Protein 4IL3 (pdb70)

CATH classification: 3.30.2010.10

Radius of gyration: 34.05 Å; Cα contacts (8 Å, |Δi|>4): 864; chains: 2; bounding box: 86×84×80 Å

InterPro domains:
  IPR001915 Peptidase M48 [PF01435] (226-446)
  IPR027057 CAAX prenyl protease 1 [cd07343] (17-446)
  IPR032456 CAAX prenyl protease 1, N-terminal [PF16491] (37-223)

Solvent-accessible surface area: 46376 Å² total; per-residue (Å²): 179,185,70,127,72,82,33,120,112,49,4,9,48,62,14,79,50,41,39,57,61,51,27,104,0,4,120,83,10,82,75,47,3,46,100,38,135,108,10,110,60,1,113,120,71,10,86,115,92,16,6,88,106,1,40,75,11,7,58,20,87,9,145,34,35,58,112,26,38,87,59,85,26,50,56,70,43,73,40,14,107,144,72,68,38,14,108,0,21,58,97,1,50,94,126,36,130,106,189,117,60,94,111,24,64,11,57,43,2,40,20,56,24,36,33,85,60,21,120,48,64,54,77,13,24,98,98,23,60,36,54,14,30,97,164,38,49,12,10,126,23,94,83,166,38,21,69,55,31,40,104,77,53,41,83,37,51,98,59,86,22,19,68,70,66,86,88,23,20,99,34,7,86,133,31,77,127,65,1,19,139,24,0,22,54,29,53,92,74,37,94,34,95,38,55,42,64,75,18,89,132,23,61,61,92,55,21,153,69,64,78,20,153,109,31,130,26,56,147,33,4,62,67,4,4,103,147,35,16,198,26,42,67,115,7,30,25,6,29,4,45,64,51,17,20,55,16,87,12,63,41,35,23,25,34,106,24,21,10,108,8,5,0,44,35,9,5,51,77,110,52,1,96,46,34,0,3,0,20,4,0,11,38,16,0,26,55,82,98,68,8,55,57,60,60,54,94,69,42,52,109,41,21,86,63,25,10,33,79,1,56,63,50,31,138,65,33,76,24,12,66,6,220,130,48,188,114,98,108,38,12,94,130,110,91,23,32,8,10,17,70,46,21,5,73,38,30,13,33,55,51,65,20,50,29,66,84,89,56,6,93,19,23,38,60,20,10,94,85,0,1,55,20,0,89,164,26,59,46,60,121,68,0,15,97,0,13,3,35,46,13,54,46,26,10,40,14,9,26,15,6,98,55,34,11,40,12,72,58,47,87,7,10,11,22,76,28,5,100,46,8,120,149,134,63,79,27,86,111,50,4,18,46,64,17,88,51,37,45,64,66,48,30,97,0,8,123,97,7,79,84,54,6,30,133,46,172,126,15,83,129,9,98,130,86,10,90,104,103,20,9,88,99,1,45,45,6,3,93,8,90,10,110,34,41,72,100,26,38,96,62,73,26,51,66,82,50,75,34,16,152,134,51,73,24,6,97,7,30,48,123,9,31,98,89,125,95,207,192,148,70,46,85,91,25,43,24,5,58,38,0,38,23,70,27,33,47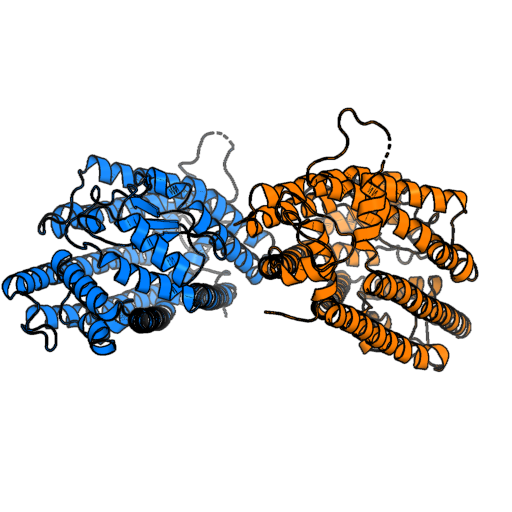,89,58,21,120,39,59,63,74,14,19,98,87,22,59,30,60,11,27,92,147,55,50,20,11,108,26,90,78,164,46,26,85,53,29,42,105,90,57,51,83,53,48,103,60,88,27,22,66,61,56,110,79,22,25,94,31,5,60,141,46,47,93,38,3,11,40,102,0,20,92,32,45,96,79,40,38,71,80,33,89,30,64,69,46,26,126,23,80,45,124,47,18,147,49,55,73,19,154,109,27,125,33,43,145,45,5,67,77,12,4,125,163,38,49,10,58,49,96,65,1,36,22,15,32,2,43,67,53,24,18,67,8,63,4,111,43,23,20,80,67,187,71,52,16,66,8,18,3,36,23,15,2,41,108,61,28,55,30,100,46,7,4,3,20,10,0,15,28,12,0,32,68,78,93,38,9,90,62,56,62,20,48,38,29,37,114,26,24,84,52,24,10,37,81,0,69,80,25,16,135,52,55,49,0,0,36,63,5,14,3,20,26,154,159,52,92,116,45,170,92,27,4,55,19,113,102,76,20,8,18,8,1,0,66,40,5,12,69,48,29,11,31,57,38,59,19,50,32,72,76,71,59,5,89,41,24,21,50,24,13,54,81,0,0,59,16,0,78,165,32,44,50,80,88,39,2,5,161,7,18,21,45,40,16,53,85,24,30,41,21,8,25,22,4,105,68,43,13,41,16,75,70,47,91,7,28,16,23,83,28,23,107,49,2,98,170

Sequence (853 aa):
DRPTIPWKLIISAFSIAQFSFESYLTYRQYQKLSETKLPPVLEDEIDDETFHKSRNYSRAKAKFSIFSDIYNLAQKLVFIKYDFFPKIWHMAVTLSNAMVSTVAQSLCFLGLLSSMSTLVDLPLSYYSHFVLEEKFGFNKLTVKLWITDMIKSLTLAYAIGGPILYLFLKIFDKFPTDFLWYIMVFLFVVQILAMTIIPVFIMPLFNKFTPLEDGELKKSIESLADRVGFPLDKIFVIDGSKRSSHSNAYFTGLPFTSKRIVLFDTLVNSNSTDEITAVLAHEIGHWQKNHIVNMVIFSQLHTFLIFSLFTSIYRNSSFYNTFSGFVDPVITKEFPIIIGFMLFNDLLTPLECAMQFIMSLISRTHEYQADAYAKKLGYKQNLCRALIDLQIKNLSTMNVDPLYSSYHYSHPTLAERLTALDPTIPWKLIISAFSIAQFSFESYLTYRQYQKLSETKLPPVLEDEIDDETFHKSRNYSRAKAKFSIFSDIYNLAQKLVFIKYDFFPKIWHMAVTLPVRFHMVSTVAQSLCFLGLLSSMSTLVDLPLSYYSHFVLEEKFGFNKLTVKLWITDMIKSLTLAYAIGGPILYLFLKIFDKFPTDFLWYIMVFLFVVQILAMTIIPVFIMPLFNKFTPLEDGELKKSIESLADRVGFPLDKIFVIDGSKRSSHSNAYFTGLPFTSKRIVLFDTLVNSNSTDEITAVLAHEIGHWQKNHIVNMVIFSQLHTFLIFSLFTSIYRNSSFYNTFGFFVEKSSSGFVDPVITKEFPIIIGFMLFNDLLTPLECAMQFIMSLISRTHEYQADAYAKKLGYKQNLCRALIDLQIKNLSTMNVDPLYSSYHYSHPTLAERLTALDY

B-factor: mean 93.35, std 29.54, range [46.53, 242.38]

Organism: Saccharomyces mikatae (NCBI:txid114525)

Foldseek 3Di:
DDFDDPLLVLLLCLLVVVLVVLLVLLVVFLVCLVPDQADDVCRPVADSVLSVVLSVLSNLVSVLVNVVSCLVSVVVNVCRVVVVQLVLLVVQQVPCPPVPRDPPSVLSSVLVVVVVVLVSCVVSVCCVAVPSVVVVQWFQEDPVLVVVVSVLVSVVCCVPVVVLVVVLQVLCVVCVPDSQVVSLVSVVVVVLVVLVCCVPPVVCVNWPKDFPDDDDLQVVLVVVDVVVHVQADGETETEPVNGTLAFDWAWRDRPPDHIYTYGYPNQCPPLAPNLVNLVVLLRVLCVVVVVVVVVVVVVSVVSSVLVVCLSVQQPYDPAAGAPVPDDDSGDHHDRGRVVSSVSSVSSCSVVVQVVLLVQLVSLAVSSLRSLVSSVVVVSNVSPLSNLSSNCSVVSHNQDGDPVSCSRPPSYDHSVVSNVSRD/DFDDLLCQLLVLLVVVLVVLLVQLVVFLVCLQPPQDFDPCPPLADSVLLNVLSVLVNLVSVLVNVVSCLVSVCVNCCRVVLVQQVLLVVQQVDPDDPCRDDALLSVLSSVVVVVVVVLVSCVVSVCCVAVPSQVVVVWHQEDPVLVVVVSCLVVVVCCVPVVVLVVVLQVLCVVCVPDSLVVSLVSVLVVVVCCLQPCVPPVCCVVWPWDFDPPDDVQVVLVVVCVVVPHAAPGETEIACVNGTLAWAKAWRPNPPDHIYIYGYPSQQVPLADVHCSLVVLLRVLLVVVVVVVVVVVVVSVVSSVLVVVLSVQQQPASNCPSSAWEEPDDDPDPDGDYHHPRTNSVVSSVSSVSVCVVVVQVVLLVNLVSLAVSSLSSLVSSVVVPCLVVNLSSLSVSCSVVSHRRDGDPVSCSRPPSYDHSVVSNVSSPD

Nearest PDB structures (foldseek):
  4il3-assembly1_A  TM=1.002E+00  e=2.169E-66  Saccharomyces mikatae
  4aw6-assembly1_A  TM=9.308E-01  e=8.329E-30  Homo sapiens
  2ypt-assembly4_E  TM=9.320E-01  e=2.114E-29  Homo sapiens
  2ypt-assembly2_A  TM=9.306E-01  e=2.702E-29  Homo sapiens
  6bh8-assembly2_B  TM=9.198E-01  e=7.204E-29  Homo sapiens

Secondary structure (DSSP, 8-state):
--S-S-HHHHHHHHHHHHHHHHHHHHHHHHHHHHH----STTSSSS-HHHHHHHHHHHHHHHHHHHHHHHHHHHHHHHHHHTT-HHHHHHHHHHT-------S-THHHHHHHHHHHHHHHHHHHHHHIIIIITTTTT-B---HHHHHHHHHHHHHHHHHHHHHHHHHHHHHHHH-SSS-HHHHHHHHHHHHHHHHHHIIIIIHHHHS-EEE--SSHHHHHHHHHHHHH-S--SEEEEE-TTTTBS---EEEE--SSS--EEEEEHHHHTTT-SSTHHHHHHHHHHHHHTTHHHHHHHHHHHHHHHHHHHHTTSSS--SS------SSSS---SS--HHHHHHHHHHH-HHHHHHHHHHHHHHHHHHHHHHHHHHHHTT-HHHHHHHHHHHHHHHT--SS--HHHHHHS-SS--HHHHHHTT-/----HHHHHHHHHHHHHHHHHHHHHHHHHHHHH----SS-SSS--HHHHHHHHHHHHHHHHHHHHHHHHHHHHHHHHHHTTHHHHHHHHHHT---STT---STTHHHHHHHHHHHHHHHHHHHHHHHIIIIITTTTT-B---HHHHHHHHHHHHHHHHHHHHHHHHHHHHHHHH-SSS-HHHHHHHHHHHHHHHHHHIIIIIGGGTS-EEE--SSHHHHHHHHHHHHHT---S-EEEE-TTTTBS---EEEE--SSS--EEEEEHHHHHS--STTTHHHHHHHHHHHHTTHHHHHHHHHHHHHHHHHHHHTTSSS-HHHHHHTS-EESS--SSSS--EESSS--HHHHHHHHHHHSHHHHHHHHHHHHHHHHHHHHHHHHHHHHTT-HHHHHHHHHHHHHHHT--SS--HHHHHHT-SS--HHHHHHTTT-

Structure (mmCIF, N/CA/C/O backbone):
data_4IL3
#
_entry.id   4IL3
#
_cell.length_a   143.530
_cell.length_b   143.530
_cell.length_c   197.024
_cell.angle_alpha   90.000
_cell.angle_beta   90.000
_cell.angle_gamma   120.000
#
_symmetry.space_group_name_H-M   'P 65'
#
loop_
_entity.id
_entity.type
_entity.pdbx_description
1 polymer Ste24p
2 non-polymer 'ZINC ION'
#
loop_
_atom_site.group_PDB
_atom_site.id
_atom_site.type_symbol
_atom_site.label_atom_id
_atom_site.label_alt_id
_atom_site.label_comp_id
_atom_site.label_asym_id
_atom_site.label_entity_id
_atom_site.label_seq_id
_atom_site.pdbx_PDB_ins_code
_atom_site.Cartn_x
_atom_site.Cartn_y
_atom_site.Cartn_z
_atom_site.occupancy
_atom_site.B_iso_or_equiv
_atom_site.auth_seq_id
_atom_site.auth_comp_id
_atom_site.auth_asym_id
_atom_site.auth_atom_id
_atom_site.pdbx_PDB_model_num
ATOM 1 N N . ASP A 1 9 ? 82.798 -22.509 54.880 1.00 77.32 9 ASP A N 1
ATOM 2 C CA . ASP A 1 9 ? 82.171 -23.798 54.606 1.00 77.32 9 ASP A CA 1
ATOM 3 C C . ASP A 1 9 ? 81.591 -24.403 55.880 1.00 77.32 9 ASP A C 1
ATOM 4 O O . ASP A 1 9 ? 82.269 -25.155 56.582 1.00 77.32 9 ASP A O 1
ATOM 9 N N . ARG A 1 10 ? 80.336 -24.077 56.177 1.00 160.81 10 ARG A N 1
ATOM 10 C CA . ARG A 1 10 ? 79.685 -24.603 57.371 1.00 161.51 10 ARG A CA 1
ATOM 11 C C . ARG A 1 10 ? 78.160 -24.500 57.288 1.00 159.98 10 ARG A C 1
ATOM 12 O O . ARG A 1 10 ? 77.627 -23.754 56.466 1.00 158.86 10 ARG A O 1
ATOM 20 N N . PRO A 1 11 ? 77.458 -25.263 58.143 1.00 239.82 11 PRO A N 1
ATOM 21 C CA . PRO A 1 11 ? 75.994 -25.405 58.149 1.00 238.57 11 PRO A CA 1
ATOM 22 C C . PRO A 1 11 ? 75.161 -24.147 58.431 1.00 239.33 11 PRO A C 1
ATOM 23 O O . PRO A 1 11 ? 74.335 -23.798 57.588 1.00 237.74 11 PRO A O 1
ATOM 27 N N . THR A 1 12 ? 75.356 -23.483 59.570 1.00 119.07 12 THR A N 1
ATOM 28 C CA . THR A 1 12 ? 74.416 -22.434 59.976 1.00 120.00 12 THR A CA 1
ATOM 29 C C . THR A 1 12 ? 74.602 -21.092 59.273 1.00 120.20 12 THR A C 1
ATOM 30 O O . THR A 1 12 ? 75.461 -20.288 59.639 1.00 122.18 12 THR A O 1
ATOM 34 N N . ILE A 1 13 ? 73.765 -20.872 58.262 1.00 148.70 13 ILE A N 1
ATOM 35 C CA . ILE A 1 13 ? 73.651 -19.595 57.566 1.00 148.87 13 ILE A CA 1
ATOM 36 C C . ILE A 1 13 ? 72.169 -19.402 57.228 1.00 147.80 13 ILE A C 1
ATOM 37 O O . ILE A 1 13 ? 71.466 -20.380 56.979 1.00 146.09 13 ILE A O 1
ATOM 42 N N . PRO A 1 14 ? 71.680 -18.151 57.221 1.00 113.01 14 PRO A N 1
ATOM 43 C CA . PRO A 1 14 ? 70.252 -17.958 56.931 1.00 112.28 14 PRO A CA 1
ATOM 44 C C . PRO A 1 14 ? 69.901 -18.258 55.477 1.00 109.74 14 PRO A C 1
ATOM 45 O O . PRO A 1 14 ? 70.034 -17.388 54.617 1.00 109.64 14 PRO A O 1
ATOM 49 N N . TRP A 1 15 ? 69.450 -19.482 55.213 1.00 92.91 15 TRP A N 1
ATOM 50 C CA . TRP A 1 15 ? 69.178 -19.919 53.847 1.00 90.52 15 TRP A CA 1
ATOM 51 C C . TRP A 1 15 ? 67.851 -19.375 53.330 1.00 90.18 15 TRP A C 1
ATOM 52 O O . TRP A 1 15 ? 67.770 -18.918 52.197 1.00 89.24 15 TRP A O 1
ATOM 63 N N . LYS A 1 16 ? 66.813 -19.438 54.158 1.00 96.60 16 LYS A N 1
ATOM 64 C CA . LYS A 1 16 ? 65.492 -18.943 53.776 1.00 96.64 16 LYS A CA 1
ATOM 65 C C . LYS A 1 16 ? 65.561 -17.536 53.177 1.00 97.50 16 LYS A C 1
ATOM 66 O O . LYS A 1 16 ? 65.077 -17.295 52.066 1.00 96.44 16 LYS A O 1
ATOM 72 N N . LEU A 1 17 ? 66.178 -16.614 53.909 1.00 84.85 17 LEU A N 1
ATOM 73 C CA . LEU A 1 17 ? 66.254 -15.221 53.484 1.00 86.14 17 LEU A CA 1
ATOM 74 C C . LEU A 1 17 ? 66.987 -15.074 52.154 1.00 84.72 17 LEU A C 1
ATOM 75 O O . LEU A 1 17 ? 66.525 -14.371 51.257 1.00 84.62 17 LEU A O 1
ATOM 80 N N . ILE A 1 18 ? 68.132 -15.736 52.039 1.00 83.81 18 ILE A N 1
ATOM 81 C CA . ILE A 1 18 ? 68.982 -15.621 50.856 1.00 82.73 18 ILE A CA 1
ATOM 82 C C . ILE A 1 18 ? 68.283 -16.110 49.588 1.00 80.50 18 ILE A C 1
ATOM 83 O O . ILE A 1 18 ? 68.364 -15.471 48.542 1.00 80.28 18 ILE A O 1
ATOM 88 N N . ILE A 1 19 ? 67.625 -17.259 49.682 1.00 90.08 19 ILE A N 1
ATOM 89 C CA . ILE A 1 19 ? 66.939 -17.853 48.544 1.00 88.08 19 ILE A CA 1
ATOM 90 C C . ILE A 1 19 ? 65.764 -16.990 48.107 1.00 88.69 19 ILE A C 1
ATOM 91 O O . ILE A 1 19 ? 65.543 -16.797 46.911 1.00 87.96 19 ILE A O 1
ATOM 96 N N . SER A 1 20 ? 65.006 -16.477 49.072 1.00 95.31 20 SER A N 1
ATOM 97 C CA . SER A 1 20 ? 63.903 -15.575 48.758 1.00 96.33 20 SER A CA 1
ATOM 98 C C . SER A 1 20 ? 64.416 -14.291 48.109 1.00 97.40 20 SER A C 1
ATOM 99 O O . SER A 1 20 ? 63.792 -13.749 47.195 1.00 97.45 20 SER A O 1
ATOM 102 N N . ALA A 1 21 ? 65.571 -13.827 48.573 1.00 82.48 21 ALA A N 1
ATOM 103 C CA . ALA A 1 21 ? 66.154 -12.586 48.084 1.00 83.89 21 ALA A CA 1
ATOM 104 C C . ALA A 1 21 ? 66.671 -12.764 46.661 1.00 82.27 21 ALA A C 1
ATOM 105 O O . ALA A 1 21 ? 66.583 -11.854 45.838 1.00 82.99 21 ALA A O 1
ATOM 107 N N . PHE A 1 22 ? 67.212 -13.944 46.378 1.00 81.56 22 PHE A N 1
ATOM 108 C CA . PHE A 1 22 ? 67.744 -14.239 45.057 1.00 80.02 22 PHE A CA 1
ATOM 109 C C . PHE A 1 22 ? 66.624 -14.345 44.033 1.00 78.91 22 PHE A C 1
ATOM 110 O O . PHE A 1 22 ? 66.681 -13.717 42.980 1.00 79.06 22 PHE A O 1
ATOM 118 N N . SER A 1 23 ? 65.610 -15.147 44.340 1.00 77.29 23 SER A N 1
ATOM 119 C CA . SER A 1 23 ? 64.478 -15.310 43.438 1.00 76.44 23 SER A CA 1
ATOM 120 C C . SER A 1 23 ? 63.815 -13.968 43.132 1.00 78.26 23 SER A C 1
ATOM 121 O O . SER A 1 23 ? 63.522 -13.666 41.973 1.00 78.00 23 SER A O 1
ATOM 124 N N . ILE A 1 24 ? 63.589 -13.158 44.162 1.00 79.69 24 ILE A N 1
ATOM 125 C CA . ILE A 1 24 ? 63.000 -11.838 43.964 1.00 81.77 24 ILE A CA 1
ATOM 126 C C . ILE A 1 24 ? 63.907 -10.950 43.115 1.00 82.46 24 ILE A C 1
ATOM 127 O O . ILE A 1 24 ? 63.438 -10.220 42.242 1.00 83.19 24 ILE A O 1
ATOM 132 N N . ALA A 1 25 ? 65.208 -11.021 43.379 1.00 82.40 25 ALA A N 1
ATOM 133 C CA . ALA A 1 25 ? 66.181 -10.168 42.707 1.00 83.40 25 ALA A CA 1
ATOM 134 C C . ALA A 1 25 ? 66.234 -10.421 41.202 1.00 81.94 25 ALA A C 1
ATOM 135 O O . ALA A 1 25 ? 66.218 -9.482 40.406 1.00 83.15 25 ALA A O 1
ATOM 137 N N . GLN A 1 26 ? 66.295 -11.691 40.817 1.00 101.10 26 GLN A N 1
ATOM 138 C CA . GLN A 1 26 ? 66.463 -12.056 39.417 1.00 100.11 26 GLN A CA 1
ATOM 139 C C . GLN A 1 26 ? 65.123 -12.024 38.690 1.00 100.52 26 GLN A C 1
ATOM 140 O O . GLN A 1 26 ? 65.077 -11.912 37.466 1.00 100.86 26 GLN A O 1
ATOM 146 N N . PHE A 1 27 ? 64.034 -12.137 39.442 1.00 100.28 27 PHE A N 1
ATOM 147 C CA . PHE A 1 27 ? 62.716 -11.886 38.879 1.00 101.50 27 PHE A CA 1
ATOM 148 C C . PHE A 1 27 ? 62.603 -10.410 38.524 1.00 104.69 27 PHE A C 1
ATOM 149 O O . PHE A 1 27 ? 62.037 -10.052 37.496 1.00 106.00 27 PHE A O 1
ATOM 157 N N . SER A 1 28 ? 63.129 -9.559 39.400 1.00 88.76 28 SER A N 1
ATOM 158 C CA . SER A 1 28 ? 63.068 -8.117 39.203 1.00 92.14 28 SER A CA 1
ATOM 159 C C . SER A 1 28 ? 63.928 -7.708 38.017 1.00 93.12 28 SER A C 1
ATOM 160 O O . SER A 1 28 ? 63.538 -6.852 37.224 1.00 95.79 28 SER A O 1
ATOM 163 N N . PHE A 1 29 ? 65.099 -8.324 37.899 1.00 90.78 29 PHE A N 1
ATOM 164 C CA . PHE A 1 29 ? 65.984 -8.063 36.771 1.00 91.58 29 PHE A CA 1
ATOM 165 C C . PHE A 1 29 ? 65.307 -8.477 35.471 1.00 90.95 29 PHE A C 1
ATOM 166 O O . PHE A 1 29 ? 65.308 -7.728 34.495 1.00 93.12 29 PHE A O 1
ATOM 174 N N . GLU A 1 30 ? 64.719 -9.668 35.472 1.00 100.93 30 GLU A N 1
ATOM 175 C CA . GLU A 1 30 ? 64.012 -10.178 34.305 1.00 99.94 30 GLU A CA 1
ATOM 176 C C . GLU A 1 30 ? 62.789 -9.321 34.000 1.00 102.56 30 GLU A C 1
ATOM 177 O O . GLU A 1 30 ? 62.369 -9.211 32.848 1.00 102.95 30 GLU A O 1
ATOM 183 N N . SER A 1 31 ? 62.218 -8.723 35.040 1.00 82.69 31 SER A N 1
ATOM 184 C CA . SER A 1 31 ? 61.075 -7.836 34.881 1.00 84.72 31 SER A CA 1
ATOM 185 C C . SER A 1 31 ? 61.514 -6.528 34.234 1.00 87.03 31 SER A C 1
ATOM 186 O O . SER A 1 31 ? 60.771 -5.926 33.459 1.00 88.37 31 SER A O 1
ATOM 189 N N . TYR A 1 32 ? 62.727 -6.091 34.559 1.00 97.58 32 TYR A N 1
ATOM 190 C CA . TYR A 1 32 ? 63.288 -4.889 33.956 1.00 101.14 32 TYR A CA 1
ATOM 191 C C . TYR A 1 32 ? 63.506 -5.100 32.467 1.00 100.51 32 TYR A C 1
ATOM 192 O O . TYR A 1 32 ? 63.112 -4.271 31.652 1.00 103.19 32 TYR A O 1
ATOM 201 N N . LEU A 1 33 ? 64.146 -6.212 32.120 1.00 101.75 33 LEU A N 1
ATOM 202 C CA . LEU A 1 33 ? 64.347 -6.571 30.725 1.00 100.31 33 LEU A CA 1
ATOM 203 C C . LEU A 1 33 ? 63.016 -6.522 29.983 1.00 100.33 33 LEU A C 1
ATOM 204 O O . LEU A 1 33 ? 62.845 -5.754 29.033 1.00 102.08 33 LEU A O 1
ATOM 209 N N . THR A 1 34 ? 62.077 -7.348 30.430 1.00 84.60 34 THR A N 1
ATOM 210 C CA . THR A 1 34 ? 60.773 -7.458 29.788 1.00 84.79 34 THR A CA 1
ATOM 211 C C . THR A 1 34 ? 60.103 -6.093 29.695 1.00 87.88 34 THR A C 1
ATOM 212 O O . THR A 1 34 ? 59.360 -5.818 28.752 1.00 88.81 34 THR A O 1
ATOM 216 N N . TYR A 1 35 ? 60.371 -5.242 30.679 1.00 89.62 35 TYR A N 1
ATOM 217 C CA . TYR A 1 35 ? 59.819 -3.894 30.698 1.00 92.84 35 TYR A CA 1
ATOM 218 C C . TYR A 1 35 ? 60.360 -3.061 29.536 1.00 94.49 35 TYR A C 1
ATOM 219 O O . TYR A 1 35 ? 59.598 -2.391 28.841 1.00 96.41 35 TYR A O 1
ATOM 228 N N . ARG A 1 36 ? 61.673 -3.101 29.332 1.00 93.93 36 ARG A N 1
ATOM 229 C CA . ARG A 1 36 ? 62.301 -2.354 28.248 1.00 95.57 36 ARG A CA 1
ATOM 230 C C . ARG A 1 36 ? 61.754 -2.815 26.907 1.00 94.78 36 ARG A C 1
ATOM 231 O O . ARG A 1 36 ? 61.437 -2.003 26.035 1.00 96.96 36 ARG A O 1
ATOM 239 N N . GLN A 1 37 ? 61.656 -4.129 26.745 1.00 113.15 37 GLN A N 1
ATOM 240 C CA . GLN A 1 37 ? 61.184 -4.700 25.495 1.00 110.39 37 GLN A CA 1
ATOM 241 C C . GLN A 1 37 ? 59.765 -4.232 25.200 1.00 111.79 37 GLN A C 1
ATOM 242 O O . GLN A 1 37 ? 59.445 -3.887 24.065 1.00 111.41 37 GLN A O 1
ATOM 248 N N . TYR A 1 38 ? 58.915 -4.226 26.223 1.00 92.79 38 TYR A N 1
ATOM 249 C CA . TYR A 1 38 ? 57.538 -3.771 26.066 1.00 94.64 38 TYR A CA 1
ATOM 250 C C . TYR A 1 38 ? 57.535 -2.321 25.586 1.00 98.12 38 TYR A C 1
ATOM 251 O O . TYR A 1 38 ? 56.798 -1.951 24.668 1.00 99.71 38 TYR A O 1
ATOM 260 N N . GLN A 1 39 ? 58.365 -1.503 26.223 1.00 99.48 39 GLN A N 1
ATOM 261 C CA . GLN A 1 39 ? 58.504 -0.102 25.850 1.00 102.97 39 GLN A CA 1
ATOM 262 C C . GLN A 1 39 ? 58.736 0.028 24.353 1.00 103.56 39 GLN A C 1
ATOM 263 O O . GLN A 1 39 ? 57.942 0.652 23.650 1.00 105.82 39 GLN A O 1
ATOM 269 N N . LYS A 1 40 ? 59.826 -0.562 23.871 1.00 130.89 40 LYS A N 1
ATOM 270 C CA . LYS A 1 40 ? 60.201 -0.429 22.466 1.00 130.24 40 LYS A CA 1
ATOM 271 C C . LYS A 1 40 ? 59.114 -0.919 21.513 1.00 129.63 40 LYS A C 1
ATOM 272 O O . LYS A 1 40 ? 58.800 -0.248 20.533 1.00 131.79 40 LYS A O 1
ATOM 278 N N . LEU A 1 41 ? 58.537 -2.081 21.799 1.00 103.54 41 LEU A N 1
ATOM 279 C CA . LEU A 1 41 ? 57.564 -2.675 20.887 1.00 103.07 41 LEU A CA 1
ATOM 280 C C . LEU A 1 41 ? 56.365 -1.747 20.726 1.00 106.19 41 LEU A C 1
ATOM 281 O O . LEU A 1 41 ? 55.855 -1.565 19.619 1.00 107.56 41 LEU A O 1
ATOM 286 N N . SER A 1 42 ? 55.918 -1.154 21.828 1.00 113.26 42 SER A N 1
ATOM 287 C CA . SER A 1 42 ? 54.744 -0.290 21.787 1.00 116.17 42 SER A CA 1
ATOM 288 C C . SER A 1 42 ? 55.032 1.083 21.176 1.00 119.63 42 SER A C 1
ATOM 289 O O . SER A 1 42 ? 54.185 1.637 20.477 1.00 122.07 42 SER A O 1
ATOM 292 N N . GLU A 1 43 ? 56.217 1.630 21.431 1.00 128.16 43 GLU A N 1
ATOM 293 C CA . GLU A 1 43 ? 56.516 2.998 21.008 1.00 131.80 43 GLU A CA 1
ATOM 294 C C . GLU A 1 43 ? 57.019 3.107 19.562 1.00 132.46 43 GLU A C 1
ATOM 295 O O . GLU A 1 43 ? 56.440 3.838 18.759 1.00 135.34 43 GLU A O 1
ATOM 301 N N . THR A 1 44 ? 58.090 2.389 19.233 1.00 112.37 44 THR A N 1
ATOM 302 C CA . THR A 1 44 ? 58.701 2.496 17.907 1.00 113.13 44 THR A CA 1
ATOM 303 C C . THR A 1 44 ? 57.772 1.989 16.808 1.00 112.98 44 THR A C 1
ATOM 304 O O . THR A 1 44 ? 56.964 1.088 17.033 1.00 110.90 44 THR A O 1
ATOM 308 N N . LYS A 1 45 ? 57.893 2.574 15.619 1.00 130.50 45 LYS A N 1
ATOM 309 C CA . LYS A 1 45 ? 57.056 2.190 14.487 1.00 130.83 45 LYS A CA 1
ATOM 310 C C . LYS A 1 45 ? 57.863 1.825 13.244 1.00 130.37 45 LYS A C 1
ATOM 311 O O . LYS A 1 45 ? 57.284 1.486 12.214 1.00 130.73 45 LYS A O 1
ATOM 317 N N . LEU A 1 46 ? 59.189 1.885 13.331 1.00 157.36 46 LEU A N 1
ATOM 318 C CA . LEU A 1 46 ? 60.016 1.683 12.144 1.00 157.50 46 LEU A CA 1
ATOM 319 C C . LEU A 1 46 ? 61.264 0.835 12.377 1.00 154.52 46 LEU A C 1
ATOM 320 O O . LEU A 1 46 ? 61.978 1.031 13.360 1.00 153.97 46 LEU A O 1
ATOM 325 N N . PRO A 1 47 ? 61.507 -0.143 11.489 1.00 138.44 47 PRO A N 1
ATOM 326 C CA . PRO A 1 47 ? 62.829 -0.771 11.419 1.00 136.52 47 PRO A CA 1
ATOM 327 C C . PRO A 1 47 ? 63.707 -0.022 10.416 1.00 139.29 47 PRO A C 1
ATOM 328 O O . PRO A 1 47 ? 63.191 0.419 9.389 1.00 141.60 47 PRO A O 1
ATOM 332 N N . PRO A 1 48 ? 65.009 0.127 10.701 1.00 110.79 48 PRO A N 1
ATOM 333 C CA . PRO A 1 48 ? 65.907 0.804 9.756 1.00 113.56 48 PRO A CA 1
ATOM 334 C C . PRO A 1 48 ? 66.101 0.027 8.457 1.00 112.87 48 PRO A C 1
ATOM 335 O O . PRO A 1 48 ? 65.813 0.541 7.376 1.00 115.46 48 PRO A O 1
ATOM 339 N N . VAL A 1 49 ? 66.585 -1.207 8.574 1.00 119.79 49 VAL A N 1
ATOM 340 C CA . VAL A 1 49 ? 66.951 -2.001 7.406 1.00 119.09 49 VAL A CA 1
ATOM 341 C C . VAL A 1 49 ? 65.792 -2.864 6.909 1.00 117.45 49 VAL A C 1
ATOM 342 O O . VAL A 1 49 ? 65.908 -3.540 5.888 1.00 117.01 49 VAL A O 1
ATOM 346 N N . LEU A 1 50 ? 64.666 -2.818 7.613 1.00 112.19 50 LEU A N 1
ATOM 347 C CA . LEU A 1 50 ? 63.489 -3.578 7.206 1.00 110.95 50 LEU A CA 1
ATOM 348 C C . LEU A 1 50 ? 62.282 -2.667 7.013 1.00 113.66 50 LEU A C 1
ATOM 349 O O . LEU A 1 50 ? 61.155 -3.049 7.326 1.00 112.71 50 LEU A O 1
ATOM 354 N N . GLU A 1 51 ? 62.514 -1.466 6.496 1.00 111.59 51 GLU A N 1
ATOM 355 C CA . GLU A 1 51 ? 61.433 -0.504 6.330 1.00 114.59 51 GLU A CA 1
ATOM 356 C C . GLU A 1 51 ? 60.695 -0.747 5.018 1.00 115.85 51 GLU A C 1
ATOM 357 O O . GLU A 1 51 ? 59.540 -0.354 4.861 1.00 117.58 51 GLU A O 1
ATOM 363 N N . ASP A 1 52 ? 61.374 -1.401 4.082 1.00 141.18 52 ASP A N 1
ATOM 364 C CA . ASP A 1 52 ? 60.798 -1.708 2.777 1.00 142.37 52 ASP A CA 1
ATOM 365 C C . ASP A 1 52 ? 60.193 -3.111 2.738 1.00 139.16 52 ASP A C 1
ATOM 366 O O . ASP A 1 52 ? 59.212 -3.350 2.033 1.00 140.02 52 ASP A O 1
ATOM 371 N N . GLU A 1 53 ? 60.785 -4.033 3.492 1.00 109.60 53 GLU A N 1
ATOM 372 C CA . GLU A 1 53 ? 60.424 -5.447 3.406 1.00 106.56 53 GLU A CA 1
ATOM 373 C C . GLU A 1 53 ? 59.492 -5.931 4.517 1.00 104.44 53 GLU A C 1
ATOM 374 O O . GLU A 1 53 ? 59.389 -7.132 4.762 1.00 101.54 53 GLU A O 1
ATOM 380 N N . ILE A 1 54 ? 58.811 -5.001 5.179 1.00 106.07 54 ILE A N 1
ATOM 381 C CA . ILE A 1 54 ? 57.841 -5.354 6.211 1.00 104.57 54 ILE A CA 1
ATOM 382 C C . ILE A 1 54 ? 56.569 -4.535 6.022 1.00 107.53 54 ILE A C 1
ATOM 383 O O . ILE A 1 54 ? 56.575 -3.316 6.186 1.00 110.21 54 ILE A O 1
ATOM 388 N N . ASP A 1 55 ? 55.480 -5.212 5.674 1.00 120.89 55 ASP A N 1
ATOM 389 C CA . ASP A 1 55 ? 54.194 -4.553 5.492 1.00 123.72 55 ASP A CA 1
ATOM 390 C C . ASP A 1 55 ? 53.791 -3.803 6.760 1.00 124.31 55 ASP A C 1
ATOM 391 O O . ASP A 1 55 ? 53.903 -4.333 7.865 1.00 121.71 55 ASP A O 1
ATOM 396 N N . ASP A 1 56 ? 53.320 -2.569 6.595 1.00 114.25 56 ASP A N 1
ATOM 397 C CA . ASP A 1 56 ? 52.895 -1.751 7.730 1.00 115.36 56 ASP A CA 1
ATOM 398 C C . ASP A 1 56 ? 51.800 -2.425 8.548 1.00 113.92 56 ASP A C 1
ATOM 399 O O . ASP A 1 56 ? 51.658 -2.160 9.740 1.00 113.45 56 ASP A O 1
ATOM 404 N N . GLU A 1 57 ? 51.018 -3.283 7.904 1.00 113.43 57 GLU A N 1
ATOM 405 C CA . GLU A 1 57 ? 49.945 -3.998 8.584 1.00 112.27 57 GLU A CA 1
ATOM 406 C C . GLU A 1 57 ? 50.479 -5.214 9.346 1.00 108.04 57 GLU A C 1
ATOM 407 O O . GLU A 1 57 ? 50.124 -5.437 10.509 1.00 106.79 57 GLU A O 1
ATOM 413 N N . THR A 1 58 ? 51.342 -5.991 8.697 1.00 120.55 58 THR A N 1
ATOM 414 C CA . THR A 1 58 ? 51.928 -7.167 9.334 1.00 116.72 58 THR A CA 1
ATOM 415 C C . THR A 1 58 ? 53.011 -6.766 10.327 1.00 115.45 58 THR A C 1
ATOM 416 O O . THR A 1 58 ? 53.568 -7.614 11.023 1.00 112.48 58 THR A O 1
ATOM 420 N N . PHE A 1 59 ? 53.305 -5.472 10.395 1.00 103.35 59 PHE A N 1
ATOM 421 C CA . PHE A 1 59 ? 54.240 -4.960 11.385 1.00 102.68 59 PHE A CA 1
ATOM 422 C C . PHE A 1 59 ? 53.482 -4.728 12.685 1.00 102.73 59 PHE A C 1
ATOM 423 O O . PHE A 1 59 ? 53.923 -5.143 13.757 1.00 100.48 59 PHE A O 1
ATOM 431 N N . HIS A 1 60 ? 52.336 -4.064 12.581 1.00 105.48 60 HIS A N 1
ATOM 432 C CA . HIS A 1 60 ? 51.469 -3.843 13.731 1.00 105.94 60 HIS A CA 1
ATOM 433 C C . HIS A 1 60 ? 51.021 -5.168 14.338 1.00 102.95 60 HIS A C 1
ATOM 434 O O . HIS A 1 60 ? 51.079 -5.342 15.553 1.00 101.59 60 HIS A O 1
ATOM 441 N N . LYS A 1 61 ? 50.572 -6.102 13.503 1.00 107.27 61 LYS A N 1
ATOM 442 C CA . LYS A 1 61 ? 50.143 -7.400 14.020 1.00 104.63 61 LYS A CA 1
ATOM 443 C C . LYS A 1 61 ? 51.266 -8.081 14.800 1.00 101.33 61 LYS A C 1
ATOM 444 O O . LYS A 1 61 ? 51.011 -8.806 15.762 1.00 99.49 61 LYS A O 1
ATOM 450 N N . SER A 1 62 ? 52.507 -7.840 14.390 1.00 95.61 62 SER A N 1
ATOM 451 C CA . SER A 1 62 ? 53.656 -8.428 15.071 1.00 92.78 62 SER A CA 1
ATOM 452 C C . SER A 1 62 ? 53.934 -7.691 16.377 1.00 93.09 62 SER A C 1
ATOM 453 O O . SER A 1 62 ? 54.397 -8.288 17.352 1.00 90.84 62 SER A O 1
ATOM 456 N N . ARG A 1 63 ? 53.638 -6.395 16.395 1.00 96.06 63 ARG A N 1
ATOM 457 C CA . ARG A 1 63 ? 53.738 -5.610 17.617 1.00 96.87 63 ARG A CA 1
ATOM 458 C C . ARG A 1 63 ? 52.770 -6.146 18.664 1.00 96.05 63 ARG A C 1
ATOM 459 O O . ARG A 1 63 ? 53.097 -6.217 19.846 1.00 94.95 63 ARG A O 1
ATOM 467 N N . ASN A 1 64 ? 51.576 -6.526 18.221 1.00 96.75 64 ASN A N 1
ATOM 468 C CA . ASN A 1 64 ? 50.564 -7.073 19.116 1.00 96.27 64 ASN A CA 1
ATOM 469 C C . ASN A 1 64 ? 50.926 -8.462 19.620 1.00 92.80 64 ASN A C 1
ATOM 470 O O . ASN A 1 64 ? 50.732 -8.764 20.794 1.00 91.89 64 ASN A O 1
ATOM 475 N N . TYR A 1 65 ? 51.433 -9.313 18.735 1.00 93.11 65 TYR A N 1
ATOM 476 C CA . TYR A 1 65 ? 51.861 -10.645 19.151 1.00 89.94 65 TYR A CA 1
ATOM 477 C C . TYR A 1 65 ? 52.907 -10.543 20.256 1.00 88.49 65 TYR A C 1
ATOM 478 O O . TYR A 1 65 ? 52.812 -11.222 21.279 1.00 86.94 65 TYR A O 1
ATOM 487 N N . SER A 1 66 ? 53.905 -9.690 20.045 1.00 88.87 66 SER A N 1
ATOM 488 C CA . SER A 1 66 ? 54.981 -9.523 21.015 1.00 87.94 66 SER A CA 1
ATOM 489 C C . SER A 1 66 ? 54.472 -8.888 22.307 1.00 89.78 66 SER A C 1
ATOM 490 O O . SER A 1 66 ? 54.942 -9.219 23.395 1.00 88.86 66 SER A O 1
ATOM 493 N N . ARG A 1 67 ? 53.512 -7.977 22.182 1.00 89.92 67 ARG A N 1
ATOM 494 C CA . ARG A 1 67 ? 52.900 -7.347 23.347 1.00 91.39 67 ARG A CA 1
ATOM 495 C C . ARG A 1 67 ? 52.280 -8.394 24.267 1.00 89.69 67 ARG A C 1
ATOM 496 O O . ARG A 1 67 ? 52.547 -8.414 25.463 1.00 89.10 67 ARG A O 1
ATOM 504 N N . ALA A 1 68 ? 51.445 -9.256 23.698 1.00 89.09 68 ALA A N 1
ATOM 505 C CA . ALA A 1 68 ? 50.770 -10.300 24.458 1.00 87.74 68 ALA A CA 1
ATOM 506 C C . ALA A 1 68 ? 51.760 -11.321 25.009 1.00 84.69 68 ALA A C 1
ATOM 507 O O . ALA A 1 68 ? 51.539 -11.885 26.075 1.00 83.78 68 ALA A O 1
ATOM 509 N N . LYS A 1 69 ? 52.832 -11.582 24.267 1.00 83.26 69 LYS A N 1
ATOM 510 C CA . LYS A 1 69 ? 53.892 -12.465 24.749 1.00 80.61 69 LYS A CA 1
ATOM 511 C C . LYS A 1 69 ? 54.549 -11.918 26.018 1.00 80.70 69 LYS A C 1
ATOM 512 O O . LYS A 1 69 ? 54.814 -12.665 26.963 1.00 79.11 69 LYS A O 1
ATOM 518 N N . ALA A 1 70 ? 54.810 -10.615 26.031 1.00 93.13 70 ALA A N 1
ATOM 519 C CA . ALA A 1 70 ? 55.447 -9.965 27.173 1.00 94.00 70 ALA A CA 1
ATOM 520 C C . ALA A 1 70 ? 54.522 -9.952 28.385 1.00 96.21 70 ALA A C 1
ATOM 521 O O . ALA A 1 70 ? 54.941 -10.252 29.499 1.00 95.52 70 ALA A O 1
ATOM 523 N N . LYS A 1 71 ? 53.265 -9.586 28.159 1.00 85.82 71 LYS A N 1
ATOM 524 C CA . LYS A 1 71 ? 52.262 -9.554 29.214 1.00 86.87 71 LYS A CA 1
ATOM 525 C C . LYS A 1 71 ? 52.181 -10.915 29.898 1.00 84.54 71 LYS A C 1
ATOM 526 O O . LYS A 1 71 ? 52.297 -11.023 31.121 1.00 84.32 71 LYS A O 1
ATOM 532 N N . PHE A 1 72 ? 51.991 -11.954 29.093 1.00 87.86 72 PHE A N 1
ATOM 533 C CA . PHE A 1 72 ? 51.902 -13.315 29.600 1.00 86.17 72 PHE A CA 1
ATOM 534 C C . PHE A 1 72 ? 53.198 -13.733 30.283 1.00 82.97 72 PHE A C 1
ATOM 535 O O . PHE A 1 72 ? 53.177 -14.502 31.241 1.00 82.14 72 PHE A O 1
ATOM 543 N N . SER A 1 73 ? 54.324 -13.243 29.776 1.00 83.25 73 SER A N 1
ATOM 544 C CA . SER A 1 73 ? 55.623 -13.549 30.368 1.00 80.65 73 SER A CA 1
ATOM 545 C C . SER A 1 73 ? 55.705 -13.035 31.802 1.00 81.75 73 SER A C 1
ATOM 546 O O . SER A 1 73 ? 56.143 -13.750 32.701 1.00 80.01 73 SER A O 1
ATOM 549 N N . ILE A 1 74 ? 55.286 -11.790 32.007 1.00 109.26 74 ILE A N 1
ATOM 550 C CA . ILE A 1 74 ? 55.356 -11.159 33.319 1.00 110.71 74 ILE A CA 1
ATOM 551 C C . ILE A 1 74 ? 54.394 -11.810 34.304 1.00 111.25 74 ILE A C 1
ATOM 552 O O . ILE A 1 74 ? 54.728 -12.003 35.473 1.00 110.38 74 ILE A O 1
ATOM 557 N N . PHE A 1 75 ? 53.197 -12.146 33.833 1.00 82.00 75 PHE A N 1
ATOM 558 C CA . PHE A 1 75 ? 52.224 -12.821 34.681 1.00 82.15 75 PHE A CA 1
ATOM 559 C C . PHE A 1 75 ? 52.710 -14.223 35.040 1.00 79.59 75 PHE A C 1
ATOM 560 O O . PHE A 1 75 ? 52.471 -14.711 36.144 1.00 79.52 75 PHE A O 1
ATOM 568 N N . SER A 1 76 ? 53.403 -14.859 34.101 1.00 77.68 76 SER A N 1
ATOM 569 C CA . SER A 1 76 ? 53.918 -16.208 34.301 1.00 75.34 76 SER A CA 1
ATOM 570 C C . SER A 1 76 ? 55.065 -16.199 35.307 1.00 74.64 76 SER A C 1
ATOM 571 O O . SER A 1 76 ? 55.223 -17.132 36.095 1.00 73.57 76 SER A O 1
ATOM 574 N N . ASP A 1 77 ? 55.866 -15.139 35.267 1.00 77.29 77 ASP A N 1
ATOM 575 C CA . ASP A 1 77 ? 56.973 -14.976 36.201 1.00 75.95 77 ASP A CA 1
ATOM 576 C C . ASP A 1 77 ? 56.457 -14.741 37.617 1.00 77.18 77 ASP A C 1
ATOM 577 O O . ASP A 1 77 ? 56.952 -15.337 38.572 1.00 75.77 77 ASP A O 1
ATOM 582 N N . ILE A 1 78 ? 55.462 -13.867 37.743 1.00 82.65 78 ILE A N 1
ATOM 583 C CA . ILE A 1 78 ? 54.886 -13.536 39.042 1.00 84.10 78 ILE A CA 1
ATOM 584 C C . ILE A 1 78 ? 54.276 -14.782 39.667 1.00 83.18 78 ILE A C 1
ATOM 585 O O . ILE A 1 78 ? 54.411 -15.024 40.864 1.00 82.45 78 ILE A O 1
ATOM 590 N N . TYR A 1 79 ? 53.591 -15.558 38.835 1.00 78.42 79 TYR A N 1
ATOM 591 C CA . TYR A 1 79 ? 52.978 -16.814 39.245 1.00 77.57 79 TYR A CA 1
ATOM 592 C C . TYR A 1 79 ? 54.033 -17.793 39.766 1.00 75.61 79 TYR A C 1
ATOM 593 O O . TYR A 1 79 ? 53.878 -18.373 40.844 1.00 75.73 79 TYR A O 1
ATOM 602 N N . ASN A 1 80 ? 55.109 -17.969 39.002 1.00 81.17 80 ASN A N 1
ATOM 603 C CA . ASN A 1 80 ? 56.168 -18.908 39.372 1.00 78.39 80 ASN A CA 1
ATOM 604 C C . ASN A 1 80 ? 57.088 -18.407 40.482 1.00 77.42 80 ASN A C 1
ATOM 605 O O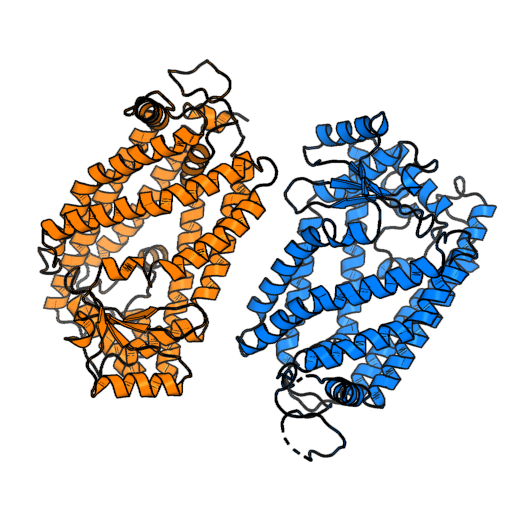 . ASN A 1 80 ? 57.815 -19.194 41.089 1.00 75.62 80 ASN A O 1
ATOM 610 N N . LEU A 1 81 ? 57.060 -17.106 40.750 1.00 94.86 81 LEU A N 1
ATOM 611 C CA . LEU A 1 81 ? 57.816 -16.553 41.867 1.00 94.45 81 LEU A CA 1
ATOM 612 C C . LEU A 1 81 ? 56.957 -16.590 43.118 1.00 95.53 81 LEU A C 1
ATOM 613 O O . LEU A 1 81 ? 57.464 -16.698 44.233 1.00 95.16 81 LEU A O 1
ATOM 618 N N . ALA A 1 82 ? 55.647 -16.507 42.919 1.00 77.91 82 ALA A N 1
ATOM 619 C CA . ALA A 1 82 ? 54.710 -16.466 44.027 1.00 79.61 82 ALA A CA 1
ATOM 620 C C . ALA A 1 82 ? 54.633 -17.839 44.669 1.00 78.49 82 ALA A C 1
ATOM 621 O O . ALA A 1 82 ? 54.747 -17.971 45.889 1.00 79.30 82 ALA A O 1
ATOM 623 N N . GLN A 1 83 ? 54.450 -18.869 43.849 1.00 98.48 83 GLN A N 1
ATOM 624 C CA . GLN A 1 83 ? 54.352 -20.217 44.390 1.00 97.52 83 GLN A CA 1
ATOM 625 C C . GLN A 1 83 ? 55.680 -20.674 44.989 1.00 94.92 83 GLN A C 1
ATOM 626 O O . GLN A 1 83 ? 55.693 -21.518 45.880 1.00 94.37 83 GLN A O 1
ATOM 632 N N . LYS A 1 84 ? 56.795 -20.123 44.514 1.00 74.05 84 LYS A N 1
ATOM 633 C CA . LYS A 1 84 ? 58.092 -20.486 45.082 1.00 73.27 84 LYS A CA 1
ATOM 634 C C . LYS A 1 84 ? 58.262 -19.894 46.476 1.00 75.05 84 LYS A C 1
ATOM 635 O O . LYS A 1 84 ? 58.524 -20.618 47.435 1.00 75.08 84 LYS A O 1
ATOM 641 N N . LEU A 1 85 ? 58.119 -18.577 46.585 1.00 115.89 85 LEU A N 1
ATOM 642 C CA . LEU A 1 85 ? 58.284 -17.903 47.867 1.00 117.43 85 LEU A CA 1
ATOM 643 C C . LEU A 1 85 ? 57.327 -18.469 48.912 1.00 118.38 85 LEU A C 1
ATOM 644 O O . LEU A 1 85 ? 57.678 -18.574 50.088 1.00 118.97 85 LEU A O 1
ATOM 649 N N . VAL A 1 86 ? 56.123 -18.837 48.487 1.00 79.69 86 VAL A N 1
ATOM 650 C CA . VAL A 1 86 ? 55.179 -19.487 49.390 1.00 80.71 86 VAL A CA 1
ATOM 651 C C . VAL A 1 86 ? 55.661 -20.890 49.748 1.00 79.29 86 VAL A C 1
ATOM 652 O O . VAL A 1 86 ? 55.524 -21.329 50.887 1.00 80.30 86 VAL A O 1
ATOM 656 N N . PHE A 1 87 ? 56.224 -21.589 48.768 1.00 85.66 87 PHE A N 1
ATOM 657 C CA . PHE A 1 87 ? 56.790 -22.914 48.997 1.00 84.32 87 PHE A CA 1
ATOM 658 C C . PHE A 1 87 ? 57.940 -22.858 49.996 1.00 84.27 87 PHE A C 1
ATOM 659 O O . PHE A 1 87 ? 58.156 -23.797 50.761 1.00 84.15 87 PHE A O 1
ATOM 667 N N . ILE A 1 88 ? 58.673 -21.750 49.986 1.00 100.98 88 ILE A N 1
ATOM 668 C CA . ILE A 1 88 ? 59.864 -21.604 50.816 1.00 101.10 88 ILE A CA 1
ATOM 669 C C . ILE A 1 88 ? 59.526 -21.243 52.256 1.00 103.24 88 ILE A C 1
ATOM 670 O O . ILE A 1 88 ? 59.796 -22.012 53.178 1.00 103.53 88 ILE A O 1
ATOM 675 N N . LYS A 1 89 ? 58.931 -20.070 52.440 1.00 85.11 89 LYS A N 1
ATOM 676 C CA . LYS A 1 89 ? 58.683 -19.535 53.774 1.00 87.46 89 LYS A CA 1
ATOM 677 C C . LYS A 1 89 ? 57.720 -20.400 54.585 1.00 88.27 89 LYS A C 1
ATOM 678 O O . LYS A 1 89 ? 57.654 -20.280 55.807 1.00 90.14 89 LYS A O 1
ATOM 684 N N . TYR A 1 90 ? 56.975 -21.266 53.905 1.00 90.88 90 TYR A N 1
ATOM 685 C CA . TYR A 1 90 ? 56.026 -22.145 54.579 1.00 91.75 90 TYR A CA 1
ATOM 686 C C . TYR A 1 90 ? 56.502 -23.597 54.595 1.00 90.28 90 TYR A C 1
ATOM 687 O O . TYR A 1 90 ? 55.739 -24.498 54.943 1.00 90.75 90 TYR A O 1
ATOM 696 N N . ASP A 1 91 ? 57.759 -23.820 54.219 1.00 134.70 91 ASP A N 1
ATOM 697 C CA . ASP A 1 91 ? 58.337 -25.161 54.221 1.00 133.44 91 ASP A CA 1
ATOM 698 C C . ASP A 1 91 ? 57.329 -26.161 53.669 1.00 132.91 91 ASP A C 1
ATOM 699 O O . ASP A 1 91 ? 56.805 -26.997 54.405 1.00 133.83 91 ASP A O 1
ATOM 704 N N . PHE A 1 92 ? 57.060 -26.073 52.372 1.00 108.93 92 PHE A N 1
ATOM 705 C CA . PHE A 1 92 ? 56.052 -26.918 51.743 1.00 108.84 92 PHE A CA 1
ATOM 706 C C . PHE A 1 92 ? 56.604 -28.252 51.241 1.00 107.39 92 PHE A C 1
ATOM 707 O O . PHE A 1 92 ? 55.840 -29.132 50.859 1.00 107.53 92 PHE A O 1
ATOM 715 N N . PHE A 1 93 ? 57.924 -28.405 51.247 1.00 96.89 93 PHE A N 1
ATOM 716 C CA . PHE A 1 93 ? 58.555 -29.613 50.714 1.00 95.62 93 PHE A CA 1
ATOM 717 C C . PHE A 1 93 ? 58.394 -30.837 51.628 1.00 96.41 93 PHE A C 1
ATOM 718 O O . PHE A 1 93 ? 58.022 -31.920 51.166 1.00 96.19 93 PHE A O 1
ATOM 726 N N . PRO A 1 94 ? 58.669 -30.669 52.930 1.00 100.29 94 PRO A N 1
ATOM 727 C CA . PRO A 1 94 ? 58.548 -31.762 53.901 1.00 101.31 94 PRO A CA 1
ATOM 728 C C . PRO A 1 94 ? 57.164 -32.404 53.856 1.00 102.33 94 PRO A C 1
ATOM 729 O O . PRO A 1 94 ? 57.019 -33.630 53.920 1.00 102.57 94 PRO A O 1
ATOM 733 N N . LYS A 1 95 ? 56.151 -31.557 53.729 1.00 77.69 95 LYS A N 1
ATOM 734 C CA . LYS A 1 95 ? 54.766 -32.000 53.735 1.00 78.84 95 LYS A CA 1
ATOM 735 C C . LYS A 1 95 ? 54.501 -32.920 52.548 1.00 77.37 95 LYS A C 1
ATOM 736 O O . LYS A 1 95 ? 53.821 -33.935 52.684 1.00 78.16 95 LYS A O 1
ATOM 742 N N . ILE A 1 96 ? 55.048 -32.562 51.389 1.00 90.51 96 ILE A N 1
ATOM 743 C CA . ILE A 1 96 ? 54.853 -33.350 50.177 1.00 91.37 96 ILE A CA 1
ATOM 744 C C . ILE A 1 96 ? 55.584 -34.680 50.294 1.00 91.15 96 ILE A C 1
ATOM 745 O O . ILE A 1 96 ? 55.118 -35.698 49.785 1.00 92.83 96 ILE A O 1
ATOM 750 N N . TRP A 1 97 ? 56.740 -34.665 50.952 1.00 81.99 97 TRP A N 1
ATOM 751 C CA . TRP A 1 97 ? 57.477 -35.897 51.213 1.00 81.96 97 TRP A CA 1
ATOM 752 C C . TRP A 1 97 ? 56.612 -36.887 51.989 1.00 83.75 97 TRP A C 1
ATOM 753 O O . TRP A 1 97 ? 56.493 -38.057 51.610 1.00 85.05 97 TRP A O 1
ATOM 764 N N . HIS A 1 98 ? 56.002 -36.415 53.073 1.00 108.50 98 HIS A N 1
ATOM 765 C CA . HIS A 1 98 ? 55.136 -37.268 53.884 1.00 110.46 98 HIS A CA 1
ATOM 766 C C . HIS A 1 98 ? 53.928 -37.796 53.110 1.00 112.12 98 HIS A C 1
ATOM 767 O O . HIS A 1 98 ? 53.627 -38.990 53.157 1.00 113.69 98 HIS A O 1
ATOM 774 N N . MET A 1 99 ? 53.245 -36.911 52.392 1.00 164.62 99 MET A N 1
ATOM 775 C CA . MET A 1 99 ? 52.068 -37.301 51.624 1.00 167.31 99 MET A CA 1
ATOM 776 C C . MET A 1 99 ? 52.437 -38.275 50.509 1.00 168.11 99 MET A C 1
ATOM 777 O O . MET A 1 99 ? 51.627 -39.114 50.116 1.00 170.68 99 MET A O 1
ATOM 782 N N . ALA A 1 100 ? 53.660 -38.162 50.003 1.00 150.86 100 ALA A N 1
ATOM 783 C CA . ALA A 1 100 ? 54.115 -39.030 48.925 1.00 151.56 100 ALA A CA 1
ATOM 784 C C . ALA A 1 100 ? 54.307 -40.448 49.442 1.00 152.64 100 ALA A C 1
ATOM 785 O O . ALA A 1 100 ? 53.750 -41.399 48.893 1.00 155.06 100 ALA A O 1
ATOM 787 N N . VAL A 1 101 ? 55.099 -40.590 50.501 1.00 185.64 101 VAL A N 1
ATOM 788 C CA . VAL A 1 101 ? 55.365 -41.908 51.068 1.00 186.57 101 VAL A CA 1
ATOM 789 C C . VAL A 1 101 ? 54.082 -42.561 51.579 1.00 188.98 101 VAL A C 1
ATOM 790 O O . VAL A 1 101 ? 53.944 -43.784 51.541 1.00 190.73 101 VAL A O 1
ATOM 794 N N . THR A 1 102 ? 53.148 -41.744 52.058 1.00 175.95 102 THR A N 1
ATOM 795 C CA . THR A 1 102 ? 51.874 -42.254 52.558 1.00 178.35 102 THR A CA 1
ATOM 796 C C . THR A 1 102 ? 51.088 -42.953 51.450 1.00 181.25 102 THR A C 1
ATOM 797 O O . THR A 1 102 ? 50.310 -43.870 51.714 1.00 183.54 102 THR A O 1
ATOM 801 N N . LEU A 1 103 ? 51.301 -42.522 50.210 1.00 127.12 103 LEU A N 1
ATOM 802 C CA . LEU A 1 103 ? 50.620 -43.113 49.063 1.00 129.99 103 LEU A CA 1
ATOM 803 C C . LEU A 1 103 ? 51.514 -44.146 48.383 1.00 130.19 103 LEU A C 1
ATOM 804 O O . LEU A 1 103 ? 51.747 -44.086 47.177 1.00 130.70 103 LEU A O 1
ATOM 809 N N . SER A 1 104 ? 52.014 -45.092 49.171 1.00 152.51 104 SER A N 1
ATOM 810 C CA . SER A 1 104 ? 52.855 -46.163 48.653 1.00 152.86 104 SER A CA 1
ATOM 811 C C . SER A 1 104 ? 52.446 -47.480 49.298 1.00 154.73 104 SER A C 1
ATOM 812 O O . SER A 1 104 ? 52.791 -47.751 50.449 1.00 153.61 104 SER A O 1
ATOM 815 N N . ASN A 1 105 ? 51.710 -48.297 48.551 1.00 180.22 105 ASN A N 1
ATOM 816 C CA . ASN A 1 105 ? 51.140 -49.522 49.096 1.00 182.17 105 ASN A CA 1
ATOM 817 C C . ASN A 1 105 ? 51.173 -50.678 48.102 1.00 184.29 105 ASN A C 1
ATOM 818 O O . ASN A 1 105 ? 51.188 -50.469 46.889 1.00 185.08 105 ASN A O 1
ATOM 823 N N . ALA A 1 106 ? 51.182 -51.897 48.632 1.00 131.70 106 ALA A N 1
ATOM 824 C CA . ALA A 1 106 ? 51.170 -53.102 47.809 1.00 133.74 106 ALA A CA 1
ATOM 825 C C . ALA A 1 106 ? 51.074 -54.340 48.693 1.00 134.47 106 ALA A C 1
ATOM 826 O O . ALA A 1 106 ? 52.063 -54.763 49.289 1.00 133.21 106 ALA A O 1
ATOM 828 N N . MET A 1 114 ? 56.786 -56.045 51.736 1.00 156.41 114 MET A N 1
ATOM 829 C CA . MET A 1 114 ? 56.370 -54.730 51.265 1.00 155.33 114 MET A CA 1
ATOM 830 C C . MET A 1 114 ? 57.358 -54.182 50.241 1.00 154.60 114 MET A C 1
ATOM 831 O O . MET A 1 114 ? 58.556 -54.455 50.314 1.00 154.11 114 MET A O 1
ATOM 836 N N . VAL A 1 115 ? 56.848 -53.410 49.288 1.00 157.25 115 VAL A N 1
ATOM 837 C CA . VAL A 1 115 ? 57.689 -52.824 48.248 1.00 156.56 115 VAL A CA 1
ATOM 838 C C . VAL A 1 115 ? 57.992 -51.355 48.547 1.00 153.81 115 VAL A C 1
ATOM 839 O O . VAL A 1 115 ? 57.881 -50.495 47.672 1.00 153.25 115 VAL A O 1
ATOM 843 N N . SER A 1 116 ? 58.380 -51.080 49.788 1.00 184.30 116 SER A N 1
ATOM 844 C CA . SER A 1 116 ? 58.754 -49.733 50.204 1.00 181.61 116 SER A CA 1
ATOM 845 C C . SER A 1 116 ? 60.259 -49.733 50.437 1.00 180.37 116 SER A C 1
ATOM 846 O O . SER A 1 116 ? 60.805 -50.699 50.972 1.00 181.31 116 SER A O 1
ATOM 849 N N . THR A 1 117 ? 60.935 -48.660 50.036 1.00 181.61 117 THR A N 1
ATOM 850 C CA . THR A 1 117 ? 62.394 -48.682 49.990 1.00 181.02 117 THR A CA 1
ATOM 851 C C . THR A 1 117 ? 63.094 -47.441 50.537 1.00 178.41 117 THR A C 1
ATOM 852 O O . THR A 1 117 ? 62.460 -46.475 50.964 1.00 176.76 117 THR A O 1
ATOM 856 N N . VAL A 1 118 ? 64.422 -47.507 50.522 1.00 149.50 118 VAL A N 1
ATOM 857 C CA . VAL A 1 118 ? 65.283 -46.459 51.055 1.00 147.46 118 VAL A CA 1
ATOM 858 C C . VAL A 1 118 ? 65.260 -45.180 50.223 1.00 145.77 118 VAL A C 1
ATOM 859 O O . VAL A 1 118 ? 65.515 -44.092 50.740 1.00 143.86 118 VAL A O 1
ATOM 863 N N . ALA A 1 119 ? 64.951 -45.314 48.936 1.00 98.71 119 ALA A N 1
ATOM 864 C CA . ALA A 1 119 ? 64.887 -44.162 48.038 1.00 97.17 119 ALA A CA 1
ATOM 865 C C . ALA A 1 119 ? 63.477 -43.592 47.893 1.00 96.72 119 ALA A C 1
ATOM 866 O O . ALA A 1 119 ? 62.900 -43.624 46.807 1.00 97.51 119 ALA A O 1
ATOM 868 N N . GLN A 1 120 ? 62.923 -43.078 48.986 1.00 69.75 120 GLN A N 1
ATOM 869 C CA . GLN A 1 120 ? 61.619 -42.428 48.941 1.00 69.86 120 GLN A CA 1
ATOM 870 C C . GLN A 1 120 ? 61.707 -41.161 48.096 1.00 68.24 120 GLN A C 1
ATOM 871 O O . GLN A 1 120 ? 60.689 -40.611 47.677 1.00 68.03 120 GLN A O 1
ATOM 877 N N . SER A 1 121 ? 62.932 -40.698 47.863 1.00 81.47 121 SER A N 1
ATOM 878 C CA . SER A 1 121 ? 63.182 -39.521 47.038 1.00 79.91 121 SER A CA 1
ATOM 879 C C . SER A 1 121 ? 62.391 -39.546 45.733 1.00 80.69 121 SER A C 1
ATOM 880 O O . SER A 1 121 ? 61.868 -38.519 45.299 1.00 79.76 121 SER A O 1
ATOM 883 N N . LEU A 1 122 ? 62.308 -40.717 45.110 1.00 74.36 122 LEU A N 1
ATOM 884 C CA . LEU A 1 122 ? 61.587 -40.859 43.849 1.00 75.53 122 LEU A CA 1
ATOM 885 C C . LEU A 1 122 ? 60.101 -40.590 44.049 1.00 76.46 122 LEU A C 1
ATOM 886 O O . LEU A 1 122 ? 59.442 -40.030 43.172 1.00 76.70 122 LEU A O 1
ATOM 891 N N . CYS A 1 123 ? 59.577 -40.987 45.205 1.00 71.93 123 CYS A N 1
ATOM 892 C CA . CYS A 1 123 ? 58.177 -40.741 45.524 1.00 73.12 123 CYS A CA 1
ATOM 893 C C . CYS A 1 123 ? 57.941 -39.240 45.637 1.00 71.33 123 CYS A C 1
ATOM 894 O O . CYS A 1 123 ? 57.070 -38.682 44.969 1.00 72.15 123 CYS A O 1
ATOM 897 N N . PHE A 1 124 ? 58.741 -38.592 46.479 1.00 75.07 124 PHE A N 1
ATOM 898 C CA . PHE A 1 124 ? 58.656 -37.151 46.676 1.00 73.41 124 PHE A CA 1
ATOM 899 C C . PHE A 1 124 ? 58.640 -36.417 45.338 1.00 72.98 124 PHE A C 1
ATOM 900 O O . PHE A 1 124 ? 57.833 -35.511 45.132 1.00 73.18 124 PHE A O 1
ATOM 908 N N . LEU A 1 125 ? 59.539 -36.804 44.435 1.00 64.41 125 LEU A N 1
ATOM 909 C CA . LEU A 1 125 ? 59.619 -36.175 43.117 1.00 63.13 125 LEU A CA 1
ATOM 910 C C . LEU A 1 125 ? 58.438 -36.572 42.241 1.00 63.17 125 LEU A C 1
ATOM 911 O O . LEU A 1 125 ? 58.042 -35.826 41.345 1.00 62.70 125 LEU A O 1
ATOM 916 N N . GLY A 1 126 ? 57.877 -37.747 42.504 1.00 74.41 126 GLY A N 1
ATOM 917 C CA . GLY A 1 126 ? 56.756 -38.234 41.726 1.00 77.32 126 GLY A CA 1
ATOM 918 C C . GLY A 1 126 ? 55.569 -37.309 41.895 1.00 78.15 126 GLY A C 1
ATOM 919 O O . GLY A 1 126 ? 55.001 -36.822 40.915 1.00 79.15 126 GLY A O 1
ATOM 920 N N . LEU A 1 127 ? 55.202 -37.059 43.148 1.00 69.00 127 LEU A N 1
ATOM 921 C CA . LEU A 1 127 ? 54.078 -36.185 43.456 1.00 69.97 127 LEU A CA 1
ATOM 922 C C . LEU A 1 127 ? 54.420 -34.719 43.227 1.00 67.90 127 LEU A C 1
ATOM 923 O O . LEU A 1 127 ? 53.553 -33.927 42.865 1.00 69.00 127 LEU A O 1
ATOM 928 N N . LEU A 1 128 ? 55.679 -34.353 43.435 1.00 85.96 128 LEU A N 1
ATOM 929 C CA . LEU A 1 128 ? 56.088 -32.968 43.253 1.00 84.03 128 LEU A CA 1
ATOM 930 C C . LEU A 1 128 ? 55.926 -32.553 41.793 1.00 84.42 128 LEU A C 1
ATOM 931 O O . LEU A 1 128 ? 55.203 -31.604 41.490 1.00 85.12 128 LEU A O 1
ATOM 936 N N . SER A 1 129 ? 56.585 -33.274 40.891 1.00 76.82 129 SER A N 1
ATOM 937 C CA . SER A 1 129 ? 56.523 -32.948 39.470 1.00 77.06 129 SER A CA 1
ATOM 938 C C . SER A 1 129 ? 55.092 -32.973 38.940 1.00 80.15 129 SER A C 1
ATOM 939 O O . SER A 1 129 ? 54.743 -32.191 38.056 1.00 80.43 129 SER A O 1
ATOM 942 N N . SER A 1 130 ? 54.266 -33.866 39.477 1.00 65.14 130 SER A N 1
ATOM 943 C CA . SER A 1 130 ? 52.873 -33.950 39.054 1.00 68.43 130 SER A CA 1
ATOM 944 C C . SER A 1 130 ? 52.103 -32.719 39.520 1.00 68.73 130 SER A C 1
ATOM 945 O O . SER A 1 130 ? 51.129 -32.310 38.889 1.00 70.92 130 SER A O 1
ATOM 948 N N . MET A 1 131 ? 52.551 -32.123 40.621 1.00 87.86 131 MET A N 1
ATOM 949 C CA . MET A 1 131 ? 51.918 -30.916 41.137 1.00 88.14 131 MET A CA 1
ATOM 950 C C . MET A 1 131 ? 52.363 -29.717 40.311 1.00 86.68 131 MET A C 1
ATOM 951 O O . MET A 1 131 ? 51.572 -28.819 40.023 1.00 88.19 131 MET A O 1
ATOM 956 N N . SER A 1 132 ? 53.637 -29.710 39.933 1.00 84.47 132 SER A N 1
ATOM 957 C CA . SER A 1 132 ? 54.178 -28.640 39.110 1.00 82.95 132 SER A CA 1
ATOM 958 C C . SER A 1 132 ? 53.462 -28.635 37.764 1.00 84.92 132 SER A C 1
ATOM 959 O O . SER A 1 132 ? 53.318 -27.589 37.132 1.00 84.96 132 SER A O 1
ATOM 962 N N . THR A 1 133 ? 53.015 -29.811 37.332 1.00 81.76 133 THR A N 1
ATOM 963 C CA . THR A 1 133 ? 52.256 -29.930 36.094 1.00 84.18 133 THR A CA 1
ATOM 964 C C . THR A 1 133 ? 50.889 -29.274 36.248 1.00 87.20 133 THR A C 1
ATOM 965 O O . THR A 1 133 ? 50.575 -28.302 35.562 1.00 87.70 133 THR A O 1
ATOM 969 N N . LEU A 1 134 ? 50.087 -29.800 37.168 1.00 83.41 134 LEU A N 1
ATOM 970 C CA . LEU A 1 134 ? 48.728 -29.309 37.368 1.00 86.79 134 LEU A CA 1
ATOM 971 C C . LEU A 1 134 ? 48.681 -27.812 37.662 1.00 85.98 134 LEU A C 1
ATOM 972 O O . LEU A 1 134 ? 47.742 -27.128 37.259 1.00 88.66 134 LEU A O 1
ATOM 977 N N . VAL A 1 135 ? 49.688 -27.303 38.363 1.00 83.33 135 VAL A N 1
ATOM 978 C CA . VAL A 1 135 ? 49.742 -25.879 38.684 1.00 82.69 135 VAL A CA 1
ATOM 979 C C . VAL A 1 135 ? 50.135 -25.069 37.448 1.00 81.94 135 VAL A C 1
ATOM 980 O O . VAL A 1 135 ? 49.782 -23.895 37.322 1.00 82.94 135 VAL A O 1
ATOM 984 N N . ASP A 1 136 ? 50.868 -25.707 36.541 1.00 78.58 136 ASP A N 1
ATOM 985 C CA . ASP A 1 136 ? 51.274 -25.077 35.290 1.00 77.72 136 ASP A CA 1
ATOM 986 C C . ASP A 1 136 ? 50.146 -25.129 34.263 1.00 81.05 136 ASP A C 1
ATOM 987 O O . ASP A 1 136 ? 50.041 -24.266 33.392 1.00 81.40 136 ASP A O 1
ATOM 992 N N . LEU A 1 137 ? 49.311 -26.158 34.378 1.00 74.78 137 LEU A N 1
ATOM 993 C CA . LEU A 1 137 ? 48.262 -26.443 33.403 1.00 78.38 137 LEU A CA 1
ATOM 994 C C . LEU A 1 137 ? 47.512 -25.196 32.924 1.00 80.46 137 LEU A C 1
ATOM 995 O O . LEU A 1 137 ? 47.359 -24.994 31.719 1.00 81.19 137 LEU A O 1
ATOM 1000 N N . PRO A 1 138 ? 47.037 -24.359 33.860 1.00 75.05 138 PRO A N 1
ATOM 1001 C CA . PRO A 1 138 ? 46.275 -23.167 33.465 1.00 77.06 138 PRO A CA 1
ATOM 1002 C C . PRO A 1 138 ? 47.057 -22.253 32.523 1.00 76.42 138 PRO A C 1
ATOM 1003 O O . PRO A 1 138 ? 46.489 -21.747 31.556 1.00 77.56 138 PRO A O 1
ATOM 1007 N N . LEU A 1 139 ? 48.340 -22.048 32.807 1.00 87.98 139 LEU A N 1
ATOM 1008 C CA . LEU A 1 139 ? 49.185 -21.203 31.969 1.00 85.69 139 LEU A CA 1
ATOM 1009 C C . LEU A 1 139 ? 49.379 -21.829 30.592 1.00 85.02 139 LEU A C 1
ATOM 1010 O O . LEU A 1 139 ? 49.220 -21.165 29.567 1.00 85.58 139 LEU A O 1
ATOM 1015 N N . SER A 1 140 ? 49.724 -23.111 30.577 1.00 71.55 140 SER A N 1
ATOM 1016 C CA . SER A 1 140 ? 49.948 -23.829 29.332 1.00 70.51 140 SER A CA 1
ATOM 1017 C C . SER A 1 140 ? 48.698 -23.801 28.460 1.00 72.16 140 SER A C 1
ATOM 1018 O O . SER A 1 140 ? 48.792 -23.757 27.233 1.00 72.06 140 SER A O 1
ATOM 1021 N N . TYR A 1 141 ? 47.528 -23.829 29.092 1.00 75.05 141 TYR A N 1
ATOM 1022 C CA . TYR A 1 141 ? 46.269 -23.766 28.358 1.00 79.09 141 TYR A CA 1
ATOM 1023 C C . TYR A 1 141 ? 46.062 -22.380 27.764 1.00 79.46 141 TYR A C 1
ATOM 1024 O O . TYR A 1 141 ? 45.654 -22.245 26.610 1.00 80.61 141 TYR A O 1
ATOM 1033 N N . TYR A 1 142 ? 46.339 -21.352 28.557 1.00 77.87 142 TYR A N 1
ATOM 1034 C CA . TYR A 1 142 ? 46.165 -19.979 28.104 1.00 79.58 142 TYR A CA 1
ATOM 1035 C C . TYR A 1 142 ? 47.047 -19.699 26.892 1.00 78.58 142 TYR A C 1
ATOM 1036 O O . TYR A 1 142 ? 46.587 -19.162 25.885 1.00 79.99 142 TYR A O 1
ATOM 1045 N N . SER A 1 143 ? 48.317 -20.077 26.990 1.00 82.44 143 SER A N 1
ATOM 1046 C CA . SER A 1 143 ? 49.280 -19.814 25.929 1.00 79.49 143 SER A CA 1
ATOM 1047 C C . SER A 1 143 ? 48.840 -20.435 24.604 1.00 80.30 143 SER A C 1
ATOM 1048 O O . SER A 1 143 ? 48.977 -19.820 23.548 1.00 79.73 143 SER A O 1
ATOM 1051 N N . HIS A 1 144 ? 48.313 -21.654 24.661 1.00 74.93 144 HIS A N 1
ATOM 1052 C CA . HIS A 1 144 ? 47.954 -22.385 23.449 1.00 74.97 144 HIS A CA 1
ATOM 1053 C C . HIS A 1 144 ? 46.589 -21.982 22.899 1.00 77.54 144 HIS A C 1
ATOM 1054 O O . HIS A 1 144 ? 46.458 -21.656 21.718 1.00 78.41 144 HIS A O 1
ATOM 1061 N N . PHE A 1 145 ? 45.577 -22.002 23.761 1.00 78.92 145 PHE A N 1
ATOM 1062 C CA . PHE A 1 145 ? 44.194 -21.844 23.322 1.00 81.49 145 PHE A CA 1
ATOM 1063 C C . PHE A 1 145 ? 43.678 -20.417 23.485 1.00 83.82 145 PHE A C 1
ATOM 1064 O O . PHE A 1 145 ? 42.471 -20.179 23.433 1.00 86.27 145 PHE A O 1
ATOM 1072 N N . VAL A 1 146 ? 44.589 -19.470 23.686 1.00 83.25 146 VAL A N 1
ATOM 1073 C CA . VAL A 1 146 ? 44.211 -18.064 23.786 1.00 85.55 146 VAL A CA 1
ATOM 1074 C C . VAL A 1 146 ? 45.247 -17.174 23.106 1.00 85.13 146 VAL A C 1
ATOM 1075 O O . VAL A 1 146 ? 44.943 -16.485 22.132 1.00 86.84 146 VAL A O 1
ATOM 1079 N N . LEU A 1 147 ? 46.473 -17.200 23.618 1.00 83.02 147 LEU A N 1
ATOM 1080 C CA . LEU A 1 147 ? 47.536 -16.341 23.107 1.00 82.72 147 LEU A CA 1
ATOM 1081 C C . LEU A 1 147 ? 47.840 -16.614 21.635 1.00 82.38 147 LEU A C 1
ATOM 1082 O O . LEU A 1 147 ? 48.158 -15.692 20.887 1.00 83.50 147 LEU A O 1
ATOM 1087 N N . GLU A 1 148 ? 47.752 -17.875 21.220 1.00 112.75 148 GLU A N 1
ATOM 1088 C CA . GLU A 1 148 ? 48.110 -18.245 19.854 1.00 111.09 148 GLU A CA 1
ATOM 1089 C C . GLU A 1 148 ? 46.920 -18.725 19.030 1.00 113.81 148 GLU A C 1
ATOM 1090 O O . GLU A 1 148 ? 47.071 -19.075 17.860 1.00 112.84 148 GLU A O 1
ATOM 1096 N N . GLU A 1 149 ? 45.739 -18.737 19.634 1.00 90.88 149 GLU A N 1
ATOM 1097 C CA . GLU A 1 149 ? 44.518 -18.979 18.882 1.00 93.91 149 GLU A CA 1
ATOM 1098 C C . GLU A 1 149 ? 44.006 -17.620 18.427 1.00 95.00 149 GLU A C 1
ATOM 1099 O O . GLU A 1 149 ? 43.322 -17.502 17.411 1.00 96.15 149 GLU A O 1
ATOM 1105 N N . LYS A 1 150 ? 44.360 -16.596 19.196 1.00 90.23 150 LYS A N 1
ATOM 1106 C CA . LYS A 1 150 ? 44.024 -15.215 18.878 1.00 91.55 150 LYS A CA 1
ATOM 1107 C C . LYS A 1 150 ? 44.791 -14.762 17.640 1.00 91.59 150 LYS A C 1
ATOM 1108 O O . LYS A 1 150 ? 44.364 -13.851 16.930 1.00 94.13 150 LYS A O 1
ATOM 1114 N N . PHE A 1 151 ? 45.930 -15.404 17.390 1.00 96.69 151 PHE A N 1
ATOM 1115 C CA . PHE A 1 151 ? 46.758 -15.088 16.232 1.00 94.04 151 PHE A CA 1
ATOM 1116 C C . PHE A 1 151 ? 46.798 -16.260 15.256 1.00 93.12 151 PHE A C 1
ATOM 1117 O O . PHE A 1 151 ? 47.763 -16.428 14.512 1.00 90.47 151 PHE A O 1
ATOM 1125 N N . GLY A 1 152 ? 45.746 -17.072 15.275 1.00 94.78 152 GLY A N 1
ATOM 1126 C CA . GLY A 1 152 ? 45.595 -18.179 14.346 1.00 94.63 152 GLY A CA 1
ATOM 1127 C C . GLY A 1 152 ? 46.811 -19.073 14.181 1.00 91.64 152 GLY A C 1
ATOM 1128 O O . GLY A 1 152 ? 47.020 -19.642 13.109 1.00 90.73 152 GLY A O 1
ATOM 1129 N N . PHE A 1 153 ? 47.611 -19.209 15.233 1.00 100.39 153 PHE A N 1
ATOM 1130 C CA . PHE A 1 153 ? 48.815 -20.030 15.168 1.00 97.56 153 PHE A CA 1
ATOM 1131 C C . PHE A 1 153 ? 48.534 -21.458 15.627 1.00 98.63 153 PHE A C 1
ATOM 1132 O O . PHE A 1 153 ? 49.117 -22.406 15.109 1.00 97.32 153 PHE A O 1
ATOM 1140 N N . ASN A 1 154 ? 47.629 -21.609 16.587 1.00 104.20 154 ASN A N 1
ATOM 1141 C CA . ASN A 1 154 ? 47.371 -22.910 17.195 1.00 105.56 154 ASN A CA 1
ATOM 1142 C C . ASN A 1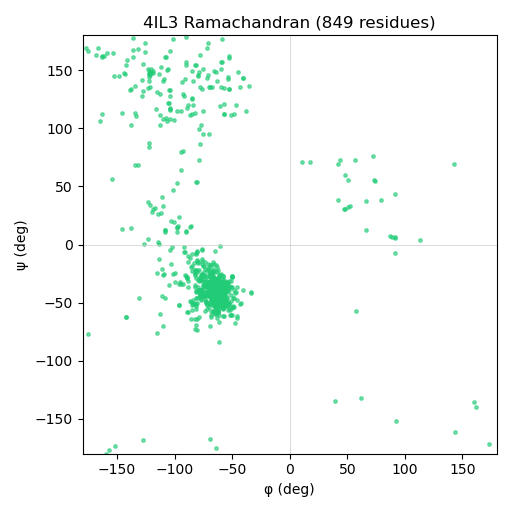 154 ? 46.366 -23.754 16.413 1.00 108.31 154 ASN A C 1
ATOM 1143 O O . ASN A 1 154 ? 45.250 -23.310 16.137 1.00 111.03 154 ASN A O 1
ATOM 1148 N N . LYS A 1 155 ? 46.771 -24.972 16.057 1.00 97.02 155 LYS A N 1
ATOM 1149 C CA . LYS A 1 155 ? 45.924 -25.871 15.278 1.00 99.48 155 LYS A CA 1
ATOM 1150 C C . LYS A 1 155 ? 45.623 -27.179 16.019 1.00 101.69 155 LYS A C 1
ATOM 1151 O O . LYS A 1 155 ? 45.387 -28.208 15.386 1.00 102.79 155 LYS A O 1
ATOM 1157 N N . LEU A 1 156 ? 45.628 -27.143 17.350 1.00 77.06 156 LEU A N 1
ATOM 1158 C CA . LEU A 1 156 ? 45.396 -28.351 18.148 1.00 76.31 156 LEU A CA 1
ATOM 1159 C C . LEU A 1 156 ? 44.086 -28.299 18.935 1.00 79.49 156 LEU A C 1
ATOM 1160 O O . LEU A 1 156 ? 43.637 -27.231 19.348 1.00 80.26 156 LEU A O 1
ATOM 1165 N N . THR A 1 157 ? 43.462 -29.463 19.104 1.00 87.80 157 THR A N 1
ATOM 1166 C CA . THR A 1 157 ? 42.306 -29.609 19.984 1.00 92.64 157 THR A CA 1
ATOM 1167 C C . THR A 1 157 ? 42.741 -29.984 21.398 1.00 92.72 157 THR A C 1
ATOM 1168 O O . THR A 1 157 ? 43.827 -30.527 21.600 1.00 89.62 157 THR A O 1
ATOM 1172 N N . VAL A 1 158 ? 41.884 -29.689 22.372 1.00 80.44 158 VAL A N 1
ATOM 1173 C CA . VAL A 1 158 ? 42.163 -30.006 23.771 1.00 79.47 158 VAL A CA 1
ATOM 1174 C C . VAL A 1 158 ? 42.486 -31.484 23.957 1.00 79.04 158 VAL A C 1
ATOM 1175 O O . VAL A 1 158 ? 43.283 -31.846 24.817 1.00 76.98 158 VAL A O 1
ATOM 1179 N N . LYS A 1 159 ? 41.857 -32.334 23.154 1.00 84.90 159 LYS A N 1
ATOM 1180 C CA . LYS A 1 159 ? 42.074 -33.775 23.230 1.00 86.43 159 LYS A CA 1
ATOM 1181 C C . LYS A 1 159 ? 43.564 -34.089 23.102 1.00 81.03 159 LYS A C 1
ATOM 1182 O O . LYS A 1 159 ? 44.142 -34.806 23.926 1.00 80.41 159 LYS A O 1
ATOM 1188 N N . LEU A 1 160 ? 44.185 -33.518 22.077 1.00 104.51 160 LEU A N 1
ATOM 1189 C CA . LEU A 1 160 ? 45.586 -33.777 21.775 1.00 99.67 160 LEU A CA 1
ATOM 1190 C C . LEU A 1 160 ? 46.533 -33.131 22.778 1.00 95.88 160 LEU A C 1
ATOM 1191 O O . LEU A 1 160 ? 47.588 -33.683 23.091 1.00 93.23 160 LEU A O 1
ATOM 1196 N N . TRP A 1 161 ? 46.156 -31.959 23.277 1.00 82.31 161 TRP A N 1
ATOM 1197 C CA . TRP A 1 161 ? 46.971 -31.250 24.253 1.00 78.82 161 TRP A CA 1
ATOM 1198 C C . TRP A 1 161 ? 47.112 -32.068 25.534 1.00 79.55 161 TRP A C 1
ATOM 1199 O O . TRP A 1 161 ? 48.221 -32.311 26.014 1.00 76.19 161 TRP A O 1
ATOM 1210 N N . ILE A 1 162 ? 45.977 -32.491 26.080 1.00 71.66 162 ILE A N 1
ATOM 1211 C CA . ILE A 1 162 ? 45.956 -33.298 27.293 1.00 71.51 162 ILE A CA 1
ATOM 1212 C C . ILE A 1 162 ? 46.694 -34.613 27.073 1.00 70.16 162 ILE A C 1
ATOM 1213 O O . ILE A 1 162 ? 47.477 -35.034 27.922 1.00 68.95 162 ILE A O 1
ATOM 1218 N N . THR A 1 163 ? 46.444 -35.262 25.939 1.00 70.54 163 THR A N 1
ATOM 1219 C CA . THR A 1 163 ? 47.120 -36.519 25.633 1.00 69.48 163 THR A CA 1
ATOM 1220 C C . THR A 1 163 ? 48.636 -36.324 25.620 1.00 67.21 163 THR A C 1
ATOM 1221 O O . THR A 1 163 ? 49.387 -37.197 26.056 1.00 66.18 163 THR A O 1
ATOM 1225 N N . ASP A 1 164 ? 49.078 -35.172 25.125 1.00 74.96 164 ASP A N 1
ATOM 1226 C CA . ASP A 1 164 ? 50.502 -34.869 25.058 1.00 70.14 164 ASP A CA 1
ATOM 1227 C C . ASP A 1 164 ? 51.070 -34.710 26.461 1.00 68.36 164 ASP A C 1
ATOM 1228 O O . ASP A 1 164 ? 52.167 -35.187 26.754 1.00 66.01 164 ASP A O 1
ATOM 1233 N N . MET A 1 165 ? 50.316 -34.036 27.323 1.00 65.00 165 MET A N 1
ATOM 1234 C CA . MET A 1 165 ? 50.726 -33.832 28.707 1.00 64.59 165 MET A CA 1
ATOM 1235 C C . MET A 1 165 ? 50.924 -35.171 29.419 1.00 64.30 165 MET A C 1
ATOM 1236 O O . MET A 1 165 ? 51.927 -35.385 30.103 1.00 63.18 165 MET A O 1
ATOM 1241 N N . ILE A 1 166 ? 49.965 -36.074 29.235 1.00 81.57 166 ILE A N 1
ATOM 1242 C CA . ILE A 1 166 ? 49.990 -37.381 29.882 1.00 83.29 166 ILE A CA 1
ATOM 1243 C C . ILE A 1 166 ? 51.129 -38.234 29.343 1.00 81.54 166 ILE A C 1
ATOM 1244 O O . ILE A 1 166 ? 51.724 -39.017 30.078 1.00 80.87 166 ILE A O 1
ATOM 1249 N N . LYS A 1 167 ? 51.415 -38.091 28.052 1.00 73.16 167 LYS A N 1
ATOM 1250 C CA . LYS A 1 167 ? 52.517 -38.817 27.430 1.00 71.37 167 LYS A CA 1
ATOM 1251 C C . LYS A 1 167 ? 53.854 -38.299 27.944 1.00 66.59 167 LYS A C 1
ATOM 1252 O O . LYS A 1 167 ? 54.811 -39.059 28.090 1.00 65.37 167 LYS A O 1
ATOM 1258 N N . SER A 1 168 ? 53.912 -37.001 28.221 1.00 99.16 168 SER A N 1
ATOM 1259 C CA . SER A 1 168 ? 55.138 -36.376 28.697 1.00 94.95 168 SER A CA 1
ATOM 1260 C C . SER A 1 168 ? 55.455 -36.813 30.125 1.00 94.56 168 SER A C 1
ATOM 1261 O O . SER A 1 168 ? 56.606 -37.110 30.445 1.00 92.08 168 SER A O 1
ATOM 1264 N N . LEU A 1 169 ? 54.437 -36.855 30.980 1.00 73.12 169 LEU A N 1
ATOM 1265 C CA . LEU A 1 169 ? 54.625 -37.297 32.361 1.00 72.90 169 LEU A CA 1
ATOM 1266 C C . LEU A 1 169 ? 54.932 -38.790 32.440 1.00 74.31 169 LEU A C 1
ATOM 1267 O O . LEU A 1 169 ? 55.806 -39.213 33.194 1.00 72.63 169 LEU A O 1
ATOM 1272 N N . THR A 1 170 ? 54.205 -39.580 31.657 1.00 61.98 170 THR A N 1
ATOM 1273 C CA . THR A 1 170 ? 54.369 -41.029 31.652 1.00 63.82 170 THR A CA 1
ATOM 1274 C C . THR A 1 170 ? 55.772 -41.405 31.193 1.00 61.54 170 THR A C 1
ATOM 1275 O O . THR A 1 170 ? 56.389 -42.318 31.740 1.00 61.86 170 THR A O 1
ATOM 1279 N N . LEU A 1 171 ? 56.265 -40.707 30.175 1.00 79.14 171 LEU A N 1
ATOM 1280 C CA . LEU A 1 171 ? 57.633 -40.901 29.712 1.00 76.61 171 LEU A CA 1
ATOM 1281 C C . LEU A 1 171 ? 58.620 -40.425 30.769 1.00 73.34 171 LEU A C 1
ATOM 1282 O O . LEU A 1 171 ? 59.645 -41.060 31.003 1.00 72.76 171 LEU A O 1
ATOM 1287 N N . ALA A 1 172 ? 58.304 -39.303 31.407 1.00 62.13 172 ALA A N 1
ATOM 1288 C CA . ALA A 1 172 ? 59.186 -38.719 32.410 1.00 59.34 172 ALA A CA 1
ATOM 1289 C C . ALA A 1 172 ? 59.459 -39.705 33.547 1.00 60.39 172 ALA A C 1
ATOM 1290 O O . ALA A 1 172 ? 60.589 -39.827 34.015 1.00 58.80 172 ALA A O 1
ATOM 1292 N N . TYR A 1 173 ? 58.420 -40.408 33.988 1.00 73.31 173 TYR A N 1
ATOM 1293 C CA . TYR A 1 173 ? 58.569 -41.409 35.036 1.00 74.57 173 TYR A CA 1
ATOM 1294 C C . TYR A 1 173 ? 59.249 -42.658 34.488 1.00 76.29 173 TYR A C 1
ATOM 1295 O O . TYR A 1 173 ? 60.141 -43.223 35.121 1.00 75.94 173 TYR A O 1
ATOM 1304 N N . ALA A 1 174 ? 58.817 -43.079 33.302 1.00 61.74 174 ALA A N 1
ATOM 1305 C CA . ALA A 1 174 ? 59.272 -44.329 32.702 1.00 64.16 174 ALA A CA 1
ATOM 1306 C C . ALA A 1 174 ? 60.790 -44.390 32.579 1.00 62.27 174 ALA A C 1
ATOM 1307 O O . ALA A 1 174 ? 61.407 -45.387 32.950 1.00 63.94 174 ALA A O 1
ATOM 1309 N N . ILE A 1 175 ? 61.389 -43.321 32.065 1.00 83.43 175 ILE A N 1
ATOM 1310 C CA . ILE A 1 175 ? 62.832 -43.286 31.854 1.00 81.63 175 ILE A CA 1
ATOM 1311 C C . ILE A 1 175 ? 63.523 -42.335 32.828 1.00 78.37 175 ILE A C 1
ATOM 1312 O O . ILE A 1 175 ? 64.701 -42.506 33.139 1.00 77.73 175 ILE A O 1
ATOM 1317 N N . GLY A 1 176 ? 62.792 -41.341 33.322 1.00 80.40 176 GLY A N 1
ATOM 1318 C CA . GLY A 1 176 ? 63.359 -40.397 34.266 1.00 77.65 176 GLY A CA 1
ATOM 1319 C C . GLY A 1 176 ? 63.607 -41.055 35.607 1.00 78.58 176 GLY A C 1
ATOM 1320 O O . GLY A 1 176 ? 64.629 -40.810 36.247 1.00 77.23 176 GLY A O 1
ATOM 1321 N N . GLY A 1 177 ? 62.668 -41.893 36.034 1.00 61.25 177 GLY A N 1
ATOM 1322 C CA . GLY A 1 177 ? 62.796 -42.599 37.295 1.00 62.27 177 GLY A CA 1
ATOM 1323 C C . GLY A 1 177 ? 64.069 -43.423 37.345 1.00 63.13 177 GLY A C 1
ATOM 1324 O O . GLY A 1 177 ? 64.927 -43.188 38.193 1.00 61.99 177 GLY A O 1
ATOM 1325 N N . PRO A 1 178 ? 64.195 -44.403 36.436 1.00 72.27 178 PRO A N 1
ATOM 1326 C CA . PRO A 1 178 ? 65.378 -45.268 36.360 1.00 73.93 178 PRO A CA 1
ATOM 1327 C C . PRO A 1 178 ? 66.697 -44.495 36.326 1.00 71.55 178 PRO A C 1
ATOM 1328 O O . PRO A 1 178 ? 67.607 -44.815 37.088 1.00 72.04 178 PRO A O 1
ATOM 1332 N N . ILE A 1 179 ? 66.792 -43.489 35.461 1.00 74.31 179 ILE A N 1
ATOM 1333 C CA . ILE A 1 179 ? 68.025 -42.718 35.323 1.00 72.22 179 ILE A CA 1
ATOM 1334 C C . ILE A 1 179 ? 68.361 -41.959 36.603 1.00 70.38 179 ILE A C 1
ATOM 1335 O O . ILE A 1 179 ? 69.509 -41.952 37.046 1.00 70.48 179 ILE A O 1
ATOM 1340 N N . LEU A 1 180 ? 67.358 -41.322 37.195 1.00 82.71 180 LEU A N 1
ATOM 1341 C CA . LEU A 1 180 ? 67.557 -40.601 38.445 1.00 81.13 180 LEU A CA 1
ATOM 1342 C C . LEU A 1 180 ? 68.003 -41.556 39.544 1.00 82.91 180 LEU A C 1
ATOM 1343 O O . LEU A 1 180 ? 68.937 -41.266 40.286 1.00 82.38 180 LEU A O 1
ATOM 1348 N N . TYR A 1 181 ? 67.337 -42.703 39.631 1.00 84.87 181 TYR A N 1
ATOM 1349 C CA . TYR A 1 181 ? 67.664 -43.707 40.636 1.00 86.76 181 TYR A CA 1
ATOM 1350 C C . TYR A 1 181 ? 69.146 -44.065 40.584 1.00 87.84 181 TYR A C 1
ATOM 1351 O O . TYR A 1 181 ? 69.825 -44.056 41.611 1.00 87.73 181 TYR A O 1
ATOM 1360 N N . LEU A 1 182 ? 69.644 -44.384 39.393 1.00 68.24 182 LEU A N 1
ATOM 1361 C CA . LEU A 1 182 ? 71.063 -44.683 39.228 1.00 69.55 182 LEU A CA 1
ATOM 1362 C C . LEU A 1 182 ? 71.900 -43.458 39.575 1.00 67.09 182 LEU A C 1
ATOM 1363 O O . LEU A 1 182 ? 72.942 -43.572 40.218 1.00 67.93 182 LEU A O 1
ATOM 1368 N N . PHE A 1 183 ? 71.430 -42.285 39.165 1.00 74.47 183 PHE A N 1
ATOM 1369 C CA . PHE A 1 183 ? 72.147 -41.048 39.438 1.00 72.37 183 PHE A CA 1
ATOM 1370 C C . PHE A 1 183 ? 72.312 -40.857 40.937 1.00 72.11 183 PHE A C 1
ATOM 1371 O O . PHE A 1 183 ? 73.374 -40.448 41.409 1.00 72.19 183 PHE A O 1
ATOM 1379 N N . LEU A 1 184 ? 71.251 -41.154 41.679 1.00 96.18 184 LEU A N 1
ATOM 1380 C CA . LEU A 1 184 ? 71.249 -40.971 43.123 1.00 95.69 184 LEU A CA 1
ATOM 1381 C C . LEU A 1 184 ? 72.085 -42.025 43.842 1.00 98.00 184 LEU A C 1
ATOM 1382 O O . LEU A 1 184 ? 72.812 -41.709 44.782 1.00 97.82 184 LEU A O 1
ATOM 1387 N N . LYS A 1 185 ? 71.991 -43.276 43.399 1.00 63.99 185 LYS A N 1
ATOM 1388 C CA . LYS A 1 185 ? 72.730 -44.356 44.046 1.00 65.46 185 LYS A CA 1
ATOM 1389 C C . LYS A 1 185 ? 74.230 -44.258 43.761 1.00 65.83 185 LYS A C 1
ATOM 1390 O O . LYS A 1 185 ? 75.037 -44.879 44.451 1.00 67.30 185 LYS A O 1
ATOM 1396 N N . ILE A 1 186 ? 74.600 -43.480 42.747 1.00 77.11 186 ILE A N 1
ATOM 1397 C CA . ILE A 1 186 ? 76.009 -43.237 42.451 1.00 78.04 186 ILE A CA 1
ATOM 1398 C C . ILE A 1 186 ? 76.634 -42.410 43.571 1.00 76.96 186 ILE A C 1
ATOM 1399 O O . ILE A 1 186 ? 77.835 -42.497 43.821 1.00 78.39 186 ILE A O 1
ATOM 1404 N N . PHE A 1 187 ? 75.814 -41.606 44.242 1.00 75.81 187 PHE A N 1
ATOM 1405 C CA . PHE A 1 187 ? 76.279 -40.808 45.373 1.00 74.89 187 PHE A CA 1
ATOM 1406 C C . PHE A 1 187 ? 76.587 -41.699 46.575 1.00 76.39 187 PHE A C 1
ATOM 1407 O O . PHE A 1 187 ? 77.476 -41.397 47.373 1.00 76.79 187 PHE A O 1
ATOM 1415 N N . ASP A 1 188 ? 75.843 -42.793 46.701 1.00 82.24 188 ASP A N 1
ATOM 1416 C CA . ASP A 1 188 ? 76.012 -43.719 47.816 1.00 83.62 188 ASP A CA 1
ATOM 1417 C C . ASP A 1 188 ? 77.291 -44.546 47.702 1.00 86.38 188 ASP A C 1
ATOM 1418 O O . ASP A 1 188 ? 77.939 -44.838 48.706 1.00 87.20 188 ASP A O 1
ATOM 1423 N N . LYS A 1 189 ? 77.652 -44.921 46.482 1.00 71.20 189 LYS A N 1
ATOM 1424 C CA . LYS A 1 189 ? 78.855 -45.713 46.255 1.00 72.46 189 LYS A CA 1
ATOM 1425 C C . LYS A 1 189 ? 80.112 -44.852 46.363 1.00 73.19 189 LYS A C 1
ATOM 1426 O O . LYS A 1 189 ? 81.192 -45.356 46.672 1.00 74.93 189 LYS A O 1
ATOM 1432 N N . PHE A 1 190 ? 79.965 -43.553 46.114 1.00 90.81 190 PHE A N 1
ATOM 1433 C CA . PHE A 1 190 ? 81.093 -42.627 46.161 1.00 90.67 190 PHE A CA 1
ATOM 1434 C C . PHE A 1 190 ? 80.764 -41.383 46.981 1.00 88.27 190 PHE A C 1
ATOM 1435 O O . PHE A 1 190 ? 80.657 -40.290 46.428 1.00 86.80 190 PHE A O 1
ATOM 1443 N N . PRO A 1 191 ? 80.612 -41.540 48.307 1.00 74.23 191 PRO A N 1
ATOM 1444 C CA . PRO A 1 191 ? 80.260 -40.402 49.167 1.00 74.49 191 PRO A CA 1
ATOM 1445 C C . PRO A 1 191 ? 81.382 -39.376 49.328 1.00 75.59 191 PRO A C 1
ATOM 1446 O O . PRO A 1 191 ? 81.108 -38.232 49.690 1.00 75.51 191 PRO A O 1
ATOM 1450 N N . THR A 1 192 ? 82.621 -39.774 49.051 1.00 88.05 192 THR A N 1
ATOM 1451 C CA . THR A 1 192 ? 83.761 -38.876 49.210 1.00 88.59 192 THR A CA 1
ATOM 1452 C C . THR A 1 192 ? 84.136 -38.216 47.888 1.00 88.60 192 THR A C 1
ATOM 1453 O O . THR A 1 192 ? 84.256 -36.993 47.809 1.00 87.73 192 THR A O 1
ATOM 1457 N N . ASP A 1 193 ? 84.323 -39.033 46.856 1.00 91.40 193 ASP A N 1
ATOM 1458 C CA . ASP A 1 193 ? 84.647 -38.535 45.524 1.00 91.37 193 ASP A CA 1
ATOM 1459 C C . ASP A 1 193 ? 83.604 -39.012 44.523 1.00 90.62 193 ASP A C 1
ATOM 1460 O O . ASP A 1 193 ? 83.767 -40.055 43.893 1.00 92.10 193 ASP A O 1
ATOM 1465 N N . PHE A 1 194 ? 82.533 -38.239 44.391 1.00 79.66 194 PHE A N 1
ATOM 1466 C CA . PHE A 1 194 ? 81.435 -38.565 43.486 1.00 78.64 194 PHE A CA 1
ATOM 1467 C C . PHE A 1 194 ? 81.544 -37.779 42.185 1.00 77.94 194 PHE A C 1
ATOM 1468 O O . PHE A 1 194 ? 81.030 -38.200 41.150 1.00 77.69 194 PHE A O 1
ATOM 1476 N N . LEU A 1 195 ? 82.214 -36.633 42.253 1.00 83.30 195 LEU A N 1
ATOM 1477 C CA . LEU A 1 195 ? 82.240 -35.672 41.155 1.00 81.64 195 LEU A CA 1
ATOM 1478 C C . LEU A 1 195 ? 82.501 -36.306 39.790 1.00 82.10 195 LEU A C 1
ATOM 1479 O O . LEU A 1 195 ? 81.664 -36.223 38.892 1.00 80.52 195 LEU A O 1
ATOM 1484 N N . TRP A 1 196 ? 83.656 -36.944 39.634 1.00 78.38 196 TRP A N 1
ATOM 1485 C CA . TRP A 1 196 ? 84.052 -37.466 38.331 1.00 78.99 196 TRP A CA 1
ATOM 1486 C C . TRP A 1 196 ? 83.137 -38.600 37.879 1.00 79.35 196 TRP A C 1
ATOM 1487 O O . TRP A 1 196 ? 82.946 -38.811 36.683 1.00 78.90 196 TRP A O 1
ATOM 1498 N N . TYR A 1 197 ? 82.557 -39.313 38.837 1.00 67.12 197 TYR A N 1
ATOM 1499 C CA . TYR A 1 197 ? 81.674 -40.430 38.524 1.00 66.14 197 TYR A CA 1
ATOM 1500 C C . TYR A 1 197 ? 80.333 -39.957 37.979 1.00 64.27 197 TYR A C 1
ATOM 1501 O O . TYR A 1 197 ? 79.872 -40.443 36.950 1.00 63.32 197 TYR A O 1
ATOM 1510 N N . ILE A 1 198 ? 79.699 -39.020 38.677 1.00 74.53 198 ILE A N 1
ATOM 1511 C CA . ILE A 1 198 ? 78.425 -38.473 38.221 1.00 71.72 198 ILE A CA 1
ATOM 1512 C C . ILE A 1 198 ? 78.642 -37.601 36.989 1.00 69.96 198 ILE A C 1
ATOM 1513 O O . ILE A 1 198 ? 77.713 -37.359 36.217 1.00 68.06 198 ILE A O 1
ATOM 1518 N N . MET A 1 199 ? 79.874 -37.131 36.811 1.00 68.60 199 MET A N 1
ATOM 1519 C CA . MET A 1 199 ? 80.224 -36.345 35.636 1.00 67.18 199 MET A CA 1
ATOM 1520 C C . MET A 1 199 ? 80.124 -37.251 34.412 1.00 67.78 199 MET A C 1
ATOM 1521 O O . MET A 1 199 ? 79.389 -36.968 33.461 1.00 65.90 199 MET A O 1
ATOM 1526 N N . VAL A 1 200 ? 80.875 -38.347 34.455 1.00 62.72 200 VAL A N 1
ATOM 1527 C CA . VAL A 1 200 ? 80.857 -39.348 33.397 1.00 62.39 200 VAL A CA 1
ATOM 1528 C C . VAL A 1 200 ? 79.451 -39.894 33.183 1.00 61.01 200 VAL A C 1
ATOM 1529 O O . VAL A 1 200 ? 79.054 -40.179 32.056 1.00 60.31 200 VAL A O 1
ATOM 1533 N N . PHE A 1 201 ? 78.704 -40.045 34.272 1.00 60.80 201 PHE A N 1
ATOM 1534 C CA . PHE A 1 201 ? 77.339 -40.548 34.194 1.00 59.77 201 PHE A CA 1
ATOM 1535 C C . PHE A 1 201 ? 76.478 -39.632 33.333 1.00 58.58 201 PHE A C 1
ATOM 1536 O O . PHE A 1 201 ? 75.776 -40.094 32.436 1.00 57.88 201 PHE A O 1
ATOM 1544 N N . LEU A 1 202 ? 76.537 -38.331 33.600 1.00 85.68 202 LEU A N 1
ATOM 1545 C CA . LEU A 1 202 ? 75.724 -37.375 32.857 1.00 82.90 202 LEU A CA 1
ATOM 1546 C C . LEU A 1 202 ? 76.161 -37.299 31.396 1.00 82.47 202 LEU A C 1
ATOM 1547 O O . LEU A 1 202 ? 75.332 -37.127 30.501 1.00 81.07 202 LEU A O 1
ATOM 1552 N N . PHE A 1 203 ? 77.461 -37.439 31.156 1.00 68.04 203 PHE A N 1
ATOM 1553 C CA . PHE A 1 203 ? 77.981 -37.447 29.793 1.00 67.85 203 PHE A CA 1
ATOM 1554 C C . PHE A 1 203 ? 77.375 -38.579 28.966 1.00 68.65 203 PHE A C 1
ATOM 1555 O O . PHE A 1 203 ? 76.836 -38.348 27.882 1.00 67.16 203 PHE A O 1
ATOM 1563 N N . VAL A 1 204 ? 77.465 -39.800 29.483 1.00 58.26 204 VAL A N 1
ATOM 1564 C CA . VAL A 1 204 ? 76.954 -40.973 28.782 1.00 58.01 204 VAL A CA 1
ATOM 1565 C C . VAL A 1 204 ? 75.439 -40.908 28.616 1.00 56.95 204 VAL A C 1
ATOM 1566 O O . VAL A 1 204 ? 74.902 -41.379 27.614 1.00 56.64 204 VAL A O 1
ATOM 1570 N N . VAL A 1 205 ? 74.747 -40.351 29.605 1.00 56.57 205 VAL A N 1
ATOM 1571 C CA . VAL A 1 205 ? 73.301 -40.184 29.503 1.00 55.78 205 VAL A CA 1
ATOM 1572 C C . VAL A 1 205 ? 72.977 -39.146 28.433 1.00 55.28 205 VAL A C 1
ATOM 1573 O O . VAL A 1 205 ? 71.928 -39.211 27.795 1.00 54.81 205 VAL A O 1
ATOM 1577 N N . GLN A 1 206 ? 73.879 -38.187 28.244 1.00 55.58 206 GLN A N 1
ATOM 1578 C CA . GLN A 1 206 ? 73.705 -37.170 27.212 1.00 55.37 206 GLN A CA 1
ATOM 1579 C C . GLN A 1 206 ? 73.784 -37.814 25.826 1.00 55.40 206 GLN A C 1
ATOM 1580 O O . GLN A 1 206 ? 72.908 -37.610 24.978 1.00 55.02 206 GLN A O 1
ATOM 1586 N N . ILE A 1 207 ? 74.839 -38.592 25.603 1.00 67.39 207 ILE A N 1
ATOM 1587 C CA . ILE A 1 207 ? 75.015 -39.307 24.342 1.00 68.03 207 ILE A CA 1
ATOM 1588 C C . ILE A 1 207 ? 73.802 -40.177 24.021 1.00 68.82 207 ILE A C 1
ATOM 1589 O O . ILE A 1 207 ? 73.254 -40.105 22.921 1.00 67.92 207 ILE A O 1
ATOM 1594 N N . LEU A 1 208 ? 73.390 -41.007 24.973 1.00 63.99 208 LEU A N 1
ATOM 1595 C CA . LEU A 1 208 ? 72.206 -41.840 24.787 1.00 65.32 208 LEU A CA 1
ATOM 1596 C C . LEU A 1 208 ? 70.974 -40.976 24.548 1.00 63.33 208 LEU A C 1
ATOM 1597 O O . LEU A 1 208 ? 70.087 -41.343 23.779 1.00 63.78 208 LEU A O 1
ATOM 1602 N N . ALA A 1 209 ? 70.931 -39.820 25.204 1.00 61.42 209 ALA A N 1
ATOM 1603 C CA . ALA A 1 209 ? 69.776 -38.932 25.119 1.00 59.89 209 ALA A CA 1
ATOM 1604 C C . ALA A 1 209 ? 69.531 -38.456 23.692 1.00 58.60 209 ALA A C 1
ATOM 1605 O O . ALA A 1 209 ? 68.425 -38.586 23.175 1.00 59.03 209 ALA A O 1
ATOM 1607 N N . MET A 1 210 ? 70.557 -37.897 23.060 1.00 71.77 210 MET A N 1
ATOM 1608 C CA . MET A 1 210 ? 70.406 -37.373 21.704 1.00 70.56 210 MET A CA 1
ATOM 1609 C C . MET A 1 210 ? 70.137 -38.491 20.694 1.00 71.84 210 MET A C 1
ATOM 1610 O O . MET A 1 210 ? 69.635 -38.233 19.602 1.00 71.21 210 MET A O 1
ATOM 1615 N N . THR A 1 211 ? 70.491 -39.723 21.050 1.00 67.43 211 THR A N 1
ATOM 1616 C CA . THR A 1 211 ? 70.262 -40.874 20.176 1.00 69.04 211 THR A CA 1
ATOM 1617 C C . THR A 1 211 ? 68.898 -41.522 20.400 1.00 70.80 211 THR A C 1
ATOM 1618 O O . THR A 1 211 ? 68.329 -42.110 19.482 1.00 71.71 211 THR A O 1
ATOM 1622 N N . ILE A 1 212 ? 68.373 -41.415 21.616 1.00 74.92 212 ILE A N 1
ATOM 1623 C CA . ILE A 1 212 ? 67.171 -42.158 21.983 1.00 77.38 212 ILE A CA 1
ATOM 1624 C C . ILE A 1 212 ? 65.899 -41.329 21.830 1.00 76.69 212 ILE A C 1
ATOM 1625 O O . ILE A 1 212 ? 64.847 -41.862 21.478 1.00 78.67 212 ILE A O 1
ATOM 1630 N N . ILE A 1 213 ? 65.990 -40.028 22.088 1.00 66.53 213 ILE A N 1
ATOM 1631 C CA . ILE A 1 213 ? 64.808 -39.174 22.025 1.00 66.18 213 ILE A CA 1
ATOM 1632 C C . ILE A 1 213 ? 64.273 -39.063 20.590 1.00 66.13 213 ILE A C 1
ATOM 1633 O O . ILE A 1 213 ? 63.063 -39.155 20.384 1.00 67.81 213 ILE A O 1
ATOM 1638 N N . PRO A 1 214 ? 65.162 -38.882 19.591 1.00 55.19 214 PRO A N 1
ATOM 1639 C CA . PRO A 1 214 ? 64.657 -38.725 18.222 1.00 55.78 214 PRO A CA 1
ATOM 1640 C C . PRO A 1 214 ? 64.167 -40.045 17.633 1.00 56.33 214 PRO A C 1
ATOM 1641 O O . PRO A 1 214 ? 63.201 -40.065 16.872 1.00 56.97 214 PRO A O 1
ATOM 1645 N N . VAL A 1 215 ? 64.842 -41.134 17.989 1.00 56.27 215 VAL A N 1
ATOM 1646 C CA . VAL A 1 215 ? 64.559 -42.449 17.424 1.00 56.97 215 VAL A CA 1
ATOM 1647 C C . VAL A 1 215 ? 63.329 -43.107 18.054 1.00 57.57 215 VAL A C 1
ATOM 1648 O O . VAL A 1 215 ? 62.514 -43.703 17.349 1.00 58.85 215 VAL A O 1
ATOM 1652 N N . PHE A 1 216 ? 63.199 -43.001 19.376 1.00 57.72 216 PHE A N 1
ATOM 1653 C CA . PHE A 1 216 ? 62.138 -43.703 20.102 1.00 61.03 216 PHE A CA 1
ATOM 1654 C C . PHE A 1 216 ? 61.034 -42.785 20.623 1.00 61.32 216 PHE A C 1
ATOM 1655 O O . PHE A 1 216 ? 59.850 -43.088 20.474 1.00 63.90 216 PHE A O 1
ATOM 1663 N N . ILE A 1 217 ? 61.416 -41.671 21.237 1.00 83.82 217 ILE A N 1
ATOM 1664 C CA . ILE A 1 217 ? 60.447 -40.796 21.893 1.00 84.14 217 ILE A CA 1
ATOM 1665 C C . ILE A 1 217 ? 59.634 -39.942 20.917 1.00 83.68 217 ILE A C 1
ATOM 1666 O O . ILE A 1 217 ? 58.421 -39.801 21.074 1.00 86.02 217 ILE A O 1
ATOM 1671 N N . MET A 1 218 ? 60.296 -39.379 19.911 1.00 69.53 218 MET A N 1
ATOM 1672 C CA . MET A 1 218 ? 59.639 -38.444 18.999 1.00 68.98 218 MET A CA 1
ATOM 1673 C C . MET A 1 218 ? 58.532 -39.093 18.166 1.00 71.85 218 MET A C 1
ATOM 1674 O O . MET A 1 218 ? 57.475 -38.492 17.971 1.00 73.19 218 MET A O 1
ATOM 1679 N N . PRO A 1 219 ? 58.769 -40.316 17.666 1.00 77.74 219 PRO A N 1
ATOM 1680 C CA . PRO A 1 219 ? 57.742 -41.011 16.880 1.00 80.50 219 PRO A CA 1
ATOM 1681 C C . PRO A 1 219 ? 56.374 -41.049 17.561 1.00 84.09 219 PRO A C 1
ATOM 1682 O O . PRO A 1 219 ? 55.353 -41.114 16.875 1.00 86.09 219 PRO A O 1
ATOM 1686 N N . LEU A 1 220 ? 56.354 -41.009 18.889 1.00 64.56 220 LEU A N 1
ATOM 1687 C CA . LEU A 1 220 ? 55.098 -41.035 19.631 1.00 68.25 220 LEU A CA 1
ATOM 1688 C C . LEU A 1 220 ? 54.389 -39.687 19.574 1.00 67.72 220 LEU A C 1
ATOM 1689 O O . LEU A 1 220 ? 53.169 -39.611 19.719 1.00 70.99 220 LEU A O 1
ATOM 1694 N N . PHE A 1 221 ? 55.160 -38.624 19.375 1.00 89.13 221 PHE A N 1
ATOM 1695 C CA . PHE A 1 221 ? 54.604 -37.279 19.319 1.00 88.60 221 PHE A CA 1
ATOM 1696 C C . PHE A 1 221 ? 54.095 -36.934 17.919 1.00 88.84 221 PHE A C 1
ATOM 1697 O O . PHE A 1 221 ? 52.955 -36.500 17.751 1.00 91.21 221 PHE A O 1
ATOM 1705 N N . ASN A 1 222 ? 54.954 -37.127 16.922 1.00 62.27 222 ASN A N 1
ATOM 1706 C CA . ASN A 1 222 ? 54.633 -36.782 15.539 1.00 63.53 222 ASN A CA 1
ATOM 1707 C C . ASN A 1 222 ? 54.856 -37.942 14.568 1.00 66.53 222 ASN A C 1
ATOM 1708 O O . ASN A 1 222 ? 55.652 -38.843 14.833 1.00 67.09 222 ASN A O 1
ATOM 1713 N N . LYS A 1 223 ? 54.148 -37.905 13.442 1.00 76.02 223 LYS A N 1
ATOM 1714 C CA . LYS A 1 223 ? 54.253 -38.942 12.419 1.00 77.70 223 LYS A CA 1
ATOM 1715 C C . LYS A 1 223 ? 55.417 -38.658 11.468 1.00 76.50 223 LYS A C 1
ATOM 1716 O O . LYS A 1 223 ? 55.378 -37.692 10.706 1.00 75.14 223 LYS A O 1
ATOM 1722 N N . PHE A 1 224 ? 56.449 -39.497 11.511 1.00 77.12 224 PHE A N 1
ATOM 1723 C CA . PHE A 1 224 ? 57.604 -39.328 10.631 1.00 76.14 224 PHE A CA 1
ATOM 1724 C C . PHE A 1 224 ? 57.426 -40.055 9.305 1.00 77.99 224 PHE A C 1
ATOM 1725 O O . PHE A 1 224 ? 57.312 -41.280 9.265 1.00 80.99 224 PHE A O 1
ATOM 1733 N N . THR A 1 225 ? 57.413 -39.286 8.221 1.00 115.48 225 THR A N 1
ATOM 1734 C CA . THR A 1 225 ? 57.334 -39.840 6.876 1.00 117.39 225 THR A CA 1
ATOM 1735 C C . THR A 1 225 ? 58.548 -39.366 6.083 1.00 115.66 225 THR A C 1
ATOM 1736 O O . THR A 1 225 ? 59.061 -38.279 6.336 1.00 112.44 225 THR A O 1
ATOM 1740 N N . PRO A 1 226 ? 59.025 -40.182 5.131 1.00 85.41 226 PRO A N 1
ATOM 1741 C CA . PRO A 1 226 ? 60.221 -39.787 4.380 1.00 84.06 226 PRO A CA 1
ATOM 1742 C C . PRO A 1 226 ? 59.881 -38.775 3.290 1.00 83.67 226 PRO A C 1
ATOM 1743 O O . PRO A 1 226 ? 58.779 -38.820 2.747 1.00 86.46 226 PRO A O 1
ATOM 1747 N N . LEU A 1 227 ? 60.812 -37.877 2.981 1.00 96.52 227 LEU A N 1
ATOM 1748 C CA . LEU A 1 227 ? 60.556 -36.809 2.017 1.00 97.10 227 LEU A CA 1
ATOM 1749 C C . LEU A 1 227 ? 60.134 -37.335 0.646 1.00 101.70 227 LEU A C 1
ATOM 1750 O O . LEU A 1 227 ? 60.863 -38.090 0.000 1.00 103.52 227 LEU A O 1
ATOM 1755 N N . GLU A 1 228 ? 58.948 -36.920 0.213 1.00 97.77 228 GLU A N 1
ATOM 1756 C CA . GLU A 1 228 ? 58.414 -37.310 -1.085 1.00 102.77 228 GLU A CA 1
ATOM 1757 C C . GLU A 1 228 ? 59.469 -37.101 -2.160 1.00 103.46 228 GLU A C 1
ATOM 1758 O O . GLU A 1 228 ? 59.847 -35.970 -2.462 1.00 102.01 228 GLU A O 1
ATOM 1764 N N . ASP A 1 229 ? 59.943 -38.202 -2.731 1.00 95.33 229 ASP A N 1
ATOM 1765 C CA . ASP A 1 229 ? 60.985 -38.155 -3.748 1.00 96.34 229 ASP A CA 1
ATOM 1766 C C . ASP A 1 229 ? 60.614 -37.203 -4.881 1.00 98.73 229 ASP A C 1
ATOM 1767 O O . ASP A 1 229 ? 59.492 -37.228 -5.386 1.00 102.47 229 ASP A O 1
ATOM 1772 N N . GLY A 1 230 ? 61.569 -36.368 -5.280 1.00 95.92 230 GLY A N 1
ATOM 1773 C CA . GLY A 1 230 ? 61.346 -35.403 -6.340 1.00 98.33 230 GLY A CA 1
ATOM 1774 C C . GLY A 1 230 ? 62.371 -34.285 -6.347 1.00 95.36 230 GLY A C 1
ATOM 1775 O O . GLY A 1 230 ? 63.557 -34.520 -6.119 1.00 93.06 230 GLY A O 1
ATOM 1776 N N . GLU A 1 231 ? 61.913 -33.063 -6.601 1.00 95.89 231 GLU A N 1
ATOM 1777 C CA . GLU A 1 231 ? 62.814 -31.926 -6.757 1.00 94.11 231 GLU A CA 1
ATOM 1778 C C . GLU A 1 231 ? 63.591 -31.632 -5.482 1.00 88.87 231 GLU A C 1
ATOM 1779 O O . GLU A 1 231 ? 64.818 -31.725 -5.459 1.00 87.22 231 GLU A O 1
ATOM 1785 N N . LEU A 1 232 ? 62.870 -31.268 -4.427 1.00 86.67 232 LEU A N 1
ATOM 1786 C CA . LEU A 1 232 ? 63.496 -30.802 -3.196 1.00 82.16 232 LEU A CA 1
ATOM 1787 C C . LEU A 1 232 ? 64.434 -31.856 -2.622 1.00 80.08 232 LEU A C 1
ATOM 1788 O O . LEU A 1 232 ? 65.501 -31.530 -2.107 1.00 77.56 232 LEU A O 1
ATOM 1793 N N . LYS A 1 233 ? 64.031 -33.119 -2.700 1.00 81.65 233 LYS A N 1
ATOM 1794 C CA . LYS A 1 233 ? 64.881 -34.211 -2.246 1.00 80.68 233 LYS A CA 1
ATOM 1795 C C . LYS A 1 233 ? 66.226 -34.185 -2.970 1.00 81.26 233 LYS A C 1
ATOM 1796 O O . LYS A 1 233 ? 67.276 -34.376 -2.359 1.00 79.35 233 LYS A O 1
ATOM 1802 N N . LYS A 1 234 ? 66.185 -33.937 -4.277 1.00 84.30 234 LYS A N 1
ATOM 1803 C CA . LYS A 1 234 ? 67.399 -33.890 -5.088 1.00 85.35 234 LYS A CA 1
ATOM 1804 C C . LYS A 1 234 ? 68.265 -32.683 -4.745 1.00 82.83 234 LYS A C 1
ATOM 1805 O O . LYS A 1 234 ? 69.490 -32.785 -4.702 1.00 82.21 234 LYS A O 1
ATOM 1811 N N . SER A 1 235 ? 67.624 -31.545 -4.497 1.00 87.05 235 SER A N 1
ATOM 1812 C CA . SER A 1 235 ? 68.337 -30.314 -4.175 1.00 85.21 235 SER A CA 1
ATOM 1813 C C . SER A 1 235 ? 69.151 -30.493 -2.901 1.00 81.92 235 SER A C 1
ATOM 1814 O O . SER A 1 235 ? 70.361 -30.262 -2.880 1.00 81.49 235 SER A O 1
ATOM 1817 N N . ILE A 1 236 ? 68.471 -30.903 -1.836 1.00 87.03 236 ILE A N 1
ATOM 1818 C CA . ILE A 1 236 ? 69.106 -31.131 -0.545 1.00 84.32 236 ILE A CA 1
ATOM 1819 C C . ILE A 1 236 ? 70.196 -32.189 -0.656 1.00 85.20 236 ILE A C 1
ATOM 1820 O O . ILE A 1 236 ? 71.271 -32.051 -0.069 1.00 84.18 236 ILE A O 1
ATOM 1825 N N . GLU A 1 237 ? 69.920 -33.240 -1.421 1.00 75.36 237 GLU A N 1
ATOM 1826 C CA . GLU A 1 237 ? 70.896 -34.298 -1.636 1.00 76.96 237 GLU A CA 1
ATOM 1827 C C . GLU A 1 237 ? 72.140 -33.749 -2.322 1.00 77.87 237 GLU A C 1
ATOM 1828 O O . GLU A 1 237 ? 73.251 -34.179 -2.032 1.00 78.23 237 GLU A O 1
ATOM 1834 N N . SER A 1 238 ? 71.946 -32.795 -3.229 1.00 84.94 238 SER A N 1
ATOM 1835 C CA . SER A 1 238 ? 73.057 -32.213 -3.975 1.00 86.20 238 SER A CA 1
ATOM 1836 C C . SER A 1 238 ? 73.910 -31.323 -3.076 1.00 84.09 238 SER A C 1
ATOM 1837 O O . SER A 1 238 ? 75.135 -31.323 -3.182 1.00 84.97 238 SER A O 1
ATOM 1840 N N . LEU A 1 239 ? 73.266 -30.562 -2.197 1.00 103.49 239 LEU A N 1
ATOM 1841 C CA . LEU A 1 239 ? 73.997 -29.696 -1.280 1.00 101.83 239 LEU A CA 1
ATOM 1842 C C . LEU A 1 239 ? 74.820 -30.538 -0.311 1.00 101.27 239 LEU A C 1
ATOM 1843 O O . LEU A 1 239 ? 75.946 -30.178 0.050 1.00 101.62 239 LEU A O 1
ATOM 1848 N N . ALA A 1 240 ? 74.257 -31.670 0.096 1.00 84.36 240 ALA A N 1
ATOM 1849 C CA . ALA A 1 240 ? 74.944 -32.576 1.001 1.00 84.53 240 ALA A CA 1
ATOM 1850 C C . ALA A 1 240 ? 76.199 -33.114 0.326 1.00 87.28 240 ALA A C 1
ATOM 1851 O O . ALA A 1 240 ? 77.305 -32.914 0.820 1.00 88.43 240 ALA A O 1
ATOM 1853 N N . ASP A 1 241 ? 76.020 -33.772 -0.816 1.00 77.84 241 ASP A N 1
ATOM 1854 C CA . ASP A 1 241 ? 77.129 -34.365 -1.559 1.00 80.84 241 ASP A CA 1
ATOM 1855 C C . ASP A 1 241 ? 78.214 -33.339 -1.870 1.00 81.38 241 ASP A C 1
ATOM 1856 O O . ASP A 1 241 ? 79.402 -33.660 -1.864 1.00 83.40 241 ASP A O 1
ATOM 1861 N N . ARG A 1 242 ? 77.804 -32.108 -2.155 1.00 80.07 242 ARG A N 1
ATOM 1862 C CA . ARG A 1 242 ? 78.753 -31.040 -2.440 1.00 80.85 242 ARG A CA 1
ATOM 1863 C C . ARG A 1 242 ? 79.651 -30.767 -1.241 1.00 80.31 242 ARG A C 1
ATOM 1864 O O . ARG A 1 242 ? 80.877 -30.830 -1.344 1.00 82.49 242 ARG A O 1
ATOM 1872 N N . VAL A 1 243 ? 79.031 -30.456 -0.106 1.00 77.76 243 VAL A N 1
ATOM 1873 C CA . VAL A 1 243 ? 79.769 -30.006 1.072 1.00 77.40 243 VAL A CA 1
ATOM 1874 C C . VAL A 1 243 ? 80.248 -31.133 1.995 1.00 78.17 243 VAL A C 1
ATOM 1875 O O . VAL A 1 243 ? 81.119 -30.918 2.836 1.00 79.09 243 VAL A O 1
ATOM 1879 N N . GLY A 1 244 ? 79.712 -32.337 1.828 1.00 138.31 244 GLY A N 1
ATOM 1880 C CA . GLY A 1 244 ? 80.128 -33.453 2.659 1.00 141.19 244 GLY A CA 1
ATOM 1881 C C . GLY A 1 244 ? 79.309 -34.710 2.449 1.00 142.43 244 GLY A C 1
ATOM 1882 O O . GLY A 1 244 ? 78.505 -34.796 1.524 1.00 140.66 244 GLY A O 1
ATOM 1883 N N . PHE A 1 245 ? 79.529 -35.701 3.307 1.00 134.01 245 PHE A N 1
ATOM 1884 C CA . PHE A 1 245 ? 78.788 -36.955 3.234 1.00 136.21 245 PHE A CA 1
ATOM 1885 C C . PHE A 1 245 ? 77.769 -37.143 4.370 1.00 134.81 245 PHE A C 1
ATOM 1886 O O . PHE A 1 245 ? 77.258 -38.246 4.563 1.00 137.71 245 PHE A O 1
ATOM 1894 N N . PRO A 1 246 ? 77.475 -36.076 5.134 1.00 106.84 246 PRO A N 1
ATOM 1895 C CA . PRO A 1 246 ? 76.541 -36.257 6.251 1.00 105.43 246 PRO A CA 1
ATOM 1896 C C . PRO A 1 246 ? 75.070 -36.307 5.840 1.00 102.25 246 PRO A C 1
ATOM 1897 O O . PRO A 1 246 ? 74.422 -35.261 5.853 1.00 97.76 246 PRO A O 1
ATOM 1901 N N . LEU A 1 247 ? 74.549 -37.473 5.469 1.00 74.97 247 LEU A N 1
ATOM 1902 C CA . LEU A 1 247 ? 73.135 -37.564 5.111 1.00 73.80 247 LEU A CA 1
ATOM 1903 C C . LEU A 1 247 ? 72.637 -39.004 5.064 1.00 76.34 247 LEU A C 1
ATOM 1904 O O . LEU A 1 247 ? 72.955 -39.753 4.142 1.00 79.26 247 LEU A O 1
ATOM 1909 N N . ASP A 1 248 ? 71.852 -39.382 6.068 1.00 87.02 248 ASP A N 1
ATOM 1910 C CA . ASP A 1 248 ? 71.239 -40.703 6.115 1.00 91.50 248 ASP A CA 1
ATOM 1911 C C . ASP A 1 248 ? 69.925 -40.722 5.338 1.00 89.24 248 ASP A C 1
ATOM 1912 O O . ASP A 1 248 ? 69.697 -41.600 4.505 1.00 92.04 248 ASP A O 1
ATOM 1917 N N . LYS A 1 249 ? 69.071 -39.740 5.614 1.00 74.93 249 LYS A N 1
ATOM 1918 C CA . LYS A 1 249 ? 67.791 -39.608 4.923 1.00 75.10 249 LYS A CA 1
ATOM 1919 C C . LYS A 1 249 ? 67.073 -38.334 5.366 1.00 71.71 249 LYS A C 1
ATOM 1920 O O . LYS A 1 249 ? 67.451 -37.712 6.359 1.00 69.26 249 LYS A O 1
ATOM 1926 N N . ILE A 1 250 ? 66.036 -37.951 4.625 1.00 77.14 250 ILE A N 1
ATOM 1927 C CA . ILE A 1 250 ? 65.247 -36.765 4.952 1.00 73.52 250 ILE A CA 1
ATOM 1928 C C . ILE A 1 250 ? 63.807 -37.132 5.306 1.00 74.48 250 ILE A C 1
ATOM 1929 O O . ILE A 1 250 ? 63.155 -37.889 4.585 1.00 76.97 250 ILE A O 1
ATOM 1934 N N . PHE A 1 251 ? 63.317 -36.590 6.418 1.00 69.09 251 PHE A N 1
ATOM 1935 C CA . PHE A 1 251 ? 61.943 -36.825 6.851 1.00 69.97 251 PHE A CA 1
ATOM 1936 C C . PHE A 1 251 ? 61.191 -35.506 6.986 1.00 67.81 251 PHE A C 1
ATOM 1937 O O . PHE A 1 251 ? 61.763 -34.497 7.392 1.00 65.40 251 PHE A O 1
ATOM 1945 N N . VAL A 1 252 ? 59.908 -35.517 6.640 1.00 68.54 252 VAL A N 1
ATOM 1946 C CA . VAL A 1 252 ? 59.047 -34.360 6.859 1.00 67.63 252 VAL A CA 1
ATOM 1947 C C . VAL A 1 252 ? 58.028 -34.664 7.960 1.00 67.27 252 VAL A C 1
ATOM 1948 O O . VAL A 1 252 ? 57.102 -35.453 7.770 1.00 69.93 252 VAL A O 1
ATOM 1952 N N . ILE A 1 253 ? 58.225 -34.051 9.123 1.00 81.62 253 ILE A N 1
ATOM 1953 C CA . ILE A 1 253 ? 57.349 -34.268 10.273 1.00 82.91 253 ILE A CA 1
ATOM 1954 C C . ILE A 1 253 ? 56.088 -33.419 10.165 1.00 84.83 253 ILE A C 1
ATOM 1955 O O . ILE A 1 253 ? 56.091 -32.374 9.515 1.00 84.88 253 ILE A O 1
ATOM 1960 N N . ASP A 1 254 ? 55.013 -33.872 10.803 1.00 76.85 254 ASP A N 1
ATOM 1961 C CA . ASP A 1 254 ? 53.754 -33.135 10.798 1.00 79.76 254 ASP A CA 1
ATOM 1962 C C . ASP A 1 254 ? 53.644 -32.214 12.013 1.00 79.86 254 ASP A C 1
ATOM 1963 O O . ASP A 1 254 ? 52.990 -32.544 13.002 1.00 81.06 254 ASP A O 1
ATOM 1968 N N . GLY A 1 255 ? 54.291 -31.055 11.927 1.00 64.37 255 GLY A N 1
ATOM 1969 C CA . GLY A 1 255 ? 54.236 -30.065 12.988 1.00 65.06 255 GLY A CA 1
ATOM 1970 C C . GLY A 1 255 ? 53.085 -29.094 12.801 1.00 70.39 255 GLY A C 1
ATOM 1971 O O . GLY A 1 255 ? 52.999 -28.077 13.490 1.00 72.84 255 GLY A O 1
ATOM 1972 N N . SER A 1 256 ? 52.198 -29.410 11.863 1.00 68.48 256 SER A N 1
ATOM 1973 C CA . SER A 1 256 ? 51.014 -28.601 11.605 1.00 74.21 256 SER A CA 1
ATOM 1974 C C . SER A 1 256 ? 49.961 -28.891 12.665 1.00 77.34 256 SER A C 1
ATOM 1975 O O . SER A 1 256 ? 49.124 -28.044 12.978 1.00 82.67 256 SER A O 1
ATOM 1978 N N . LYS A 1 257 ? 50.015 -30.103 13.208 1.00 74.24 257 LYS A N 1
ATOM 1979 C CA . LYS A 1 257 ? 49.043 -30.568 14.188 1.00 76.10 257 LYS A CA 1
ATOM 1980 C C . LYS A 1 257 ? 49.099 -29.739 15.465 1.00 77.54 257 LYS A C 1
ATOM 1981 O O . LYS A 1 257 ? 48.100 -29.599 16.171 1.00 80.84 257 LYS A O 1
ATOM 1987 N N . ARG A 1 258 ? 50.275 -29.195 15.758 1.00 98.87 258 ARG A N 1
ATOM 1988 C CA . ARG A 1 258 ? 50.458 -28.358 16.934 1.00 100.51 258 ARG A CA 1
ATOM 1989 C C . ARG A 1 258 ? 50.074 -26.916 16.622 1.00 107.55 258 ARG A C 1
ATOM 1990 O O . ARG A 1 258 ? 49.120 -26.376 17.182 1.00 113.77 258 ARG A O 1
ATOM 1998 N N . SER A 1 259 ? 50.828 -26.302 15.715 1.00 92.84 259 SER A N 1
ATOM 1999 C CA . SER A 1 259 ? 50.615 -24.912 15.340 1.00 98.20 259 SER A CA 1
ATOM 2000 C C . SER A 1 259 ? 51.320 -24.617 14.023 1.00 95.13 259 SER A C 1
ATOM 2001 O O . SER A 1 259 ? 52.205 -25.362 13.605 1.00 89.10 259 SER A O 1
ATOM 2004 N N . SER A 1 260 ? 50.927 -23.528 13.371 1.00 97.49 260 SER A N 1
ATOM 2005 C CA . SER A 1 260 ? 51.533 -23.146 12.104 1.00 95.19 260 SER A CA 1
ATOM 2006 C C . SER A 1 260 ? 52.863 -22.434 12.333 1.00 92.41 260 SER A C 1
ATOM 2007 O O . SER A 1 260 ? 53.079 -21.328 11.839 1.00 94.21 260 SER A O 1
ATOM 2010 N N . HIS A 1 261 ? 53.751 -23.077 13.087 1.00 78.61 261 HIS A N 1
ATOM 2011 C CA . HIS A 1 261 ? 55.108 -22.582 13.278 1.00 75.12 261 HIS A CA 1
ATOM 2012 C C . HIS A 1 261 ? 56.060 -23.458 12.476 1.00 69.49 261 HIS A C 1
ATOM 2013 O O . HIS A 1 261 ? 55.796 -24.644 12.275 1.00 66.96 261 HIS A O 1
ATOM 2020 N N . SER A 1 262 ? 57.163 -22.882 12.011 1.00 76.89 262 SER A N 1
ATOM 2021 C CA . SER A 1 262 ? 58.103 -23.625 11.178 1.00 72.23 262 SER A CA 1
ATOM 2022 C C . SER A 1 262 ? 59.501 -23.699 11.784 1.00 68.53 262 SER A C 1
ATOM 2023 O O . SER A 1 262 ? 59.933 -22.797 12.504 1.00 69.90 262 SER A O 1
ATOM 2026 N N . ASN A 1 263 ? 60.190 -24.800 11.498 1.00 77.37 263 ASN A N 1
ATOM 2027 C CA . ASN A 1 263 ? 61.573 -24.992 11.916 1.00 74.18 263 ASN A CA 1
ATOM 2028 C C . ASN A 1 263 ? 62.170 -26.206 11.207 1.00 70.56 263 ASN A C 1
ATOM 2029 O O . ASN A 1 263 ? 61.442 -27.029 10.661 1.00 70.16 263 ASN A O 1
ATOM 2034 N N . ALA A 1 264 ? 63.495 -26.315 11.207 1.00 82.11 264 ALA A N 1
ATOM 2035 C CA . ALA A 1 264 ? 64.156 -27.477 10.623 1.00 79.65 264 ALA A CA 1
ATOM 2036 C C . ALA A 1 264 ? 65.444 -27.794 11.367 1.00 78.30 264 ALA A C 1
ATOM 2037 O O . ALA A 1 264 ? 66.143 -26.891 11.828 1.00 79.15 264 ALA A O 1
ATOM 2039 N N . TYR A 1 265 ? 65.759 -29.080 11.473 1.00 68.13 265 TYR A N 1
ATOM 2040 C CA . TYR A 1 265 ? 66.930 -29.517 12.227 1.00 67.93 265 TYR A CA 1
ATOM 2041 C C . TYR A 1 265 ? 67.343 -30.903 11.767 1.00 68.23 265 TYR A C 1
ATOM 2042 O O . TYR A 1 265 ? 66.569 -31.584 11.100 1.00 68.42 265 TYR A O 1
ATOM 2051 N N . PHE A 1 266 ? 68.555 -31.325 12.116 1.00 69.75 266 PHE A N 1
ATOM 2052 C CA . PHE A 1 266 ? 68.959 -32.700 11.843 1.00 71.52 266 PHE A CA 1
ATOM 2053 C C . PHE A 1 266 ? 69.366 -33.440 13.120 1.00 73.04 266 PHE A C 1
ATOM 2054 O O . PHE A 1 266 ? 69.993 -32.880 14.021 1.00 72.85 266 PHE A O 1
ATOM 2062 N N . THR A 1 267 ? 68.966 -34.707 13.179 1.00 84.68 267 THR A N 1
ATOM 2063 C CA . THR A 1 267 ? 69.235 -35.579 14.313 1.00 87.09 267 THR A CA 1
ATOM 2064 C C . THR A 1 267 ? 70.200 -36.696 13.941 1.00 91.63 267 THR A C 1
ATOM 2065 O O . THR A 1 267 ? 69.868 -37.576 13.143 1.00 94.52 267 THR A O 1
ATOM 2069 N N . GLY A 1 268 ? 71.403 -36.643 14.495 1.00 65.43 268 GLY A N 1
ATOM 2070 C CA . GLY A 1 268 ? 72.371 -37.699 14.280 1.00 69.04 268 GLY A CA 1
ATOM 2071 C C . GLY A 1 268 ? 73.333 -37.794 15.441 1.00 71.09 268 GLY A C 1
ATOM 2072 O O . GLY A 1 268 ? 73.687 -36.783 16.043 1.00 69.82 268 GLY A O 1
ATOM 2073 N N . LEU A 1 269 ? 73.754 -39.012 15.759 1.00 111.44 269 LEU A N 1
ATOM 2074 C CA . LEU A 1 269 ? 74.692 -39.230 16.850 1.00 113.32 269 LEU A CA 1
ATOM 2075 C C . LEU A 1 269 ? 76.086 -38.851 16.386 1.00 115.34 269 LEU A C 1
ATOM 2076 O O . LEU A 1 269 ? 76.727 -39.615 15.666 1.00 120.92 269 LEU A O 1
ATOM 2081 N N . PRO A 1 270 ? 76.576 -37.674 16.795 1.00 120.79 270 PRO A N 1
ATOM 2082 C CA . PRO A 1 270 ? 77.828 -37.309 16.135 1.00 123.25 270 PRO A CA 1
ATOM 2083 C C . PRO A 1 270 ? 79.023 -38.029 16.746 1.00 129.01 270 PRO A C 1
ATOM 2084 O O . PRO A 1 270 ? 79.037 -38.237 17.956 1.00 128.60 270 PRO A O 1
ATOM 2088 N N . PHE A 1 271 ? 80.014 -38.388 15.932 1.00 91.91 271 PHE A N 1
ATOM 2089 C CA . PHE A 1 271 ? 79.926 -38.249 14.482 1.00 92.08 271 PHE A CA 1
ATOM 2090 C C . PHE A 1 271 ? 79.519 -39.557 13.795 1.00 97.21 271 PHE A C 1
ATOM 2091 O O . PHE A 1 271 ? 80.247 -40.549 13.833 1.00 104.68 271 PHE A O 1
ATOM 2099 N N . THR A 1 272 ? 78.337 -39.534 13.182 1.00 90.40 272 THR A N 1
ATOM 2100 C CA . THR A 1 272 ? 77.821 -40.641 12.380 1.00 94.68 272 THR A CA 1
ATOM 2101 C C . THR A 1 272 ? 76.785 -40.081 11.410 1.00 89.10 272 THR A C 1
ATOM 2102 O O . THR A 1 272 ? 76.576 -38.871 11.353 1.00 82.81 272 THR A O 1
ATOM 2106 N N . SER A 1 273 ? 76.151 -40.961 10.642 1.00 95.11 273 SER A N 1
ATOM 2107 C CA . SER A 1 273 ? 75.057 -40.572 9.753 1.00 90.28 273 SER A CA 1
ATOM 2108 C C . SER A 1 273 ? 74.126 -39.559 10.420 1.00 83.33 273 SER A C 1
ATOM 2109 O O . SER A 1 273 ? 73.878 -39.638 11.624 1.00 82.98 273 SER A O 1
ATOM 2112 N N . LYS A 1 274 ? 73.611 -38.609 9.640 1.00 85.02 274 LYS A N 1
ATOM 2113 C CA . LYS A 1 274 ? 72.727 -37.579 10.182 1.00 79.07 274 LYS A CA 1
ATOM 2114 C C . LYS A 1 274 ? 71.429 -37.483 9.385 1.00 76.51 274 LYS A C 1
ATOM 2115 O O . LYS A 1 274 ? 71.457 -37.359 8.161 1.00 76.14 274 LYS A O 1
ATOM 2121 N N . ARG A 1 275 ? 70.296 -37.541 10.079 1.00 67.19 275 ARG A N 1
ATOM 2122 C CA . ARG A 1 275 ? 68.997 -37.408 9.424 1.00 66.32 275 ARG A CA 1
ATOM 2123 C C . ARG A 1 275 ? 68.508 -35.959 9.440 1.00 63.39 275 ARG A C 1
ATOM 2124 O O . ARG A 1 275 ? 68.670 -35.260 10.435 1.00 61.61 275 ARG A O 1
ATOM 2132 N N . ILE A 1 276 ? 67.913 -35.513 8.337 1.00 72.16 276 ILE A N 1
ATOM 2133 C CA . ILE A 1 276 ? 67.399 -34.146 8.241 1.00 68.69 276 ILE A CA 1
ATOM 2134 C C . ILE A 1 276 ? 65.879 -34.090 8.364 1.00 68.09 276 ILE A C 1
ATOM 2135 O O . ILE A 1 276 ? 65.159 -34.507 7.459 1.00 69.24 276 ILE A O 1
ATOM 2140 N N . VAL A 1 277 ? 65.400 -33.583 9.493 1.00 61.69 277 VAL A N 1
ATOM 2141 C CA . VAL A 1 277 ? 63.969 -33.396 9.717 1.00 61.63 277 VAL A CA 1
ATOM 2142 C C . VAL A 1 277 ? 63.496 -31.998 9.310 1.00 60.51 277 VAL A C 1
ATOM 2143 O O . VAL A 1 277 ? 64.080 -30.989 9.719 1.00 59.44 277 VAL A O 1
ATOM 2147 N N . LEU A 1 278 ? 62.430 -31.954 8.513 1.00 73.70 278 LEU A N 1
ATOM 2148 C CA . LEU A 1 278 ? 61.851 -30.700 8.036 1.00 74.22 278 LEU A CA 1
ATOM 2149 C C . LEU A 1 278 ? 60.393 -30.598 8.477 1.00 76.13 278 LEU A C 1
ATOM 2150 O O . LEU A 1 278 ? 59.637 -31.565 8.385 1.00 77.44 278 LEU A O 1
ATOM 2155 N N . PHE A 1 279 ? 60.006 -29.422 8.961 1.00 59.24 279 PHE A N 1
ATOM 2156 C CA . PHE A 1 279 ? 58.648 -29.193 9.453 1.00 59.81 279 PHE A CA 1
ATOM 2157 C C . PHE A 1 279 ? 57.607 -29.127 8.335 1.00 63.14 279 PHE A C 1
ATOM 2158 O O . PHE A 1 279 ? 57.866 -28.603 7.252 1.00 64.79 279 PHE A O 1
ATOM 2166 N N . ASP A 1 280 ? 56.428 -29.668 8.621 1.00 65.90 280 ASP A N 1
ATOM 2167 C CA . ASP A 1 280 ? 55.326 -29.706 7.669 1.00 69.41 280 ASP A CA 1
ATOM 2168 C C . ASP A 1 280 ? 54.984 -28.315 7.147 1.00 72.32 280 ASP A C 1
ATOM 2169 O O . ASP A 1 280 ? 54.707 -28.136 5.961 1.00 74.13 280 ASP A O 1
ATOM 2174 N N . THR A 1 281 ? 55.021 -27.326 8.032 1.00 111.33 281 THR A N 1
ATOM 2175 C CA . THR A 1 281 ? 54.662 -25.962 7.661 1.00 115.39 281 THR A CA 1
ATOM 2176 C C . THR A 1 281 ? 55.772 -25.294 6.856 1.00 113.88 281 THR A C 1
ATOM 2177 O O . THR A 1 281 ? 55.566 -24.239 6.257 1.00 117.07 281 THR A O 1
ATOM 2181 N N . LEU A 1 282 ? 56.947 -25.915 6.846 1.00 67.55 282 LEU A N 1
ATOM 2182 C CA . LEU A 1 282 ? 58.092 -25.376 6.126 1.00 67.50 282 LEU A CA 1
ATOM 2183 C C . LEU A 1 282 ? 58.009 -25.708 4.639 1.00 70.81 282 LEU A C 1
ATOM 2184 O O . LEU A 1 282 ? 58.144 -24.825 3.791 1.00 73.12 282 LEU A O 1
ATOM 2189 N N . VAL A 1 283 ? 57.782 -26.981 4.328 1.00 92.99 283 VAL A N 1
ATOM 2190 C CA . VAL A 1 283 ? 57.736 -27.429 2.940 1.00 93.49 283 VAL A CA 1
ATOM 2191 C C . VAL A 1 283 ? 56.531 -26.820 2.237 1.00 98.01 283 VAL A C 1
ATOM 2192 O O . VAL A 1 283 ? 56.556 -26.603 1.028 1.00 99.63 283 VAL A O 1
ATOM 2196 N N . ASN A 1 284 ? 55.474 -26.553 2.998 1.00 81.69 284 ASN A N 1
ATOM 2197 C CA . ASN A 1 284 ? 54.299 -25.881 2.458 1.00 85.45 284 ASN A CA 1
ATOM 2198 C C . ASN A 1 284 ? 54.708 -24.522 1.898 1.00 86.57 284 ASN A C 1
ATOM 2199 O O . ASN A 1 284 ? 55.866 -24.121 2.028 1.00 84.56 284 ASN A O 1
ATOM 2204 N N . SER A 1 285 ? 53.761 -23.797 1.310 1.00 178.33 285 SER A N 1
ATOM 2205 C CA . SER A 1 285 ? 54.100 -22.592 0.556 1.00 180.48 285 SER A CA 1
ATOM 2206 C C . SER A 1 285 ? 54.374 -21.387 1.445 1.00 180.13 285 SER A C 1
ATOM 2207 O O . SER A 1 285 ? 53.572 -20.459 1.541 1.00 183.22 285 SER A O 1
ATOM 2210 N N . ASN A 1 286 ? 55.528 -21.437 2.100 1.00 205.94 286 ASN A N 1
ATOM 2211 C CA . ASN A 1 286 ? 56.137 -20.276 2.735 1.00 206.57 286 ASN A CA 1
ATOM 2212 C C . ASN A 1 286 ? 57.591 -20.234 2.289 1.00 203.79 286 ASN A C 1
ATOM 2213 O O . ASN A 1 286 ? 58.117 -19.186 1.918 1.00 204.59 286 ASN A O 1
ATOM 2218 N N . SER A 1 287 ? 58.231 -21.397 2.341 1.00 96.16 287 SER A N 1
ATOM 2219 C CA . SER A 1 287 ? 59.581 -21.586 1.830 1.00 93.36 287 SER A CA 1
ATOM 2220 C C . SER A 1 287 ? 59.533 -22.575 0.669 1.00 92.36 287 SER A C 1
ATOM 2221 O O . SER A 1 287 ? 59.168 -23.735 0.856 1.00 91.15 287 SER A O 1
ATOM 2224 N N . THR A 1 288 ? 59.893 -22.125 -0.529 1.00 118.74 288 THR A N 1
ATOM 2225 C CA . THR A 1 288 ? 59.838 -22.995 -1.701 1.00 121.09 288 THR A CA 1
ATOM 2226 C C . THR A 1 288 ? 61.075 -23.885 -1.770 1.00 118.19 288 THR A C 1
ATOM 2227 O O . THR A 1 288 ? 60.988 -25.098 -1.600 1.00 116.91 288 THR A O 1
ATOM 2231 N N . ASP A 1 289 ? 62.216 -23.277 -2.049 1.00 83.09 289 ASP A N 1
ATOM 2232 C CA . ASP A 1 289 ? 63.496 -23.990 -2.077 1.00 80.69 289 ASP A CA 1
ATOM 2233 C C . ASP A 1 289 ? 64.577 -23.046 -1.569 1.00 78.93 289 ASP A C 1
ATOM 2234 O O . ASP A 1 289 ? 65.774 -23.305 -1.705 1.00 77.82 289 ASP A O 1
ATOM 2239 N N . GLU A 1 290 ? 64.124 -21.948 -0.973 1.00 85.41 290 GLU A N 1
ATOM 2240 C CA . GLU A 1 290 ? 64.916 -21.146 -0.068 1.00 84.02 290 GLU A CA 1
ATOM 2241 C C . GLU A 1 290 ? 65.166 -21.994 1.171 1.00 80.44 290 GLU A C 1
ATOM 2242 O O . GLU A 1 290 ? 66.019 -21.687 2.005 1.00 79.89 290 GLU A O 1
ATOM 2248 N N . ILE A 1 291 ? 64.390 -23.069 1.271 1.00 75.43 291 ILE A N 1
ATOM 2249 C CA . ILE A 1 291 ? 64.597 -24.102 2.272 1.00 72.66 291 ILE A CA 1
ATOM 2250 C C . ILE A 1 291 ? 66.043 -24.572 2.281 1.00 70.81 291 ILE A C 1
ATOM 2251 O O . ILE A 1 291 ? 66.604 -24.865 3.333 1.00 69.07 291 ILE A O 1
ATOM 2256 N N . THR A 1 292 ? 66.648 -24.639 1.100 1.00 73.76 292 THR A N 1
ATOM 2257 C CA . THR A 1 292 ? 68.010 -25.136 0.975 1.00 73.06 292 THR A CA 1
ATOM 2258 C C . THR A 1 292 ? 69.026 -24.145 1.531 1.00 72.70 292 THR A C 1
ATOM 2259 O O . THR A 1 292 ? 70.024 -24.543 2.130 1.00 71.39 292 THR A O 1
ATOM 2263 N N . ALA A 1 293 ? 68.773 -22.855 1.336 1.00 105.79 293 ALA A N 1
ATOM 2264 C CA . ALA A 1 293 ? 69.627 -21.826 1.912 1.00 106.24 293 ALA A CA 1
ATOM 2265 C C . ALA A 1 293 ? 69.636 -21.990 3.426 1.00 105.20 293 ALA A C 1
ATOM 2266 O O . ALA A 1 293 ? 70.684 -21.913 4.073 1.00 104.51 293 ALA A O 1
ATOM 2268 N N . VAL A 1 294 ? 68.454 -22.227 3.983 1.00 73.14 294 VAL A N 1
ATOM 2269 C CA . VAL A 1 294 ? 68.318 -22.484 5.409 1.00 72.27 294 VAL A CA 1
ATOM 2270 C C . VAL A 1 294 ? 69.187 -23.676 5.788 1.00 69.64 294 VAL A C 1
ATOM 2271 O O . VAL A 1 294 ? 69.955 -23.615 6.743 1.00 69.21 294 VAL A O 1
ATOM 2275 N N . LEU A 1 295 ? 69.051 -24.765 5.041 1.00 76.01 295 LEU A N 1
ATOM 2276 C CA . LEU A 1 295 ? 69.798 -25.983 5.328 1.00 74.30 295 LEU A CA 1
ATOM 2277 C C . LEU A 1 295 ? 71.303 -25.771 5.180 1.00 75.02 295 LEU A C 1
ATOM 2278 O O . LEU A 1 295 ? 72.096 -26.498 5.775 1.00 74.80 295 LEU A O 1
ATOM 2283 N N . ALA A 1 296 ? 71.698 -24.777 4.391 1.00 86.99 296 ALA A N 1
ATOM 2284 C CA . ALA A 1 296 ? 73.102 -24.397 4.309 1.00 87.96 296 ALA A CA 1
ATOM 2285 C C . ALA A 1 296 ? 73.497 -23.780 5.642 1.00 87.88 296 ALA A C 1
ATOM 2286 O O . ALA A 1 296 ? 74.565 -24.073 6.186 1.00 88.05 296 ALA A O 1
ATOM 2288 N N . HIS A 1 297 ? 72.620 -22.932 6.171 1.00 103.52 297 HIS A N 1
ATOM 2289 C CA . HIS A 1 297 ? 72.826 -22.351 7.493 1.00 103.28 297 HIS A CA 1
ATOM 2290 C C . HIS A 1 297 ? 72.942 -23.432 8.558 1.00 102.12 297 HIS A C 1
ATOM 2291 O O . HIS A 1 297 ? 73.787 -23.348 9.446 1.00 101.50 297 HIS A O 1
ATOM 2298 N N . GLU A 1 298 ? 72.088 -24.446 8.468 1.00 70.58 298 GLU A N 1
ATOM 2299 C CA . GLU A 1 298 ? 72.010 -25.468 9.502 1.00 69.70 298 GLU A CA 1
ATOM 2300 C C . GLU A 1 298 ? 73.155 -26.468 9.341 1.00 70.27 298 GLU A C 1
ATOM 2301 O O . GLU A 1 298 ? 73.541 -27.141 10.295 1.00 70.15 298 GLU A O 1
ATOM 2307 N N . ILE A 1 299 ? 73.710 -26.541 8.135 1.00 61.46 299 ILE A N 1
ATOM 2308 C CA . ILE A 1 299 ? 74.905 -27.342 7.892 1.00 63.20 299 ILE A CA 1
ATOM 2309 C C . ILE A 1 299 ? 76.136 -26.562 8.343 1.00 64.76 299 ILE A C 1
ATOM 2310 O O . ILE A 1 299 ? 77.175 -27.145 8.656 1.00 66.44 299 ILE A O 1
ATOM 2315 N N . GLY A 1 300 ? 76.007 -25.239 8.385 1.00 95.41 300 GLY A N 1
ATOM 2316 C CA . GLY A 1 300 ? 77.044 -24.384 8.932 1.00 96.14 300 GLY A CA 1
ATOM 2317 C C . GLY A 1 300 ? 77.412 -24.750 10.358 1.00 95.94 300 GLY A C 1
ATOM 2318 O O . GLY A 1 300 ? 78.588 -24.746 10.722 1.00 97.88 300 GLY A O 1
ATOM 2319 N N . HIS A 1 301 ? 76.406 -25.064 11.170 1.00 115.18 301 HIS A N 1
ATOM 2320 C CA . HIS A 1 301 ? 76.639 -25.436 12.561 1.00 115.10 301 HIS A CA 1
ATOM 2321 C C . HIS A 1 301 ? 77.534 -26.673 12.638 1.00 116.88 301 HIS A C 1
ATOM 2322 O O . HIS A 1 301 ? 78.406 -26.768 13.503 1.00 118.72 301 HIS A O 1
ATOM 2329 N N . TRP A 1 302 ? 77.312 -27.617 11.730 1.00 68.90 302 TRP A N 1
ATOM 2330 C CA . TRP A 1 302 ? 78.069 -28.866 11.704 1.00 71.35 302 TRP A CA 1
ATOM 2331 C C . TRP A 1 302 ? 79.502 -28.658 11.218 1.00 73.86 302 TRP A C 1
ATOM 2332 O O . TRP A 1 302 ? 80.446 -29.200 11.794 1.00 76.52 302 TRP A O 1
ATOM 2343 N N . GLN A 1 303 ? 79.656 -27.862 10.164 1.00 74.01 303 GLN A N 1
ATOM 2344 C CA . GLN A 1 303 ? 80.946 -27.683 9.504 1.00 76.99 303 GLN A CA 1
ATOM 2345 C C . GLN A 1 303 ? 82.012 -27.100 10.426 1.00 79.62 303 GLN A C 1
ATOM 2346 O O . GLN A 1 303 ? 83.181 -27.479 10.352 1.00 83.05 303 GLN A O 1
ATOM 2352 N N . LYS A 1 304 ? 81.603 -26.188 11.299 1.00 76.25 304 LYS A N 1
ATOM 2353 C CA . LYS A 1 304 ? 82.547 -25.476 12.152 1.00 79.20 304 LYS A CA 1
ATOM 2354 C C . LYS A 1 304 ? 82.646 -26.107 13.540 1.00 80.14 304 LYS A C 1
ATOM 2355 O O . LYS A 1 304 ? 83.166 -25.496 14.474 1.00 82.32 304 LYS A O 1
ATOM 2361 N N . ASN A 1 305 ? 82.148 -27.334 13.662 1.00 80.53 305 ASN A N 1
ATOM 2362 C CA . ASN A 1 305 ? 82.175 -28.062 14.925 1.00 97.37 305 ASN A CA 1
ATOM 2363 C C . ASN A 1 305 ? 81.626 -27.240 16.082 1.00 83.30 305 ASN A C 1
ATOM 2364 O O . ASN A 1 305 ? 82.302 -27.045 17.091 1.00 85.92 305 ASN A O 1
ATOM 2369 N N . HIS A 1 306 ? 80.399 -26.758 15.930 1.00 82.90 306 HIS A N 1
ATOM 2370 C CA . HIS A 1 306 ? 79.754 -25.991 16.986 1.00 83.14 306 HIS A CA 1
ATOM 2371 C C . HIS A 1 306 ? 79.249 -26.923 18.078 1.00 82.91 306 HIS A C 1
ATOM 2372 O O . HIS A 1 306 ? 79.351 -26.618 19.266 1.00 83.14 306 HIS A O 1
ATOM 2379 N N . ILE A 1 307 ? 78.694 -28.058 17.663 1.00 70.18 307 ILE A N 1
ATOM 2380 C CA . ILE A 1 307 ? 78.179 -29.048 18.600 1.00 69.99 307 ILE A CA 1
ATOM 2381 C C . ILE A 1 307 ? 79.297 -29.511 19.528 1.00 70.07 307 ILE A C 1
ATOM 2382 O O . ILE A 1 307 ? 79.066 -29.783 20.705 1.00 70.13 307 ILE A O 1
ATOM 2387 N N . VAL A 1 308 ? 80.509 -29.601 18.989 1.00 92.50 308 VAL A N 1
ATOM 2388 C CA . VAL A 1 308 ? 81.677 -29.951 19.788 1.00 92.73 308 VAL A CA 1
ATOM 2389 C C . VAL A 1 308 ? 81.929 -28.861 20.825 1.00 93.10 308 VAL A C 1
ATOM 2390 O O . VAL A 1 308 ? 82.076 -29.139 22.018 1.00 93.25 308 VAL A O 1
ATOM 2394 N N . ASN A 1 309 ? 81.975 -27.617 20.359 1.00 67.87 309 ASN A N 1
ATOM 2395 C CA . ASN A 1 309 ? 82.141 -26.469 21.241 1.00 68.37 309 ASN A CA 1
ATOM 2396 C C . ASN A 1 309 ? 81.060 -26.399 22.313 1.00 68.40 309 ASN A C 1
ATOM 2397 O O . ASN A 1 309 ? 81.304 -25.903 23.410 1.00 68.84 309 ASN A O 1
ATOM 2402 N N . MET A 1 310 ? 79.865 -26.888 21.997 1.00 57.29 310 MET A N 1
ATOM 2403 C CA . MET A 1 310 ? 78.745 -26.788 22.927 1.00 57.46 310 MET A CA 1
ATOM 2404 C C . MET A 1 310 ? 78.787 -27.854 24.014 1.00 57.38 310 MET A C 1
ATOM 2405 O O . MET A 1 310 ? 78.487 -27.569 25.172 1.00 57.74 310 MET A O 1
ATOM 2410 N N . VAL A 1 311 ? 79.154 -29.078 23.653 1.00 60.27 311 VAL A N 1
ATOM 2411 C CA . VAL A 1 311 ? 79.276 -30.129 24.654 1.00 60.30 311 VAL A CA 1
ATOM 2412 C C . VAL A 1 311 ? 80.428 -29.804 25.600 1.00 60.70 311 VAL A C 1
ATOM 2413 O O . VAL A 1 311 ? 80.321 -30.017 26.804 1.00 60.97 311 VAL A O 1
ATOM 2417 N N . ILE A 1 312 ? 81.521 -29.277 25.055 1.00 73.92 312 ILE A N 1
ATOM 2418 C CA . ILE A 1 312 ? 82.662 -28.872 25.875 1.00 74.42 312 ILE A CA 1
ATOM 2419 C C . ILE A 1 312 ? 82.288 -27.736 26.834 1.00 74.91 312 ILE A C 1
ATOM 2420 O O . ILE A 1 312 ? 82.548 -27.810 28.044 1.00 75.30 312 ILE A O 1
ATOM 2425 N N . PHE A 1 313 ? 81.638 -26.708 26.298 1.00 67.49 313 PHE A N 1
ATOM 2426 C CA . PHE A 1 313 ? 81.201 -25.572 27.102 1.00 68.09 313 PHE A CA 1
ATOM 2427 C C . PHE A 1 313 ? 80.126 -26.011 28.089 1.00 68.13 313 PHE A C 1
ATOM 2428 O O . PHE A 1 313 ? 79.904 -25.363 29.111 1.00 68.71 313 PHE A O 1
ATOM 2436 N N . SER A 1 314 ? 79.452 -27.112 27.774 1.00 66.17 314 SER A N 1
ATOM 2437 C CA . SER A 1 314 ? 78.468 -27.694 28.679 1.00 66.23 314 SER A CA 1
ATOM 2438 C C . SER A 1 314 ? 79.125 -28.449 29.835 1.00 66.43 314 SER A C 1
ATOM 2439 O O . SER A 1 314 ? 78.642 -28.406 30.966 1.00 66.84 314 SER A O 1
ATOM 2442 N N . GLN A 1 315 ? 80.215 -29.155 29.547 1.00 61.91 315 GLN A N 1
ATOM 2443 C CA . GLN A 1 315 ? 80.908 -29.924 30.574 1.00 62.18 315 GLN A CA 1
ATOM 2444 C C . GLN A 1 315 ? 81.590 -29.014 31.580 1.00 62.86 315 GLN A C 1
ATOM 2445 O O . GLN A 1 315 ? 81.645 -29.333 32.766 1.00 63.28 315 GLN A O 1
ATOM 2451 N N . LEU A 1 316 ? 82.110 -27.883 31.118 1.00 66.00 316 LEU A N 1
ATOM 2452 C CA . LEU A 1 316 ? 82.660 -26.909 32.053 1.00 66.78 316 LEU A CA 1
ATOM 2453 C C . LEU A 1 316 ? 81.582 -26.465 33.040 1.00 67.17 316 LEU A C 1
ATOM 2454 O O . LEU A 1 316 ? 81.811 -26.438 34.249 1.00 67.75 316 LEU A O 1
ATOM 2459 N N . HIS A 1 317 ? 80.404 -26.135 32.521 1.00 87.61 317 HIS A N 1
ATOM 2460 C CA . HIS A 1 317 ? 79.276 -25.746 33.362 1.00 88.04 317 HIS A CA 1
ATOM 2461 C C . HIS A 1 317 ? 78.984 -26.796 34.428 1.00 88.07 317 HIS A C 1
ATOM 2462 O O . HIS A 1 317 ? 78.963 -26.494 35.620 1.00 88.74 317 HIS A O 1
ATOM 2469 N N . THR A 1 318 ? 78.751 -28.027 33.987 1.00 60.11 318 THR A N 1
ATOM 2470 C CA . THR A 1 318 ? 78.411 -29.123 34.889 1.00 60.18 318 THR A CA 1
ATOM 2471 C C . THR A 1 318 ? 79.468 -29.301 35.973 1.00 60.69 318 THR A C 1
ATOM 2472 O O . THR A 1 318 ? 79.144 -29.575 37.128 1.00 61.23 318 THR A O 1
ATOM 2476 N N . PHE A 1 319 ? 80.733 -29.141 35.597 1.00 62.38 319 PHE A N 1
ATOM 2477 C CA . PHE A 1 319 ? 81.835 -29.308 36.537 1.00 62.99 319 PHE A CA 1
ATOM 2478 C C . PHE A 1 319 ? 81.802 -28.239 37.623 1.00 63.87 319 PHE A C 1
ATOM 2479 O O . PHE A 1 319 ? 81.993 -28.534 38.801 1.00 64.52 319 PHE A O 1
ATOM 2487 N N . LEU A 1 320 ? 81.546 -27.000 37.220 1.00 63.84 320 LEU A N 1
ATOM 2488 C CA . LEU A 1 320 ? 81.442 -25.891 38.156 1.00 64.75 320 LEU A CA 1
ATOM 2489 C C . LEU A 1 320 ? 80.327 -26.173 39.160 1.00 65.09 320 LEU A C 1
ATOM 2490 O O . LEU A 1 320 ? 80.514 -26.048 40.372 1.00 65.91 320 LEU A O 1
ATOM 2495 N N . ILE A 1 321 ? 79.174 -26.578 38.641 1.00 77.60 321 ILE A N 1
ATOM 2496 C CA . ILE A 1 321 ? 77.999 -26.837 39.463 1.00 77.95 321 ILE A CA 1
ATOM 2497 C C . ILE A 1 321 ? 78.280 -27.892 40.529 1.00 78.30 321 ILE A C 1
ATOM 2498 O O . ILE A 1 321 ? 78.068 -27.655 41.717 1.00 79.14 321 ILE A O 1
ATOM 2503 N N . PHE A 1 322 ? 78.766 -29.054 40.104 1.00 63.01 322 PHE A N 1
ATOM 2504 C CA . PHE A 1 322 ? 78.976 -30.165 41.027 1.00 63.37 322 PHE A CA 1
ATOM 2505 C C . PHE A 1 322 ? 80.288 -30.038 41.798 1.00 64.03 322 PHE A C 1
ATOM 2506 O O . PHE A 1 322 ? 80.546 -30.809 42.721 1.00 64.55 322 PHE A O 1
ATOM 2514 N N . SER A 1 323 ? 81.113 -29.068 41.420 1.00 90.04 323 SER A N 1
ATOM 2515 C CA . SER A 1 323 ? 82.286 -28.728 42.213 1.00 90.86 323 SER A CA 1
ATOM 2516 C C . SER A 1 323 ? 81.805 -27.978 43.440 1.00 91.80 323 SER A C 1
ATOM 2517 O O . SER A 1 323 ? 82.258 -28.226 44.556 1.00 92.62 323 SER A O 1
ATOM 2520 N N . LEU A 1 324 ? 80.878 -27.054 43.218 1.00 65.84 324 LEU A N 1
ATOM 2521 C CA . LEU A 1 324 ? 80.287 -26.286 44.302 1.00 66.78 324 LEU A CA 1
ATOM 2522 C C . LEU A 1 324 ? 79.364 -27.149 45.160 1.00 67.02 324 LEU A C 1
ATOM 2523 O O . LEU A 1 324 ? 79.244 -26.927 46.363 1.00 67.98 324 LEU A O 1
ATOM 2528 N N . PHE A 1 325 ? 78.705 -28.124 44.541 1.00 66.24 325 PHE A N 1
ATOM 2529 C CA . PHE A 1 325 ? 77.803 -29.017 45.270 1.00 66.50 325 PHE A CA 1
ATOM 2530 C C . PHE A 1 325 ? 78.470 -29.694 46.465 1.00 67.28 325 PHE A C 1
ATOM 2531 O O . PHE A 1 325 ? 77.848 -29.856 47.514 1.00 68.03 325 PHE A O 1
ATOM 2539 N N . THR A 1 326 ? 79.727 -30.097 46.302 1.00 150.75 326 THR A N 1
ATOM 2540 C CA . THR A 1 326 ? 80.465 -30.750 47.383 1.00 151.57 326 THR A CA 1
ATOM 2541 C C . THR A 1 326 ? 80.376 -29.947 48.679 1.00 152.74 326 THR A C 1
ATOM 2542 O O . THR A 1 326 ? 80.472 -30.503 49.773 1.00 153.57 326 THR A O 1
ATOM 2546 N N . SER A 1 327 ? 80.195 -28.637 48.546 1.00 78.10 327 SER A N 1
ATOM 2547 C CA . SER A 1 327 ? 80.174 -27.741 49.695 1.00 79.27 327 SER A CA 1
ATOM 2548 C C . SER A 1 327 ? 78.835 -27.745 50.432 1.00 79.75 327 SER A C 1
ATOM 2549 O O . SER A 1 327 ? 78.803 -27.652 51.659 1.00 80.83 327 SER A O 1
ATOM 2552 N N . ILE A 1 328 ? 77.736 -27.855 49.692 1.00 70.26 328 ILE A N 1
ATOM 2553 C CA . ILE A 1 328 ? 76.411 -27.669 50.281 1.00 70.79 328 ILE A CA 1
ATOM 2554 C C . ILE A 1 328 ? 75.525 -28.911 50.192 1.00 70.42 328 ILE A C 1
ATOM 2555 O O . ILE A 1 328 ? 74.305 -28.801 50.086 1.00 70.44 328 ILE A O 1
ATOM 2560 N N . TYR A 1 329 ? 76.135 -30.091 50.217 1.00 75.80 329 TYR A N 1
ATOM 2561 C CA . TYR A 1 329 ? 75.369 -31.332 50.288 1.00 75.68 329 TYR A CA 1
ATOM 2562 C C . TYR A 1 329 ? 75.555 -31.979 51.663 1.00 76.78 329 TYR A C 1
ATOM 2563 O O . TYR A 1 329 ? 75.532 -33.204 51.792 1.00 76.79 329 TYR A O 1
ATOM 2572 N N . ARG A 1 330 ? 75.720 -31.145 52.690 1.00 128.65 330 ARG A N 1
ATOM 2573 C CA . ARG A 1 330 ? 75.921 -31.644 54.050 1.00 129.81 330 ARG A CA 1
ATOM 2574 C C . ARG A 1 330 ? 74.785 -31.349 55.029 1.00 130.82 330 ARG A C 1
ATOM 2575 O O . ARG A 1 330 ? 74.182 -32.278 55.562 1.00 131.27 330 ARG A O 1
ATOM 2583 N N . ASN A 1 331 ? 74.469 -30.077 55.261 1.00 92.36 331 ASN A N 1
ATOM 2584 C CA . ASN A 1 331 ? 73.366 -29.752 56.165 1.00 93.40 331 ASN A CA 1
ATOM 2585 C C . ASN A 1 331 ? 72.450 -28.622 55.710 1.00 93.33 331 ASN A C 1
ATOM 2586 O O . ASN A 1 331 ? 72.901 -27.558 55.281 1.00 93.14 331 ASN A O 1
ATOM 2591 N N . SER A 1 332 ? 71.150 -28.879 55.824 1.00 151.58 332 SER A N 1
ATOM 2592 C CA . SER A 1 332 ? 70.116 -27.952 55.386 1.00 151.62 332 SER A CA 1
ATOM 2593 C C . SER A 1 332 ? 69.349 -27.372 56.567 1.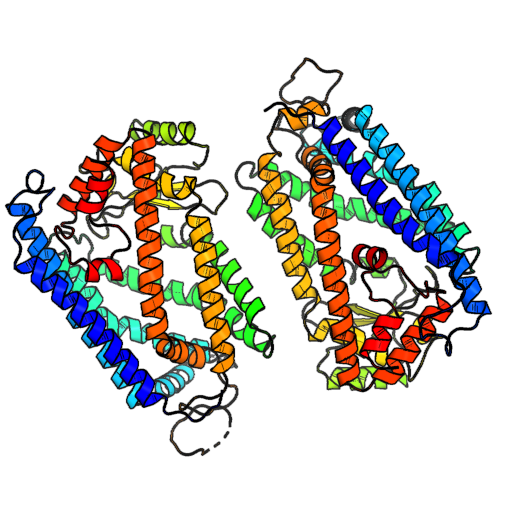00 153.10 332 SER A C 1
ATOM 2594 O O . SER A 1 332 ? 69.247 -28.005 57.619 1.00 153.98 332 SER A O 1
ATOM 2597 N N . SER A 1 333 ? 68.808 -26.171 56.391 1.00 121.04 333 SER A N 1
ATOM 2598 C CA . SER A 1 333 ? 67.912 -25.588 57.384 1.00 122.47 333 SER A CA 1
ATOM 2599 C C . SER A 1 333 ? 66.659 -26.444 57.500 1.00 122.72 333 SER A C 1
ATOM 2600 O O . SER A 1 333 ? 66.052 -26.541 58.565 1.00 123.94 333 SER A O 1
ATOM 2603 N N . PHE A 1 334 ? 66.279 -27.063 56.389 1.00 119.29 334 PHE A N 1
ATOM 2604 C CA . PHE A 1 334 ? 65.056 -27.846 56.328 1.00 119.50 334 PHE A CA 1
ATOM 2605 C C . PHE A 1 334 ? 65.212 -29.107 57.168 1.00 119.93 334 PHE A C 1
ATOM 2606 O O . PHE A 1 334 ? 66.164 -29.222 57.943 1.00 120.29 334 PHE A O 1
ATOM 2614 N N . TYR A 1 335 ? 64.285 -30.048 57.018 1.00 84.26 335 TYR A N 1
ATOM 2615 C CA . TYR A 1 335 ? 64.274 -31.238 57.868 1.00 84.89 335 TYR A CA 1
ATOM 2616 C C . TYR A 1 335 ? 65.655 -31.865 58.059 1.00 84.43 335 TYR A C 1
ATOM 2617 O O . TYR A 1 335 ? 66.519 -31.822 57.180 1.00 83.23 335 TYR A O 1
ATOM 2626 N N . ASN A 1 336 ? 65.815 -32.459 59.238 1.00 191.51 336 ASN A N 1
ATOM 2627 C CA . ASN A 1 336 ? 67.109 -32.837 59.797 1.00 191.59 336 ASN A CA 1
ATOM 2628 C C . ASN A 1 336 ? 67.753 -34.139 59.326 1.00 190.83 336 ASN A C 1
ATOM 2629 O O . ASN A 1 336 ? 68.970 -34.194 59.158 1.00 190.30 336 ASN A O 1
ATOM 2634 N N . THR A 1 337 ? 66.963 -35.193 59.151 1.00 144.94 337 THR A N 1
ATOM 2635 C CA . THR A 1 337 ? 67.509 -36.466 58.695 1.00 144.35 337 THR A CA 1
ATOM 2636 C C . THR A 1 337 ? 68.615 -36.945 59.639 1.00 145.04 337 THR A C 1
ATOM 2637 O O . THR A 1 337 ? 69.795 -36.894 59.294 1.00 144.37 337 THR A O 1
ATOM 2641 N N . PHE A 1 338 ? 68.228 -37.398 60.828 1.00 151.34 338 PHE A N 1
ATOM 2642 C CA . PHE A 1 338 ? 69.180 -37.825 61.856 1.00 152.25 338 PHE A CA 1
ATOM 2643 C C . PHE A 1 338 ? 69.896 -36.622 62.456 1.00 152.60 338 PHE A C 1
ATOM 2644 O O . PHE A 1 338 ? 69.925 -36.451 63.676 1.00 153.95 338 PHE A O 1
ATOM 2652 N N . SER A 1 347 ? 62.170 -32.478 68.935 1.00 129.29 347 SER A N 1
ATOM 2653 C CA . SER A 1 347 ? 63.154 -33.330 68.275 1.00 127.95 347 SER A CA 1
ATOM 2654 C C . SER A 1 347 ? 64.024 -32.537 67.303 1.00 126.43 347 SER A C 1
ATOM 2655 O O . SER A 1 347 ? 63.898 -32.685 66.087 1.00 125.03 347 SER A O 1
ATOM 2658 N N . GLY A 1 348 ? 64.909 -31.700 67.838 1.00 126.19 348 GLY A N 1
ATOM 2659 C CA . GLY A 1 348 ? 65.751 -30.858 67.008 1.00 124.96 348 GLY A CA 1
ATOM 2660 C C . GLY A 1 348 ? 65.080 -29.526 66.768 1.00 125.16 348 GLY A C 1
ATOM 2661 O O . GLY A 1 348 ? 65.670 -28.640 66.156 1.00 124.39 348 GLY A O 1
ATOM 2662 N N . PHE A 1 349 ? 63.826 -29.416 67.208 1.00 138.47 349 PHE A N 1
ATOM 2663 C CA . PHE A 1 349 ? 63.161 -28.116 67.394 1.00 139.30 349 PHE A CA 1
ATOM 2664 C C . PHE A 1 349 ? 61.952 -27.716 66.500 1.00 138.95 349 PHE A C 1
ATOM 2665 O O . PHE A 1 349 ? 61.447 -26.597 66.630 1.00 139.70 349 PHE A O 1
ATOM 2673 N N . VAL A 1 350 ? 61.463 -28.592 65.619 1.00 151.62 350 VAL A N 1
ATOM 2674 C CA . VAL A 1 350 ? 60.229 -28.273 64.869 1.00 151.53 350 VAL A CA 1
ATOM 2675 C C . VAL A 1 350 ? 59.418 -29.531 64.456 1.00 151.28 350 VAL A C 1
ATOM 2676 O O . VAL A 1 350 ? 59.771 -30.637 64.844 1.00 151.31 350 VAL A O 1
ATOM 2680 N N . ASP A 1 351 ? 58.358 -29.379 63.657 1.00 89.44 351 ASP A N 1
ATOM 2681 C CA . ASP A 1 351 ? 57.330 -30.432 63.539 1.00 89.80 351 ASP A CA 1
ATOM 2682 C C . ASP A 1 351 ? 57.331 -31.300 62.277 1.00 88.29 351 ASP A C 1
ATOM 2683 O O . ASP A 1 351 ? 57.978 -30.949 61.289 1.00 86.85 351 ASP A O 1
ATOM 2688 N N . PRO A 1 352 ? 56.578 -32.431 62.308 1.00 144.02 352 PRO A N 1
ATOM 2689 C CA . PRO A 1 352 ? 56.563 -33.303 61.146 1.00 142.73 352 PRO A CA 1
ATOM 2690 C C . PRO A 1 352 ? 57.700 -33.071 60.188 1.00 140.94 352 PRO A C 1
ATOM 2691 O O . PRO A 1 352 ? 57.548 -32.576 59.072 1.00 139.94 352 PRO A O 1
ATOM 2695 N N . VAL A 1 353 ? 58.864 -33.471 60.679 1.00 133.00 353 VAL A N 1
ATOM 2696 C CA . VAL A 1 353 ? 60.104 -33.404 59.938 1.00 131.47 353 VAL A CA 1
ATOM 2697 C C . VAL A 1 353 ? 60.397 -34.811 59.424 1.00 130.72 353 VAL A C 1
ATOM 2698 O O . VAL A 1 353 ? 59.664 -35.755 59.716 1.00 131.48 353 VAL A O 1
ATOM 2702 N N . ILE A 1 354 ? 61.468 -34.945 58.655 1.00 96.23 354 ILE A N 1
ATOM 2703 C CA . ILE A 1 354 ? 61.787 -36.190 57.969 1.00 95.40 354 ILE A CA 1
ATOM 2704 C C . ILE A 1 354 ? 63.177 -36.621 58.423 1.00 95.18 354 ILE A C 1
ATOM 2705 O O . ILE A 1 354 ? 64.035 -35.775 58.678 1.00 95.00 354 ILE A O 1
ATOM 2710 N N . THR A 1 355 ? 63.411 -37.927 58.519 1.00 83.27 355 THR A N 1
ATOM 2711 C CA . THR A 1 355 ? 64.597 -38.412 59.220 1.00 83.53 355 THR A CA 1
ATOM 2712 C C . THR A 1 355 ? 65.424 -39.466 58.482 1.00 82.62 355 THR A C 1
ATOM 2713 O O . THR A 1 355 ? 64.997 -40.016 57.467 1.00 81.88 355 THR A O 1
ATOM 2717 N N . LYS A 1 356 ? 66.621 -39.715 59.015 1.00 177.10 356 LYS A N 1
ATOM 2718 C CA . LYS A 1 356 ? 67.567 -40.706 58.493 1.00 176.53 356 LYS A CA 1
ATOM 2719 C C . LYS A 1 356 ? 68.572 -40.145 57.484 1.00 175.14 356 LYS A C 1
ATOM 2720 O O . LYS A 1 356 ? 68.946 -38.976 57.554 1.00 174.88 356 LYS A O 1
ATOM 2726 N N . GLU A 1 357 ? 69.037 -40.994 56.573 1.00 99.81 357 GLU A N 1
ATOM 2727 C CA . GLU A 1 357 ? 69.978 -40.583 55.536 1.00 98.46 357 GLU A CA 1
ATOM 2728 C C . GLU A 1 357 ? 69.601 -39.232 54.922 1.00 97.69 357 GLU A C 1
ATOM 2729 O O . GLU A 1 357 ? 68.432 -38.992 54.647 1.00 97.70 357 GLU A O 1
ATOM 2735 N N . PHE A 1 358 ? 70.590 -38.355 54.736 1.00 93.42 358 PHE A N 1
ATOM 2736 C CA . PHE A 1 358 ? 70.374 -37.103 54.022 1.00 92.66 358 PHE A CA 1
ATOM 2737 C C . PHE A 1 358 ? 69.982 -37.510 52.606 1.00 91.49 358 PHE A C 1
ATOM 2738 O O . PHE A 1 358 ? 70.552 -38.458 52.064 1.00 90.99 358 PHE A O 1
ATOM 2746 N N . PRO A 1 359 ? 69.011 -36.800 51.995 1.00 120.22 359 PRO A N 1
ATOM 2747 C CA . PRO A 1 359 ? 68.617 -37.189 50.639 1.00 119.19 359 PRO A CA 1
ATOM 2748 C C . PRO A 1 359 ? 69.164 -36.210 49.601 1.00 118.14 359 PRO A C 1
ATOM 2749 O O . PRO A 1 359 ? 68.912 -35.004 49.670 1.00 118.22 359 PRO A O 1
ATOM 2753 N N . ILE A 1 360 ? 69.941 -36.747 48.667 1.00 74.69 360 ILE A N 1
ATOM 2754 C CA . ILE A 1 360 ? 70.732 -35.950 47.734 1.00 73.77 360 ILE A CA 1
ATOM 2755 C C . ILE A 1 360 ? 69.894 -35.046 46.843 1.00 73.24 360 ILE A C 1
ATOM 2756 O O . ILE A 1 360 ? 70.303 -33.930 46.511 1.00 72.92 360 ILE A O 1
ATOM 2761 N N . ILE A 1 361 ? 68.724 -35.534 46.452 1.00 72.90 361 ILE A N 1
ATOM 2762 C CA . ILE A 1 361 ? 67.848 -34.790 45.558 1.00 72.50 361 ILE A CA 1
ATOM 2763 C C . ILE A 1 361 ? 67.495 -33.401 46.097 1.00 73.08 361 ILE A C 1
ATOM 2764 O O . ILE A 1 361 ? 67.532 -32.408 45.364 1.00 72.62 361 ILE A O 1
ATOM 2769 N N . ILE A 1 362 ? 67.175 -33.337 47.383 1.00 69.12 362 ILE A N 1
ATOM 2770 C CA . ILE A 1 362 ? 66.723 -32.109 48.023 1.00 69.90 362 ILE A CA 1
ATOM 2771 C C . ILE A 1 362 ? 67.830 -31.066 48.095 1.00 69.72 362 ILE A C 1
ATOM 2772 O O . ILE A 1 362 ? 67.621 -29.895 47.765 1.00 69.75 362 ILE A O 1
ATOM 2777 N N . GLY A 1 363 ? 69.001 -31.492 48.554 1.00 86.44 363 GLY A N 1
ATOM 2778 C CA . GLY A 1 363 ? 70.152 -30.615 48.609 1.00 86.33 363 GLY A CA 1
ATOM 2779 C C . GLY A 1 363 ? 70.470 -30.068 47.233 1.00 85.31 363 GLY A C 1
ATOM 2780 O O . GLY A 1 363 ? 70.868 -28.910 47.095 1.00 85.36 363 GLY A O 1
ATOM 2781 N N . PHE A 1 364 ? 70.285 -30.898 46.208 1.00 101.17 364 PHE A N 1
ATOM 2782 C CA . PHE A 1 364 ? 70.502 -30.455 44.835 1.00 100.21 364 PHE A CA 1
ATOM 2783 C C . PHE A 1 364 ? 69.539 -29.349 44.411 1.00 100.36 364 PHE A C 1
ATOM 2784 O O . PHE A 1 364 ? 69.964 -28.350 43.834 1.00 100.09 364 PHE A O 1
ATOM 2792 N N . MET A 1 365 ? 68.248 -29.531 44.678 1.00 67.32 365 MET A N 1
ATOM 2793 C CA . MET A 1 365 ? 67.251 -28.526 44.302 1.00 67.64 365 MET A CA 1
ATOM 2794 C C . MET A 1 365 ? 67.512 -27.176 44.960 1.00 68.41 365 MET A C 1
ATOM 2795 O O . MET A 1 365 ? 67.580 -26.140 44.291 1.00 68.27 365 MET A O 1
ATOM 2800 N N . LEU A 1 366 ? 67.660 -27.187 46.277 1.00 74.25 366 LEU A N 1
ATOM 2801 C CA . LEU A 1 366 ? 67.854 -25.948 47.010 1.00 75.13 366 LEU A CA 1
ATOM 2802 C C . LEU A 1 366 ? 69.132 -25.296 46.508 1.00 74.63 366 LEU A C 1
ATOM 2803 O O . LEU A 1 366 ? 69.211 -24.072 46.361 1.00 74.99 366 LEU A O 1
ATOM 2808 N N . PHE A 1 367 ? 70.128 -26.127 46.220 1.00 68.90 367 PHE A N 1
ATOM 2809 C CA . PHE A 1 367 ? 71.368 -25.644 45.641 1.00 68.37 367 PHE A CA 1
ATOM 2810 C C . PHE A 1 367 ? 71.090 -25.010 44.284 1.00 67.70 367 PHE A C 1
ATOM 2811 O O . PHE A 1 367 ? 71.721 -24.026 43.909 1.00 67.72 367 PHE A O 1
ATOM 2819 N N . ASN A 1 368 ? 70.139 -25.580 43.551 1.00 95.90 368 ASN A N 1
ATOM 2820 C CA . ASN A 1 368 ? 69.787 -25.076 42.231 1.00 95.27 368 ASN A CA 1
ATOM 2821 C C . ASN A 1 368 ? 69.295 -23.643 42.354 1.00 96.06 368 ASN A C 1
ATOM 2822 O O . ASN A 1 368 ? 69.665 -22.773 41.562 1.00 95.86 368 ASN A O 1
ATOM 2827 N N . ASP A 1 369 ? 68.464 -23.402 43.364 1.00 89.39 369 ASP A N 1
ATOM 2828 C CA . ASP A 1 369 ? 67.940 -22.061 43.619 1.00 90.36 369 ASP A CA 1
ATOM 2829 C C . ASP A 1 369 ? 68.924 -21.156 44.367 1.00 91.06 369 ASP A C 1
ATOM 2830 O O . ASP A 1 369 ? 68.714 -19.947 44.451 1.00 91.89 369 ASP A O 1
ATOM 2835 N N . LEU A 1 370 ? 69.983 -21.739 44.922 1.00 76.16 370 LEU A N 1
ATOM 2836 C CA . LEU A 1 370 ? 71.107 -20.956 45.442 1.00 76.68 370 LEU A CA 1
ATOM 2837 C C . LEU A 1 370 ? 71.931 -20.296 44.330 1.00 76.10 370 LEU A C 1
ATOM 2838 O O . LEU A 1 370 ? 72.434 -19.185 44.501 1.00 76.81 370 LEU A O 1
ATOM 2843 N N . LEU A 1 371 ? 72.070 -20.989 43.202 1.00 97.40 371 LEU A N 1
ATOM 2844 C CA . LEU A 1 371 ? 72.961 -20.560 42.120 1.00 96.82 371 LEU A CA 1
ATOM 2845 C C . LEU A 1 371 ? 72.401 -19.465 41.214 1.00 97.00 371 LEU A C 1
ATOM 2846 O O . LEU A 1 371 ? 73.149 -18.858 40.450 1.00 96.84 371 LEU A O 1
ATOM 2851 N N . THR A 1 372 ? 71.096 -19.225 41.282 1.00 114.63 372 THR A N 1
ATOM 2852 C CA . THR A 1 372 ? 70.413 -18.389 40.291 1.00 114.73 372 THR A CA 1
ATOM 2853 C C . THR A 1 372 ? 71.252 -17.223 39.729 1.00 115.01 372 THR A C 1
ATOM 2854 O O . THR A 1 372 ? 71.212 -16.968 38.523 1.00 114.54 372 THR A O 1
ATOM 2858 N N . PRO A 1 373 ? 72.018 -16.515 40.581 1.00 82.71 373 PRO A N 1
ATOM 2859 C CA . PRO A 1 373 ? 72.856 -15.469 39.982 1.00 83.02 373 PRO A CA 1
ATOM 2860 C C . PRO A 1 373 ? 73.901 -16.026 39.017 1.00 82.12 373 PRO A C 1
ATOM 2861 O O . PRO A 1 373 ? 74.115 -15.466 37.936 1.00 82.12 373 PRO A O 1
ATOM 2865 N N . LEU A 1 374 ? 74.539 -17.126 39.401 1.00 90.19 374 LEU A N 1
ATOM 2866 C CA . LEU A 1 374 ? 75.512 -17.773 38.532 1.00 89.28 374 LEU A CA 1
ATOM 2867 C C . LEU A 1 374 ? 74.862 -18.122 37.201 1.00 88.42 374 LEU A C 1
ATOM 2868 O O . LEU A 1 374 ? 75.485 -18.009 36.147 1.00 88.02 374 LEU A O 1
ATOM 2873 N N . GLU A 1 375 ? 73.605 -18.550 37.257 1.00 74.83 375 GLU A N 1
ATOM 2874 C CA . GLU A 1 375 ? 72.871 -18.922 36.056 1.00 74.11 375 GLU A CA 1
ATOM 2875 C C . GLU A 1 375 ? 72.647 -17.710 35.156 1.00 74.66 375 GLU A C 1
ATOM 2876 O O . GLU A 1 375 ? 72.750 -17.813 33.934 1.00 74.17 375 GLU A O 1
ATOM 2882 N N . CYS A 1 376 ? 72.337 -16.565 35.757 1.00 67.17 376 CYS A N 1
ATOM 2883 C CA . CYS A 1 376 ? 72.208 -15.326 34.995 1.00 67.78 376 CYS A CA 1
ATOM 2884 C C . CYS A 1 376 ? 73.496 -15.033 34.235 1.00 67.42 376 CYS A C 1
ATOM 2885 O O . CYS A 1 376 ? 73.467 -14.703 33.045 1.00 67.15 376 CYS A O 1
ATOM 2888 N N . ALA A 1 377 ? 74.627 -15.157 34.921 1.00 78.38 377 ALA A N 1
ATOM 2889 C CA . ALA A 1 377 ? 75.919 -14.957 34.271 1.00 78.34 377 ALA A CA 1
ATOM 2890 C C . ALA A 1 377 ? 76.093 -15.900 33.078 1.00 77.04 377 ALA A C 1
ATOM 2891 O O . ALA A 1 377 ? 76.485 -15.477 31.986 1.00 77.07 377 ALA A O 1
ATOM 2893 N N . MET A 1 378 ? 75.791 -17.178 33.285 1.00 65.07 378 MET A N 1
ATOM 2894 C CA . MET A 1 378 ? 75.952 -18.172 32.231 1.00 63.88 378 MET A CA 1
ATOM 2895 C C . MET A 1 378 ? 74.785 -18.148 31.248 1.00 63.58 378 MET A C 1
ATOM 2896 O O . MET A 1 378 ? 74.803 -18.847 30.236 1.00 62.69 378 MET A O 1
ATOM 2901 N N . GLN A 1 379 ? 73.772 -17.343 31.543 1.00 64.40 379 GLN A N 1
ATOM 2902 C CA . GLN A 1 379 ? 72.705 -17.107 30.584 1.00 64.36 379 GLN A CA 1
ATOM 2903 C C . GLN A 1 379 ? 73.214 -16.091 29.571 1.00 64.65 379 GLN A C 1
ATOM 2904 O O . GLN A 1 379 ? 72.973 -16.225 28.372 1.00 64.15 379 GLN A O 1
ATOM 2910 N N . PHE A 1 380 ? 73.929 -15.081 30.060 1.00 77.61 380 PHE A N 1
ATOM 2911 C CA . PHE A 1 380 ? 74.627 -14.143 29.185 1.00 78.21 380 PHE A CA 1
ATOM 2912 C C . PHE A 1 380 ? 75.617 -14.894 28.302 1.00 77.00 380 PHE A C 1
ATOM 2913 O O . PHE A 1 380 ? 75.618 -14.733 27.078 1.00 76.76 380 PHE A O 1
ATOM 2921 N N . ILE A 1 381 ? 76.454 -15.720 28.923 1.00 67.30 381 ILE A N 1
ATOM 2922 C CA . ILE A 1 381 ? 77.493 -16.438 28.186 1.00 66.26 381 ILE A CA 1
ATOM 2923 C C . ILE A 1 381 ? 76.948 -17.386 27.117 1.00 65.12 381 ILE A C 1
ATOM 2924 O O . ILE A 1 381 ? 77.394 -17.351 25.971 1.00 64.71 381 ILE A O 1
ATOM 2929 N N . MET A 1 382 ? 75.988 -18.228 27.482 1.00 100.00 382 MET A N 1
ATOM 2930 C CA . MET A 1 382 ? 75.433 -19.186 26.532 1.00 99.02 382 MET A CA 1
ATOM 2931 C C . MET A 1 382 ? 74.685 -18.482 25.403 1.00 99.40 382 MET A C 1
ATOM 2932 O O . MET A 1 382 ? 74.806 -18.867 24.241 1.00 98.75 382 MET A O 1
ATOM 2937 N N . SER A 1 383 ? 73.907 -17.459 25.740 1.00 81.11 383 SER A N 1
ATOM 2938 C CA . SER A 1 383 ? 73.161 -16.724 24.726 1.00 81.67 383 SER A CA 1
ATOM 2939 C C . SER A 1 383 ? 74.114 -16.092 23.718 1.00 81.72 383 SER A C 1
ATOM 2940 O O . SER A 1 383 ? 73.848 -16.090 22.514 1.00 81.46 383 SER A O 1
ATOM 2943 N N . LEU A 1 384 ? 75.236 -15.575 24.207 1.00 75.05 384 LEU A N 1
ATOM 2944 C CA . LEU A 1 384 ? 76.205 -14.924 23.333 1.00 75.15 384 LEU A CA 1
ATOM 2945 C C . LEU A 1 384 ? 76.891 -15.915 22.399 1.00 73.84 384 LEU A C 1
ATOM 2946 O O . LEU A 1 384 ? 77.045 -15.647 21.206 1.00 73.71 384 LEU A O 1
ATOM 2951 N N . ILE A 1 385 ? 77.297 -17.061 22.935 1.00 72.06 385 ILE A N 1
ATOM 2952 C CA . ILE A 1 385 ? 77.948 -18.081 22.121 1.00 70.95 385 ILE A CA 1
ATOM 2953 C C . ILE A 1 385 ? 77.033 -18.549 20.992 1.00 70.43 385 ILE A C 1
ATOM 2954 O O . ILE A 1 385 ? 77.450 -18.630 19.835 1.00 70.05 385 ILE A O 1
ATOM 2959 N N . SER A 1 386 ? 75.785 -18.855 21.332 1.00 59.91 386 SER A N 1
ATOM 2960 C CA . SER A 1 386 ? 74.804 -19.261 20.333 1.00 59.53 386 SER A CA 1
ATOM 2961 C C . SER A 1 386 ? 74.655 -18.182 19.262 1.00 60.11 386 SER A C 1
ATOM 2962 O O . SER A 1 386 ? 74.602 -18.482 18.066 1.00 59.73 386 SER A O 1
ATOM 2965 N N . ARG A 1 387 ? 74.598 -16.924 19.690 1.00 61.12 387 ARG A N 1
ATOM 2966 C CA . ARG A 1 387 ? 74.461 -15.818 18.749 1.00 61.86 387 ARG A CA 1
ATOM 2967 C C . ARG A 1 387 ? 75.588 -15.808 17.717 1.00 61.60 387 ARG A C 1
ATOM 2968 O O . ARG A 1 387 ? 75.333 -15.719 16.515 1.00 61.56 387 ARG A O 1
ATOM 2976 N N . THR A 1 388 ? 76.831 -15.905 18.181 1.00 87.12 388 THR A N 1
ATOM 2977 C CA . THR A 1 388 ? 77.971 -15.852 17.270 1.00 86.79 388 THR A CA 1
ATOM 2978 C C . THR A 1 388 ? 78.077 -17.121 16.430 1.00 85.69 388 THR A C 1
ATOM 2979 O O . THR A 1 388 ? 78.687 -17.108 15.360 1.00 85.49 388 THR A O 1
ATOM 2983 N N . HIS A 1 389 ? 77.490 -18.216 16.906 1.00 63.18 389 HIS A N 1
ATOM 2984 C CA . HIS A 1 389 ? 77.425 -19.430 16.098 1.00 62.28 389 HIS A CA 1
ATOM 2985 C C . HIS A 1 389 ? 76.503 -19.213 14.899 1.00 62.40 389 HIS A C 1
ATOM 2986 O O . HIS A 1 389 ? 76.801 -19.647 13.785 1.00 61.99 389 HIS A O 1
ATOM 2993 N N . GLU A 1 390 ? 75.378 -18.544 15.136 1.00 59.28 390 GLU A N 1
ATOM 2994 C CA . GLU A 1 390 ? 74.459 -18.197 14.058 1.00 59.57 390 GLU A CA 1
ATOM 2995 C C . GLU A 1 390 ? 75.121 -17.230 13.071 1.00 60.17 390 GLU A C 1
ATOM 2996 O O . GLU A 1 390 ? 74.938 -17.350 11.861 1.00 60.08 390 GLU A O 1
ATOM 3002 N N . TYR A 1 391 ? 75.876 -16.268 13.594 1.00 60.86 391 TYR A N 1
ATOM 3003 C CA . TYR A 1 391 ? 76.659 -15.360 12.757 1.00 61.52 391 TYR A CA 1
ATOM 3004 C C . TYR A 1 391 ? 77.553 -16.134 11.796 1.00 60.83 391 TYR A C 1
ATOM 3005 O O . TYR A 1 391 ? 77.549 -15.885 10.589 1.00 61.04 391 TYR A O 1
ATOM 3014 N N . GLN A 1 392 ? 78.326 -17.066 12.341 1.00 87.20 392 GLN A N 1
ATOM 3015 C CA . GLN A 1 392 ? 79.275 -17.838 11.545 1.00 86.61 392 GLN A CA 1
ATOM 3016 C C . GLN A 1 392 ? 78.587 -18.721 10.509 1.00 86.08 392 GLN A C 1
ATOM 3017 O O . GLN A 1 392 ? 79.082 -18.874 9.393 1.00 86.01 392 GLN A O 1
ATOM 3023 N N . ALA A 1 393 ? 77.451 -19.303 10.878 1.00 58.47 393 ALA A N 1
ATOM 3024 C CA . ALA A 1 393 ? 76.707 -20.167 9.966 1.00 57.95 393 ALA A CA 1
ATOM 3025 C C . ALA A 1 393 ? 76.124 -19.381 8.793 1.00 58.56 393 ALA A C 1
ATOM 3026 O O . ALA A 1 393 ? 76.083 -19.874 7.667 1.00 58.31 393 ALA A O 1
ATOM 3028 N N . ASP A 1 394 ? 75.666 -18.162 9.060 1.00 63.10 394 ASP A N 1
ATOM 3029 C CA . ASP A 1 394 ? 75.132 -17.304 8.010 1.00 63.80 394 ASP A CA 1
ATOM 3030 C C . ASP A 1 394 ? 76.233 -16.910 7.033 1.00 63.94 394 ASP A C 1
ATOM 3031 O O . ASP A 1 394 ? 76.068 -17.023 5.817 1.00 64.00 394 ASP A O 1
ATOM 3036 N N . ALA A 1 395 ? 77.356 -16.443 7.569 1.00 84.44 395 ALA A N 1
ATOM 3037 C CA . ALA A 1 395 ? 78.504 -16.097 6.742 1.00 84.62 395 ALA A CA 1
ATOM 3038 C C . ALA A 1 395 ? 78.907 -17.305 5.909 1.00 83.91 395 ALA A C 1
ATOM 3039 O O . ALA A 1 395 ? 79.314 -17.175 4.754 1.00 84.14 395 ALA A O 1
ATOM 3041 N N . TYR A 1 396 ? 78.785 -18.485 6.509 1.00 59.28 396 TYR A N 1
ATOM 3042 C CA . TYR A 1 396 ? 79.112 -19.732 5.832 1.00 58.49 396 TYR A CA 1
ATOM 3043 C C . TYR A 1 396 ? 78.126 -20.046 4.708 1.00 58.42 396 TYR A C 1
ATOM 3044 O O . TYR A 1 396 ? 78.503 -20.620 3.687 1.00 58.19 396 TYR A O 1
ATOM 3053 N N . ALA A 1 397 ? 76.861 -19.686 4.901 1.00 58.68 397 ALA A N 1
ATOM 3054 C CA . ALA A 1 397 ? 75.862 -19.852 3.852 1.00 58.80 397 ALA A CA 1
ATOM 3055 C C . ALA A 1 397 ? 76.164 -18.905 2.696 1.00 59.63 397 ALA A C 1
ATOM 3056 O O . ALA A 1 397 ? 75.890 -19.220 1.537 1.00 59.66 397 ALA A O 1
ATOM 3058 N N . LYS A 1 398 ? 76.727 -17.743 3.015 1.00 76.86 398 LYS A N 1
ATOM 3059 C CA . LYS A 1 398 ? 77.160 -16.805 1.985 1.00 77.59 398 LYS A CA 1
ATOM 3060 C C . LYS A 1 398 ? 78.298 -17.424 1.186 1.00 77.30 398 LYS A C 1
ATOM 3061 O O . LYS A 1 398 ? 78.332 -17.328 -0.041 1.00 77.63 398 LYS A O 1
ATOM 3067 N N . LYS A 1 399 ? 79.232 -18.055 1.893 1.00 83.10 399 LYS A N 1
ATOM 3068 C CA . LYS A 1 399 ? 80.345 -18.747 1.252 1.00 82.88 399 LYS A CA 1
ATOM 3069 C C . LYS A 1 399 ? 79.852 -19.734 0.197 1.00 82.59 399 LYS A C 1
ATOM 3070 O O . LYS A 1 399 ? 80.535 -19.976 -0.797 1.00 82.78 399 LYS A O 1
ATOM 3076 N N . LEU A 1 400 ? 78.670 -20.302 0.416 1.00 59.03 400 LEU A N 1
ATOM 3077 C CA . LEU A 1 400 ? 78.108 -21.277 -0.517 1.00 58.63 400 LEU A CA 1
ATOM 3078 C C . LEU A 1 400 ? 77.220 -20.630 -1.581 1.00 59.35 400 LEU A C 1
ATOM 3079 O O . LEU A 1 400 ? 76.766 -21.302 -2.506 1.00 59.21 400 LEU A O 1
ATOM 3084 N N . GLY A 1 401 ? 76.975 -19.329 -1.446 1.00 60.22 401 GLY A N 1
ATOM 3085 C CA . GLY A 1 401 ? 76.239 -18.582 -2.450 1.00 61.10 401 GLY A CA 1
ATOM 3086 C C . GLY A 1 401 ? 74.744 -18.541 -2.194 1.00 61.24 401 GLY A C 1
ATOM 3087 O O . GLY A 1 401 ? 73.982 -18.020 -3.011 1.00 62.00 401 GLY A O 1
ATOM 3088 N N . TYR A 1 402 ? 74.324 -19.075 -1.052 1.00 60.59 402 TYR A N 1
ATOM 3089 C CA . TYR A 1 402 ? 72.909 -19.115 -0.699 1.00 60.73 402 TYR A CA 1
ATOM 3090 C C . TYR A 1 402 ? 72.475 -17.819 -0.019 1.00 61.62 402 TYR A C 1
ATOM 3091 O O . TYR A 1 402 ? 71.414 -17.754 0.601 1.00 61.78 402 TYR A O 1
ATOM 3100 N N . LYS A 1 403 ? 73.304 -16.790 -0.149 1.00 62.29 403 LYS A N 1
ATOM 3101 C CA . LYS A 1 403 ? 73.067 -15.508 0.498 1.00 63.24 403 LYS A CA 1
ATOM 3102 C C . LYS A 1 403 ? 71.685 -14.931 0.208 1.00 64.14 403 LYS A C 1
ATOM 3103 O O . LYS A 1 403 ? 70.930 -14.616 1.127 1.00 64.41 403 LYS A O 1
ATOM 3109 N N . GLN A 1 404 ? 71.350 -14.801 -1.069 1.00 64.69 404 GLN A N 1
ATOM 3110 C CA . GLN A 1 404 ? 70.134 -14.098 -1.452 1.00 65.79 404 GLN A CA 1
ATOM 3111 C C . GLN A 1 404 ? 68.875 -14.877 -1.081 1.00 65.41 404 GLN A C 1
ATOM 3112 O O . GLN A 1 404 ? 67.847 -14.287 -0.748 1.00 66.25 404 GLN A O 1
ATOM 3118 N N . ASN A 1 405 ? 68.960 -16.202 -1.119 1.00 64.50 405 ASN A N 1
ATOM 3119 C CA . ASN A 1 405 ? 67.822 -17.034 -0.757 1.00 64.36 405 ASN A CA 1
ATOM 3120 C C . ASN A 1 405 ? 67.662 -17.094 0.755 1.00 64.06 405 ASN A C 1
ATOM 3121 O O . ASN A 1 405 ? 66.545 -17.077 1.271 1.00 64.53 405 ASN A O 1
ATOM 3126 N N . LEU A 1 406 ? 68.785 -17.166 1.463 1.00 70.88 406 LEU A N 1
ATOM 3127 C CA . LEU A 1 406 ? 68.768 -17.199 2.921 1.00 70.65 406 LEU A CA 1
ATOM 3128 C C . LEU A 1 406 ? 68.127 -15.936 3.495 1.00 71.78 406 LEU A C 1
ATOM 3129 O O . LEU A 1 406 ? 67.346 -16.010 4.440 1.00 72.10 406 LEU A O 1
ATOM 3134 N N . CYS A 1 407 ? 68.463 -14.781 2.926 1.00 69.30 407 CYS A N 1
ATOM 3135 C CA . CYS A 1 407 ? 67.854 -13.519 3.343 1.00 70.57 407 CYS A CA 1
ATOM 3136 C C . CYS A 1 407 ? 66.335 -13.580 3.242 1.00 71.49 407 CYS A C 1
ATOM 3137 O O . CYS A 1 407 ? 65.626 -13.277 4.201 1.00 72.17 407 CYS A O 1
ATOM 3140 N N . ARG A 1 408 ? 65.841 -13.981 2.076 1.00 71.46 408 ARG A N 1
ATOM 3141 C CA . ARG A 1 408 ? 64.405 -14.051 1.841 1.00 72.44 408 ARG A CA 1
ATOM 3142 C C . ARG A 1 408 ? 63.743 -15.106 2.721 1.00 72.03 408 ARG A C 1
ATOM 3143 O O . ARG A 1 408 ? 62.572 -14.979 3.083 1.00 73.00 408 ARG A O 1
ATOM 3151 N N . ALA A 1 409 ? 64.500 -16.136 3.081 1.00 65.87 409 ALA A N 1
ATOM 3152 C CA . ALA A 1 409 ? 63.989 -17.183 3.955 1.00 65.27 409 ALA A CA 1
ATOM 3153 C C . ALA A 1 409 ? 63.688 -16.606 5.331 1.00 65.77 409 ALA A C 1
ATOM 3154 O O . ALA A 1 409 ? 62.561 -16.686 5.814 1.00 66.53 409 ALA A O 1
ATOM 3156 N N . LEU A 1 410 ? 64.705 -16.011 5.947 1.00 77.30 410 LEU A N 1
ATOM 3157 C CA . LEU A 1 410 ? 64.580 -15.435 7.281 1.00 77.89 410 LEU A CA 1
ATOM 3158 C C . LEU A 1 410 ? 63.486 -14.376 7.318 1.00 79.73 410 LEU A C 1
ATOM 3159 O O . LEU A 1 410 ? 62.731 -14.290 8.284 1.00 80.55 410 LEU A O 1
ATOM 3164 N N . ILE A 1 411 ? 63.405 -13.567 6.267 1.00 67.61 411 ILE A N 1
ATOM 3165 C CA . ILE A 1 411 ? 62.397 -12.515 6.203 1.00 69.20 411 ILE A CA 1
ATOM 3166 C C . ILE A 1 411 ? 60.992 -13.114 6.190 1.00 69.50 411 ILE A C 1
ATOM 3167 O O . ILE A 1 411 ? 60.096 -12.627 6.878 1.00 70.47 411 ILE A O 1
ATOM 3172 N N . ASP A 1 412 ? 60.804 -14.173 5.410 1.00 77.16 412 ASP A N 1
ATOM 3173 C CA . ASP A 1 412 ? 59.506 -14.837 5.334 1.00 77.72 412 ASP A CA 1
ATOM 3174 C C . ASP A 1 412 ? 59.136 -15.528 6.649 1.00 77.37 412 ASP A C 1
ATOM 3175 O O . ASP A 1 412 ? 57.962 -15.585 7.018 1.00 78.39 412 ASP A O 1
ATOM 3180 N N . LEU A 1 413 ? 60.137 -16.039 7.359 1.00 87.41 413 LEU A N 1
ATOM 3181 C CA . LEU A 1 413 ? 59.897 -16.682 8.645 1.00 86.91 413 LEU A CA 1
ATOM 3182 C C . LEU A 1 413 ? 59.391 -15.646 9.634 1.00 88.47 413 LEU A C 1
ATOM 3183 O O . LEU A 1 413 ? 58.434 -15.886 10.367 1.00 88.95 413 LEU A O 1
ATOM 3188 N N . GLN A 1 414 ? 60.046 -14.491 9.653 1.00 80.11 414 GLN A N 1
ATOM 3189 C CA . GLN A 1 414 ? 59.664 -13.411 10.548 1.00 81.82 414 GLN A CA 1
ATOM 3190 C C . GLN A 1 414 ? 58.276 -12.882 10.193 1.00 83.79 414 GLN A C 1
ATOM 3191 O O . GLN A 1 414 ? 57.518 -12.472 11.071 1.00 85.07 414 GLN A O 1
ATOM 3197 N N . ILE A 1 415 ? 57.945 -12.892 8.905 1.00 93.23 415 ILE A N 1
ATOM 3198 C CA . ILE A 1 415 ? 56.625 -12.455 8.458 1.00 95.08 415 ILE A CA 1
ATOM 3199 C C . ILE A 1 415 ? 55.506 -13.389 8.920 1.00 95.04 415 ILE A C 1
ATOM 3200 O O . ILE A 1 415 ? 54.465 -12.930 9.391 1.00 96.54 415 ILE A O 1
ATOM 3205 N N . LYS A 1 416 ? 55.721 -14.695 8.793 1.00 106.30 416 LYS A N 1
ATOM 3206 C CA . LYS A 1 416 ? 54.674 -15.667 9.103 1.00 105.83 416 LYS A CA 1
ATOM 3207 C C . LYS A 1 416 ? 54.626 -16.043 10.581 1.00 105.08 416 LYS A C 1
ATOM 3208 O O . LYS A 1 416 ? 53.613 -16.548 11.063 1.00 105.11 416 LYS A O 1
ATOM 3214 N N . ASN A 1 417 ? 55.714 -15.784 11.298 1.00 70.55 417 ASN A N 1
ATOM 3215 C CA . ASN A 1 417 ? 55.782 -16.088 12.723 1.00 70.22 417 ASN A CA 1
ATOM 3216 C C . ASN A 1 417 ? 55.585 -14.824 13.546 1.00 71.47 417 ASN A C 1
ATOM 3217 O O . ASN A 1 417 ? 55.553 -14.871 14.776 1.00 71.48 417 ASN A O 1
ATOM 3222 N N . LEU A 1 418 ? 55.444 -13.697 12.856 1.00 74.32 418 LEU A N 1
ATOM 3223 C CA . LEU A 1 418 ? 55.242 -12.412 13.513 1.00 76.13 418 LEU A CA 1
ATOM 3224 C C . LEU A 1 418 ? 56.317 -12.150 14.562 1.00 75.49 418 LEU A C 1
ATOM 3225 O O . LEU A 1 418 ? 56.054 -11.521 15.585 1.00 76.27 418 LEU A O 1
ATOM 3230 N N . SER A 1 419 ? 57.527 -12.636 14.301 1.00 99.88 419 SER A N 1
ATOM 3231 C CA . SER A 1 419 ? 58.643 -12.423 15.212 1.00 99.27 419 SER A CA 1
ATOM 3232 C C . SER A 1 419 ? 58.785 -10.935 15.502 1.00 101.31 419 SER A C 1
ATOM 3233 O O . SER A 1 419 ? 58.288 -10.100 14.747 1.00 102.99 419 SER A O 1
ATOM 3236 N N . THR A 1 420 ? 59.467 -10.603 16.593 1.00 88.94 420 THR A N 1
ATOM 3237 C CA . THR A 1 420 ? 59.652 -9.208 16.973 1.00 90.85 420 THR A CA 1
ATOM 3238 C C . THR A 1 420 ? 60.574 -8.501 15.987 1.00 91.23 420 THR A C 1
ATOM 3239 O O . THR A 1 420 ? 61.619 -9.033 15.612 1.00 89.62 420 THR A O 1
ATOM 3243 N N . MET A 1 421 ? 60.188 -7.295 15.581 1.00 93.80 421 MET A N 1
ATOM 3244 C CA . MET A 1 421 ? 60.922 -6.560 14.556 1.00 93.52 421 MET A CA 1
ATOM 3245 C C . MET A 1 421 ? 62.143 -5.858 15.139 1.00 93.13 421 MET A C 1
ATOM 3246 O O . MET A 1 421 ? 63.276 -6.285 14.916 1.00 91.53 421 MET A O 1
ATOM 3251 N N . ASN A 1 422 ? 61.915 -4.782 15.884 1.00 77.73 422 ASN A N 1
ATOM 3252 C CA . ASN A 1 422 ? 63.004 -4.085 16.560 1.00 78.01 422 ASN A CA 1
ATOM 3253 C C . ASN A 1 422 ? 63.000 -4.412 18.050 1.00 77.71 422 ASN A C 1
ATOM 3254 O O . ASN A 1 422 ? 62.045 -4.102 18.763 1.00 78.74 422 ASN A O 1
ATOM 3259 N N . VAL A 1 423 ? 64.073 -5.045 18.512 1.00 80.51 423 VAL A N 1
ATOM 3260 C CA . VAL A 1 423 ? 64.142 -5.537 19.882 1.00 80.75 423 VAL A CA 1
ATOM 3261 C C . VAL A 1 423 ? 65.082 -4.689 20.725 1.00 81.05 423 VAL A C 1
ATOM 3262 O O . VAL A 1 423 ? 65.926 -3.968 20.195 1.00 80.64 423 VAL A O 1
ATOM 3266 N N . ASP A 1 424 ? 64.935 -4.786 22.042 1.00 108.33 424 ASP A N 1
ATOM 3267 C CA . ASP A 1 424 ? 65.823 -4.085 22.955 1.00 108.32 424 ASP A CA 1
ATOM 3268 C C . ASP A 1 424 ? 67.153 -4.826 22.998 1.00 107.33 424 ASP A C 1
ATOM 3269 O O . ASP A 1 424 ? 67.177 -6.052 23.103 1.00 106.24 424 ASP A O 1
ATOM 3274 N N . PRO A 1 425 ? 68.268 -4.085 22.910 1.00 76.37 425 PRO A N 1
ATOM 3275 C CA . PRO A 1 425 ? 69.592 -4.718 22.903 1.00 75.11 425 PRO A CA 1
ATOM 3276 C C . PRO A 1 425 ? 69.834 -5.602 24.125 1.00 74.22 425 PRO A C 1
ATOM 3277 O O . PRO A 1 425 ? 70.300 -6.731 23.980 1.00 72.71 425 PRO A O 1
ATOM 3281 N N . LEU A 1 426 ? 69.524 -5.091 25.312 1.00 85.39 426 LEU A N 1
ATOM 3282 C CA . LEU A 1 426 ? 69.753 -5.836 26.544 1.00 84.08 426 LEU A CA 1
ATOM 3283 C C . LEU A 1 426 ? 68.862 -7.076 26.615 1.00 82.46 426 LEU A C 1
ATOM 3284 O O . LEU A 1 426 ? 69.348 -8.190 26.827 1.00 80.94 426 LEU A O 1
ATOM 3289 N N . TYR A 1 427 ? 67.558 -6.878 26.438 1.00 81.39 427 TYR A N 1
ATOM 3290 C CA . TYR A 1 427 ? 66.608 -7.985 26.446 1.00 80.13 427 TYR A CA 1
ATOM 3291 C C . TYR A 1 427 ? 67.056 -9.100 25.504 1.00 78.79 427 TYR A C 1
ATOM 3292 O O . TYR A 1 427 ? 66.984 -10.281 25.850 1.00 77.27 427 TYR A O 1
ATOM 3301 N N . SER A 1 428 ? 67.519 -8.721 24.317 1.00 106.75 428 SER A N 1
ATOM 3302 C CA . SER A 1 428 ? 67.971 -9.693 23.326 1.00 105.32 428 SER A CA 1
ATOM 3303 C C . SER A 1 428 ? 69.294 -10.321 23.757 1.00 103.92 428 SER A C 1
ATOM 3304 O O . SER A 1 428 ? 69.565 -11.483 23.461 1.00 102.13 428 SER A O 1
ATOM 3307 N N . SER A 1 429 ? 70.114 -9.543 24.455 1.00 73.23 429 SER A N 1
ATOM 3308 C CA . SER A 1 429 ? 71.409 -10.019 24.925 1.00 72.14 429 SER A CA 1
ATOM 3309 C C . SER A 1 429 ? 71.216 -11.137 25.948 1.00 70.83 429 SER A C 1
ATOM 3310 O O . SER A 1 429 ? 72.008 -12.079 26.013 1.00 69.46 429 SER A O 1
ATOM 3313 N N . TYR A 1 430 ? 70.156 -11.022 26.744 1.00 68.88 430 TYR A N 1
ATOM 3314 C CA . TYR A 1 430 ? 69.840 -12.021 27.762 1.00 68.32 430 TYR A CA 1
ATOM 3315 C C . TYR A 1 430 ? 69.108 -13.230 27.177 1.00 67.25 430 TYR A C 1
ATOM 3316 O O . TYR A 1 430 ? 69.516 -14.373 27.389 1.00 66.18 430 TYR A O 1
ATOM 3325 N N . HIS A 1 431 ? 68.016 -12.973 26.460 1.00 87.19 431 HIS A N 1
ATOM 3326 C CA . HIS A 1 431 ? 67.154 -14.043 25.957 1.00 86.19 431 HIS A CA 1
ATOM 3327 C C . HIS A 1 431 ? 67.553 -14.571 24.576 1.00 85.37 431 HIS A C 1
ATOM 3328 O O . HIS A 1 431 ? 67.814 -15.764 24.415 1.00 84.01 431 HIS A O 1
ATOM 3335 N N . TYR A 1 432 ? 67.597 -13.686 23.584 1.00 83.47 432 TYR A N 1
ATOM 3336 C CA . TYR A 1 432 ? 67.790 -14.102 22.194 1.00 82.79 432 TYR A CA 1
ATOM 3337 C C . TYR A 1 432 ? 69.070 -14.904 21.979 1.00 81.34 432 TYR A C 1
ATOM 3338 O O . TYR A 1 432 ? 70.177 -14.378 22.095 1.00 81.47 432 TYR A O 1
ATOM 3347 N N . SER A 1 433 ? 68.904 -16.182 21.658 1.00 67.28 433 SER A N 1
ATOM 3348 C CA . SER A 1 433 ? 70.022 -17.037 21.284 1.00 65.97 433 SER A CA 1
ATOM 3349 C C . SER A 1 433 ? 70.364 -16.831 19.808 1.00 65.73 433 SER A C 1
ATOM 3350 O O . SER A 1 433 ? 71.496 -17.065 19.381 1.00 65.00 433 SER A O 1
ATOM 3353 N N . HIS A 1 434 ? 69.371 -16.401 19.033 1.00 77.14 434 HIS A N 1
ATOM 3354 C CA . HIS A 1 434 ? 69.568 -16.059 17.629 1.00 77.12 434 HIS A CA 1
ATOM 3355 C C . HIS A 1 434 ? 69.564 -14.542 17.465 1.00 78.62 434 HIS A C 1
ATOM 3356 O O . HIS A 1 434 ? 68.691 -13.865 18.007 1.00 79.97 434 HIS A O 1
ATOM 3363 N N . PRO A 1 435 ? 70.539 -13.999 16.717 1.00 63.99 435 PRO A N 1
ATOM 3364 C CA . PRO A 1 435 ? 70.611 -12.544 16.528 1.00 65.29 435 PRO A CA 1
ATOM 3365 C C . PRO A 1 435 ? 69.360 -11.970 15.867 1.00 66.17 435 PRO A C 1
ATOM 3366 O O . PRO A 1 435 ? 68.643 -12.689 15.171 1.00 65.68 435 PRO A O 1
ATOM 3370 N N . THR A 1 436 ? 69.116 -10.681 16.081 1.00 94.49 436 THR A N 1
ATOM 3371 C CA . THR A 1 436 ? 67.986 -10.000 15.465 1.00 95.84 436 THR A CA 1
ATOM 3372 C C . THR A 1 436 ? 68.020 -10.213 13.959 1.00 95.08 436 THR A C 1
ATOM 3373 O O . THR A 1 436 ? 69.095 -10.262 13.363 1.00 94.07 436 THR A O 1
ATOM 3377 N N . LEU A 1 437 ? 66.850 -10.351 13.344 1.00 98.58 437 LEU A N 1
ATOM 3378 C CA . LEU A 1 437 ? 66.780 -10.503 11.896 1.00 98.06 437 LEU A CA 1
ATOM 3379 C C . LEU A 1 437 ? 67.626 -9.427 11.226 1.00 98.26 437 LEU A C 1
ATOM 3380 O O . LEU A 1 437 ? 68.486 -9.728 10.401 1.00 97.12 437 LEU A O 1
ATOM 3385 N N . ALA A 1 438 ? 67.377 -8.172 11.589 1.00 77.31 438 ALA A N 1
ATOM 3386 C CA . ALA A 1 438 ? 68.153 -7.050 11.074 1.00 77.64 438 ALA A CA 1
ATOM 3387 C C . ALA A 1 438 ? 69.650 -7.292 11.249 1.00 76.41 438 ALA A C 1
ATOM 3388 O O . ALA A 1 438 ? 70.454 -6.916 10.397 1.00 76.40 438 ALA A O 1
ATOM 3390 N N . GLU A 1 439 ? 70.017 -7.916 12.363 1.00 70.79 439 GLU A N 1
ATOM 3391 C CA . GLU A 1 439 ? 71.417 -8.187 12.671 1.00 69.91 439 GLU A CA 1
ATOM 3392 C C . GLU A 1 439 ? 71.970 -9.371 11.879 1.00 68.44 439 GLU A C 1
ATOM 3393 O O . GLU A 1 439 ? 73.177 -9.456 11.650 1.00 67.98 439 GLU A O 1
ATOM 3399 N N . ARG A 1 440 ? 71.095 -10.288 11.477 1.00 84.45 440 ARG A N 1
ATOM 3400 C CA . ARG A 1 440 ? 71.505 -11.412 10.640 1.00 83.09 440 ARG A CA 1
ATOM 3401 C C . ARG A 1 440 ? 71.683 -10.961 9.194 1.00 83.23 440 ARG A C 1
ATOM 3402 O O . ARG A 1 440 ? 72.507 -11.507 8.462 1.00 82.38 440 ARG A O 1
ATOM 3410 N N . LEU A 1 441 ? 70.904 -9.962 8.790 1.00 78.87 441 LEU A N 1
ATOM 3411 C CA . LEU A 1 441 ? 70.970 -9.434 7.434 1.00 79.41 441 LEU A CA 1
ATOM 3412 C C . LEU A 1 441 ? 72.182 -8.532 7.233 1.00 80.02 441 LEU A C 1
ATOM 3413 O O . LEU A 1 441 ? 72.909 -8.667 6.248 1.00 79.82 441 LEU A O 1
ATOM 3418 N N . THR A 1 442 ? 72.401 -7.618 8.173 1.00 86.87 442 THR A N 1
ATOM 3419 C CA . THR A 1 442 ? 73.493 -6.658 8.056 1.00 87.75 442 THR A CA 1
ATOM 3420 C C . THR A 1 442 ? 74.832 -7.384 7.988 1.00 86.68 442 THR A C 1
ATOM 3421 O O . THR A 1 442 ? 75.798 -6.869 7.424 1.00 87.22 442 THR A O 1
ATOM 3425 N N . ALA A 1 443 ? 74.881 -8.586 8.555 1.00 68.43 443 ALA A N 1
ATOM 3426 C CA . ALA A 1 443 ? 76.089 -9.401 8.518 1.00 67.40 443 ALA A CA 1
ATOM 3427 C C . ALA A 1 443 ? 76.285 -10.013 7.132 1.00 66.86 443 ALA A C 1
ATOM 3428 O O . ALA A 1 443 ? 77.381 -10.458 6.791 1.00 66.35 443 ALA A O 1
ATOM 3430 N N . LEU A 1 444 ? 75.215 -10.049 6.344 1.00 111.05 444 LEU A N 1
ATOM 3431 C CA . LEU A 1 444 ? 75.285 -10.568 4.984 1.00 110.69 444 LEU A CA 1
ATOM 3432 C C . LEU A 1 444 ? 74.994 -9.463 3.970 1.00 112.08 444 LEU A C 1
ATOM 3433 O O . LEU A 1 444 ? 75.905 -8.948 3.320 1.00 112.65 444 LEU A O 1
ATOM 3438 N N . ASP A 1 445 ? 73.719 -9.107 3.843 1.00 68.67 445 ASP A N 1
ATOM 3439 C CA . ASP A 1 445 ? 73.301 -7.984 3.014 1.00 70.18 445 ASP A CA 1
ATOM 3440 C C . ASP A 1 445 ? 74.044 -6.712 3.409 1.00 71.45 445 ASP A C 1
ATOM 3441 O O . ASP A 1 445 ? 75.093 -6.395 2.849 1.00 71.78 445 ASP A O 1
ATOM 3446 N N . PRO B 1 11 ? 94.810 -38.068 -0.246 1.00 163.57 11 PRO B N 1
ATOM 3447 C CA . PRO B 1 11 ? 96.012 -37.835 -1.055 1.00 163.57 11 PRO B CA 1
ATOM 3448 C C . PRO B 1 11 ? 97.024 -38.974 -0.965 1.00 163.57 11 PRO B C 1
ATOM 3449 O O . PRO B 1 11 ? 96.865 -39.885 -0.154 1.00 163.57 11 PRO B O 1
ATOM 3453 N N . THR B 1 12 ? 98.044 -38.919 -1.815 1.00 169.23 12 THR B N 1
ATOM 3454 C CA . THR B 1 12 ? 99.046 -39.978 -1.907 1.00 169.88 12 THR B CA 1
ATOM 3455 C C . THR B 1 12 ? 100.108 -39.823 -0.816 1.00 170.81 12 THR B C 1
ATOM 3456 O O . THR B 1 12 ? 100.877 -38.863 -0.819 1.00 164.37 12 THR B O 1
ATOM 3460 N N . ILE B 1 13 ? 100.138 -40.768 0.119 1.00 112.12 13 ILE B N 1
ATOM 3461 C CA . ILE B 1 13 ? 101.135 -40.758 1.186 1.00 111.64 13 ILE B CA 1
ATOM 3462 C C . ILE B 1 13 ? 101.837 -42.107 1.279 1.00 109.01 13 ILE B C 1
ATOM 3463 O O . ILE B 1 13 ? 101.207 -43.149 1.105 1.00 107.20 13 ILE B O 1
ATOM 3468 N N . PRO B 1 14 ? 103.154 -42.092 1.547 1.00 111.88 14 PRO B N 1
ATOM 3469 C CA . PRO B 1 14 ? 103.910 -43.343 1.661 1.00 109.57 14 PRO B CA 1
ATOM 3470 C C . PRO B 1 14 ? 103.623 -44.042 2.982 1.00 108.07 14 PRO B C 1
ATOM 3471 O O . PRO B 1 14 ? 104.264 -43.740 3.986 1.00 108.55 14 PRO B O 1
ATOM 3475 N N . TRP B 1 15 ? 102.680 -44.977 2.973 1.00 107.54 15 TRP B N 1
ATOM 3476 C CA . TRP B 1 15 ? 102.248 -45.636 4.198 1.00 106.06 15 TRP B CA 1
ATOM 3477 C C . TRP B 1 15 ? 103.274 -46.664 4.661 1.00 104.06 15 TRP B C 1
ATOM 3478 O O . TRP B 1 15 ? 103.594 -46.736 5.844 1.00 103.65 15 TRP B O 1
ATOM 3489 N N . LYS B 1 16 ? 103.781 -47.460 3.726 1.00 86.69 16 LYS B N 1
ATOM 3490 C CA . LYS B 1 16 ? 104.808 -48.449 4.036 1.00 86.37 16 LYS B CA 1
ATOM 3491 C C . LYS B 1 16 ? 105.946 -47.801 4.825 1.00 86.76 16 LYS B C 1
ATOM 3492 O O . LYS B 1 16 ? 106.305 -48.249 5.919 1.00 85.56 16 LYS B O 1
ATOM 3498 N N . LEU B 1 17 ? 106.494 -46.729 4.261 1.00 101.59 17 LEU B N 1
ATOM 3499 C CA . LEU B 1 17 ? 107.621 -46.022 4.856 1.00 103.13 17 LEU B CA 1
ATOM 3500 C C . LEU B 1 17 ? 107.284 -45.464 6.236 1.00 103.85 17 LEU B C 1
ATOM 3501 O O . LEU B 1 17 ? 108.071 -45.595 7.172 1.00 104.09 17 LEU B O 1
ATOM 3506 N N . ILE B 1 18 ? 106.122 -44.829 6.355 1.00 99.98 18 ILE B N 1
ATOM 3507 C CA . ILE B 1 18 ? 105.734 -44.172 7.600 1.00 100.95 18 ILE B CA 1
ATOM 3508 C C . ILE B 1 18 ? 105.598 -45.141 8.775 1.00 98.81 18 ILE B C 1
ATOM 3509 O O . ILE B 1 18 ? 106.166 -44.911 9.844 1.00 99.48 18 ILE B O 1
ATOM 3514 N N . ILE B 1 19 ? 104.854 -46.226 8.582 1.00 75.50 19 ILE B N 1
ATOM 3515 C CA . ILE B 1 19 ? 104.635 -47.181 9.663 1.00 73.33 19 ILE B CA 1
ATOM 3516 C C . ILE B 1 19 ? 105.934 -47.900 10.008 1.00 72.66 19 ILE B C 1
ATOM 3517 O O . ILE B 1 19 ? 106.219 -48.129 11.180 1.00 72.25 19 ILE B O 1
ATOM 3522 N N . SER B 1 20 ? 106.720 -48.257 8.996 1.00 91.31 20 SER B N 1
ATOM 3523 C CA . SER B 1 20 ? 108.018 -48.872 9.253 1.00 91.26 20 SER B CA 1
ATOM 3524 C C . SER B 1 20 ? 108.907 -47.897 10.027 1.00 93.82 20 SER B C 1
ATOM 3525 O O . SER B 1 20 ? 109.701 -48.302 10.878 1.00 93.99 20 SER B O 1
ATOM 3528 N N . ALA B 1 21 ? 108.750 -46.608 9.744 1.00 108.86 21 ALA B N 1
ATOM 3529 C CA . ALA B 1 21 ? 109.560 -45.578 10.383 1.00 111.78 21 ALA B CA 1
ATOM 3530 C C . ALA B 1 21 ? 109.167 -45.466 11.849 1.00 111.74 21 ALA B C 1
ATOM 3531 O O . ALA B 1 21 ? 110.014 -45.243 12.716 1.00 113.40 21 ALA B O 1
ATOM 3533 N N . PHE B 1 22 ? 107.877 -45.635 12.121 1.00 89.57 22 PHE B N 1
ATOM 3534 C CA . PHE B 1 22 ? 107.377 -45.593 13.489 1.00 89.16 22 PHE B CA 1
ATOM 3535 C C . PHE B 1 22 ? 107.937 -46.764 14.288 1.00 87.40 22 PHE B C 1
ATOM 3536 O O . PHE B 1 22 ? 108.433 -46.585 15.396 1.00 88.54 22 PHE B O 1
ATOM 3544 N N . SER B 1 23 ? 107.850 -47.962 13.722 1.00 67.40 23 SER B N 1
ATOM 3545 C CA . SER B 1 23 ? 108.366 -49.158 14.375 1.00 66.97 23 SER B CA 1
ATOM 3546 C C . SER B 1 23 ? 109.833 -48.971 14.744 1.00 68.55 23 SER B C 1
ATOM 3547 O O . SER B 1 23 ? 110.250 -49.298 15.855 1.00 68.12 23 SER B O 1
ATOM 3550 N N . ILE B 1 24 ? 110.615 -48.441 13.809 1.00 70.70 24 ILE B N 1
ATOM 3551 C CA . ILE B 1 24 ? 112.021 -48.161 14.071 1.00 73.54 24 ILE B CA 1
ATOM 3552 C C . ILE B 1 24 ? 112.152 -47.156 15.214 1.00 76.14 24 ILE B C 1
ATOM 3553 O O . ILE B 1 24 ? 113.024 -47.290 16.074 1.00 77.88 24 ILE B O 1
ATOM 3558 N N . ALA B 1 25 ? 111.277 -46.155 15.217 1.00 71.52 25 ALA B N 1
ATOM 3559 C CA . ALA B 1 25 ? 111.328 -45.089 16.213 1.00 71.55 25 ALA B CA 1
ATOM 3560 C C . ALA B 1 25 ? 111.117 -45.601 17.638 1.00 70.06 25 ALA B C 1
ATOM 3561 O O . ALA B 1 25 ? 111.869 -45.248 18.546 1.00 70.88 25 ALA B O 1
ATOM 3563 N N . GLN B 1 26 ? 110.098 -46.432 17.836 1.00 75.14 26 GLN B N 1
ATOM 3564 C CA . GLN B 1 26 ? 109.750 -46.891 19.175 1.00 74.01 26 GLN B CA 1
ATOM 3565 C C . GLN B 1 26 ? 110.608 -48.060 19.631 1.00 73.31 26 GLN B C 1
ATOM 3566 O O . GLN B 1 26 ? 110.765 -48.290 20.829 1.00 73.69 26 GLN B O 1
ATOM 3572 N N . PHE B 1 27 ? 111.167 -48.797 18.682 1.00 67.90 27 PHE B N 1
ATOM 3573 C CA . PHE B 1 27 ? 112.151 -49.813 19.019 1.00 68.65 27 PHE B CA 1
ATOM 3574 C C . PHE B 1 27 ? 113.420 -49.156 19.548 1.00 70.49 27 PHE B C 1
ATOM 3575 O O . PHE B 1 27 ? 113.986 -49.588 20.551 1.00 70.77 27 PHE B O 1
ATOM 3583 N N . SER B 1 28 ? 113.854 -48.098 18.869 1.00 78.71 28 SER B N 1
ATOM 3584 C CA . SER B 1 28 ? 115.070 -47.389 19.245 1.00 83.23 28 SER B CA 1
ATOM 3585 C C . SER B 1 28 ? 114.878 -46.673 20.577 1.00 85.56 28 SER B C 1
ATOM 3586 O O . SER B 1 28 ? 115.782 -46.634 21.411 1.00 88.76 28 SER B O 1
ATOM 3589 N N . PHE B 1 29 ? 113.693 -46.104 20.763 1.00 72.15 29 PHE B N 1
ATOM 3590 C CA . PHE B 1 29 ? 113.344 -45.416 21.999 1.00 71.81 29 PHE B CA 1
ATOM 3591 C C . PHE B 1 29 ? 113.361 -46.376 23.194 1.00 71.08 29 PHE B C 1
ATOM 3592 O O . PHE B 1 29 ? 113.932 -46.076 24.250 1.00 72.09 29 PHE B O 1
ATOM 3600 N N . GLU B 1 30 ? 112.736 -47.536 23.021 1.00 79.90 30 GLU B N 1
ATOM 3601 C CA . GLU B 1 30 ? 112.704 -48.543 24.074 1.00 78.19 30 GLU B CA 1
ATOM 3602 C C . GLU B 1 30 ? 114.096 -49.101 24.345 1.00 81.20 30 GLU B C 1
ATOM 3603 O O . GLU B 1 30 ? 114.412 -49.477 25.472 1.00 82.28 30 GLU B O 1
ATOM 3609 N N . SER B 1 31 ? 114.927 -49.150 23.310 1.00 71.87 31 SER B N 1
ATOM 3610 C CA . SER B 1 31 ? 116.304 -49.597 23.472 1.00 73.74 31 SER B CA 1
ATOM 3611 C C . SER B 1 31 ? 117.079 -48.554 24.265 1.00 75.49 31 SER B C 1
ATOM 3612 O O . SER B 1 31 ? 117.992 -48.887 25.020 1.00 76.83 31 SER B O 1
ATOM 3615 N N . TYR B 1 32 ? 116.711 -47.288 24.090 1.00 88.15 32 TYR B N 1
ATOM 3616 C CA . TYR B 1 32 ? 117.318 -46.210 24.858 1.00 93.29 32 TYR B CA 1
ATOM 3617 C C . TYR B 1 32 ? 117.015 -46.401 26.338 1.00 94.47 32 TYR B C 1
ATOM 3618 O O . TYR B 1 32 ? 117.918 -46.341 27.174 1.00 98.80 32 TYR B O 1
ATOM 3627 N N . LEU B 1 33 ? 115.745 -46.631 26.661 1.00 101.00 33 LEU B N 1
ATOM 3628 C CA . LEU B 1 33 ? 115.368 -46.922 28.042 1.00 100.28 33 LEU B CA 1
ATOM 3629 C C . LEU B 1 33 ? 116.228 -48.043 28.613 1.00 100.89 33 LEU B C 1
ATOM 3630 O O . LEU B 1 33 ? 116.946 -47.849 29.592 1.00 105.00 33 LEU B O 1
ATOM 3635 N N . THR B 1 34 ? 116.149 -49.214 27.988 1.00 74.38 34 THR B N 1
ATOM 3636 C CA . THR B 1 34 ? 116.856 -50.400 28.464 1.00 75.10 34 THR B CA 1
ATOM 3637 C C . THR B 1 34 ? 118.350 -50.133 28.622 1.00 77.66 34 THR B C 1
ATOM 3638 O O . THR B 1 34 ? 119.003 -50.710 29.489 1.00 78.85 34 THR B O 1
ATOM 3642 N N . TYR B 1 35 ? 118.886 -49.263 27.775 1.00 82.08 35 TYR B N 1
ATOM 3643 C CA . TYR B 1 35 ? 120.294 -48.887 27.843 1.00 87.81 35 TYR B CA 1
ATOM 3644 C C . TYR B 1 35 ? 120.607 -48.122 29.134 1.00 92.67 35 TYR B C 1
ATOM 3645 O O . TYR B 1 35 ? 121.553 -48.458 29.858 1.00 95.99 35 TYR B O 1
ATOM 3654 N N . ARG B 1 36 ? 119.794 -47.112 29.433 1.00 114.55 36 ARG B N 1
ATOM 3655 C CA . ARG B 1 36 ? 119.986 -46.312 30.638 1.00 117.40 36 ARG B CA 1
ATOM 3656 C C . ARG B 1 36 ? 119.904 -47.190 31.877 1.00 114.56 36 ARG B C 1
ATOM 3657 O O . ARG B 1 36 ? 120.727 -47.080 32.786 1.00 115.20 36 ARG B O 1
ATOM 3665 N N . GLN B 1 37 ? 118.901 -48.059 31.905 1.00 86.48 37 GLN B N 1
ATOM 3666 C CA . GLN B 1 37 ? 118.699 -48.957 33.031 1.00 82.34 37 GLN B CA 1
ATOM 3667 C C . GLN B 1 37 ? 119.900 -49.874 33.214 1.00 84.86 37 GLN B C 1
ATOM 3668 O O . GLN B 1 37 ? 120.370 -50.081 34.331 1.00 84.77 37 GLN B O 1
ATOM 3674 N N . TYR B 1 38 ? 120.401 -50.412 32.109 1.00 82.89 38 TYR B N 1
ATOM 3675 C CA . TYR B 1 38 ? 121.536 -51.322 32.158 1.00 84.47 38 TYR B CA 1
ATOM 3676 C C . TYR B 1 38 ? 122.762 -50.665 32.771 1.00 87.43 38 TYR B C 1
ATOM 3677 O O . TYR B 1 38 ? 123.433 -51.269 33.601 1.00 89.02 38 TYR B O 1
ATOM 3686 N N . GLN B 1 39 ? 123.064 -49.437 32.362 1.00 140.77 39 GLN B N 1
ATOM 3687 C CA . GLN B 1 39 ? 124.245 -48.755 32.887 1.00 142.19 39 GLN B CA 1
ATOM 3688 C C . GLN B 1 39 ? 124.332 -48.843 34.412 1.00 140.33 39 GLN B C 1
ATOM 3689 O O . GLN B 1 39 ? 125.208 -49.525 34.954 1.00 140.64 39 GLN B O 1
ATOM 3695 N N . LYS B 1 40 ? 123.405 -48.185 35.100 1.00 121.71 40 LYS B N 1
ATOM 3696 C CA . LYS B 1 40 ? 123.415 -48.162 36.559 1.00 119.35 40 LYS B CA 1
ATOM 3697 C C . LYS B 1 40 ? 123.279 -49.570 37.120 1.00 116.87 40 LYS B C 1
ATOM 3698 O O . LYS B 1 40 ? 123.932 -49.931 38.098 1.00 116.54 40 LYS B O 1
ATOM 3704 N N . LEU B 1 41 ? 122.427 -50.363 36.481 1.00 114.68 41 LEU B N 1
ATOM 3705 C CA . LEU B 1 41 ? 122.053 -51.675 36.989 1.00 111.29 41 LEU B CA 1
ATOM 3706 C C . LEU B 1 41 ? 123.245 -52.608 37.192 1.00 113.49 41 LEU B C 1
ATOM 3707 O O . LEU B 1 41 ? 123.401 -53.197 38.258 1.00 111.74 41 LEU B O 1
ATOM 3712 N N . SER B 1 42 ? 124.087 -52.738 36.175 1.00 103.32 42 SER B N 1
ATOM 3713 C CA . SER B 1 42 ? 125.255 -53.607 36.262 1.00 105.39 42 SER B CA 1
ATOM 3714 C C . SER B 1 42 ? 126.417 -52.920 36.968 1.00 107.30 42 SER B C 1
ATOM 3715 O O . SER B 1 42 ? 127.174 -53.562 37.699 1.00 107.42 42 SER B O 1
ATOM 3718 N N . GLU B 1 43 ? 126.554 -51.614 36.762 1.00 97.86 43 GLU B N 1
ATOM 3719 C CA . GLU B 1 43 ? 127.729 -50.900 37.253 1.00 101.16 43 GLU B CA 1
ATOM 3720 C C . GLU B 1 43 ? 127.667 -50.515 38.733 1.00 103.03 43 GLU B C 1
ATOM 3721 O O . GLU B 1 43 ? 128.602 -50.795 39.480 1.00 105.77 43 GLU B O 1
ATOM 3727 N N . THR B 1 44 ? 126.579 -49.880 39.156 1.00 154.97 44 THR B N 1
ATOM 3728 C CA . THR B 1 44 ? 126.495 -49.359 40.521 1.00 153.26 44 THR B CA 1
ATOM 3729 C C . THR B 1 44 ? 126.637 -50.471 41.559 1.00 151.41 44 THR B C 1
ATOM 3730 O O . THR B 1 44 ? 126.275 -51.621 41.311 1.00 150.20 44 THR B O 1
ATOM 3734 N N . LYS B 1 45 ? 127.167 -50.108 42.724 1.00 108.01 45 LYS B N 1
ATOM 3735 C CA . LYS B 1 45 ? 127.462 -51.068 43.782 1.00 109.81 45 LYS B CA 1
ATOM 3736 C C . LYS B 1 45 ? 126.758 -50.713 45.094 1.00 110.91 45 LYS B C 1
ATOM 3737 O O . LYS B 1 45 ? 126.962 -51.375 46.111 1.00 112.85 45 LYS B O 1
ATOM 3743 N N . LEU B 1 46 ? 125.920 -49.682 45.069 1.00 125.62 46 LEU B N 1
ATOM 3744 C CA . LEU B 1 46 ? 125.291 -49.191 46.291 1.00 124.23 46 LEU B CA 1
ATOM 3745 C C . LEU B 1 46 ? 123.794 -48.946 46.098 1.00 121.21 46 LEU B C 1
ATOM 3746 O O . LEU B 1 46 ? 123.377 -48.409 45.072 1.00 120.95 46 LEU B O 1
ATOM 3751 N N . PRO B 1 47 ? 122.979 -49.370 47.081 1.00 108.29 47 PRO B N 1
ATOM 3752 C CA . PRO B 1 47 ? 121.557 -49.019 47.145 1.00 106.08 47 PRO B CA 1
ATOM 3753 C C . PRO B 1 47 ? 121.358 -47.668 47.820 1.00 107.97 47 PRO B C 1
ATOM 3754 O O . PRO B 1 47 ? 122.156 -47.302 48.684 1.00 111.47 47 PRO B O 1
ATOM 3758 N N . PRO B 1 48 ? 120.311 -46.927 47.428 1.00 126.77 48 PRO B N 1
ATOM 3759 C CA . PRO B 1 48 ? 120.069 -45.595 47.995 1.00 128.11 48 PRO B CA 1
ATOM 3760 C C . PRO B 1 48 ? 119.815 -45.616 49.502 1.00 129.99 48 PRO B C 1
ATOM 3761 O O . PRO B 1 48 ? 120.573 -45.006 50.255 1.00 133.31 48 PRO B O 1
ATOM 3765 N N . VAL B 1 49 ? 118.763 -46.306 49.929 1.00 126.20 49 VAL B N 1
ATOM 3766 C CA . VAL B 1 49 ? 118.362 -46.312 51.335 1.00 128.71 49 VAL B CA 1
ATOM 3767 C C . VAL B 1 49 ? 117.964 -47.718 51.795 1.00 128.20 49 VAL B C 1
ATOM 3768 O O . VAL B 1 49 ? 117.358 -47.887 52.851 1.00 129.71 49 VAL B O 1
ATOM 3772 N N . LEU B 1 50 ? 118.304 -48.723 50.994 1.00 111.54 50 LEU B N 1
ATOM 3773 C CA . LEU B 1 50 ? 117.923 -50.104 51.275 1.00 110.87 50 LEU B CA 1
ATOM 3774 C C . LEU B 1 50 ? 119.141 -50.940 51.650 1.00 113.32 50 LEU B C 1
ATOM 3775 O O . LEU B 1 50 ? 119.270 -52.091 51.233 1.00 112.04 50 LEU B O 1
ATOM 3780 N N . GLU B 1 51 ? 120.034 -50.352 52.439 1.00 114.65 51 GLU B N 1
ATOM 3781 C CA . GLU B 1 51 ? 121.277 -51.013 52.819 1.00 117.37 51 GLU B CA 1
ATOM 3782 C C . GLU B 1 51 ? 121.112 -51.959 54.008 1.00 119.71 51 GLU B C 1
ATOM 3783 O O . GLU B 1 51 ? 121.981 -52.793 54.260 1.00 121.51 51 GLU B O 1
ATOM 3789 N N . ASP B 1 52 ? 120.007 -51.839 54.739 1.00 119.86 52 ASP B N 1
ATOM 3790 C CA . ASP B 1 52 ? 119.803 -52.672 55.922 1.00 122.44 52 ASP B CA 1
ATOM 3791 C C . ASP B 1 52 ? 119.127 -54.001 55.594 1.00 120.04 52 ASP B C 1
ATOM 3792 O O . ASP B 1 52 ? 119.455 -55.027 56.189 1.00 121.95 52 ASP B O 1
ATOM 3797 N N . GLU B 1 53 ? 118.194 -53.989 54.648 1.00 116.04 53 GLU B N 1
ATOM 3798 C CA . GLU B 1 53 ? 117.417 -55.187 54.345 1.00 113.81 53 GLU B CA 1
ATOM 3799 C C . GLU B 1 53 ? 117.871 -55.883 53.064 1.00 111.04 53 GLU B C 1
ATOM 3800 O O . GLU B 1 53 ? 117.119 -56.666 52.486 1.00 108.40 53 GLU B O 1
ATOM 3806 N N . ILE B 1 54 ? 119.095 -55.606 52.621 1.00 111.82 54 ILE B N 1
ATOM 3807 C CA . ILE B 1 54 ? 119.618 -56.242 51.414 1.00 109.57 54 ILE B CA 1
ATOM 3808 C C . ILE B 1 54 ? 121.041 -56.766 51.586 1.00 112.17 54 ILE B C 1
ATOM 3809 O O . ILE B 1 54 ? 121.992 -55.991 51.694 1.00 114.13 54 ILE B O 1
ATOM 3814 N N . ASP B 1 55 ? 121.177 -58.089 51.601 1.00 112.29 55 ASP B N 1
ATOM 3815 C CA . ASP B 1 55 ? 122.484 -58.730 51.654 1.00 114.52 55 ASP B CA 1
ATOM 3816 C C . ASP B 1 55 ? 123.300 -58.314 50.440 1.00 113.07 55 ASP B C 1
ATOM 3817 O O . ASP B 1 55 ? 122.782 -58.290 49.325 1.00 109.69 55 ASP B O 1
ATOM 3822 N N . ASP B 1 56 ? 124.570 -57.984 50.646 1.00 115.79 56 ASP B N 1
ATOM 3823 C CA . ASP B 1 56 ? 125.438 -57.631 49.529 1.00 114.87 56 ASP B CA 1
ATOM 3824 C C . ASP B 1 56 ? 125.500 -58.783 48.528 1.00 112.68 56 ASP B C 1
ATOM 3825 O O . ASP B 1 56 ? 125.712 -58.572 47.332 1.00 110.61 56 ASP B O 1
ATOM 3830 N N . GLU B 1 57 ? 125.290 -60.002 49.020 1.00 113.30 57 GLU B N 1
ATOM 3831 C CA . GLU B 1 57 ? 125.309 -61.185 48.168 1.00 111.55 57 GLU B CA 1
ATOM 3832 C C . GLU B 1 57 ? 123.999 -61.328 47.398 1.00 107.71 57 GLU B C 1
ATOM 3833 O O . GLU B 1 57 ? 124.004 -61.606 46.199 1.00 105.38 57 GLU B O 1
ATOM 3839 N N . THR B 1 58 ? 122.879 -61.144 48.090 1.00 107.23 58 THR B N 1
ATOM 3840 C CA . THR B 1 58 ? 121.568 -61.205 47.451 1.00 103.80 58 THR B CA 1
ATOM 3841 C C . THR B 1 58 ? 121.319 -59.918 46.665 1.00 101.73 58 THR B C 1
ATOM 3842 O O . THR B 1 58 ? 120.312 -59.781 45.974 1.00 98.79 58 THR B O 1
ATOM 3846 N N . PHE B 1 59 ? 122.248 -58.974 46.785 1.00 103.46 59 PHE B N 1
ATOM 3847 C CA . PHE B 1 59 ? 122.228 -57.754 45.986 1.00 101.95 59 PHE B CA 1
ATOM 3848 C C . PHE B 1 59 ? 122.937 -57.984 44.656 1.00 100.67 59 PHE B C 1
ATOM 3849 O O . PHE B 1 59 ? 122.416 -57.642 43.591 1.00 97.96 59 PHE B O 1
ATOM 3857 N N . HIS B 1 60 ? 124.129 -58.567 44.722 1.00 102.99 60 HIS B N 1
ATOM 3858 C CA . HIS B 1 60 ? 124.877 -58.912 43.520 1.00 104.43 60 HIS B CA 1
ATOM 3859 C C . HIS B 1 60 ? 124.066 -59.860 42.640 1.00 103.11 60 HIS B C 1
ATOM 3860 O O . HIS B 1 60 ? 123.935 -59.645 41.436 1.00 103.98 60 HIS B O 1
ATOM 3867 N N . LYS B 1 61 ? 123.520 -60.904 43.253 1.00 99.22 61 LYS B N 1
ATOM 3868 C CA . LYS B 1 61 ? 122.722 -61.895 42.539 1.00 96.82 61 LYS B CA 1
ATOM 3869 C C . LYS B 1 61 ? 121.517 -61.272 41.838 1.00 93.68 61 LYS B C 1
ATOM 3870 O O . LYS B 1 61 ? 121.103 -61.736 40.775 1.00 91.50 61 LYS B O 1
ATOM 3876 N N . SER B 1 62 ? 120.953 -60.224 42.431 1.00 93.61 62 SER B N 1
ATOM 3877 C CA . SER B 1 62 ? 119.808 -59.546 41.832 1.00 90.84 62 SER B CA 1
ATOM 3878 C C . SER B 1 62 ? 120.260 -58.638 40.695 1.00 89.83 62 SER B C 1
ATOM 3879 O O . SER B 1 62 ? 119.522 -58.424 39.733 1.00 87.33 62 SER B O 1
ATOM 3882 N N . ARG B 1 63 ? 121.471 -58.101 40.809 1.00 91.96 63 ARG B N 1
ATOM 3883 C CA . ARG B 1 63 ? 122.063 -57.333 39.721 1.00 91.48 63 ARG B CA 1
ATOM 3884 C C . ARG B 1 63 ? 122.294 -58.215 38.497 1.00 90.20 63 ARG B C 1
ATOM 3885 O O . ARG B 1 63 ? 122.077 -57.786 37.365 1.00 88.50 63 ARG B O 1
ATOM 3893 N N . ASN B 1 64 ? 122.733 -59.448 38.730 1.00 91.19 64 ASN B N 1
ATOM 3894 C CA . ASN B 1 64 ? 122.979 -60.391 37.643 1.00 90.31 64 ASN B CA 1
ATOM 3895 C C . ASN B 1 64 ? 121.680 -60.854 36.989 1.00 87.45 64 ASN B C 1
ATOM 3896 O O . ASN B 1 64 ? 121.588 -60.941 35.764 1.00 86.00 64 ASN B O 1
ATOM 3901 N N . TYR B 1 65 ? 120.680 -61.155 37.810 1.00 86.83 65 TYR B N 1
ATOM 3902 C CA . TYR B 1 65 ? 119.365 -61.538 37.307 1.00 84.28 65 TYR B CA 1
ATOM 3903 C C . TYR B 1 65 ? 118.793 -60.457 36.399 1.00 82.26 65 TYR B C 1
ATOM 3904 O O . TYR B 1 65 ? 118.321 -60.739 35.297 1.00 80.47 65 TYR B O 1
ATOM 3913 N N . SER B 1 66 ? 118.847 -59.216 36.864 1.00 82.75 66 SER B N 1
ATOM 3914 C CA . SER B 1 66 ? 118.302 -58.098 36.108 1.00 81.09 66 SER B CA 1
ATOM 3915 C C . SER B 1 66 ? 119.114 -57.855 34.837 1.00 81.07 66 SER B C 1
ATOM 3916 O O . SER B 1 66 ? 118.570 -57.456 33.806 1.00 79.33 66 SER B O 1
ATOM 3919 N N . ARG B 1 67 ? 120.420 -58.091 34.918 1.00 83.20 67 ARG B N 1
ATOM 3920 C CA . ARG B 1 67 ? 121.287 -57.990 33.751 1.00 83.58 67 ARG B CA 1
ATOM 3921 C C . ARG B 1 67 ? 120.781 -58.918 32.653 1.00 81.86 67 ARG B C 1
ATOM 3922 O O . ARG B 1 67 ? 120.604 -58.507 31.505 1.00 80.78 67 ARG B O 1
ATOM 3930 N N . ALA B 1 68 ? 120.548 -60.175 33.016 1.00 81.81 68 ALA B N 1
ATOM 3931 C CA . ALA B 1 68 ? 120.077 -61.172 32.062 1.00 80.48 68 ALA B CA 1
ATOM 3932 C C . ALA B 1 68 ? 118.694 -60.814 31.524 1.00 77.97 68 ALA B C 1
ATOM 3933 O O . ALA B 1 68 ? 118.390 -61.077 30.361 1.00 76.86 68 ALA B O 1
ATOM 3935 N N . LYS B 1 69 ? 117.859 -60.215 32.367 1.00 77.23 69 LYS B N 1
ATOM 3936 C CA . LYS B 1 69 ? 116.555 -59.730 31.925 1.00 75.00 69 LYS B CA 1
ATOM 3937 C C . LYS B 1 69 ? 116.713 -58.689 30.818 1.00 74.44 69 LYS B C 1
ATOM 3938 O O . LYS B 1 69 ? 115.973 -58.700 29.832 1.00 72.85 69 LYS B O 1
ATOM 3944 N N . ALA B 1 70 ? 117.683 -57.794 30.981 1.00 83.39 70 ALA B N 1
ATOM 3945 C CA . ALA B 1 70 ? 117.920 -56.737 30.000 1.00 84.82 70 ALA B CA 1
ATOM 3946 C C . ALA B 1 70 ? 118.422 -57.290 28.665 1.00 85.69 70 ALA B C 1
ATOM 3947 O O . ALA B 1 70 ? 117.917 -56.919 27.601 1.00 83.26 70 ALA B O 1
ATOM 3949 N N . LYS B 1 71 ? 119.413 -58.175 28.721 1.00 85.30 71 LYS B N 1
ATOM 3950 C CA . LYS B 1 71 ? 119.951 -58.791 27.512 1.00 86.03 71 LYS B CA 1
ATOM 3951 C C . LYS B 1 71 ? 118.834 -59.455 26.718 1.00 80.77 71 LYS B C 1
ATOM 3952 O O . LYS B 1 71 ? 118.672 -59.207 25.523 1.00 79.15 71 LYS B O 1
ATOM 3958 N N . PHE B 1 72 ? 118.064 -60.302 27.391 1.00 91.97 72 PHE B N 1
ATOM 3959 C CA . PHE B 1 72 ? 116.969 -61.010 26.746 1.00 87.77 72 PHE B CA 1
ATOM 3960 C C . PHE B 1 72 ? 115.937 -60.036 26.187 1.00 83.90 72 PHE B C 1
ATOM 3961 O O . PHE B 1 72 ? 115.345 -60.289 25.140 1.00 81.42 72 PHE B O 1
ATOM 3969 N N . SER B 1 73 ? 115.721 -58.922 26.882 1.00 93.66 73 SER B N 1
ATOM 3970 C CA . SER B 1 73 ? 114.769 -57.916 26.418 1.00 90.71 73 SER B CA 1
ATOM 3971 C C . SER B 1 73 ? 115.159 -57.306 25.072 1.00 91.35 73 SER B C 1
ATOM 3972 O O . SER B 1 73 ? 114.342 -57.259 24.150 1.00 88.40 73 SER B O 1
ATOM 3975 N N . ILE B 1 74 ? 116.400 -56.843 24.950 1.00 120.55 74 ILE B N 1
ATOM 3976 C CA . ILE B 1 74 ? 116.837 -56.204 23.708 1.00 121.40 74 ILE B CA 1
ATOM 3977 C C . ILE B 1 74 ? 116.935 -57.200 22.558 1.00 119.85 74 ILE B C 1
ATOM 3978 O O . ILE B 1 74 ? 116.622 -56.862 21.421 1.00 118.16 74 ILE B O 1
ATOM 3983 N N . PHE B 1 75 ? 117.385 -58.416 22.847 1.00 73.48 75 PHE B N 1
ATOM 3984 C CA . PHE B 1 75 ? 117.461 -59.454 21.823 1.00 73.81 75 PHE B CA 1
ATOM 3985 C C . PHE B 1 75 ? 116.064 -59.830 21.341 1.00 71.95 75 PHE B C 1
ATOM 3986 O O . PHE B 1 75 ? 115.857 -60.124 20.163 1.00 72.05 75 PHE B O 1
ATOM 3994 N N . SER B 1 76 ? 115.106 -59.809 22.259 1.00 70.45 76 SER B N 1
ATOM 3995 C CA . SER B 1 76 ? 113.726 -60.125 21.927 1.00 68.73 76 SER B CA 1
ATOM 3996 C C . SER B 1 76 ? 113.138 -59.006 21.077 1.00 68.00 76 SER B C 1
ATOM 3997 O O . SER B 1 76 ? 112.325 -59.255 20.187 1.00 67.27 76 SER B O 1
ATOM 4000 N N . ASP B 1 77 ? 113.552 -57.773 21.357 1.00 76.31 77 ASP B N 1
ATOM 4001 C CA . ASP B 1 77 ? 113.099 -56.618 20.588 1.00 75.45 77 ASP B CA 1
ATOM 4002 C C . ASP B 1 77 ? 113.609 -56.657 19.148 1.00 75.88 77 ASP B C 1
ATOM 4003 O O . ASP B 1 77 ? 112.848 -56.434 18.207 1.00 73.97 77 ASP B O 1
ATOM 4008 N N . ILE B 1 78 ? 114.899 -56.937 18.982 1.00 70.97 78 ILE B N 1
ATOM 4009 C CA . ILE B 1 78 ? 115.520 -56.976 17.662 1.00 72.50 78 ILE B CA 1
ATOM 4010 C C . ILE B 1 78 ? 114.904 -58.088 16.829 1.00 72.14 78 ILE B C 1
ATOM 4011 O O . ILE B 1 78 ? 114.634 -57.914 15.644 1.00 72.57 78 ILE B O 1
ATOM 4016 N N . TYR B 1 79 ? 114.698 -59.234 17.463 1.00 71.57 79 TYR B N 1
ATOM 4017 C CA . TYR B 1 79 ? 114.063 -60.378 16.825 1.00 71.29 79 TYR B CA 1
ATOM 4018 C C . TYR B 1 79 ? 112.670 -59.997 16.324 1.00 69.76 79 TYR B C 1
ATOM 4019 O O . TYR B 1 79 ? 112.324 -60.229 15.160 1.00 70.22 79 TYR B O 1
ATOM 4028 N N . ASN B 1 80 ? 111.885 -59.386 17.206 1.00 68.13 80 ASN B N 1
ATOM 4029 C CA . ASN B 1 80 ? 110.513 -59.008 16.887 1.00 66.63 80 ASN B CA 1
ATOM 4030 C C . ASN B 1 80 ? 110.415 -57.766 16.002 1.00 66.94 80 ASN B C 1
ATOM 4031 O O . ASN B 1 80 ? 109.350 -57.477 15.454 1.00 66.08 80 ASN B O 1
ATOM 4036 N N . LEU B 1 81 ? 111.511 -57.023 15.879 1.00 73.17 81 LEU B N 1
ATOM 4037 C CA . LEU B 1 81 ? 111.556 -55.899 14.950 1.00 73.75 81 LEU B CA 1
ATOM 4038 C C . LEU B 1 81 ? 112.027 -56.375 13.585 1.00 74.16 81 LEU B C 1
ATOM 4039 O O . LEU B 1 81 ? 111.685 -55.790 12.562 1.00 74.41 81 LEU B O 1
ATOM 4044 N N . ALA B 1 82 ? 112.824 -57.437 13.576 1.00 76.37 82 ALA B N 1
ATOM 4045 C CA . ALA B 1 82 ? 113.392 -57.949 12.340 1.00 77.92 82 ALA B CA 1
ATOM 4046 C C . ALA B 1 82 ? 112.284 -58.623 11.557 1.00 77.06 82 ALA B C 1
ATOM 4047 O O . ALA B 1 82 ? 112.103 -58.367 10.365 1.00 77.85 82 ALA B O 1
ATOM 4049 N N . GLN B 1 83 ? 111.531 -59.479 12.239 1.00 105.11 83 GLN B N 1
ATOM 4050 C CA . GLN B 1 83 ? 110.441 -60.188 11.588 1.00 104.45 83 GLN B CA 1
ATOM 4051 C C . GLN B 1 83 ? 109.328 -59.235 11.156 1.00 103.42 83 GLN B C 1
ATOM 4052 O O . GLN B 1 83 ? 108.628 -59.504 10.183 1.00 103.60 83 GLN B O 1
ATOM 4058 N N . LYS B 1 84 ? 109.180 -58.115 11.859 1.00 69.18 84 LYS B N 1
ATOM 4059 C CA . LYS B 1 84 ? 108.156 -57.133 11.510 1.00 68.31 84 LYS B CA 1
ATOM 4060 C C . LYS B 1 84 ? 108.531 -56.352 10.246 1.00 70.11 84 LYS B C 1
ATOM 4061 O O . LYS B 1 84 ? 107.790 -56.352 9.261 1.00 70.51 84 LYS B O 1
ATOM 4067 N N . LEU B 1 85 ? 109.687 -55.694 10.276 1.00 80.48 85 LEU B N 1
ATOM 4068 C CA . LEU B 1 85 ? 110.153 -54.903 9.140 1.00 82.31 85 LEU B CA 1
ATOM 4069 C C . LEU B 1 85 ? 110.264 -55.753 7.881 1.00 83.62 85 LEU B C 1
ATOM 4070 O O . LEU B 1 85 ? 110.005 -55.272 6.780 1.00 84.70 85 LEU B O 1
ATOM 4075 N N . VAL B 1 86 ? 110.660 -57.011 8.039 1.00 75.47 86 VAL B N 1
ATOM 4076 C CA . VAL B 1 86 ? 110.678 -57.940 6.916 1.00 77.18 86 VAL B CA 1
ATOM 4077 C C . VAL B 1 86 ? 109.244 -58.263 6.505 1.00 76.17 86 VAL B C 1
ATOM 4078 O O . VAL B 1 86 ? 108.945 -58.408 5.320 1.00 77.72 86 VAL B O 1
ATOM 4082 N N . PHE B 1 87 ? 108.363 -58.378 7.494 1.00 73.75 87 PHE B N 1
ATOM 4083 C CA . PHE B 1 87 ? 106.944 -58.603 7.238 1.00 72.67 87 PHE B CA 1
ATOM 4084 C C . PHE B 1 87 ? 106.373 -57.463 6.402 1.00 73.15 87 PHE B C 1
ATOM 4085 O O . PHE B 1 87 ? 105.462 -57.667 5.599 1.00 73.53 87 PHE B O 1
ATOM 4093 N N . ILE B 1 88 ? 106.913 -56.264 6.595 1.00 107.58 88 ILE B N 1
ATOM 4094 C CA . ILE B 1 88 ? 106.425 -55.078 5.898 1.00 108.17 88 ILE B CA 1
ATOM 4095 C C . ILE B 1 88 ? 106.941 -54.998 4.461 1.00 110.80 88 ILE B C 1
ATOM 4096 O O . ILE B 1 88 ? 106.159 -55.025 3.512 1.00 111.56 88 ILE B O 1
ATOM 4101 N N . LYS B 1 89 ? 108.258 -54.901 4.306 1.00 78.42 89 LYS B N 1
ATOM 4102 C CA . LYS B 1 89 ? 108.862 -54.648 3.001 1.00 81.43 89 LYS B CA 1
ATOM 4103 C C . LYS B 1 89 ? 108.615 -55.760 1.980 1.00 83.03 89 LYS B C 1
ATOM 4104 O O . LYS B 1 89 ? 108.739 -55.535 0.777 1.00 85.54 89 LYS B O 1
ATOM 4110 N N . TYR B 1 90 ? 108.266 -56.953 2.451 1.00 98.49 90 TYR B N 1
ATOM 4111 C CA . TYR B 1 90 ? 107.977 -58.068 1.550 1.00 100.02 90 TYR B CA 1
ATOM 4112 C C . TYR B 1 90 ? 106.492 -58.412 1.499 1.00 98.63 90 TYR B C 1
ATOM 4113 O O . TYR B 1 90 ? 106.112 -59.453 0.965 1.00 99.55 90 TYR B O 1
ATOM 4122 N N . ASP B 1 91 ? 105.657 -57.537 2.050 1.00 105.84 91 ASP B N 1
ATOM 4123 C CA . ASP B 1 91 ? 104.212 -57.729 2.005 1.00 104.62 91 ASP B CA 1
ATOM 4124 C C . ASP B 1 91 ? 103.832 -59.171 2.316 1.00 104.05 91 ASP B C 1
ATOM 4125 O O . ASP B 1 91 ? 103.442 -59.920 1.422 1.00 105.62 91 ASP B O 1
ATOM 4130 N N . PHE B 1 92 ? 103.949 -59.563 3.580 1.00 106.30 92 PHE B N 1
ATOM 4131 C CA . PHE B 1 92 ? 103.646 -60.935 3.970 1.00 105.88 92 PHE B CA 1
ATOM 4132 C C . PHE B 1 92 ? 102.152 -61.106 4.237 1.00 104.49 92 PHE B C 1
ATOM 4133 O O . PHE B 1 92 ? 101.674 -62.227 4.411 1.00 104.44 92 PHE B O 1
ATOM 4141 N N . PHE B 1 93 ? 101.413 -59.999 4.251 1.00 94.85 93 PHE B N 1
ATOM 4142 C CA . PHE B 1 93 ? 99.976 -60.056 4.498 1.00 93.80 93 PHE B CA 1
ATOM 4143 C C . PHE B 1 93 ? 99.236 -60.648 3.302 1.00 95.42 93 PHE B C 1
ATOM 4144 O O . PHE B 1 93 ? 98.453 -61.584 3.458 1.00 95.36 93 PHE B O 1
ATOM 4152 N N . PRO B 1 94 ? 99.473 -60.101 2.099 1.00 82.64 94 PRO B N 1
ATOM 4153 C CA . PRO B 1 94 ? 98.816 -60.696 0.933 1.00 84.65 94 PRO B CA 1
ATOM 4154 C C . PRO B 1 94 ? 99.201 -62.160 0.741 1.00 85.86 94 PRO B C 1
ATOM 4155 O O . PRO B 1 94 ? 98.334 -62.991 0.468 1.00 86.42 94 PRO B O 1
ATOM 4159 N N . LYS B 1 95 ? 100.485 -62.471 0.896 1.00 86.67 95 LYS B N 1
ATOM 4160 C CA . LYS B 1 95 ? 100.975 -63.826 0.654 1.00 88.21 95 LYS B CA 1
ATOM 4161 C C . LYS B 1 95 ? 100.385 -64.837 1.630 1.00 86.68 95 LYS B C 1
ATOM 4162 O O . LYS B 1 95 ? 99.997 -65.935 1.234 1.00 87.98 95 LYS B O 1
ATOM 4168 N N . ILE B 1 96 ? 100.318 -64.468 2.904 1.00 116.69 96 ILE B N 1
ATOM 4169 C CA . ILE B 1 96 ? 99.795 -65.368 3.924 1.00 115.52 96 ILE B CA 1
ATOM 4170 C C . ILE B 1 96 ? 98.290 -65.561 3.740 1.00 115.55 96 ILE B C 1
ATOM 4171 O O . ILE B 1 96 ? 97.757 -66.646 3.978 1.00 116.11 96 ILE B O 1
ATOM 4176 N N . TRP B 1 97 ? 97.616 -64.499 3.310 1.00 89.69 97 TRP B N 1
ATOM 4177 C CA . TRP B 1 97 ? 96.195 -64.557 2.983 1.00 90.00 97 TRP B CA 1
ATOM 4178 C C . TRP B 1 97 ? 95.956 -65.611 1.902 1.00 92.32 97 TRP B C 1
ATOM 4179 O O . TRP B 1 97 ? 95.064 -66.455 2.023 1.00 92.80 97 TRP B O 1
ATOM 4190 N N . HIS B 1 98 ? 96.765 -65.555 0.848 1.00 134.57 98 HIS B N 1
ATOM 4191 C CA . HIS B 1 98 ? 96.677 -66.514 -0.250 1.00 137.33 98 HIS B CA 1
ATOM 4192 C C . HIS B 1 98 ? 96.925 -67.938 0.238 1.00 137.74 98 HIS B C 1
ATOM 4193 O O . HIS B 1 98 ? 96.228 -68.868 -0.164 1.00 139.18 98 HIS B O 1
ATOM 4200 N N . MET B 1 99 ? 97.932 -68.111 1.087 1.00 81.69 99 MET B N 1
ATOM 4201 C CA . MET B 1 99 ? 98.236 -69.426 1.639 1.00 81.96 99 MET B CA 1
ATOM 4202 C C . MET B 1 99 ? 97.071 -69.922 2.491 1.00 80.34 99 MET B C 1
ATOM 4203 O O . MET B 1 99 ? 96.828 -71.126 2.592 1.00 81.30 99 MET B O 1
ATOM 4208 N N . ALA B 1 100 ? 96.356 -68.983 3.102 1.00 114.31 100 ALA B N 1
ATOM 4209 C CA . ALA B 1 100 ? 95.226 -69.308 3.965 1.00 114.25 100 ALA B CA 1
ATOM 4210 C C . ALA B 1 100 ? 94.027 -69.846 3.185 1.00 115.83 100 ALA B C 1
ATOM 4211 O O . ALA B 1 100 ? 93.485 -70.900 3.521 1.00 117.58 100 ALA B O 1
ATOM 4213 N N . VAL B 1 101 ? 93.617 -69.121 2.147 1.00 160.42 101 VAL B N 1
ATOM 4214 C CA . VAL B 1 101 ? 92.422 -69.486 1.380 1.00 161.95 101 VAL B CA 1
ATOM 4215 C C . VAL B 1 101 ? 92.486 -70.884 0.761 1.00 164.31 101 VAL B C 1
ATOM 4216 O O . VAL B 1 101 ? 91.454 -71.529 0.579 1.00 165.47 101 VAL B O 1
ATOM 4220 N N . THR B 1 102 ? 93.686 -71.349 0.429 1.00 161.78 102 THR B N 1
ATOM 4221 C CA . THR B 1 102 ? 93.845 -72.677 -0.161 1.00 164.22 102 THR B CA 1
ATOM 4222 C C . THR B 1 102 ? 93.349 -73.769 0.786 1.00 164.25 102 THR B C 1
ATOM 4223 O O . THR B 1 102 ? 92.948 -74.847 0.344 1.00 166.29 102 THR B O 1
ATOM 4227 N N . LEU B 1 103 ? 93.386 -73.485 2.085 1.00 121.66 103 LEU B N 1
ATOM 4228 C CA . LEU B 1 103 ? 92.965 -74.444 3.104 1.00 123.24 103 LEU B CA 1
ATOM 4229 C C . LEU B 1 103 ? 93.845 -75.688 3.070 1.00 124.56 103 LEU B C 1
ATOM 4230 O O . LEU B 1 103 ? 93.982 -76.388 4.073 1.00 126.09 103 LEU B O 1
ATOM 4235 N N . PRO B 1 109 ? 91.003 -80.483 3.129 1.00 143.87 109 PRO B N 1
ATOM 4236 C CA . PRO B 1 109 ? 89.840 -79.615 3.338 1.00 143.08 109 PRO B CA 1
ATOM 4237 C C . PRO B 1 109 ? 88.602 -80.139 2.623 1.00 143.58 109 PRO B C 1
ATOM 4238 O O . PRO B 1 109 ? 88.548 -81.314 2.261 1.00 145.50 109 PRO B O 1
ATOM 4242 N N . VAL B 1 110 ? 87.619 -79.269 2.428 1.00 160.22 110 VAL B N 1
ATOM 4243 C CA . VAL B 1 110 ? 86.427 -79.614 1.666 1.00 161.39 110 VAL B CA 1
ATOM 4244 C C . VAL B 1 110 ? 86.000 -78.419 0.822 1.00 161.01 110 VAL B C 1
ATOM 4245 O O . VAL B 1 110 ? 86.362 -77.280 1.118 1.00 159.08 110 VAL B O 1
ATOM 4249 N N . ARG B 1 111 ? 85.233 -78.684 -0.230 1.00 153.26 111 ARG B N 1
ATOM 4250 C CA . ARG B 1 111 ? 84.844 -77.642 -1.173 1.00 153.53 111 ARG B CA 1
ATOM 4251 C C . ARG B 1 111 ? 83.356 -77.309 -1.098 1.00 153.32 111 ARG B C 1
ATOM 4252 O O . ARG B 1 111 ? 82.939 -76.233 -1.527 1.00 152.71 111 ARG B O 1
ATOM 4260 N N . PHE B 1 112 ? 82.560 -78.228 -0.557 1.00 121.46 112 PHE B N 1
ATOM 4261 C CA . PHE B 1 112 ? 81.115 -78.030 -0.460 1.00 121.50 112 PHE B CA 1
ATOM 4262 C C . PHE B 1 112 ? 80.772 -76.598 -0.065 1.00 118.94 112 PHE B C 1
ATOM 4263 O O . PHE B 1 112 ? 79.811 -76.018 -0.571 1.00 119.34 112 PHE B O 1
ATOM 4271 N N . HIS B 1 113 ? 81.563 -76.032 0.839 1.00 137.52 113 HIS B N 1
ATOM 4272 C CA . HIS B 1 113 ? 81.335 -74.669 1.298 1.00 136.54 113 HIS B CA 1
ATOM 4273 C C . HIS B 1 113 ? 82.626 -74.036 1.798 1.00 136.32 113 HIS B C 1
ATOM 4274 O O . HIS B 1 113 ? 82.703 -73.583 2.939 1.00 136.48 113 HIS B O 1
ATOM 4281 N N . MET B 1 114 ? 83.642 -74.008 0.941 1.00 142.88 114 MET B N 1
ATOM 4282 C CA . MET B 1 114 ? 84.905 -73.373 1.291 1.00 142.19 114 MET B CA 1
ATOM 4283 C C . MET B 1 114 ? 84.669 -71.881 1.497 1.00 141.59 114 MET B C 1
ATOM 4284 O O . MET B 1 114 ? 83.795 -71.291 0.861 1.00 141.57 114 MET B O 1
ATOM 4289 N N . VAL B 1 115 ? 85.446 -71.281 2.392 1.00 111.54 115 VAL B N 1
ATOM 4290 C CA . VAL B 1 115 ? 85.306 -69.862 2.705 1.00 110.89 115 VAL B CA 1
ATOM 4291 C C . VAL B 1 115 ? 85.208 -69.019 1.436 1.00 109.81 115 VAL B C 1
ATOM 4292 O O . VAL B 1 115 ? 86.113 -69.024 0.603 1.00 108.48 115 VAL B O 1
ATOM 4296 N N . SER B 1 116 ? 84.098 -68.300 1.296 1.00 116.48 116 SER B N 1
ATOM 4297 C CA . SER B 1 116 ? 83.872 -67.451 0.131 1.00 115.86 116 SER B CA 1
ATOM 4298 C C . SER B 1 116 ? 83.933 -65.977 0.500 1.00 115.34 116 SER B C 1
ATOM 4299 O O . SER B 1 116 ? 84.863 -65.267 0.116 1.00 113.83 116 SER B O 1
ATOM 4302 N N . THR B 1 117 ? 82.926 -65.518 1.235 1.00 118.43 117 THR B N 1
ATOM 4303 C CA . THR B 1 117 ? 82.776 -64.101 1.527 1.00 118.33 117 THR B CA 1
ATOM 4304 C C . THR B 1 117 ? 83.967 -63.630 2.363 1.00 116.99 117 THR B C 1
ATOM 4305 O O . THR B 1 117 ? 84.902 -64.393 2.604 1.00 116.12 117 THR B O 1
ATOM 4309 N N . VAL B 1 118 ? 83.929 -62.379 2.807 1.00 84.18 118 VAL B N 1
ATOM 4310 C CA . VAL B 1 118 ? 85.059 -61.763 3.506 1.00 82.45 118 VAL B CA 1
ATOM 4311 C C . VAL B 1 118 ? 85.419 -62.511 4.801 1.00 82.40 118 VAL B C 1
ATOM 4312 O O . VAL B 1 118 ? 86.372 -62.149 5.495 1.00 81.13 118 VAL B O 1
ATOM 4316 N N . ALA B 1 119 ? 84.670 -63.565 5.115 1.00 87.34 119 ALA B N 1
ATOM 4317 C CA . ALA B 1 119 ? 84.944 -64.377 6.297 1.00 87.84 119 ALA B CA 1
ATOM 4318 C C . ALA B 1 119 ? 86.287 -65.104 6.204 1.00 86.36 119 ALA B C 1
ATOM 4319 O O . ALA B 1 119 ? 86.727 -65.722 7.175 1.00 86.77 119 ALA B O 1
ATOM 4321 N N . GLN B 1 120 ? 86.951 -65.011 5.054 1.00 75.31 120 GLN B N 1
ATOM 4322 C CA . GLN B 1 120 ? 88.270 -65.612 4.899 1.00 73.83 120 GLN B CA 1
ATOM 4323 C C . GLN B 1 120 ? 89.234 -64.953 5.875 1.00 72.25 120 GLN B C 1
ATOM 4324 O O . GLN B 1 120 ? 90.251 -65.537 6.253 1.00 71.41 120 GLN B O 1
ATOM 4330 N N . SER B 1 121 ? 88.884 -63.744 6.304 1.00 88.10 121 SER B N 1
ATOM 4331 C CA . SER B 1 121 ? 89.664 -63.018 7.296 1.00 86.62 121 SER B CA 1
ATOM 4332 C C . SER B 1 121 ? 89.996 -63.909 8.483 1.00 87.32 121 SER B C 1
ATOM 4333 O O . SER B 1 121 ? 91.094 -63.845 9.035 1.00 85.68 121 SER B O 1
ATOM 4336 N N . LEU B 1 122 ? 89.032 -64.733 8.879 1.00 81.60 122 LEU B N 1
ATOM 4337 C CA . LEU B 1 122 ? 89.206 -65.605 10.031 1.00 83.09 122 LEU B CA 1
ATOM 4338 C C . LEU B 1 122 ? 90.276 -66.660 9.774 1.00 82.75 122 LEU B C 1
ATOM 4339 O O . LEU B 1 122 ? 91.022 -67.027 10.685 1.00 82.81 122 LEU B O 1
ATOM 4344 N N . CYS B 1 123 ? 90.357 -67.144 8.538 1.00 70.43 123 CYS B N 1
ATOM 4345 C CA . CYS B 1 123 ? 91.389 -68.113 8.188 1.00 70.20 123 CYS B CA 1
ATOM 4346 C C . CYS B 1 123 ? 92.744 -67.423 8.268 1.00 67.40 123 CYS B C 1
ATOM 4347 O O . CYS B 1 123 ? 93.667 -67.896 8.934 1.00 67.30 123 CYS B O 1
ATOM 4350 N N . PHE B 1 124 ? 92.840 -66.283 7.594 1.00 92.95 124 PHE B N 1
ATOM 4351 C CA . PHE B 1 124 ? 94.045 -65.471 7.613 1.00 90.29 124 PHE B CA 1
ATOM 4352 C C . PHE B 1 124 ? 94.589 -65.295 9.024 1.00 89.79 124 PHE B C 1
ATOM 4353 O O . PHE B 1 124 ? 95.784 -65.474 9.256 1.00 88.67 124 PHE B O 1
ATOM 4361 N N . LEU B 1 125 ? 93.714 -64.955 9.965 1.00 77.86 125 LEU B N 1
ATOM 4362 C CA . LEU B 1 125 ? 94.135 -64.746 11.347 1.00 77.40 125 LEU B CA 1
ATOM 4363 C C . LEU B 1 125 ? 94.488 -66.065 12.021 1.00 79.39 125 LEU B C 1
ATOM 4364 O O . LEU B 1 125 ? 95.307 -66.102 12.940 1.00 78.71 125 LEU B O 1
ATOM 4369 N N . GLY B 1 126 ? 93.866 -67.145 11.558 1.00 65.54 126 GLY B N 1
ATOM 4370 C CA . GLY B 1 126 ? 94.107 -68.461 12.119 1.00 68.20 126 GLY B CA 1
ATOM 4371 C C . GLY B 1 126 ? 95.537 -68.904 11.887 1.00 67.07 126 GLY B C 1
ATOM 4372 O O . GLY B 1 126 ? 96.245 -69.285 12.820 1.00 67.68 126 GLY B O 1
ATOM 4373 N N . LEU B 1 127 ? 95.958 -68.858 10.627 1.00 77.43 127 LEU B N 1
ATOM 4374 C CA . LEU B 1 127 ? 97.304 -69.269 10.252 1.00 76.56 127 LEU B CA 1
ATOM 4375 C C . LEU B 1 127 ? 98.347 -68.229 10.655 1.00 73.63 127 LEU B C 1
ATOM 4376 O O . LEU B 1 127 ? 99.497 -68.574 10.924 1.00 73.48 127 LEU B O 1
ATOM 4381 N N . LEU B 1 128 ? 97.956 -66.958 10.686 1.00 81.12 128 LEU B N 1
ATOM 4382 C CA . LEU B 1 128 ? 98.883 -65.902 11.078 1.00 78.54 128 LEU B CA 1
ATOM 4383 C C . LEU B 1 128 ? 99.314 -66.083 12.529 1.00 78.90 128 LEU B C 1
ATOM 4384 O O . LEU B 1 128 ? 100.499 -66.259 12.816 1.00 78.42 128 LEU B O 1
ATOM 4389 N N . SER B 1 129 ? 98.347 -66.055 13.442 1.00 80.44 129 SER B N 1
ATOM 4390 C CA . SER B 1 129 ? 98.639 -66.220 14.862 1.00 81.00 129 SER B CA 1
ATOM 4391 C C . SER B 1 129 ? 99.307 -67.567 15.118 1.00 83.48 129 SER B C 1
ATOM 4392 O O . SER B 1 129 ? 100.129 -67.699 16.024 1.00 83.47 129 SER B O 1
ATOM 4395 N N . SER B 1 130 ? 98.951 -68.563 14.313 1.00 64.03 130 SER B N 1
ATOM 4396 C CA . SER B 1 130 ? 99.535 -69.890 14.439 1.00 65.43 130 SER B CA 1
ATOM 4397 C C . SER B 1 130 ? 101.010 -69.856 14.058 1.00 66.49 130 SER B C 1
ATOM 4398 O O . SER B 1 130 ? 101.807 -70.645 14.564 1.00 67.27 130 SER B O 1
ATOM 4401 N N . MET B 1 131 ? 101.368 -68.937 13.167 1.00 86.74 131 MET B N 1
ATOM 4402 C CA . MET B 1 131 ? 102.761 -68.764 12.772 1.00 85.45 131 MET B CA 1
ATOM 4403 C C . MET B 1 131 ? 103.501 -67.969 13.839 1.00 83.97 131 MET B C 1
ATOM 4404 O O . MET B 1 131 ? 104.657 -68.252 14.154 1.00 84.54 131 MET B O 1
ATOM 4409 N N . SER B 1 132 ? 102.817 -66.971 14.391 1.00 78.23 132 SER B N 1
ATOM 4410 C CA . SER B 1 132 ? 103.388 -66.115 15.422 1.00 76.70 132 SER B CA 1
ATOM 4411 C C . SER B 1 132 ? 103.753 -66.931 16.655 1.00 78.75 132 SER B C 1
ATOM 4412 O O . SER B 1 132 ? 104.655 -66.567 17.410 1.00 78.19 132 SER B O 1
ATOM 4415 N N . THR B 1 133 ? 103.036 -68.030 16.864 1.00 83.31 133 THR B N 1
ATOM 4416 C CA . THR B 1 133 ? 103.327 -68.932 17.969 1.00 86.18 133 THR B CA 1
ATOM 4417 C C . THR B 1 133 ? 104.660 -69.638 17.744 1.00 87.66 133 THR B C 1
ATOM 4418 O O . THR B 1 133 ? 105.586 -69.501 18.542 1.00 87.75 133 THR B O 1
ATOM 4422 N N . LEU B 1 134 ? 104.752 -70.391 16.653 1.00 88.83 134 LEU B N 1
ATOM 4423 C CA . LEU B 1 134 ? 105.955 -71.162 16.353 1.00 90.63 134 LEU B CA 1
ATOM 4424 C C . LEU B 1 134 ? 107.207 -70.287 16.294 1.00 88.33 134 LEU B C 1
ATOM 4425 O O . LEU B 1 134 ? 108.294 -70.728 16.667 1.00 90.09 134 LEU B O 1
ATOM 4430 N N . VAL B 1 135 ? 107.056 -69.052 15.826 1.00 68.69 135 VAL B N 1
ATOM 4431 C CA . VAL B 1 135 ? 108.182 -68.125 15.759 1.00 69.03 135 VAL B CA 1
ATOM 4432 C C . VAL B 1 135 ? 108.534 -67.618 17.156 1.00 68.08 135 VAL B C 1
ATOM 4433 O O . VAL B 1 135 ? 109.677 -67.240 17.421 1.00 68.78 135 VAL B O 1
ATOM 4437 N N . ASP B 1 136 ? 107.540 -67.611 18.040 1.00 68.31 136 ASP B N 1
ATOM 4438 C CA . ASP B 1 136 ? 107.724 -67.194 19.427 1.00 68.15 136 ASP B CA 1
ATOM 4439 C C . ASP B 1 136 ? 108.351 -68.300 20.272 1.00 71.44 136 ASP B C 1
ATOM 4440 O O . ASP B 1 136 ? 109.070 -68.024 21.230 1.00 71.88 136 ASP B O 1
ATOM 4445 N N . LEU B 1 137 ? 108.072 -69.548 19.909 1.00 67.80 137 LEU B N 1
ATOM 4446 C CA . LEU B 1 137 ? 108.505 -70.707 20.688 1.00 68.91 137 LEU B CA 1
ATOM 4447 C C . LEU B 1 137 ? 109.944 -70.606 21.191 1.00 70.02 137 LEU B C 1
ATOM 4448 O O . LEU B 1 137 ? 110.200 -70.805 22.378 1.00 70.20 137 LEU B O 1
ATOM 4453 N N . PRO B 1 138 ? 110.891 -70.304 20.290 1.00 76.09 138 PRO B N 1
ATOM 4454 C CA . PRO B 1 138 ? 112.301 -70.248 20.692 1.00 77.89 138 PRO B CA 1
ATOM 4455 C C . PRO B 1 138 ? 112.551 -69.266 21.833 1.00 76.78 138 PRO B C 1
ATOM 4456 O O . PRO B 1 138 ? 113.285 -69.588 22.767 1.00 79.57 138 PRO B O 1
ATOM 4460 N N . LEU B 1 139 ? 111.944 -68.086 21.754 1.00 72.14 139 LEU B N 1
ATOM 4461 C CA . LEU B 1 139 ? 112.103 -67.070 22.789 1.00 71.02 139 LEU B CA 1
ATOM 4462 C C . LEU B 1 139 ? 111.441 -67.502 24.097 1.00 71.62 139 LEU B C 1
ATOM 4463 O O . LEU B 1 139 ? 112.039 -67.401 25.168 1.00 72.94 139 LEU B O 1
ATOM 4468 N N . SER B 1 140 ? 110.204 -67.981 24.000 1.00 67.92 140 SER B N 1
ATOM 4469 C CA . SER B 1 140 ? 109.446 -68.411 25.170 1.00 67.54 140 SER B CA 1
ATOM 4470 C C . SER B 1 140 ? 110.164 -69.518 25.939 1.00 69.17 140 SER B C 1
ATOM 4471 O O . SER B 1 140 ? 110.090 -69.575 27.167 1.00 69.41 140 SER B O 1
ATOM 4474 N N . TYR B 1 141 ? 110.854 -70.396 25.218 1.00 70.45 141 TYR B N 1
ATOM 4475 C CA . TYR B 1 141 ? 111.628 -71.458 25.851 1.00 72.21 141 TYR B CA 1
ATOM 4476 C C . TYR B 1 141 ? 112.856 -70.886 26.548 1.00 73.14 141 TYR B C 1
ATOM 4477 O O . TYR B 1 141 ? 113.189 -71.280 27.666 1.00 74.13 141 TYR B O 1
ATOM 4486 N N . TYR B 1 142 ? 113.529 -69.956 25.879 1.00 88.33 142 TYR B N 1
ATOM 4487 C CA . TYR B 1 142 ? 114.741 -69.355 26.417 1.00 89.59 142 TYR B CA 1
ATOM 4488 C C . TYR B 1 142 ? 114.448 -68.687 27.755 1.00 88.20 142 TYR B C 1
ATOM 4489 O O . TYR B 1 142 ? 115.159 -68.897 28.738 1.00 91.01 142 TYR B O 1
ATOM 4498 N N . SER B 1 143 ? 113.388 -67.889 27.786 1.00 83.94 143 SER B N 1
ATOM 4499 C CA . SER B 1 143 ? 113.016 -67.149 28.984 1.00 82.03 143 SER B CA 1
ATOM 4500 C C . SER B 1 143 ? 112.745 -68.070 30.169 1.00 84.07 143 SER B C 1
ATOM 4501 O O . SER B 1 143 ? 113.163 -67.787 31.291 1.00 84.56 143 SER B O 1
ATOM 4504 N N . HIS B 1 144 ? 112.043 -69.171 29.919 1.00 72.18 144 HIS B N 1
ATOM 4505 C CA . HIS B 1 144 ? 111.615 -70.063 30.993 1.00 73.01 144 HIS B CA 1
ATOM 4506 C C . HIS B 1 144 ? 112.678 -71.079 31.420 1.00 76.02 144 HIS B C 1
ATOM 4507 O O . HIS B 1 144 ? 112.983 -71.197 32.607 1.00 76.74 144 HIS B O 1
ATOM 4514 N N . PHE B 1 145 ? 113.240 -71.807 30.459 1.00 75.84 145 PHE B N 1
ATOM 4515 C CA . PHE B 1 145 ? 114.092 -72.953 30.775 1.00 77.97 145 PHE B CA 1
ATOM 4516 C C . PHE B 1 145 ? 115.592 -72.658 30.740 1.00 79.40 145 PHE B C 1
ATOM 4517 O O . PHE B 1 145 ? 116.407 -73.582 30.744 1.00 81.20 145 PHE B O 1
ATOM 4525 N N . VAL B 1 146 ? 115.959 -71.382 30.717 1.00 112.67 146 VAL B N 1
ATOM 4526 C CA . VAL B 1 146 ? 117.368 -70.999 30.735 1.00 115.26 146 VAL B CA 1
ATOM 4527 C C . VAL B 1 146 ? 117.574 -69.754 31.589 1.00 112.47 146 VAL B C 1
ATOM 4528 O O . VAL B 1 146 ? 118.283 -69.787 32.595 1.00 114.18 146 VAL B O 1
ATOM 4532 N N . LEU B 1 147 ? 116.950 -68.655 31.177 1.00 101.18 147 LEU B N 1
ATOM 4533 C CA . LEU B 1 147 ? 117.093 -67.386 31.875 1.00 98.97 147 LEU B CA 1
ATOM 4534 C C . LEU B 1 147 ? 116.612 -67.505 33.312 1.00 97.64 147 LEU B C 1
ATOM 4535 O O . LEU B 1 147 ? 117.182 -66.902 34.221 1.00 97.95 147 LEU B O 1
ATOM 4540 N N . GLU B 1 148 ? 115.559 -68.290 33.510 1.00 78.02 148 GLU B N 1
ATOM 4541 C CA . GLU B 1 148 ? 114.922 -68.402 34.814 1.00 78.46 148 GLU B CA 1
ATOM 4542 C C . GLU B 1 148 ? 115.052 -69.796 35.428 1.00 80.15 148 GLU B C 1
ATOM 4543 O O . GLU B 1 148 ? 114.527 -70.053 36.509 1.00 80.84 148 GLU B O 1
ATOM 4549 N N . GLU B 1 149 ? 115.745 -70.696 34.739 1.00 94.81 149 GLU B N 1
ATOM 4550 C CA . GLU B 1 149 ? 116.115 -71.975 35.333 1.00 98.07 149 GLU B CA 1
ATOM 4551 C C . GLU B 1 149 ? 117.479 -71.831 35.995 1.00 99.89 149 GLU B C 1
ATOM 4552 O O . GLU B 1 149 ? 117.802 -72.548 36.943 1.00 100.98 149 GLU B O 1
ATOM 4558 N N . LYS B 1 150 ? 118.273 -70.891 35.492 1.00 85.04 150 LYS B N 1
ATOM 4559 C CA . LYS B 1 150 ? 119.585 -70.604 36.057 1.00 87.18 150 LYS B CA 1
ATOM 4560 C C . LYS B 1 150 ? 119.450 -69.998 37.451 1.00 88.11 150 LYS B C 1
ATOM 4561 O O . LYS B 1 150 ? 120.374 -70.072 38.262 1.00 90.43 150 LYS B O 1
ATOM 4567 N N . PHE B 1 151 ? 118.292 -69.402 37.721 1.00 98.23 151 PHE B N 1
ATOM 4568 C CA . PHE B 1 151 ? 118.030 -68.770 39.009 1.00 95.78 151 PHE B CA 1
ATOM 4569 C C . PHE B 1 151 ? 116.973 -69.540 39.794 1.00 94.26 151 PHE B C 1
ATOM 4570 O O . PHE B 1 151 ? 116.250 -68.958 40.601 1.00 91.46 151 PHE B O 1
ATOM 4578 N N . GLY B 1 152 ? 116.873 -70.843 39.543 1.00 102.26 152 GLY B N 1
ATOM 4579 C CA . GLY B 1 152 ? 115.941 -71.688 40.271 1.00 101.69 152 GLY B CA 1
ATOM 4580 C C . GLY B 1 152 ? 114.569 -71.048 40.345 1.00 98.25 152 GLY B C 1
ATOM 4581 O O . GLY B 1 152 ? 113.824 -71.242 41.305 1.00 97.02 152 GLY B O 1
ATOM 4582 N N . PHE B 1 153 ? 114.243 -70.277 39.315 1.00 102.87 153 PHE B N 1
ATOM 4583 C CA . PHE B 1 153 ? 112.997 -69.529 39.265 1.00 99.33 153 PHE B CA 1
ATOM 4584 C C . PHE B 1 153 ? 111.889 -70.288 38.532 1.00 99.60 153 PHE B C 1
ATOM 4585 O O . PHE B 1 153 ? 110.713 -70.177 38.882 1.00 97.65 153 PHE B O 1
ATOM 4593 N N . ASN B 1 154 ? 112.272 -71.060 37.518 1.00 82.64 154 ASN B N 1
ATOM 4594 C CA . ASN B 1 154 ? 111.309 -71.761 36.675 1.00 83.53 154 ASN B CA 1
ATOM 4595 C C . ASN B 1 154 ? 110.899 -73.103 37.277 1.00 86.34 154 ASN B C 1
ATOM 4596 O O . ASN B 1 154 ? 111.748 -73.938 37.592 1.00 89.24 154 ASN B O 1
ATOM 4601 N N . LYS B 1 155 ? 109.593 -73.303 37.426 1.00 106.59 155 LYS B N 1
ATOM 4602 C CA . LYS B 1 155 ? 109.056 -74.513 38.043 1.00 109.07 155 LYS B CA 1
ATOM 4603 C C . LYS B 1 155 ? 108.203 -75.310 37.063 1.00 111.53 155 LYS B C 1
ATOM 4604 O O . LYS B 1 155 ? 107.256 -75.988 37.460 1.00 112.58 155 LYS B O 1
ATOM 4610 N N . LEU B 1 156 ? 108.550 -75.233 35.783 1.00 86.40 156 LEU B N 1
ATOM 4611 C CA . LEU B 1 156 ? 107.782 -75.905 34.745 1.00 88.87 156 LEU B CA 1
ATOM 4612 C C . LEU B 1 156 ? 108.533 -77.086 34.155 1.00 92.82 156 LEU B C 1
ATOM 4613 O O . LEU B 1 156 ? 109.750 -77.040 33.976 1.00 93.55 156 LEU B O 1
ATOM 4618 N N . THR B 1 157 ? 107.792 -78.144 33.847 1.00 91.57 157 THR B N 1
ATOM 4619 C CA . THR B 1 157 ? 108.324 -79.233 33.050 1.00 93.89 157 THR B CA 1
ATOM 4620 C C . THR B 1 157 ? 108.027 -78.873 31.604 1.00 94.37 157 THR B C 1
ATOM 4621 O O . THR B 1 157 ? 107.087 -78.125 31.332 1.00 93.35 157 THR B O 1
ATOM 4625 N N . VAL B 1 158 ? 108.822 -79.392 30.677 1.00 82.13 158 VAL B N 1
ATOM 4626 C CA . VAL B 1 158 ? 108.610 -79.088 29.270 1.00 82.36 158 VAL B CA 1
ATOM 4627 C C . VAL B 1 158 ? 107.179 -79.475 28.916 1.00 81.84 158 VAL B C 1
ATOM 4628 O O . VAL B 1 158 ? 106.513 -78.807 28.119 1.00 81.44 158 VAL B O 1
ATOM 4632 N N . LYS B 1 159 ? 106.715 -80.554 29.537 1.00 93.88 159 LYS B N 1
ATOM 4633 C CA . LYS B 1 159 ? 105.372 -81.076 29.320 1.00 93.29 159 LYS B CA 1
ATOM 4634 C C . LYS B 1 159 ? 104.298 -80.031 29.610 1.00 92.67 159 LYS B C 1
ATOM 4635 O O . LYS B 1 159 ? 103.401 -79.805 28.797 1.00 92.19 159 LYS B O 1
ATOM 4641 N N . LEU B 1 160 ? 104.392 -79.397 30.774 1.00 83.51 160 LEU B N 1
ATOM 4642 C CA . LEU B 1 160 ? 103.375 -78.443 31.203 1.00 82.43 160 LEU B CA 1
ATOM 4643 C C . LEU B 1 160 ? 103.457 -77.145 30.408 1.00 81.46 160 LEU B C 1
ATOM 4644 O O . LEU B 1 160 ? 102.446 -76.481 30.197 1.00 80.38 160 LEU B O 1
ATOM 4649 N N . TRP B 1 161 ? 104.663 -76.774 29.989 1.00 81.47 161 TRP B N 1
ATOM 4650 C CA . TRP B 1 161 ? 104.847 -75.573 29.180 1.00 78.83 161 TRP B CA 1
ATOM 4651 C C . TRP B 1 161 ? 104.097 -75.709 27.861 1.00 79.94 161 TRP B C 1
ATOM 4652 O O . TRP B 1 161 ? 103.302 -74.841 27.488 1.00 76.29 161 TRP B O 1
ATOM 4663 N N . ILE B 1 162 ? 104.352 -76.812 27.163 1.00 72.38 162 ILE B N 1
ATOM 4664 C CA . ILE B 1 162 ? 103.692 -77.085 25.892 1.00 72.07 162 ILE B CA 1
ATOM 4665 C C . ILE B 1 162 ? 102.181 -77.172 26.075 1.00 71.42 162 ILE B C 1
ATOM 4666 O O . ILE B 1 162 ? 101.422 -76.617 25.282 1.00 70.20 162 ILE B O 1
ATOM 4671 N N . THR B 1 163 ? 101.754 -77.874 27.121 1.00 72.42 163 THR B N 1
ATOM 4672 C CA . THR B 1 163 ? 100.333 -78.040 27.411 1.00 72.14 163 THR B CA 1
ATOM 4673 C C . THR B 1 163 ? 99.646 -76.696 27.641 1.00 70.11 163 THR B C 1
ATOM 4674 O O . THR B 1 163 ? 98.506 -76.491 27.225 1.00 69.31 163 THR B O 1
ATOM 4678 N N . ASP B 1 164 ? 100.348 -75.783 28.306 1.00 69.43 164 ASP B N 1
ATOM 4679 C CA . ASP B 1 164 ? 99.802 -74.467 28.614 1.00 67.70 164 ASP B CA 1
ATOM 4680 C C . ASP B 1 164 ? 99.655 -73.644 27.346 1.00 66.20 164 ASP B C 1
ATOM 4681 O O . ASP B 1 164 ? 98.662 -72.939 27.161 1.00 64.94 164 ASP B O 1
ATOM 4686 N N . MET B 1 165 ? 100.659 -73.728 26.481 1.00 75.35 165 MET B N 1
ATOM 4687 C CA . MET B 1 165 ? 100.629 -73.021 25.209 1.00 71.43 165 MET B CA 1
ATOM 4688 C C . MET B 1 165 ? 99.435 -73.487 24.377 1.00 74.20 165 MET B C 1
ATOM 4689 O O . MET B 1 165 ? 98.721 -72.672 23.792 1.00 71.23 165 MET B O 1
ATOM 4694 N N . ILE B 1 166 ? 99.222 -74.800 24.332 1.00 66.87 166 ILE B N 1
ATOM 4695 C CA . ILE B 1 166 ? 98.126 -75.378 23.559 1.00 67.20 166 ILE B CA 1
ATOM 4696 C C . ILE B 1 166 ? 96.764 -75.023 24.148 1.00 66.35 166 ILE B C 1
ATOM 4697 O O . ILE B 1 166 ? 95.801 -74.837 23.410 1.00 65.87 166 ILE B O 1
ATOM 4702 N N . LYS B 1 167 ? 96.677 -74.949 25.474 1.00 66.35 167 LYS B N 1
ATOM 4703 C CA . LYS B 1 167 ? 95.425 -74.578 26.128 1.00 65.71 167 LYS B CA 1
ATOM 4704 C C . LYS B 1 167 ? 95.099 -73.103 25.899 1.00 63.77 167 LYS B C 1
ATOM 4705 O O . LYS B 1 167 ? 93.933 -72.725 25.768 1.00 63.08 167 LYS B O 1
ATOM 4711 N N . SER B 1 168 ? 96.136 -72.274 25.845 1.00 95.01 168 SER B N 1
ATOM 4712 C CA . SER B 1 168 ? 95.959 -70.839 25.666 1.00 88.96 168 SER B CA 1
ATOM 4713 C C . SER B 1 168 ? 95.508 -70.508 24.246 1.00 87.87 168 SER B C 1
ATOM 4714 O O . SER B 1 168 ? 94.610 -69.688 24.048 1.00 86.28 168 SER B O 1
ATOM 4717 N N . LEU B 1 169 ? 96.138 -71.145 23.263 1.00 74.37 169 LEU B N 1
ATOM 4718 C CA . LEU B 1 169 ? 95.787 -70.944 21.860 1.00 73.00 169 LEU B CA 1
ATOM 4719 C C . LEU B 1 169 ? 94.428 -71.558 21.535 1.00 76.89 169 LEU B C 1
ATOM 4720 O O . LEU B 1 169 ? 93.627 -70.972 20.806 1.00 75.52 169 LEU B O 1
ATOM 4725 N N . THR B 1 170 ? 94.182 -72.747 22.076 1.00 63.23 170 THR B N 1
ATOM 4726 C CA . THR B 1 170 ? 92.928 -73.453 21.850 1.00 63.83 170 THR B CA 1
ATOM 4727 C C . THR B 1 170 ? 91.799 -72.593 22.387 1.00 63.43 170 THR B C 1
ATOM 4728 O O . THR B 1 170 ? 90.730 -72.487 21.781 1.00 62.45 170 THR B O 1
ATOM 4732 N N . LEU B 1 171 ? 92.055 -71.979 23.536 1.00 82.45 171 LEU B N 1
ATOM 4733 C CA . LEU B 1 171 ? 91.122 -71.044 24.138 1.00 82.13 171 LEU B CA 1
ATOM 4734 C C . LEU B 1 171 ? 90.973 -69.803 23.259 1.00 79.32 171 LEU B C 1
ATOM 4735 O O . LEU B 1 171 ? 89.869 -69.293 23.067 1.00 79.16 171 LEU B O 1
ATOM 4740 N N . ALA B 1 172 ? 92.091 -69.335 22.712 1.00 70.87 172 ALA B N 1
ATOM 4741 C CA . ALA B 1 172 ? 92.105 -68.123 21.900 1.00 66.20 172 ALA B CA 1
ATOM 4742 C C . ALA B 1 172 ? 91.178 -68.234 20.692 1.00 67.51 172 ALA B C 1
ATOM 4743 O O . ALA B 1 172 ? 90.443 -67.298 20.381 1.00 66.09 172 ALA B O 1
ATOM 4745 N N . TYR B 1 173 ? 91.211 -69.375 20.010 1.00 73.84 173 TYR B N 1
ATOM 4746 C CA . TYR B 1 173 ? 90.323 -69.595 18.873 1.00 74.05 173 TYR B CA 1
ATOM 4747 C C . TYR B 1 173 ? 88.901 -69.841 19.354 1.00 75.59 173 TYR B C 1
ATOM 4748 O O . TYR B 1 173 ? 87.945 -69.288 18.808 1.00 74.64 173 TYR B O 1
ATOM 4757 N N . ALA B 1 174 ? 88.774 -70.665 20.391 1.00 70.87 174 ALA B N 1
ATOM 4758 C CA . ALA B 1 174 ? 87.472 -71.108 20.874 1.00 70.46 174 ALA B CA 1
ATOM 4759 C C . ALA B 1 174 ? 86.549 -69.936 21.181 1.00 69.73 174 ALA B C 1
ATOM 4760 O O . ALA B 1 174 ? 85.383 -69.940 20.785 1.00 68.27 174 ALA B O 1
ATOM 4762 N N . ILE B 1 175 ? 87.067 -68.937 21.886 1.00 73.48 175 ILE B N 1
ATOM 4763 C CA . ILE B 1 175 ? 86.254 -67.785 22.266 1.00 72.86 175 ILE B CA 1
ATOM 4764 C C . ILE B 1 175 ? 86.657 -66.509 21.523 1.00 71.59 175 ILE B C 1
ATOM 4765 O O . ILE B 1 175 ? 85.839 -65.609 21.340 1.00 70.71 175 ILE B O 1
ATOM 4770 N N . GLY B 1 176 ? 87.911 -66.432 21.091 1.00 61.96 176 GLY B N 1
ATOM 4771 C CA . GLY B 1 176 ? 88.382 -65.266 20.369 1.00 58.21 176 GLY B CA 1
ATOM 4772 C C . GLY B 1 176 ? 87.801 -65.187 18.971 1.00 58.10 176 GLY B C 1
ATOM 4773 O O . GLY B 1 176 ? 87.419 -64.111 18.508 1.00 56.49 176 GLY B O 1
ATOM 4774 N N . GLY B 1 177 ? 87.733 -66.333 18.297 1.00 57.68 177 GLY B N 1
ATOM 4775 C CA . GLY B 1 177 ? 87.200 -66.397 16.947 1.00 57.73 177 GLY B CA 1
ATOM 4776 C C . GLY B 1 177 ? 85.778 -65.878 16.851 1.00 57.67 177 GLY B C 1
ATOM 4777 O O . GLY B 1 177 ? 85.519 -64.902 16.149 1.00 57.01 177 GLY B O 1
ATOM 4778 N N . PRO B 1 178 ? 84.848 -66.527 17.569 1.00 57.78 178 PRO B N 1
ATOM 4779 C CA . PRO B 1 178 ? 83.428 -66.160 17.581 1.00 57.70 178 PRO B CA 1
ATOM 4780 C C . PRO B 1 178 ? 83.210 -64.669 17.797 1.00 56.27 178 PRO B C 1
ATOM 4781 O O . PRO B 1 178 ? 82.408 -64.062 17.091 1.00 56.30 178 PRO B O 1
ATOM 4785 N N . ILE B 1 179 ? 83.909 -64.090 18.766 1.00 66.04 179 ILE B N 1
ATOM 4786 C CA . ILE B 1 179 ? 83.761 -62.671 19.065 1.00 65.49 179 ILE B CA 1
ATOM 4787 C C . ILE B 1 179 ? 84.202 -61.828 17.875 1.00 64.16 179 ILE B C 1
ATOM 4788 O O . ILE B 1 179 ? 83.546 -60.846 17.526 1.00 63.76 179 ILE B O 1
ATOM 4793 N N . LEU B 1 180 ? 85.318 -62.208 17.260 1.00 62.28 180 LEU B N 1
ATOM 4794 C CA . LEU B 1 180 ? 85.802 -61.514 16.072 1.00 59.86 180 LEU B CA 1
ATOM 4795 C C . LEU B 1 180 ? 84.781 -61.604 14.945 1.00 61.11 180 LEU B C 1
ATOM 4796 O O . LEU B 1 180 ? 84.508 -60.613 14.272 1.00 60.47 180 LEU B O 1
ATOM 4801 N N . TYR B 1 181 ? 84.220 -62.791 14.741 1.00 83.22 181 TYR B N 1
ATOM 4802 C CA . TYR B 1 181 ? 83.188 -62.968 13.729 1.00 83.51 181 TYR B CA 1
ATOM 4803 C C . TYR B 1 181 ? 82.070 -61.955 13.936 1.00 83.52 181 TYR B C 1
ATOM 4804 O O . TYR B 1 181 ? 81.671 -61.257 13.003 1.00 83.46 181 TYR B O 1
ATOM 4813 N N . LEU B 1 182 ? 81.566 -61.881 15.163 1.00 56.91 182 LEU B N 1
ATOM 4814 C CA . LEU B 1 182 ? 80.530 -60.916 15.502 1.00 55.95 182 LEU B CA 1
ATOM 4815 C C . LEU B 1 182 ? 81.048 -59.491 15.334 1.00 56.52 182 LEU B C 1
ATOM 4816 O O . LEU B 1 182 ? 80.335 -58.619 14.843 1.00 56.23 182 LEU B O 1
ATOM 4821 N N . PHE B 1 183 ? 82.294 -59.263 15.737 1.00 75.10 183 PHE B N 1
ATOM 4822 C CA . PHE B 1 183 ? 82.904 -57.941 15.642 1.00 74.34 183 PHE B CA 1
ATOM 4823 C C . PHE B 1 183 ? 83.011 -57.457 14.197 1.00 73.89 183 PHE B C 1
ATOM 4824 O O . PHE B 1 183 ? 82.724 -56.297 13.902 1.00 74.24 183 PHE B O 1
ATOM 4832 N N . LEU B 1 184 ? 83.424 -58.349 13.302 1.00 77.23 184 LEU B N 1
ATOM 4833 C CA . LEU B 1 184 ? 83.598 -58.003 11.895 1.00 76.46 184 LEU B CA 1
ATOM 4834 C C . LEU B 1 184 ? 82.244 -57.815 11.224 1.00 78.66 184 LEU B C 1
ATOM 4835 O O . LEU B 1 184 ? 82.085 -56.955 10.357 1.00 78.92 184 LEU B O 1
ATOM 4840 N N . LYS B 1 185 ? 81.273 -58.627 11.628 1.00 59.70 185 LYS B N 1
ATOM 4841 C CA . LYS B 1 185 ? 79.940 -58.572 11.044 1.00 60.38 185 LYS B CA 1
ATOM 4842 C C . LYS B 1 185 ? 79.220 -57.275 11.419 1.00 60.47 185 LYS B C 1
ATOM 4843 O O . LYS B 1 185 ? 78.244 -56.894 10.771 1.00 60.69 185 LYS B O 1
ATOM 4849 N N . ILE B 1 186 ? 79.701 -56.596 12.458 1.00 65.41 186 ILE B N 1
ATOM 4850 C CA . ILE B 1 186 ? 79.151 -55.296 12.833 1.00 65.12 186 ILE B CA 1
ATOM 4851 C C . ILE B 1 186 ? 79.515 -54.241 11.794 1.00 67.37 186 ILE B C 1
ATOM 4852 O O . ILE B 1 186 ? 78.752 -53.307 11.552 1.00 67.65 186 ILE B O 1
ATOM 4857 N N . PHE B 1 187 ? 80.686 -54.394 11.182 1.00 68.20 187 PHE B N 1
ATOM 4858 C CA . PHE B 1 187 ? 81.145 -53.457 10.162 1.00 68.35 187 PHE B CA 1
ATOM 4859 C C . PHE B 1 187 ? 80.408 -53.636 8.837 1.00 69.53 187 PHE B C 1
ATOM 4860 O O . PHE B 1 187 ? 80.162 -52.664 8.121 1.00 70.80 187 PHE B O 1
ATOM 4868 N N . ASP B 1 188 ? 80.055 -54.875 8.512 1.00 63.92 188 ASP B N 1
ATOM 4869 C CA . ASP B 1 188 ? 79.323 -55.150 7.282 1.00 64.76 188 ASP B CA 1
ATOM 4870 C C . ASP B 1 188 ? 77.875 -54.696 7.420 1.00 66.83 188 ASP B C 1
ATOM 4871 O O . ASP B 1 188 ? 77.271 -54.214 6.460 1.00 68.20 188 ASP B O 1
ATOM 4876 N N . LYS B 1 189 ? 77.320 -54.854 8.617 1.00 73.59 189 LYS B N 1
ATOM 4877 C CA . LYS B 1 189 ? 75.942 -54.455 8.878 1.00 71.76 189 LYS B CA 1
ATOM 4878 C C . LYS B 1 189 ? 75.820 -52.942 9.057 1.00 72.17 189 LYS B C 1
ATOM 4879 O O . LYS B 1 189 ? 74.776 -52.359 8.764 1.00 71.18 189 LYS B O 1
ATOM 4885 N N . PHE B 1 190 ? 76.888 -52.309 9.533 1.00 81.83 190 PHE B N 1
ATOM 4886 C CA . PHE B 1 190 ? 76.886 -50.864 9.745 1.00 82.00 190 PHE B CA 1
ATOM 4887 C C . PHE B 1 190 ? 78.162 -50.217 9.211 1.00 86.27 190 PHE B C 1
ATOM 4888 O O . PHE B 1 190 ? 78.983 -49.734 9.989 1.00 85.77 190 PHE B O 1
ATOM 4896 N N . PRO B 1 191 ? 78.332 -50.203 7.880 1.00 71.08 191 PRO B N 1
ATOM 4897 C CA . PRO B 1 191 ? 79.529 -49.610 7.273 1.00 69.59 191 PRO B CA 1
ATOM 4898 C C . PRO B 1 191 ? 79.576 -48.088 7.405 1.00 71.04 191 PRO B C 1
ATOM 4899 O O . PRO B 1 191 ? 80.640 -47.498 7.225 1.00 69.70 191 PRO B O 1
ATOM 4903 N N . THR B 1 192 ? 78.439 -47.466 7.702 1.00 92.41 192 THR B N 1
ATOM 4904 C CA . THR B 1 192 ? 78.377 -46.013 7.822 1.00 92.31 192 THR B CA 1
ATOM 4905 C C . THR B 1 192 ? 78.511 -45.569 9.278 1.00 89.23 192 THR B C 1
ATOM 4906 O O . THR B 1 192 ? 79.338 -44.715 9.598 1.00 89.13 192 THR B O 1
ATOM 4910 N N . ASP B 1 193 ? 77.695 -46.147 10.155 1.00 125.92 193 ASP B N 1
ATOM 4911 C CA . ASP B 1 193 ? 77.755 -45.825 11.578 1.00 122.01 193 ASP B CA 1
ATOM 4912 C C . ASP B 1 193 ? 78.008 -47.071 12.422 1.00 120.84 193 ASP B C 1
ATOM 4913 O O . ASP B 1 193 ? 77.077 -47.679 12.949 1.00 117.77 193 ASP B O 1
ATOM 4918 N N . PHE B 1 194 ? 79.278 -47.439 12.557 1.00 91.41 194 PHE B N 1
ATOM 4919 C CA . PHE B 1 194 ? 79.659 -48.614 13.334 1.00 90.62 194 PHE B CA 1
ATOM 4920 C C . PHE B 1 194 ? 80.180 -48.221 14.708 1.00 88.65 194 PHE B C 1
ATOM 4921 O O . PHE B 1 194 ? 80.123 -49.009 15.650 1.00 87.03 194 PHE B O 1
ATOM 4929 N N . LEU B 1 195 ? 80.692 -46.999 14.813 1.00 67.84 195 LEU B N 1
ATOM 4930 C CA . LEU B 1 195 ? 81.418 -46.570 16.002 1.00 66.57 195 LEU B CA 1
ATOM 4931 C C . LEU B 1 195 ? 80.697 -46.949 17.294 1.00 63.32 195 LEU B C 1
ATOM 4932 O O . LEU B 1 195 ? 81.216 -47.729 18.088 1.00 63.56 195 LEU B O 1
ATOM 4937 N N . TRP B 1 196 ? 79.504 -46.405 17.503 1.00 50.29 196 TRP B N 1
ATOM 4938 C CA . TRP B 1 196 ? 78.780 -46.639 18.751 1.00 49.83 196 TRP B CA 1
ATOM 4939 C C . TRP B 1 196 ? 78.257 -48.069 18.886 1.00 49.79 196 TRP B C 1
ATOM 4940 O O . TRP B 1 196 ? 78.030 -48.543 19.997 1.00 49.48 196 TRP B O 1
ATOM 4951 N N . TYR B 1 197 ? 78.053 -48.750 17.764 1.00 50.31 197 TYR B N 1
ATOM 4952 C CA . TYR B 1 197 ? 77.617 -50.141 17.807 1.00 50.49 197 TYR B CA 1
ATOM 4953 C C . TYR B 1 197 ? 78.759 -51.037 18.276 1.00 50.10 197 TYR B C 1
ATOM 4954 O O . TYR B 1 197 ? 78.588 -51.846 19.189 1.00 49.93 197 TYR B O 1
ATOM 4963 N N . ILE B 1 198 ? 79.928 -50.887 17.659 1.00 66.15 198 ILE B N 1
ATOM 4964 C CA . ILE B 1 198 ? 81.091 -51.671 18.058 1.00 67.75 198 ILE B CA 1
ATOM 4965 C C . ILE B 1 198 ? 81.580 -51.210 19.426 1.00 67.07 198 ILE B C 1
ATOM 4966 O O . ILE B 1 198 ? 82.265 -51.950 20.128 1.00 67.31 198 ILE B O 1
ATOM 4971 N N . MET B 1 199 ? 81.231 -49.982 19.798 1.00 49.02 199 MET B N 1
ATOM 4972 C CA . MET B 1 199 ? 81.591 -49.446 21.108 1.00 48.65 199 MET B CA 1
ATOM 4973 C C . MET B 1 199 ? 80.841 -50.155 22.232 1.00 48.61 199 MET B C 1
ATOM 4974 O O . MET B 1 199 ? 81.455 -50.707 23.144 1.00 48.54 199 MET B O 1
ATOM 4979 N N . VAL B 1 200 ? 79.514 -50.127 22.169 1.00 71.32 200 VAL B N 1
ATOM 4980 C CA . VAL B 1 200 ? 78.692 -50.823 23.149 1.00 70.27 200 VAL B CA 1
ATOM 4981 C C . VAL B 1 200 ? 79.060 -52.302 23.140 1.00 72.08 200 VAL B C 1
ATOM 4982 O O . VAL B 1 200 ? 79.076 -52.957 24.184 1.00 72.86 200 VAL B O 1
ATOM 4986 N N . PHE B 1 201 ? 79.361 -52.823 21.953 1.00 56.46 201 PHE B N 1
ATOM 4987 C CA . PHE B 1 201 ? 79.780 -54.211 21.816 1.00 58.07 201 PHE B CA 1
ATOM 4988 C C . PHE B 1 201 ? 81.028 -54.498 22.644 1.00 60.14 201 PHE B C 1
ATOM 4989 O O . PHE B 1 201 ? 81.076 -55.474 23.388 1.00 60.98 201 PHE B O 1
ATOM 4997 N N . LEU B 1 202 ? 82.034 -53.639 22.515 1.00 93.20 202 LEU B N 1
ATOM 4998 C CA . LEU B 1 202 ? 83.294 -53.826 23.227 1.00 90.24 202 LEU B CA 1
ATOM 4999 C C . LEU B 1 202 ? 83.103 -53.665 24.726 1.00 89.16 202 LEU B C 1
ATOM 5000 O O . LEU B 1 202 ? 83.797 -54.294 25.519 1.00 87.16 202 LEU B O 1
ATOM 5005 N N . PHE B 1 203 ? 82.167 -52.805 25.107 1.00 66.57 203 PHE B N 1
ATOM 5006 C CA . PHE B 1 203 ? 81.842 -52.607 26.508 1.00 65.41 203 PHE B CA 1
ATOM 5007 C C . PHE B 1 203 ? 81.401 -53.959 27.061 1.00 67.17 203 PHE B C 1
ATOM 5008 O O . PHE B 1 203 ? 81.909 -54.428 28.082 1.00 65.33 203 PHE B O 1
ATOM 5016 N N . VAL B 1 204 ? 80.466 -54.591 26.357 1.00 49.94 204 VAL B N 1
ATOM 5017 C CA . VAL B 1 204 ? 79.938 -55.888 26.766 1.00 50.66 204 VAL B CA 1
ATOM 5018 C C . VAL B 1 204 ? 81.022 -56.965 26.777 1.00 50.85 204 VAL B C 1
ATOM 5019 O O . VAL B 1 204 ? 81.034 -57.831 27.653 1.00 51.57 204 VAL B O 1
ATOM 5023 N N . VAL B 1 205 ? 81.938 -56.906 25.816 1.00 53.80 205 VAL B N 1
ATOM 5024 C CA . VAL B 1 205 ? 83.022 -57.882 25.749 1.00 52.96 205 VAL B CA 1
ATOM 5025 C C . VAL B 1 205 ? 83.990 -57.709 26.914 1.00 50.73 205 VAL B C 1
ATOM 5026 O O . VAL B 1 205 ? 84.559 -58.680 27.412 1.00 51.31 205 VAL B O 1
ATOM 5030 N N . GLN B 1 206 ? 84.163 -56.469 27.354 1.00 56.06 206 GLN B N 1
ATOM 5031 C CA . GLN B 1 206 ? 85.069 -56.172 28.452 1.00 52.81 206 GLN B CA 1
ATOM 5032 C C . GLN B 1 206 ? 84.507 -56.720 29.752 1.00 53.71 206 GLN B C 1
ATOM 5033 O O . GLN B 1 206 ? 85.205 -57.400 30.499 1.00 52.83 206 GLN B O 1
ATOM 5039 N N . ILE B 1 207 ? 83.242 -56.414 30.024 1.00 54.92 207 ILE B N 1
ATOM 5040 C CA . ILE B 1 207 ? 82.577 -56.931 31.215 1.00 55.79 207 ILE B CA 1
ATOM 5041 C C . ILE B 1 207 ? 82.684 -58.453 31.262 1.00 57.97 207 ILE B C 1
ATOM 5042 O O . ILE B 1 207 ? 83.122 -59.028 32.264 1.00 57.15 207 ILE B O 1
ATOM 5047 N N . LEU B 1 208 ? 82.301 -59.102 30.167 1.00 55.51 208 LEU B N 1
ATOM 5048 C CA . LEU B 1 208 ? 82.381 -60.554 30.079 1.00 58.32 208 LEU B CA 1
ATOM 5049 C C . LEU B 1 208 ? 83.814 -61.034 30.287 1.00 56.33 208 LEU B C 1
ATOM 5050 O O . LEU B 1 208 ? 84.038 -62.093 30.869 1.00 57.58 208 LEU B O 1
ATOM 5055 N N . ALA B 1 209 ? 84.780 -60.258 29.809 1.00 53.26 209 ALA B N 1
ATOM 5056 C CA . ALA B 1 209 ? 86.184 -60.634 29.931 1.00 53.44 209 ALA B CA 1
ATOM 5057 C C . ALA B 1 209 ? 86.609 -60.721 31.395 1.00 54.41 209 ALA B C 1
ATOM 5058 O O . ALA B 1 209 ? 87.110 -61.750 31.846 1.00 55.36 209 ALA B O 1
ATOM 5060 N N . MET B 1 210 ? 86.403 -59.632 32.131 1.00 84.72 210 MET B N 1
ATOM 5061 C CA . MET B 1 210 ? 86.816 -59.551 33.529 1.00 82.84 210 MET B CA 1
ATOM 5062 C C . MET B 1 210 ? 86.000 -60.461 34.436 1.00 85.11 210 MET B C 1
ATOM 5063 O O . MET B 1 210 ? 86.472 -60.869 35.497 1.00 84.29 210 MET B O 1
ATOM 5068 N N . THR B 1 211 ? 84.781 -60.784 34.018 1.00 67.60 211 THR B N 1
ATOM 5069 C CA . THR B 1 211 ? 83.908 -61.635 34.819 1.00 69.85 211 THR B CA 1
ATOM 5070 C C . THR B 1 211 ? 84.087 -63.129 34.557 1.00 73.00 211 THR B C 1
ATOM 5071 O O . THR B 1 211 ? 83.900 -63.946 35.457 1.00 73.92 211 THR B O 1
ATOM 5075 N N . ILE B 1 212 ? 84.451 -63.480 33.328 1.00 81.75 212 ILE B N 1
ATOM 5076 C CA . ILE B 1 212 ? 84.472 -64.878 32.908 1.00 85.67 212 ILE B CA 1
ATOM 5077 C C . ILE B 1 212 ? 85.870 -65.492 32.946 1.00 84.98 212 ILE B C 1
ATOM 5078 O O . ILE B 1 212 ? 86.020 -66.685 33.212 1.00 87.54 212 ILE B O 1
ATOM 5083 N N . ILE B 1 213 ? 86.890 -64.682 32.683 1.00 80.06 213 ILE B N 1
ATOM 5084 C CA . ILE B 1 213 ? 88.255 -65.193 32.611 1.00 79.00 213 ILE B CA 1
ATOM 5085 C C . ILE B 1 213 ? 88.748 -65.751 33.945 1.00 78.34 213 ILE B C 1
ATOM 5086 O O . ILE B 1 213 ? 89.281 -66.859 33.990 1.00 80.61 213 ILE B O 1
ATOM 5091 N N . PRO B 1 214 ? 88.560 -64.994 35.038 1.00 87.99 214 PRO B N 1
ATOM 5092 C CA . PRO B 1 214 ? 89.059 -65.439 36.344 1.00 87.19 214 PRO B CA 1
ATOM 5093 C C . PRO B 1 214 ? 88.211 -66.545 36.958 1.00 90.56 214 PRO B C 1
ATOM 5094 O O . PRO B 1 214 ? 88.746 -67.436 37.617 1.00 91.46 214 PRO B O 1
ATOM 5098 N N . VAL B 1 215 ? 86.903 -66.486 36.735 1.00 63.72 215 VAL B N 1
ATOM 5099 C CA . VAL B 1 215 ? 85.972 -67.407 37.377 1.00 65.49 215 VAL B CA 1
ATOM 5100 C C . VAL B 1 215 ? 85.948 -68.786 36.721 1.00 66.13 215 VAL B C 1
ATOM 5101 O O . VAL B 1 215 ? 85.928 -69.805 37.413 1.00 68.07 215 VAL B O 1
ATOM 5105 N N . PHE B 1 216 ? 85.940 -68.816 35.391 1.00 65.12 216 PHE B N 1
ATOM 5106 C CA . PHE B 1 216 ? 85.767 -70.068 34.657 1.00 67.00 216 PHE B CA 1
ATOM 5107 C C . PHE B 1 216 ? 87.021 -70.533 33.912 1.00 68.04 216 PHE B C 1
ATOM 5108 O O . PHE B 1 216 ? 87.357 -71.716 33.945 1.00 69.28 216 PHE B O 1
ATOM 5116 N N . ILE B 1 217 ? 87.706 -69.616 33.235 1.00 63.25 217 ILE B N 1
ATOM 5117 C CA . ILE B 1 217 ? 88.851 -69.993 32.407 1.00 62.89 217 ILE B CA 1
ATOM 5118 C C . ILE B 1 217 ? 90.094 -70.334 33.230 1.00 63.90 217 ILE B C 1
ATOM 5119 O O . ILE B 1 217 ? 90.779 -71.318 32.947 1.00 64.77 217 ILE B O 1
ATOM 5124 N N . MET B 1 218 ? 90.386 -69.522 34.243 1.00 80.29 218 MET B N 1
ATOM 5125 C CA . MET B 1 218 ? 91.610 -69.682 35.029 1.00 78.22 218 MET B CA 1
ATOM 5126 C C . MET B 1 218 ? 91.652 -70.972 35.856 1.00 81.09 218 MET B C 1
ATOM 5127 O O . MET B 1 218 ? 92.706 -71.597 35.972 1.00 81.71 218 MET B O 1
ATOM 5132 N N . PRO B 1 219 ? 90.517 -71.365 36.455 1.00 84.52 219 PRO B N 1
ATOM 5133 C CA . PRO B 1 219 ? 90.480 -72.620 37.216 1.00 86.59 219 PRO B CA 1
ATOM 5134 C C . PRO B 1 219 ? 91.049 -73.820 36.452 1.00 89.61 219 PRO B C 1
ATOM 5135 O O . PRO B 1 219 ? 91.524 -74.764 37.082 1.00 90.39 219 PRO B O 1
ATOM 5139 N N . LEU B 1 220 ? 90.996 -73.786 35.123 1.00 112.49 220 LEU B N 1
ATOM 5140 C CA . LEU B 1 220 ? 91.531 -74.878 34.310 1.00 114.41 220 LEU B CA 1
ATOM 5141 C C . LEU B 1 220 ? 93.058 -74.846 34.284 1.00 114.47 220 LEU B C 1
ATOM 5142 O O . LEU B 1 220 ? 93.708 -75.864 34.049 1.00 115.78 220 LEU B O 1
ATOM 5147 N N . PHE B 1 221 ? 93.622 -73.667 34.523 1.00 72.21 221 PHE B N 1
ATOM 5148 C CA . PHE B 1 221 ? 95.070 -73.495 34.564 1.00 70.85 221 PHE B CA 1
ATOM 5149 C C . PHE B 1 221 ? 95.642 -73.906 35.923 1.00 71.23 221 PHE B C 1
ATOM 5150 O O . PHE B 1 221 ? 96.638 -74.627 35.985 1.00 72.40 221 PHE B O 1
ATOM 5158 N N . ASN B 1 222 ? 95.011 -73.457 37.006 1.00 148.32 222 ASN B N 1
ATOM 5159 C CA . ASN B 1 222 ? 95.515 -73.740 38.348 1.00 151.16 222 ASN B CA 1
ATOM 5160 C C . ASN B 1 222 ? 94.507 -74.499 39.205 1.00 157.53 222 ASN B C 1
ATOM 5161 O O . ASN B 1 222 ? 93.296 -74.365 39.030 1.00 158.03 222 ASN B O 1
ATOM 5166 N N . LYS B 1 223 ? 95.024 -75.292 40.139 1.00 102.24 223 LYS B N 1
ATOM 5167 C CA . LYS B 1 223 ? 94.192 -76.072 41.049 1.00 103.03 223 LYS B CA 1
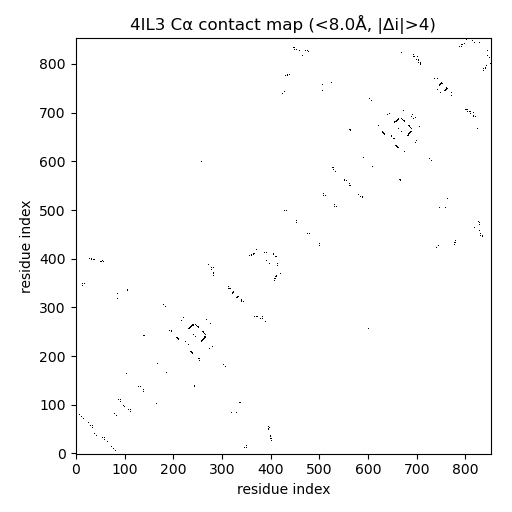ATOM 5168 C C . LYS B 1 223 ? 93.806 -75.256 42.278 1.00 99.78 223 LYS B C 1
ATOM 5169 O O . LYS B 1 223 ? 94.650 -74.939 43.117 1.00 96.62 223 LYS B O 1
ATOM 5175 N N . PHE B 1 224 ? 92.523 -74.929 42.388 1.00 105.51 224 PHE B N 1
ATOM 5176 C CA . PHE B 1 224 ? 92.025 -74.161 43.522 1.00 105.31 224 PHE B CA 1
ATOM 5177 C C . PHE B 1 224 ? 91.624 -75.080 44.668 1.00 112.07 224 PHE B C 1
ATOM 5178 O O . PHE B 1 224 ? 90.747 -75.932 44.525 1.00 114.81 224 PHE B O 1
ATOM 5186 N N . THR B 1 225 ? 92.280 -74.890 45.807 1.00 113.09 225 THR B N 1
ATOM 5187 C CA . THR B 1 225 ? 92.000 -75.657 47.014 1.00 117.62 225 THR B CA 1
ATOM 5188 C C . THR B 1 225 ? 91.547 -74.687 48.102 1.00 117.25 225 THR B C 1
ATOM 5189 O O . THR B 1 225 ? 91.970 -73.533 48.112 1.00 112.31 225 THR B O 1
ATOM 5193 N N . PRO B 1 226 ? 90.672 -75.139 49.018 1.00 140.25 226 PRO B N 1
ATOM 5194 C CA . PRO B 1 226 ? 90.133 -74.182 49.991 1.00 140.22 226 PRO B CA 1
ATOM 5195 C C . PRO B 1 226 ? 91.092 -73.881 51.137 1.00 139.60 226 PRO B C 1
ATOM 5196 O O . PRO B 1 226 ? 91.842 -74.757 51.566 1.00 141.58 226 PRO B O 1
ATOM 5200 N N . LEU B 1 227 ? 91.064 -72.641 51.617 1.00 124.79 227 LEU B N 1
ATOM 5201 C CA . LEU B 1 227 ? 91.958 -72.212 52.685 1.00 120.39 227 LEU B CA 1
ATOM 5202 C C . LEU B 1 227 ? 91.724 -73.045 53.935 1.00 126.13 227 LEU B C 1
ATOM 5203 O O . LEU B 1 227 ? 90.626 -73.055 54.491 1.00 130.12 227 LEU B O 1
ATOM 5208 N N . GLU B 1 228 ? 92.767 -73.742 54.372 1.00 116.86 228 GLU B N 1
ATOM 5209 C CA . GLU B 1 228 ? 92.691 -74.592 55.553 1.00 120.43 228 GLU B CA 1
ATOM 5210 C C . GLU B 1 228 ? 92.099 -73.849 56.751 1.00 118.19 228 GLU B C 1
ATOM 5211 O O . GLU B 1 228 ? 92.719 -72.933 57.291 1.00 111.36 228 GLU B O 1
ATOM 5217 N N . ASP B 1 229 ? 90.898 -74.250 57.161 1.00 110.34 229 ASP B N 1
ATOM 5218 C CA . ASP B 1 229 ? 90.230 -73.626 58.299 1.00 108.28 229 ASP B CA 1
ATOM 5219 C C . ASP B 1 229 ? 91.157 -73.629 59.506 1.00 104.21 229 ASP B C 1
ATOM 5220 O O . ASP B 1 229 ? 91.779 -74.645 59.817 1.00 106.30 229 ASP B O 1
ATOM 5225 N N . GLY B 1 230 ? 91.247 -72.493 60.188 1.00 102.17 230 GLY B N 1
ATOM 5226 C CA . GLY B 1 230 ? 92.130 -72.380 61.330 1.00 104.29 230 GLY B CA 1
ATOM 5227 C C . GLY B 1 230 ? 92.472 -70.950 61.695 1.00 101.97 230 GLY B C 1
ATOM 5228 O O . GLY B 1 230 ? 91.608 -70.074 61.737 1.00 100.50 230 GLY B O 1
ATOM 5229 N N . GLU B 1 231 ? 93.754 -70.729 61.965 1.00 102.13 231 GLU B N 1
ATOM 5230 C CA . GLU B 1 231 ? 94.258 -69.452 62.455 1.00 101.20 231 GLU B CA 1
ATOM 5231 C C . GLU B 1 231 ? 94.036 -68.279 61.499 1.00 96.42 231 GLU B C 1
ATOM 5232 O O . GLU B 1 231 ? 93.281 -67.355 61.804 1.00 95.62 231 GLU B O 1
ATOM 5238 N N . LEU B 1 232 ? 94.705 -68.318 60.350 1.00 103.71 232 LEU B N 1
ATOM 5239 C CA . LEU B 1 232 ? 94.716 -67.191 59.417 1.00 97.90 232 LEU B CA 1
ATOM 5240 C C . LEU B 1 232 ? 93.329 -66.858 58.870 1.00 100.27 232 LEU B C 1
ATOM 5241 O O . LEU B 1 232 ? 92.987 -65.685 58.677 1.00 95.52 232 LEU B O 1
ATOM 5246 N N . LYS B 1 233 ? 92.531 -67.892 58.625 1.00 89.22 233 LYS B N 1
ATOM 5247 C CA . LYS B 1 233 ? 91.178 -67.708 58.116 1.00 88.49 233 LYS B CA 1
ATOM 5248 C C . LYS B 1 233 ? 90.407 -66.723 58.993 1.00 88.81 233 LYS B C 1
ATOM 5249 O O . LYS B 1 233 ? 89.652 -65.893 58.487 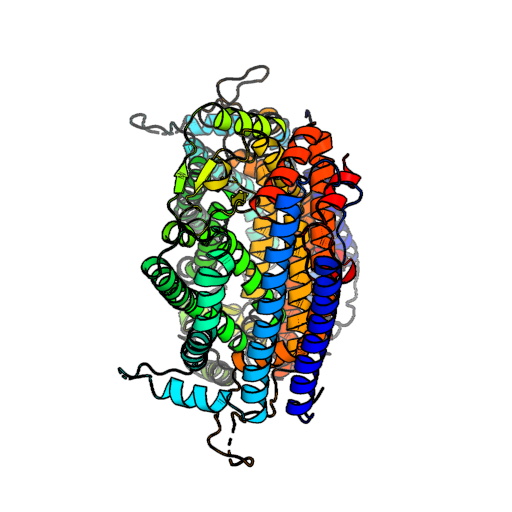1.00 87.11 233 LYS B O 1
ATOM 5255 N N . LYS B 1 234 ? 90.608 -66.813 60.305 1.00 99.15 234 LYS B N 1
ATOM 5256 C CA . LYS B 1 234 ? 89.948 -65.913 61.246 1.00 96.05 234 LYS B CA 1
ATOM 5257 C C . LYS B 1 234 ? 90.442 -64.480 61.083 1.00 89.75 234 LYS B C 1
ATOM 5258 O O . LYS B 1 234 ? 89.665 -63.532 61.195 1.00 88.95 234 LYS B O 1
ATOM 5264 N N . SER B 1 235 ? 91.737 -64.324 60.831 1.00 119.43 235 SER B N 1
ATOM 5265 C CA . SER B 1 235 ? 92.328 -63.002 60.663 1.00 111.77 235 SER B CA 1
ATOM 5266 C C . SER B 1 235 ? 91.727 -62.269 59.467 1.00 109.30 235 SER B C 1
ATOM 5267 O O . SER B 1 235 ? 91.152 -61.180 59.607 1.00 106.33 235 SER B O 1
ATOM 5270 N N . ILE B 1 236 ? 91.842 -62.874 58.289 1.00 82.59 236 ILE B N 1
ATOM 5271 C CA . ILE B 1 236 ? 91.319 -62.242 57.083 1.00 80.42 236 ILE B CA 1
ATOM 5272 C C . ILE B 1 236 ? 89.813 -62.027 57.196 1.00 80.74 236 ILE B C 1
ATOM 5273 O O . ILE B 1 236 ? 89.302 -60.998 56.767 1.00 79.68 236 ILE B O 1
ATOM 5278 N N . GLU B 1 237 ? 89.105 -62.998 57.766 1.00 82.69 237 GLU B N 1
ATOM 5279 C CA . GLU B 1 237 ? 87.661 -62.875 57.947 1.00 83.74 237 GLU B CA 1
ATOM 5280 C C . GLU B 1 237 ? 87.279 -61.736 58.890 1.00 83.96 237 GLU B C 1
ATOM 5281 O O . GLU B 1 237 ? 86.246 -61.096 58.703 1.00 83.86 237 GLU B O 1
ATOM 5287 N N . SER B 1 238 ? 88.102 -61.484 59.903 1.00 115.82 238 SER B N 1
ATOM 5288 C CA . SER B 1 238 ? 87.806 -60.422 60.859 1.00 111.49 238 SER B CA 1
ATOM 5289 C C . SER B 1 238 ? 87.945 -59.074 60.172 1.00 105.75 238 SER B C 1
ATOM 5290 O O . SER B 1 238 ? 87.100 -58.187 60.334 1.00 105.12 238 SER B O 1
ATOM 5293 N N . LEU B 1 239 ? 89.009 -58.932 59.387 1.00 114.32 239 LEU B N 1
ATOM 5294 C CA . LEU B 1 239 ? 89.237 -57.703 58.634 1.00 109.52 239 LEU B CA 1
ATOM 5295 C C . LEU B 1 239 ? 88.174 -57.496 57.555 1.00 112.69 239 LEU B C 1
ATOM 5296 O O . LEU B 1 239 ? 87.768 -56.368 57.273 1.00 110.61 239 LEU B O 1
ATOM 5301 N N . ALA B 1 240 ? 87.722 -58.594 56.958 1.00 79.09 240 ALA B N 1
ATOM 5302 C CA . ALA B 1 240 ? 86.731 -58.533 55.893 1.00 79.02 240 ALA B CA 1
ATOM 5303 C C . ALA B 1 240 ? 85.419 -57.988 56.441 1.00 80.11 240 ALA B C 1
ATOM 5304 O O . ALA B 1 240 ? 84.920 -56.960 55.983 1.00 79.88 240 ALA B O 1
ATOM 5306 N N . ASP B 1 241 ? 84.865 -58.685 57.426 1.00 81.74 241 ASP B N 1
ATOM 5307 C CA . ASP B 1 241 ? 83.620 -58.263 58.048 1.00 83.28 241 ASP B CA 1
ATOM 5308 C C . ASP B 1 241 ? 83.767 -56.838 58.570 1.00 82.54 241 ASP B C 1
ATOM 5309 O O . ASP B 1 241 ? 82.825 -56.049 58.513 1.00 83.05 241 ASP B O 1
ATOM 5314 N N . ARG B 1 242 ? 84.959 -56.509 59.062 1.00 95.51 242 ARG B N 1
ATOM 5315 C CA . ARG B 1 242 ? 85.234 -55.171 59.582 1.00 88.77 242 ARG B CA 1
ATOM 5316 C C . ARG B 1 242 ? 84.984 -54.086 58.541 1.00 87.57 242 ARG B C 1
ATOM 5317 O O . ARG B 1 242 ? 84.213 -53.156 58.779 1.00 87.55 242 ARG B O 1
ATOM 5325 N N . VAL B 1 243 ? 85.634 -54.203 57.388 1.00 102.57 243 VAL B N 1
ATOM 5326 C CA . VAL B 1 243 ? 85.587 -53.139 56.388 1.00 101.11 243 VAL B CA 1
ATOM 5327 C C . VAL B 1 243 ? 84.381 -53.247 55.450 1.00 108.59 243 VAL B C 1
ATOM 5328 O O . VAL B 1 243 ? 84.088 -52.316 54.698 1.00 108.84 243 VAL B O 1
ATOM 5332 N N . GLY B 1 244 ? 83.687 -54.380 55.485 1.00 84.08 244 GLY B N 1
ATOM 5333 C CA . GLY B 1 244 ? 82.498 -54.560 54.670 1.00 93.53 244 GLY B CA 1
ATOM 5334 C C . GLY B 1 244 ? 82.803 -55.184 53.324 1.00 96.38 244 GLY B C 1
ATOM 5335 O O . GLY B 1 244 ? 82.277 -54.764 52.293 1.00 100.07 244 GLY B O 1
ATOM 5336 N N . PHE B 1 245 ? 83.659 -56.197 53.342 1.00 81.18 245 PHE B N 1
ATOM 5337 C CA . PHE B 1 245 ? 84.036 -56.921 52.138 1.00 81.58 245 PHE B CA 1
ATOM 5338 C C . PHE B 1 245 ? 83.346 -58.281 52.154 1.00 84.87 245 PHE B C 1
ATOM 5339 O O . PHE B 1 245 ? 83.538 -59.059 53.089 1.00 86.09 245 PHE B O 1
ATOM 5347 N N . PRO B 1 246 ? 82.535 -58.578 51.124 1.00 85.69 246 PRO B N 1
ATOM 5348 C CA . PRO B 1 246 ? 81.827 -59.862 51.144 1.00 88.08 246 PRO B CA 1
ATOM 5349 C C . PRO B 1 246 ? 82.792 -61.009 50.884 1.00 87.43 246 PRO B C 1
ATOM 5350 O O . PRO B 1 246 ? 83.929 -60.765 50.493 1.00 85.39 246 PRO B O 1
ATOM 5354 N N . LEU B 1 247 ? 82.350 -62.242 51.092 1.00 90.98 247 LEU B N 1
ATOM 5355 C CA . LEU B 1 247 ? 83.260 -63.373 51.005 1.00 90.47 247 LEU B CA 1
ATOM 5356 C C . LEU B 1 247 ? 82.518 -64.696 50.860 1.00 96.86 247 LEU B C 1
ATOM 5357 O O . LEU B 1 247 ? 81.833 -65.142 51.780 1.00 101.06 247 LEU B O 1
ATOM 5362 N N . ASP B 1 248 ? 82.663 -65.318 49.695 1.00 115.80 248 ASP B N 1
ATOM 5363 C CA . ASP B 1 248 ? 82.065 -66.621 49.444 1.00 119.47 248 ASP B CA 1
ATOM 5364 C C . ASP B 1 248 ? 82.925 -67.666 50.139 1.00 121.28 248 ASP B C 1
ATOM 5365 O O . ASP B 1 248 ? 82.415 -68.539 50.841 1.00 124.03 248 ASP B O 1
ATOM 5370 N N . LYS B 1 249 ? 84.235 -67.563 49.940 1.00 94.22 249 LYS B N 1
ATOM 5371 C CA . LYS B 1 249 ? 85.198 -68.407 50.637 1.00 93.19 249 LYS B CA 1
ATOM 5372 C C . LYS B 1 249 ? 86.610 -67.985 50.251 1.00 89.84 249 LYS B C 1
ATOM 5373 O O . LYS B 1 249 ? 86.797 -67.189 49.332 1.00 88.84 249 LYS B O 1
ATOM 5379 N N . ILE B 1 250 ? 87.603 -68.504 50.965 1.00 120.35 250 ILE B N 1
ATOM 5380 C CA . ILE B 1 250 ? 88.995 -68.216 50.651 1.00 112.33 250 ILE B CA 1
ATOM 5381 C C . ILE B 1 250 ? 89.684 -69.477 50.151 1.00 115.49 250 ILE B C 1
ATOM 5382 O O . ILE B 1 250 ? 89.597 -70.532 50.777 1.00 122.51 250 ILE B O 1
ATOM 5387 N N . PHE B 1 251 ? 90.364 -69.359 49.015 1.00 88.17 251 PHE B N 1
ATOM 5388 C CA . PHE B 1 251 ? 91.096 -70.474 48.429 1.00 90.47 251 PHE B CA 1
ATOM 5389 C C . PHE B 1 251 ? 92.564 -70.103 48.255 1.00 85.76 251 PHE B C 1
ATOM 5390 O O . PHE B 1 251 ? 92.895 -68.943 48.010 1.00 84.00 251 PHE B O 1
ATOM 5398 N N . VAL B 1 252 ? 93.440 -71.091 48.395 1.00 108.39 252 VAL B N 1
ATOM 5399 C CA . VAL B 1 252 ? 94.861 -70.890 48.143 1.00 101.73 252 VAL B CA 1
ATOM 5400 C C . VAL B 1 252 ? 95.265 -71.581 46.840 1.00 103.17 252 VAL B C 1
ATOM 5401 O O . VAL B 1 252 ? 95.307 -72.807 46.754 1.00 110.62 252 VAL B O 1
ATOM 5405 N N . ILE B 1 253 ? 95.552 -70.767 45.827 1.00 105.16 253 ILE B N 1
ATOM 5406 C CA . ILE B 1 253 ? 95.902 -71.257 44.494 1.00 105.58 253 ILE B CA 1
ATOM 5407 C C . ILE B 1 253 ? 97.322 -71.804 44.451 1.00 105.84 253 ILE B C 1
ATOM 5408 O O . ILE B 1 253 ? 98.190 -71.367 45.204 1.00 102.60 253 ILE B O 1
ATOM 5413 N N . ASP B 1 254 ? 97.550 -72.766 43.560 1.00 89.85 254 ASP B N 1
ATOM 5414 C CA . ASP B 1 254 ? 98.873 -73.357 43.391 1.00 90.19 254 ASP B CA 1
ATOM 5415 C C . ASP B 1 254 ? 99.638 -72.656 42.273 1.00 90.62 254 ASP B C 1
ATOM 5416 O O . ASP B 1 254 ? 99.717 -73.153 41.150 1.00 92.95 254 ASP B O 1
ATOM 5421 N N . GLY B 1 255 ? 100.200 -71.495 42.589 1.00 105.19 255 GLY B N 1
ATOM 5422 C CA . GLY B 1 255 ? 100.988 -70.747 41.629 1.00 101.81 255 GLY B CA 1
ATOM 5423 C C . GLY B 1 255 ? 102.455 -71.126 41.676 1.00 104.51 255 GLY B C 1
ATOM 5424 O O . GLY B 1 255 ? 103.296 -70.449 41.085 1.00 103.23 255 GLY B O 1
ATOM 5425 N N . SER B 1 256 ? 102.765 -72.210 42.382 1.00 90.18 256 SER B N 1
ATOM 5426 C CA . SER B 1 256 ? 104.139 -72.683 42.496 1.00 91.06 256 SER B CA 1
ATOM 5427 C C . SER B 1 256 ? 104.587 -73.452 41.255 1.00 93.48 256 SER B C 1
ATOM 5428 O O . SER B 1 256 ? 105.764 -73.426 40.896 1.00 94.71 256 SER B O 1
ATOM 5431 N N . LYS B 1 257 ? 103.651 -74.137 40.604 1.00 94.68 257 LYS B N 1
ATOM 5432 C CA . LYS B 1 257 ? 103.980 -74.940 39.430 1.00 97.52 257 LYS B CA 1
ATOM 5433 C C . LYS B 1 257 ? 104.413 -74.063 38.257 1.00 99.15 257 LYS B C 1
ATOM 5434 O O . LYS B 1 257 ? 105.136 -74.515 37.370 1.00 101.64 257 LYS B O 1
ATOM 5440 N N . ARG B 1 258 ? 103.967 -72.811 38.253 1.00 128.75 258 ARG B N 1
ATOM 5441 C CA . ARG B 1 258 ? 104.347 -71.867 37.207 1.00 125.67 258 ARG B CA 1
ATOM 5442 C C . ARG B 1 258 ? 105.715 -71.261 37.504 1.00 126.73 258 ARG B C 1
ATOM 5443 O O . ARG B 1 258 ? 106.673 -71.472 36.761 1.00 129.40 258 ARG B O 1
ATOM 5451 N N . SER B 1 259 ? 105.799 -70.510 38.596 1.00 137.55 259 SER B N 1
ATOM 5452 C CA . SER B 1 259 ? 107.046 -69.869 38.993 1.00 139.86 259 SER B CA 1
ATOM 5453 C C . SER B 1 259 ? 106.954 -69.439 40.450 1.00 139.24 259 SER B C 1
ATOM 5454 O O . SER B 1 259 ? 105.860 -69.327 41.003 1.00 135.49 259 SER B O 1
ATOM 5457 N N . SER B 1 260 ? 108.103 -69.194 41.071 1.00 111.32 260 SER B N 1
ATOM 5458 C CA . SER B 1 260 ? 108.135 -68.801 42.475 1.00 111.67 260 SER B CA 1
ATOM 5459 C C . SER B 1 260 ? 107.857 -67.311 42.679 1.00 108.89 260 SER B C 1
ATOM 5460 O O . SER B 1 260 ? 108.638 -66.611 43.322 1.00 112.82 260 SER B O 1
ATOM 5463 N N . HIS B 1 261 ? 106.742 -66.834 42.130 1.00 92.73 261 HIS B N 1
ATOM 5464 C CA . HIS B 1 261 ? 106.266 -65.482 42.408 1.00 92.13 261 HIS B CA 1
ATOM 5465 C C . HIS B 1 261 ? 105.074 -65.563 43.336 1.00 89.27 261 HIS B C 1
ATOM 5466 O O . HIS B 1 261 ? 104.325 -66.540 43.318 1.00 88.19 261 HIS B O 1
ATOM 5473 N N . SER B 1 262 ? 104.893 -64.522 44.138 1.00 137.41 262 SER B N 1
ATOM 5474 C CA . SER B 1 262 ? 103.813 -64.495 45.107 1.00 133.17 262 SER B CA 1
ATOM 5475 C C . SER B 1 262 ? 102.880 -63.331 44.795 1.00 129.15 262 SER B C 1
ATOM 5476 O O . SER B 1 262 ? 103.313 -62.286 44.311 1.00 130.51 262 SER B O 1
ATOM 5479 N N . ASN B 1 263 ? 101.600 -63.524 45.088 1.00 83.96 263 ASN B N 1
ATOM 5480 C CA . ASN B 1 263 ? 100.573 -62.522 44.836 1.00 83.63 263 ASN B CA 1
ATOM 5481 C C . ASN B 1 263 ? 99.283 -62.881 45.564 1.00 81.81 263 ASN B C 1
ATOM 5482 O O . ASN B 1 263 ? 99.141 -63.985 46.089 1.00 81.13 263 ASN B O 1
ATOM 5487 N N . ALA B 1 264 ? 98.349 -61.937 45.601 1.00 92.99 264 ALA B N 1
ATOM 5488 C CA . ALA B 1 264 ? 97.039 -62.172 46.195 1.00 92.35 264 ALA B CA 1
ATOM 5489 C C . ALA B 1 264 ? 95.984 -61.419 45.394 1.00 91.30 264 ALA B C 1
ATOM 5490 O O . ALA B 1 264 ? 96.252 -60.343 44.861 1.00 90.11 264 ALA B O 1
ATOM 5492 N N . TYR B 1 265 ? 94.781 -61.980 45.320 1.00 112.20 265 TYR B N 1
ATOM 5493 C CA . TYR B 1 265 ? 93.735 -61.416 44.477 1.00 112.18 265 TYR B CA 1
ATOM 5494 C C . TYR B 1 265 ? 92.336 -61.761 44.974 1.00 115.52 265 TYR B C 1
ATOM 5495 O O . TYR B 1 265 ? 92.144 -62.664 45.792 1.00 118.72 265 TYR B O 1
ATOM 5504 N N . PHE B 1 266 ? 91.364 -61.025 44.445 1.00 122.15 266 PHE B N 1
ATOM 5505 C CA . PHE B 1 266 ? 89.954 -61.257 44.715 1.00 126.82 266 PHE B CA 1
ATOM 5506 C C . PHE B 1 266 ? 89.250 -61.520 43.393 1.00 128.63 266 PHE B C 1
ATOM 5507 O O . PHE B 1 266 ? 89.637 -60.972 42.361 1.00 125.44 266 PHE B O 1
ATOM 5515 N N . THR B 1 267 ? 88.219 -62.356 43.416 1.00 90.78 267 THR B N 1
ATOM 5516 C CA . THR B 1 267 ? 87.478 -62.665 42.203 1.00 95.22 267 THR B CA 1
ATOM 5517 C C . THR B 1 267 ? 86.134 -61.956 42.275 1.00 97.20 267 THR B C 1
ATOM 5518 O O . THR B 1 267 ? 85.245 -62.359 43.022 1.00 97.28 267 THR B O 1
ATOM 5522 N N . GLY B 1 268 ? 85.997 -60.892 41.490 1.00 117.65 268 GLY B N 1
ATOM 5523 C CA . GLY B 1 268 ? 84.750 -60.155 41.415 1.00 121.31 268 GLY B CA 1
ATOM 5524 C C . GLY B 1 268 ? 83.708 -60.979 40.693 1.00 126.49 268 GLY B C 1
ATOM 5525 O O . GLY B 1 268 ? 84.034 -61.732 39.777 1.00 125.33 268 GLY B O 1
ATOM 5526 N N . LEU B 1 269 ? 82.450 -60.844 41.097 1.00 164.84 269 LEU B N 1
ATOM 5527 C CA . LEU B 1 269 ? 81.395 -61.629 40.476 1.00 170.04 269 LEU B CA 1
ATOM 5528 C C . LEU B 1 269 ? 81.011 -61.084 39.103 1.00 168.89 269 LEU B C 1
ATOM 5529 O O . LEU B 1 269 ? 80.809 -61.864 38.177 1.00 171.23 269 LEU B O 1
ATOM 5534 N N . PRO B 1 270 ? 80.898 -59.751 38.950 1.00 120.42 270 PRO B N 1
ATOM 5535 C CA . PRO B 1 270 ? 80.970 -58.608 39.866 1.00 116.17 270 PRO B CA 1
ATOM 5536 C C . PRO B 1 270 ? 79.657 -58.364 40.599 1.00 119.29 270 PRO B C 1
ATOM 5537 O O . PRO B 1 270 ? 78.601 -58.751 40.100 1.00 124.66 270 PRO B O 1
ATOM 5541 N N . PHE B 1 271 ? 79.740 -57.752 41.777 1.00 118.95 271 PHE B N 1
ATOM 5542 C CA . PHE B 1 271 ? 78.564 -57.327 42.534 1.00 126.27 271 PHE B CA 1
ATOM 5543 C C . PHE B 1 271 ? 77.931 -58.498 43.281 1.00 131.49 271 PHE B C 1
ATOM 5544 O O . PHE B 1 271 ? 76.708 -58.606 43.367 1.00 137.91 271 PHE B O 1
ATOM 5552 N N . THR B 1 272 ? 78.775 -59.376 43.811 1.00 148.50 272 THR B N 1
ATOM 5553 C CA . THR B 1 272 ? 78.320 -60.488 44.635 1.00 152.87 272 THR B CA 1
ATOM 5554 C C . THR B 1 272 ? 79.501 -60.970 45.469 1.00 149.42 272 THR B C 1
ATOM 5555 O O . THR B 1 272 ? 80.596 -60.417 45.372 1.00 143.34 272 THR B O 1
ATOM 5559 N N . SER B 1 273 ? 79.282 -61.992 46.290 1.00 116.98 273 SER B N 1
ATOM 5560 C CA . SER B 1 273 ? 80.367 -62.629 47.028 1.00 115.12 273 SER B CA 1
ATOM 5561 C C . SER B 1 273 ? 81.610 -62.778 46.154 1.00 108.90 273 SER B C 1
ATOM 5562 O O . SER B 1 273 ? 81.512 -63.052 44.959 1.00 107.58 273 SER B O 1
ATOM 5565 N N . LYS B 1 274 ? 82.776 -62.603 46.767 1.00 94.74 274 LYS B N 1
ATOM 5566 C CA . LYS B 1 274 ? 84.049 -62.672 46.059 1.00 93.23 274 LYS B CA 1
ATOM 5567 C C . LYS B 1 274 ? 84.999 -63.648 46.740 1.00 90.95 274 LYS B C 1
ATOM 5568 O O . LYS B 1 274 ? 85.194 -63.593 47.954 1.00 88.66 274 LYS B O 1
ATOM 5574 N N . ARG B 1 275 ? 85.604 -64.531 45.953 1.00 113.54 275 ARG B N 1
ATOM 5575 C CA . ARG B 1 275 ? 86.546 -65.499 46.493 1.00 114.43 275 ARG B CA 1
ATOM 5576 C C . ARG B 1 275 ? 87.921 -64.860 46.597 1.00 106.13 275 ARG B C 1
ATOM 5577 O O . ARG B 1 275 ? 88.339 -64.120 45.710 1.00 99.96 275 ARG B O 1
ATOM 5585 N N . ILE B 1 276 ? 88.632 -65.158 47.677 1.00 86.05 276 ILE B N 1
ATOM 5586 C CA . ILE B 1 276 ? 89.963 -64.607 47.876 1.00 82.44 276 ILE B CA 1
ATOM 5587 C C . ILE B 1 276 ? 90.993 -65.657 47.494 1.00 82.66 276 ILE B C 1
ATOM 5588 O O . ILE B 1 276 ? 91.200 -66.630 48.219 1.00 83.10 276 ILE B O 1
ATOM 5593 N N . VAL B 1 277 ? 91.650 -65.446 46.359 1.00 84.16 277 VAL B N 1
ATOM 5594 C CA . VAL B 1 277 ? 92.651 -66.391 45.888 1.00 84.53 277 VAL B CA 1
ATOM 5595 C C . VAL B 1 277 ? 94.015 -65.958 46.421 1.00 81.63 277 VAL B C 1
ATOM 5596 O O . VAL B 1 277 ? 94.414 -64.803 46.279 1.00 80.90 277 VAL B O 1
ATOM 5600 N N . LEU B 1 278 ? 94.712 -66.891 47.060 1.00 91.25 278 LEU B N 1
ATOM 5601 C CA . LEU B 1 278 ? 96.001 -66.603 47.673 1.00 87.61 278 LEU B CA 1
ATOM 5602 C C . LEU B 1 278 ? 97.067 -67.532 47.110 1.00 89.46 278 LEU B C 1
ATOM 5603 O O . LEU B 1 278 ? 96.847 -68.737 47.007 1.00 95.10 278 LEU B O 1
ATOM 5608 N N . PHE B 1 279 ? 98.229 -66.987 46.765 1.00 81.14 279 PHE B N 1
ATOM 5609 C CA . PHE B 1 279 ? 99.284 -67.810 46.183 1.00 82.25 279 PHE B CA 1
ATOM 5610 C C . PHE B 1 279 ? 99.873 -68.755 47.223 1.00 82.44 279 PHE B C 1
ATOM 5611 O O . PHE B 1 279 ? 100.154 -68.358 48.353 1.00 81.99 279 PHE B O 1
ATOM 5619 N N . ASP B 1 280 ? 100.064 -70.007 46.824 1.00 83.67 280 ASP B N 1
ATOM 5620 C CA . ASP B 1 280 ? 100.625 -71.020 47.705 1.00 87.63 280 ASP B CA 1
ATOM 5621 C C . ASP B 1 280 ? 102.022 -70.626 48.172 1.00 86.40 280 ASP B C 1
ATOM 5622 O O . ASP B 1 280 ? 102.398 -70.899 49.309 1.00 87.84 280 ASP B O 1
ATOM 5627 N N . THR B 1 281 ? 102.792 -69.991 47.293 1.00 85.03 281 THR B N 1
ATOM 5628 C CA . THR B 1 281 ? 104.160 -69.610 47.629 1.00 86.13 281 THR B CA 1
ATOM 5629 C C . THR B 1 281 ? 104.163 -68.422 48.587 1.00 85.66 281 THR B C 1
ATOM 5630 O O . THR B 1 281 ? 105.183 -68.113 49.205 1.00 87.17 281 THR B O 1
ATOM 5634 N N . LEU B 1 282 ? 103.018 -67.755 48.702 1.00 96.85 282 LEU B N 1
ATOM 5635 C CA . LEU B 1 282 ? 102.866 -66.632 49.623 1.00 94.44 282 LEU B CA 1
ATOM 5636 C C . LEU B 1 282 ? 102.539 -67.111 51.031 1.00 94.77 282 LEU B C 1
ATOM 5637 O O . LEU B 1 282 ? 103.137 -66.655 51.999 1.00 96.00 282 LEU B O 1
ATOM 5642 N N . VAL B 1 283 ? 101.539 -67.981 51.146 1.00 83.49 283 VAL B N 1
ATOM 5643 C CA . VAL B 1 283 ? 101.115 -68.486 52.449 1.00 84.44 283 VAL B CA 1
ATOM 5644 C C . VAL B 1 283 ? 102.131 -69.450 53.066 1.00 86.94 283 VAL B C 1
ATOM 5645 O O . VAL B 1 283 ? 102.290 -69.487 54.286 1.00 88.80 283 VAL B O 1
ATOM 5649 N N . ASN B 1 284 ? 102.814 -70.224 52.225 1.00 89.04 284 ASN B N 1
ATOM 5650 C CA . ASN B 1 284 ? 103.861 -71.122 52.693 1.00 94.09 284 ASN B CA 1
ATOM 5651 C C . ASN B 1 284 ? 104.943 -70.271 53.336 1.00 93.93 284 ASN B C 1
ATOM 5652 O O . ASN B 1 284 ? 104.976 -70.109 54.556 1.00 94.23 284 ASN B O 1
ATOM 5657 N N . SER B 1 285 ? 105.835 -69.743 52.504 1.00 152.37 285 SER B N 1
ATOM 5658 C CA . SER B 1 285 ? 106.903 -68.883 52.982 1.00 155.32 285 SER B CA 1
ATOM 5659 C C . SER B 1 285 ? 106.409 -67.440 52.966 1.00 151.10 285 SER B C 1
ATOM 5660 O O . SER B 1 285 ? 105.276 -67.185 52.561 1.00 144.91 285 SER B O 1
ATOM 5663 N N . ASN B 1 286 ? 107.243 -66.497 53.396 1.00 108.92 286 ASN B N 1
ATOM 5664 C CA . ASN B 1 286 ? 106.932 -65.085 53.210 1.00 107.02 286 ASN B CA 1
ATOM 5665 C C . ASN B 1 286 ? 105.719 -64.652 54.015 1.00 100.10 286 ASN B C 1
ATOM 5666 O O . ASN B 1 286 ? 104.936 -63.823 53.545 1.00 95.84 286 ASN B O 1
ATOM 5671 N N . SER B 1 287 ? 105.567 -65.180 55.227 1.00 137.29 287 SER B N 1
ATOM 5672 C CA . SER B 1 287 ? 104.407 -64.845 56.047 1.00 132.16 287 SER B CA 1
ATOM 5673 C C . SER B 1 287 ? 104.769 -64.034 57.285 1.00 134.00 287 SER B C 1
ATOM 5674 O O . SER B 1 287 ? 105.269 -64.563 58.280 1.00 136.76 287 SER B O 1
ATOM 5677 N N . THR B 1 288 ? 104.496 -62.736 57.197 1.00 190.04 288 THR B N 1
ATOM 5678 C CA . THR B 1 288 ? 104.679 -61.795 58.296 1.00 191.91 288 THR B CA 1
ATOM 5679 C C . THR B 1 288 ? 103.308 -61.486 58.881 1.00 186.00 288 THR B C 1
ATOM 5680 O O . THR B 1 288 ? 102.407 -61.106 58.137 1.00 181.77 288 THR B O 1
ATOM 5684 N N . ASP B 1 289 ? 103.139 -61.625 60.194 1.00 242.38 289 ASP B N 1
ATOM 5685 C CA . ASP B 1 289 ? 101.826 -61.418 60.806 1.00 238.35 289 ASP B CA 1
ATOM 5686 C C . ASP B 1 289 ? 100.924 -62.404 60.079 1.00 235.02 289 ASP B C 1
ATOM 5687 O O . ASP B 1 289 ? 100.248 -63.226 60.694 1.00 235.15 289 ASP B O 1
ATOM 5692 N N . GLU B 1 290 ? 100.901 -62.251 58.758 1.00 215.67 290 GLU B N 1
ATOM 5693 C CA . GLU B 1 290 ? 100.641 -63.314 57.786 1.00 215.22 290 GLU B CA 1
ATOM 5694 C C . GLU B 1 290 ? 99.824 -62.780 56.618 1.00 211.78 290 GLU B C 1
ATOM 5695 O O . GLU B 1 290 ? 98.652 -63.117 56.450 1.00 210.53 290 GLU B O 1
ATOM 5701 N N . ILE B 1 291 ? 100.467 -61.933 55.820 1.00 85.09 291 ILE B N 1
ATOM 5702 C CA . ILE B 1 291 ? 99.919 -61.509 54.543 1.00 82.66 291 ILE B CA 1
ATOM 5703 C C . ILE B 1 291 ? 98.654 -60.670 54.702 1.00 81.25 291 ILE B C 1
ATOM 5704 O O . ILE B 1 291 ? 97.942 -60.420 53.734 1.00 79.61 291 ILE B O 1
ATOM 5709 N N . THR B 1 292 ? 98.372 -60.220 55.918 1.00 84.69 292 THR B N 1
ATOM 5710 C CA . THR B 1 292 ? 97.188 -59.403 56.146 1.00 83.62 292 THR B CA 1
ATOM 5711 C C . THR B 1 292 ? 97.440 -58.022 55.551 1.00 83.54 292 THR B C 1
ATOM 5712 O O . THR B 1 292 ? 96.527 -57.375 55.035 1.00 82.22 292 THR B O 1
ATOM 5716 N N . ALA B 1 293 ? 98.692 -57.580 55.623 1.00 132.37 293 ALA B N 1
ATOM 5717 C CA . ALA B 1 293 ? 99.100 -56.325 55.007 1.00 134.36 293 ALA B CA 1
ATOM 5718 C C . ALA B 1 293 ? 98.791 -56.370 53.518 1.00 132.53 293 ALA B C 1
ATOM 5719 O O . ALA B 1 293 ? 98.315 -55.391 52.941 1.00 131.78 293 ALA B O 1
ATOM 5721 N N . VAL B 1 294 ? 99.066 -57.511 52.896 1.00 129.68 294 VAL B N 1
ATOM 5722 C CA . VAL B 1 294 ? 98.754 -57.686 51.487 1.00 128.45 294 VAL B CA 1
ATOM 5723 C C . VAL B 1 294 ? 97.277 -57.443 51.231 1.00 125.28 294 VAL B C 1
ATOM 5724 O O . VAL B 1 294 ? 96.925 -56.633 50.385 1.00 125.15 294 VAL B O 1
ATOM 5728 N N . LEU B 1 295 ? 96.415 -58.140 51.965 1.00 92.91 295 LEU B N 1
ATOM 5729 C CA . LEU B 1 295 ? 94.974 -58.023 51.751 1.00 92.16 295 LEU B CA 1
ATOM 5730 C C . LEU B 1 295 ? 94.445 -56.633 52.071 1.00 91.14 295 LEU B C 1
ATOM 5731 O O . LEU B 1 295 ? 93.385 -56.248 51.583 1.00 91.31 295 LEU B O 1
ATOM 5736 N N . ALA B 1 296 ? 95.161 -55.885 52.903 1.00 89.55 296 ALA B N 1
ATOM 5737 C CA .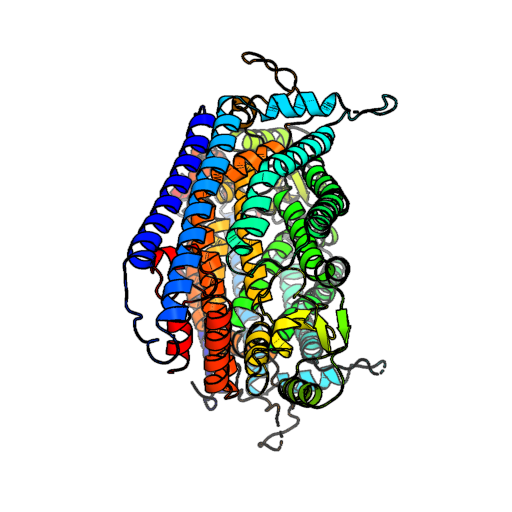 ALA B 1 296 ? 94.816 -54.487 53.114 1.00 89.67 296 ALA B CA 1
ATOM 5738 C C . ALA B 1 296 ? 95.101 -53.716 51.830 1.00 90.52 296 ALA B C 1
ATOM 5739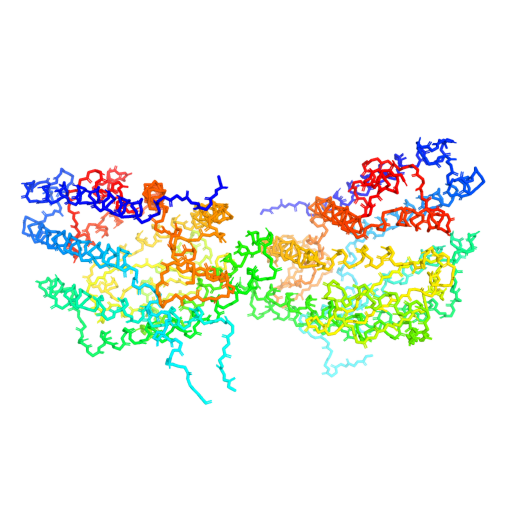 O O . ALA B 1 296 ? 94.289 -52.898 51.389 1.00 90.48 296 ALA B O 1
ATOM 5741 N N . HIS B 1 297 ? 96.252 -53.992 51.226 1.00 80.76 297 HIS B N 1
ATOM 5742 C CA . HIS B 1 297 ? 96.613 -53.375 49.957 1.00 82.30 297 HIS B CA 1
ATOM 5743 C C . HIS B 1 297 ? 95.628 -53.740 48.849 1.00 81.76 297 HIS B C 1
ATOM 5744 O O . HIS B 1 297 ? 95.203 -52.878 48.085 1.00 83.17 297 HIS B O 1
ATOM 5751 N N . GLU B 1 298 ? 95.248 -55.014 48.787 1.00 107.91 298 GLU B N 1
ATOM 5752 C CA . GLU B 1 298 ? 94.461 -55.538 47.676 1.00 108.37 298 GLU B CA 1
ATOM 5753 C C . GLU B 1 298 ? 92.992 -55.205 47.864 1.00 108.43 298 GLU B C 1
ATOM 5754 O O . GLU B 1 298 ? 92.219 -55.180 46.905 1.00 109.08 298 GLU B O 1
ATOM 5760 N N . ILE B 1 299 ? 92.612 -54.953 49.108 1.00 79.03 299 ILE B N 1
ATOM 5761 C CA . ILE B 1 299 ? 91.287 -54.437 49.397 1.00 79.01 299 ILE B CA 1
ATOM 5762 C C . ILE B 1 299 ? 91.332 -52.933 49.178 1.00 80.37 299 ILE B C 1
ATOM 5763 O O . ILE B 1 299 ? 90.302 -52.299 48.977 1.00 81.17 299 ILE B O 1
ATOM 5768 N N . GLY B 1 300 ? 92.533 -52.364 49.236 1.00 81.10 300 GLY B N 1
ATOM 5769 C CA . GLY B 1 300 ? 92.733 -50.970 48.883 1.00 83.16 300 GLY B CA 1
ATOM 5770 C C . GLY B 1 300 ? 92.270 -50.650 47.473 1.00 85.30 300 GLY B C 1
ATOM 5771 O O . GLY B 1 300 ? 91.638 -49.621 47.242 1.00 86.92 300 GLY B O 1
ATOM 5772 N N . HIS B 1 301 ? 92.587 -51.529 46.525 1.00 147.63 301 HIS B N 1
ATOM 5773 C CA . HIS B 1 301 ? 92.174 -51.340 45.138 1.00 150.42 301 HIS B CA 1
ATOM 5774 C C . HIS B 1 301 ? 90.657 -51.326 45.016 1.00 150.81 301 HIS B C 1
ATOM 5775 O O . HIS B 1 301 ? 90.087 -50.529 44.270 1.00 153.68 301 HIS B O 1
ATOM 5782 N N . TRP B 1 302 ? 90.014 -52.216 45.764 1.00 86.56 302 TRP B N 1
ATOM 5783 C CA . TRP B 1 302 ? 88.570 -52.394 45.695 1.00 87.23 302 TRP B CA 1
ATOM 5784 C C . TRP B 1 302 ? 87.824 -51.237 46.344 1.00 87.40 302 TRP B C 1
ATOM 5785 O O . TRP B 1 302 ? 86.811 -50.768 45.830 1.00 89.72 302 TRP B O 1
ATOM 5796 N N . GLN B 1 303 ? 88.339 -50.782 47.478 1.00 85.39 303 GLN B N 1
ATOM 5797 C CA . GLN B 1 303 ? 87.652 -49.806 48.309 1.00 85.29 303 GLN B CA 1
ATOM 5798 C C . GLN B 1 303 ? 87.442 -48.510 47.541 1.00 88.29 303 GLN B C 1
ATOM 5799 O O . GLN B 1 303 ? 86.430 -47.828 47.715 1.00 89.33 303 GLN B O 1
ATOM 5805 N N . LYS B 1 304 ? 88.412 -48.170 46.698 1.00 90.08 304 LYS B N 1
ATOM 5806 C CA . LYS B 1 304 ? 88.378 -46.920 45.954 1.00 93.63 304 LYS B CA 1
ATOM 5807 C C . LYS B 1 304 ? 87.859 -47.141 44.537 1.00 96.97 304 LYS B C 1
ATOM 5808 O O . LYS B 1 304 ? 87.931 -46.242 43.699 1.00 100.81 304 LYS B O 1
ATOM 5814 N N . ASN B 1 305 ? 87.329 -48.333 44.278 1.00 86.85 305 ASN B N 1
ATOM 5815 C CA . ASN B 1 305 ? 86.813 -48.665 42.956 1.00 100.38 305 ASN B CA 1
ATOM 5816 C C . ASN B 1 305 ? 87.810 -48.287 41.867 1.00 86.09 305 ASN B C 1
ATOM 5817 O O . ASN B 1 305 ? 87.510 -47.483 40.985 1.00 90.22 305 ASN B O 1
ATOM 5822 N N . HIS B 1 306 ? 89.002 -48.871 41.943 1.00 86.24 306 HIS B N 1
ATOM 5823 C CA . HIS B 1 306 ? 90.061 -48.592 40.980 1.00 93.08 306 HIS B CA 1
ATOM 5824 C C . HIS B 1 306 ? 89.782 -49.246 39.633 1.00 93.14 306 HIS B C 1
ATOM 5825 O O . HIS B 1 306 ? 90.003 -48.639 38.585 1.00 96.29 306 HIS B O 1
ATOM 5832 N N . ILE B 1 307 ? 89.293 -50.482 39.659 1.00 80.56 307 ILE B N 1
ATOM 5833 C CA . ILE B 1 307 ? 89.005 -51.196 38.422 1.00 80.49 307 ILE B CA 1
ATOM 5834 C C . ILE B 1 307 ? 87.995 -50.421 37.585 1.00 78.26 307 ILE B C 1
ATOM 5835 O O . ILE B 1 307 ? 88.096 -50.385 36.362 1.00 81.45 307 ILE B O 1
ATOM 5840 N N . VAL B 1 308 ? 87.028 -49.796 38.247 1.00 58.00 308 VAL B N 1
ATOM 5841 C CA . VAL B 1 308 ? 86.057 -48.950 37.562 1.00 55.73 308 VAL B CA 1
ATOM 5842 C C . VAL B 1 308 ? 86.746 -47.725 36.964 1.00 60.15 308 VAL B C 1
ATOM 5843 O O . VAL B 1 308 ? 86.540 -47.394 35.795 1.00 62.16 308 VAL B O 1
ATOM 5847 N N . ASN B 1 309 ? 87.568 -47.061 37.772 1.00 74.75 309 ASN B N 1
ATOM 5848 C CA . ASN B 1 309 ? 88.309 -45.890 37.318 1.00 78.77 309 ASN B CA 1
ATOM 5849 C C . ASN B 1 309 ? 89.106 -46.191 36.058 1.00 85.08 309 ASN B C 1
ATOM 5850 O O . ASN B 1 309 ? 89.271 -45.329 35.194 1.00 86.59 309 ASN B O 1
ATOM 5855 N N . MET B 1 310 ? 89.601 -47.420 35.963 1.00 53.43 310 MET B N 1
ATOM 5856 C CA . MET B 1 310 ? 90.414 -47.830 34.827 1.00 57.51 310 MET B CA 1
ATOM 5857 C C . MET B 1 310 ? 89.574 -48.243 33.619 1.00 58.25 310 MET B C 1
ATOM 5858 O O . MET B 1 310 ? 89.950 -47.977 32.478 1.00 59.91 310 MET B O 1
ATOM 5863 N N . VAL B 1 311 ? 88.438 -48.886 33.872 1.00 53.79 311 VAL B N 1
ATOM 5864 C CA . VAL B 1 311 ? 87.563 -49.325 32.792 1.00 52.91 311 VAL B CA 1
ATOM 5865 C C . VAL B 1 311 ? 87.029 -48.124 32.026 1.00 54.16 311 VAL B C 1
ATOM 5866 O O . VAL B 1 311 ? 86.932 -48.155 30.799 1.00 58.09 311 VAL B O 1
ATOM 5870 N N . ILE B 1 312 ? 86.696 -47.061 32.750 1.00 52.49 312 ILE B N 1
ATOM 5871 C CA . ILE B 1 312 ? 86.240 -45.833 32.115 1.00 52.09 312 ILE B CA 1
ATOM 5872 C C . ILE B 1 312 ? 87.347 -45.263 31.233 1.00 57.99 312 ILE B C 1
ATOM 5873 O O . ILE B 1 312 ? 87.098 -44.854 30.096 1.00 60.03 312 ILE B O 1
ATOM 5878 N N . PHE B 1 313 ? 88.569 -45.238 31.755 1.00 49.91 313 PHE B N 1
ATOM 5879 C CA . PHE B 1 313 ? 89.702 -44.749 30.980 1.00 51.95 313 PHE B CA 1
ATOM 5880 C C . PHE B 1 313 ? 89.992 -45.681 29.805 1.00 54.39 313 PHE B C 1
ATOM 5881 O O . PHE B 1 313 ? 90.577 -45.270 28.800 1.00 55.02 313 PHE B O 1
ATOM 5889 N N . SER B 1 314 ? 89.568 -46.934 29.928 1.00 69.78 314 SER B N 1
ATOM 5890 C CA . SER B 1 314 ? 89.702 -47.890 28.836 1.00 71.07 314 SER B CA 1
ATOM 5891 C C . SER B 1 314 ? 88.683 -47.593 27.749 1.00 72.85 314 SER B C 1
ATOM 5892 O O . SER B 1 314 ? 88.960 -47.796 26.574 1.00 73.90 314 SER B O 1
ATOM 5895 N N . GLN B 1 315 ? 87.489 -47.159 28.142 1.00 62.96 315 GLN B N 1
ATOM 5896 C CA . GLN B 1 315 ? 86.465 -46.805 27.167 1.00 64.86 315 GLN B CA 1
ATOM 5897 C C . GLN B 1 315 ? 86.883 -45.551 26.409 1.00 64.61 315 GLN B C 1
ATOM 5898 O O . GLN B 1 315 ? 86.606 -45.423 25.219 1.00 66.55 315 GLN B O 1
ATOM 5904 N N . LEU B 1 316 ? 87.542 -44.622 27.099 1.00 52.14 316 LEU B N 1
ATOM 5905 C CA . LEU B 1 316 ? 88.112 -43.455 26.425 1.00 51.52 316 LEU B CA 1
ATOM 5906 C C . LEU B 1 316 ? 89.169 -43.866 25.407 1.00 53.08 316 LEU B C 1
ATOM 5907 O O . LEU B 1 316 ? 89.158 -43.396 24.269 1.00 54.11 316 LEU B O 1
ATOM 5912 N N . HIS B 1 317 ? 90.081 -44.742 25.820 1.00 60.70 317 HIS B N 1
ATOM 5913 C CA . HIS B 1 317 ? 91.113 -45.254 24.923 1.00 61.30 317 HIS B CA 1
ATOM 5914 C C . HIS B 1 317 ? 90.483 -45.807 23.644 1.00 63.21 317 HIS B C 1
ATOM 5915 O O . HIS B 1 317 ? 90.812 -45.383 22.536 1.00 63.96 317 HIS B O 1
ATOM 5922 N N . THR B 1 318 ? 89.574 -46.759 23.821 1.00 63.45 318 THR B N 1
ATOM 5923 C CA . THR B 1 318 ? 88.894 -47.423 22.718 1.00 65.47 318 THR B CA 1
ATOM 5924 C C . THR B 1 318 ? 88.151 -46.450 21.812 1.00 67.15 318 THR B C 1
ATOM 5925 O O . THR B 1 318 ? 88.140 -46.629 20.596 1.00 68.51 318 THR B O 1
ATOM 5929 N N . PHE B 1 319 ? 87.517 -45.435 22.392 1.00 58.21 319 PHE B N 1
ATOM 5930 C CA . PHE B 1 319 ? 86.776 -44.473 21.582 1.00 59.50 319 PHE B CA 1
ATOM 5931 C C . PHE B 1 319 ? 87.726 -43.674 20.701 1.00 58.80 319 PHE B C 1
ATOM 5932 O O . PHE B 1 319 ? 87.432 -43.408 19.538 1.00 60.21 319 PHE B O 1
ATOM 5940 N N . LEU B 1 320 ? 88.863 -43.285 21.264 1.00 79.33 320 LEU B N 1
ATOM 5941 C CA . LEU B 1 320 ? 89.861 -42.541 20.516 1.00 78.35 320 LEU B CA 1
ATOM 5942 C C . LEU B 1 320 ? 90.296 -43.380 19.319 1.00 78.97 320 LEU B C 1
ATOM 5943 O O . LEU B 1 320 ? 90.316 -42.902 18.181 1.00 78.97 320 LEU B O 1
ATOM 5948 N N . ILE B 1 321 ? 90.617 -44.644 19.579 1.00 70.42 321 ILE B N 1
ATOM 5949 C CA . ILE B 1 321 ? 91.090 -45.549 18.536 1.00 70.17 321 ILE B CA 1
ATOM 5950 C C . ILE B 1 321 ? 90.094 -45.694 17.388 1.00 71.81 321 ILE B C 1
ATOM 5951 O O . ILE B 1 321 ? 90.437 -45.462 16.228 1.00 71.28 321 ILE B O 1
ATOM 5956 N N . PHE B 1 322 ? 88.860 -46.065 17.712 1.00 81.15 322 PHE B N 1
ATOM 5957 C CA . PHE B 1 322 ? 87.856 -46.333 16.690 1.00 83.12 322 PHE B CA 1
ATOM 5958 C C . PHE B 1 322 ? 87.210 -45.051 16.178 1.00 84.07 322 PHE B C 1
ATOM 5959 O O . PHE B 1 322 ? 86.451 -45.075 15.210 1.00 85.64 322 PHE B O 1
ATOM 5967 N N . SER B 1 323 ? 87.520 -43.932 16.821 1.00 76.52 323 SER B N 1
ATOM 5968 C CA . SER B 1 323 ? 87.124 -42.633 16.302 1.00 76.47 323 SER B CA 1
ATOM 5969 C C . SER B 1 323 ? 88.033 -42.295 15.132 1.00 74.95 323 SER B C 1
ATOM 5970 O O . SER B 1 323 ? 87.576 -41.839 14.083 1.00 75.63 323 SER B O 1
ATOM 5973 N N . LEU B 1 324 ? 89.327 -42.530 15.320 1.00 74.73 324 LEU B N 1
ATOM 5974 C CA . LEU B 1 324 ? 90.307 -42.296 14.268 1.00 73.36 324 LEU B CA 1
ATOM 5975 C C . LEU B 1 324 ? 90.190 -43.327 13.148 1.00 73.99 324 LEU B C 1
ATOM 5976 O O . LEU B 1 324 ? 90.434 -43.018 11.983 1.00 73.67 324 LEU B O 1
ATOM 5981 N N . PHE B 1 325 ? 89.812 -44.550 13.507 1.00 76.73 325 PHE B N 1
ATOM 5982 C CA . PHE B 1 325 ? 89.654 -45.625 12.532 1.00 77.24 325 PHE B CA 1
ATOM 5983 C C . PHE B 1 325 ? 88.728 -45.198 11.392 1.00 78.72 325 PHE B C 1
ATOM 5984 O O . PHE B 1 325 ? 88.950 -45.550 10.233 1.00 78.43 325 PHE B O 1
ATOM 5992 N N . THR B 1 326 ? 87.696 -44.432 11.731 1.00 100.52 326 THR B N 1
ATOM 5993 C CA . THR B 1 326 ? 86.721 -43.949 10.755 1.00 102.13 326 THR B CA 1
ATOM 5994 C C . THR B 1 326 ? 87.352 -43.286 9.530 1.00 100.81 326 THR B C 1
ATOM 5995 O O . THR B 1 326 ? 86.767 -43.292 8.447 1.00 101.82 326 THR B O 1
ATOM 5999 N N . SER B 1 327 ? 88.540 -42.715 9.697 1.00 103.60 327 SER B N 1
ATOM 6000 C CA . SER B 1 327 ? 89.173 -41.973 8.612 1.00 102.55 327 SER B CA 1
ATOM 6001 C C . SER B 1 327 ? 89.835 -42.891 7.591 1.00 101.89 327 SER B C 1
ATOM 6002 O O . SER B 1 327 ? 89.769 -42.637 6.388 1.00 102.07 327 SER B O 1
ATOM 6005 N N . ILE B 1 328 ? 90.468 -43.956 8.070 1.00 104.87 328 ILE B N 1
ATOM 6006 C CA . ILE B 1 328 ? 91.276 -44.810 7.207 1.00 103.97 328 ILE B CA 1
ATOM 6007 C C . ILE B 1 328 ? 90.808 -46.265 7.188 1.00 104.72 328 ILE B C 1
ATOM 6008 O O . ILE B 1 328 ? 91.626 -47.177 7.065 1.00 103.68 328 ILE B O 1
ATOM 6013 N N . TYR B 1 329 ? 89.501 -46.487 7.292 1.00 81.61 329 TYR B N 1
ATOM 6014 C CA . TYR B 1 329 ? 88.970 -47.846 7.213 1.00 82.54 329 TYR B CA 1
ATOM 6015 C C . TYR B 1 329 ? 88.346 -48.107 5.845 1.00 83.56 329 TYR B C 1
ATOM 6016 O O . TYR B 1 329 ? 88.124 -49.255 5.462 1.00 83.98 329 TYR B O 1
ATOM 6025 N N . ARG B 1 330 ? 88.071 -47.033 5.113 1.00 111.70 330 ARG B N 1
ATOM 6026 C CA . ARG B 1 330 ? 87.588 -47.132 3.741 1.00 112.45 330 ARG B CA 1
ATOM 6027 C C . ARG B 1 330 ? 88.617 -46.525 2.790 1.00 110.95 330 ARG B C 1
ATOM 6028 O O . ARG B 1 330 ? 88.643 -46.854 1.605 1.00 111.81 330 ARG B O 1
ATOM 6036 N N . ASN B 1 331 ? 89.434 -45.610 3.310 1.00 109.46 331 ASN B N 1
ATOM 6037 C CA . ASN B 1 331 ? 90.538 -45.034 2.551 1.00 109.05 331 ASN B CA 1
ATOM 6038 C C . ASN B 1 331 ? 91.113 -46.118 1.643 1.00 110.83 331 ASN B C 1
ATOM 6039 O O . ASN B 1 331 ? 91.295 -47.249 2.078 1.00 109.86 331 ASN B O 1
ATOM 6044 N N . SER B 1 332 ? 91.401 -45.787 0.388 1.00 105.63 332 SER B N 1
ATOM 6045 C CA . SER B 1 332 ? 91.775 -46.815 -0.579 1.00 107.92 332 SER B CA 1
ATOM 6046 C C . SER B 1 332 ? 93.268 -46.838 -0.889 1.00 108.62 332 SER B C 1
ATOM 6047 O O . SER B 1 332 ? 93.844 -47.909 -1.094 1.00 109.14 332 SER B O 1
ATOM 6050 N N . SER B 1 333 ? 93.904 -45.672 -0.897 1.00 91.26 333 SER B N 1
ATOM 6051 C CA . SER B 1 333 ? 95.340 -45.614 -1.130 1.00 91.91 333 SER B CA 1
ATOM 6052 C C . SER B 1 333 ? 96.056 -46.417 -0.054 1.00 89.25 333 SER B C 1
ATOM 6053 O O . SER B 1 333 ? 97.080 -47.050 -0.313 1.00 89.96 333 SER B O 1
ATOM 6056 N N . PHE B 1 334 ? 95.485 -46.422 1.146 1.00 121.13 334 PHE B N 1
ATOM 6057 C CA . PHE B 1 334 ? 96.090 -47.104 2.280 1.00 118.57 334 PHE B CA 1
ATOM 6058 C C . PHE B 1 334 ? 96.024 -48.617 2.080 1.00 119.04 334 PHE B C 1
ATOM 6059 O O . PHE B 1 334 ? 97.051 -49.262 1.873 1.00 119.66 334 PHE B O 1
ATOM 6067 N N . TYR B 1 335 ? 94.822 -49.182 2.163 1.00 99.64 335 TYR B N 1
ATOM 6068 C CA . TYR B 1 335 ? 94.645 -50.621 1.975 1.00 100.24 335 TYR B CA 1
ATOM 6069 C C . TYR B 1 335 ? 95.424 -51.107 0.756 1.00 103.17 335 TYR B C 1
ATOM 6070 O O . TYR B 1 335 ? 95.975 -52.207 0.757 1.00 103.41 335 TYR B O 1
ATOM 6079 N N . ASN B 1 336 ? 95.473 -50.276 -0.283 1.00 90.25 336 ASN B N 1
ATOM 6080 C CA . ASN B 1 336 ? 96.018 -50.698 -1.567 1.00 93.51 336 ASN B CA 1
ATOM 6081 C C . ASN B 1 336 ? 97.542 -50.757 -1.548 1.00 93.54 336 ASN B C 1
ATOM 6082 O O . ASN B 1 336 ? 98.134 -51.661 -2.136 1.00 95.19 336 ASN B O 1
ATOM 6087 N N . THR B 1 337 ? 98.176 -49.795 -0.881 1.00 91.51 337 THR B N 1
ATOM 6088 C CA . THR B 1 337 ? 99.636 -49.772 -0.783 1.00 91.48 337 THR B CA 1
ATOM 6089 C C . THR B 1 337 ? 100.200 -51.099 -0.279 1.00 90.51 337 THR B C 1
ATOM 6090 O O . THR B 1 337 ? 101.277 -51.521 -0.700 1.00 91.77 337 THR B O 1
ATOM 6094 N N . PHE B 1 338 ? 99.476 -51.752 0.625 1.00 88.38 338 PHE B N 1
ATOM 6095 C CA . PHE B 1 338 ? 99.956 -52.990 1.229 1.00 87.34 338 PHE B CA 1
ATOM 6096 C C . PHE B 1 338 ? 99.397 -54.221 0.519 1.00 89.19 338 PHE B C 1
ATOM 6097 O O . PHE B 1 338 ? 99.332 -55.307 1.096 1.00 88.22 338 PHE B O 1
ATOM 6105 N N . GLY B 1 339 ? 99.004 -54.046 -0.739 1.00 92.05 339 GLY B N 1
ATOM 6106 C CA . GLY B 1 339 ? 98.565 -55.152 -1.570 1.00 94.39 339 GLY B CA 1
ATOM 6107 C C . GLY B 1 339 ? 97.199 -55.692 -1.196 1.00 93.65 339 GLY B C 1
ATOM 6108 O O . GLY B 1 339 ? 97.055 -56.882 -0.931 1.00 93.51 339 GLY B O 1
ATOM 6109 N N . PHE B 1 340 ? 96.197 -54.819 -1.173 1.00 108.15 340 PHE B N 1
ATOM 6110 C CA . PHE B 1 340 ? 94.824 -55.234 -0.902 1.00 107.72 340 PHE B CA 1
ATOM 6111 C C . PHE B 1 340 ? 93.839 -54.387 -1.696 1.00 109.49 340 PHE B C 1
ATOM 6112 O O . PHE B 1 340 ? 93.695 -53.190 -1.445 1.00 108.44 340 PHE B O 1
ATOM 6120 N N . PHE B 1 341 ? 93.157 -55.019 -2.649 1.00 109.50 341 PHE B N 1
ATOM 6121 C CA . PHE B 1 341 ? 92.281 -54.299 -3.567 1.00 111.81 341 PHE B CA 1
ATOM 6122 C C . PHE B 1 341 ? 90.858 -54.849 -3.613 1.00 112.49 341 PHE B C 1
ATOM 6123 O O . PHE B 1 341 ? 90.568 -55.959 -3.149 1.00 111.82 341 PHE B O 1
ATOM 6131 N N . VAL B 1 342 ? 89.975 -54.049 -4.197 1.00 106.70 342 VAL B N 1
ATOM 6132 C CA . VAL B 1 342 ? 88.580 -54.417 -4.352 1.00 107.74 342 VAL B CA 1
ATOM 6133 C C . VAL B 1 342 ? 88.191 -54.355 -5.822 1.00 112.10 342 VAL B C 1
ATOM 6134 O O . VAL B 1 342 ? 88.752 -53.574 -6.591 1.00 113.85 342 VAL B O 1
ATOM 6138 N N . GLU B 1 343 ? 87.230 -55.187 -6.205 1.00 113.05 343 GLU B N 1
ATOM 6139 C CA . GLU B 1 343 ? 86.762 -55.257 -7.585 1.00 117.47 343 GLU B CA 1
ATOM 6140 C C . GLU B 1 343 ? 87.898 -55.208 -8.616 1.00 120.11 343 GLU B C 1
ATOM 6141 O O . GLU B 1 343 ? 87.770 -54.582 -9.667 1.00 123.21 343 GLU B O 1
ATOM 6147 N N . LYS B 1 344 ? 89.011 -55.861 -8.294 1.00 145.44 344 LYS B N 1
ATOM 6148 C CA . LYS B 1 344 ? 90.001 -56.248 -9.299 1.00 148.33 344 LYS B CA 1
ATOM 6149 C C . LYS B 1 344 ? 90.868 -55.111 -9.845 1.00 149.17 344 LYS B C 1
ATOM 6150 O O . LYS B 1 344 ? 90.951 -54.928 -11.061 1.00 152.96 344 LYS B O 1
ATOM 6156 N N . SER B 1 345 ? 91.537 -54.370 -8.968 1.00 116.37 345 SER B N 1
ATOM 6157 C CA . SER B 1 345 ? 92.435 -53.304 -9.415 1.00 117.10 345 SER B CA 1
ATOM 6158 C C . SER B 1 345 ? 93.770 -53.866 -9.918 1.00 118.49 345 SER B C 1
ATOM 6159 O O . SER B 1 345 ? 94.115 -55.013 -9.633 1.00 117.93 345 SER B O 1
ATOM 6162 N N . SER B 1 346 ? 94.514 -53.047 -10.662 1.00 152.72 346 SER B N 1
ATOM 6163 C CA . SER B 1 346 ? 95.818 -53.442 -11.192 1.00 154.22 346 SER B CA 1
ATOM 6164 C C . SER B 1 346 ? 96.895 -52.418 -10.834 1.00 152.65 346 SER B C 1
ATOM 6165 O O . SER B 1 346 ? 96.665 -51.528 -10.016 1.00 149.97 346 SER B O 1
ATOM 6168 N N . SER B 1 347 ? 98.064 -52.552 -11.460 1.00 121.42 347 SER B N 1
ATOM 6169 C CA . SER B 1 347 ? 99.227 -51.709 -11.173 1.00 120.27 347 SER B CA 1
ATOM 6170 C C . SER B 1 347 ? 100.042 -52.293 -10.019 1.00 116.80 347 SER B C 1
ATOM 6171 O O . SER B 1 347 ? 100.986 -51.667 -9.534 1.00 115.26 347 SER B O 1
ATOM 6174 N N . GLY B 1 348 ? 99.673 -53.497 -9.591 1.00 136.53 348 GLY B N 1
ATOM 6175 C CA . GLY B 1 348 ? 100.340 -54.162 -8.486 1.00 133.43 348 GLY B CA 1
ATOM 6176 C C . GLY B 1 348 ? 100.595 -55.632 -8.775 1.00 134.71 348 GLY B C 1
ATOM 6177 O O . GLY B 1 348 ? 100.050 -56.192 -9.726 1.00 137.73 348 GLY B O 1
ATOM 6178 N N . PHE B 1 349 ? 101.420 -56.256 -7.938 1.00 119.18 349 PHE B N 1
ATOM 6179 C CA . PHE B 1 349 ? 101.654 -57.700 -7.988 1.00 119.90 349 PHE B CA 1
ATOM 6180 C C . PHE B 1 349 ? 100.459 -58.528 -7.506 1.00 118.95 349 PHE B C 1
ATOM 6181 O O . PHE B 1 349 ? 99.477 -57.974 -7.014 1.00 117.34 349 PHE B O 1
ATOM 6189 N N . VAL B 1 350 ? 100.543 -59.851 -7.656 1.00 140.60 350 VAL B N 1
ATOM 6190 C CA . VAL B 1 350 ? 99.495 -60.753 -7.174 1.00 139.85 350 VAL B CA 1
ATOM 6191 C C . VAL B 1 350 ? 98.931 -60.272 -5.848 1.00 135.94 350 VAL B C 1
ATOM 6192 O O . VAL B 1 350 ? 99.637 -60.186 -4.844 1.00 133.15 350 VAL B O 1
ATOM 6196 N N . ASP B 1 351 ? 97.661 -59.896 -5.875 1.00 128.67 351 ASP B N 1
ATOM 6197 C CA . ASP B 1 351 ? 97.039 -59.243 -4.739 1.00 125.29 351 ASP B CA 1
ATOM 6198 C C . ASP B 1 351 ? 95.658 -59.835 -4.480 1.00 125.15 351 ASP B C 1
ATOM 6199 O O . ASP B 1 351 ? 95.077 -60.461 -5.366 1.00 128.09 351 ASP B O 1
ATOM 6204 N N . PRO B 1 352 ? 95.123 -59.633 -3.268 1.00 102.35 352 PRO B N 1
ATOM 6205 C CA . PRO B 1 352 ? 93.787 -60.137 -2.952 1.00 102.09 352 PRO B CA 1
ATOM 6206 C C . PRO B 1 352 ? 92.709 -59.175 -3.422 1.00 102.96 352 PRO B C 1
ATOM 6207 O O . PRO B 1 352 ? 92.681 -58.019 -2.995 1.00 101.13 352 PRO B O 1
ATOM 6211 N N . VAL B 1 353 ? 91.836 -59.651 -4.299 1.00 105.16 353 VAL B N 1
ATOM 6212 C CA . VAL B 1 353 ? 90.724 -58.844 -4.777 1.00 106.32 353 VAL B CA 1
ATOM 6213 C C . VAL B 1 353 ? 89.464 -59.327 -4.074 1.00 105.14 353 VAL B C 1
ATOM 6214 O O . VAL B 1 353 ? 89.049 -60.473 -4.256 1.00 106.63 353 VAL B O 1
ATOM 6218 N N . ILE B 1 354 ? 88.851 -58.469 -3.266 1.00 105.22 354 ILE B N 1
ATOM 6219 C CA . ILE B 1 354 ? 87.712 -58.919 -2.466 1.00 103.79 354 ILE B CA 1
ATOM 6220 C C . ILE B 1 354 ? 86.434 -58.130 -2.741 1.00 104.59 354 ILE B C 1
ATOM 6221 O O . ILE B 1 354 ? 86.467 -56.926 -2.998 1.00 104.53 354 ILE B O 1
ATOM 6226 N N . THR B 1 355 ? 85.309 -58.835 -2.662 1.00 116.83 355 THR B N 1
ATOM 6227 C CA . THR B 1 355 ? 84.014 -58.307 -3.070 1.00 118.36 355 THR B CA 1
ATOM 6228 C C . THR B 1 355 ? 83.581 -57.105 -2.253 1.00 115.63 355 THR B C 1
ATOM 6229 O O . THR B 1 355 ? 83.334 -56.025 -2.790 1.00 116.60 355 THR B O 1
ATOM 6233 N N . LYS B 1 356 ? 83.509 -57.298 -0.944 1.00 101.43 356 LYS B N 1
ATOM 6234 C CA . LYS B 1 356 ? 82.954 -56.288 -0.061 1.00 98.71 356 LYS B CA 1
ATOM 6235 C C . LYS B 1 356 ? 84.003 -55.380 0.546 1.00 96.11 356 LYS B C 1
ATOM 6236 O O . LYS B 1 356 ? 84.862 -55.824 1.311 1.00 94.11 356 LYS B O 1
ATOM 6242 N N . GLU B 1 357 ? 83.928 -54.102 0.184 1.00 195.68 357 GLU B N 1
ATOM 6243 C CA . GLU B 1 357 ? 84.842 -53.115 0.719 1.00 193.89 357 GLU B CA 1
ATOM 6244 C C . GLU B 1 357 ? 86.207 -53.786 0.806 1.00 193.11 357 GLU B C 1
ATOM 6245 O O . GLU B 1 357 ? 86.607 -54.496 -0.112 1.00 195.92 357 GLU B O 1
ATOM 6251 N N . PHE B 1 358 ? 86.895 -53.614 1.924 1.00 101.67 358 PHE B N 1
ATOM 6252 C CA . PHE B 1 358 ? 88.193 -54.237 2.130 1.00 100.43 358 PHE B CA 1
ATOM 6253 C C . PHE B 1 358 ? 88.125 -55.025 3.426 1.00 99.59 358 PHE B C 1
ATOM 6254 O O . PHE B 1 358 ? 87.123 -54.960 4.136 1.00 100.32 358 PHE B O 1
ATOM 6262 N N . PRO B 1 359 ? 89.177 -55.791 3.738 1.00 82.81 359 PRO B N 1
ATOM 6263 C CA . PRO B 1 359 ? 89.085 -56.524 4.996 1.00 80.42 359 PRO B CA 1
ATOM 6264 C C . PRO B 1 359 ? 89.302 -55.589 6.177 1.00 77.36 359 PRO B C 1
ATOM 6265 O O . PRO B 1 359 ? 90.390 -55.037 6.334 1.00 76.64 359 PRO B O 1
ATOM 6269 N N . ILE B 1 360 ? 88.270 -55.412 6.994 1.00 95.42 360 ILE B N 1
ATOM 6270 C CA . ILE B 1 360 ? 88.319 -54.443 8.077 1.00 95.38 360 ILE B CA 1
ATOM 6271 C C . ILE B 1 360 ? 89.439 -54.843 9.026 1.00 93.65 360 ILE B C 1
ATOM 6272 O O . ILE B 1 360 ? 90.079 -53.994 9.648 1.00 92.86 360 ILE B O 1
ATOM 6277 N N . ILE B 1 361 ? 89.650 -56.150 9.144 1.00 90.92 361 ILE B N 1
ATOM 6278 C CA . ILE B 1 361 ? 90.679 -56.701 10.021 1.00 89.32 361 ILE B CA 1
ATOM 6279 C C . ILE B 1 361 ? 92.079 -56.210 9.642 1.00 87.98 361 ILE B C 1
ATOM 6280 O O . ILE B 1 361 ? 92.868 -55.818 10.505 1.00 87.01 361 ILE B O 1
ATOM 6285 N N . ILE B 1 362 ? 92.377 -56.229 8.344 1.00 92.40 362 ILE B N 1
ATOM 6286 C CA . ILE B 1 362 ? 93.702 -55.860 7.851 1.00 91.16 362 ILE B CA 1
ATOM 6287 C C . ILE B 1 362 ? 93.948 -54.381 8.109 1.00 90.81 362 ILE B C 1
ATOM 6288 O O . ILE B 1 362 ? 95.004 -53.987 8.608 1.00 89.73 362 ILE B O 1
ATOM 6293 N N . GLY B 1 363 ? 92.967 -53.562 7.749 1.00 73.14 363 GLY B N 1
ATOM 6294 C CA . GLY B 1 363 ? 93.031 -52.138 8.006 1.00 72.19 363 GLY B CA 1
ATOM 6295 C C . GLY B 1 363 ? 93.204 -51.849 9.484 1.00 69.43 363 GLY B C 1
ATOM 6296 O O . GLY B 1 363 ? 93.877 -50.891 9.858 1.00 68.59 363 GLY B O 1
ATOM 6297 N N . PHE B 1 364 ? 92.589 -52.670 10.332 1.00 81.95 364 PHE B N 1
ATOM 6298 C CA . PHE B 1 364 ? 92.739 -52.500 11.772 1.00 81.54 364 PHE B CA 1
ATOM 6299 C C . PHE B 1 364 ? 94.174 -52.743 12.226 1.00 79.91 364 PHE B C 1
ATOM 6300 O O . PHE B 1 364 ? 94.714 -51.959 12.999 1.00 79.21 364 PHE B O 1
ATOM 6308 N N . MET B 1 365 ? 94.781 -53.834 11.766 1.00 72.10 365 MET B N 1
ATOM 6309 C CA . MET B 1 365 ? 96.154 -54.158 12.157 1.00 70.85 365 MET B CA 1
ATOM 6310 C C . MET B 1 365 ? 97.134 -53.066 11.741 1.00 70.05 365 MET B C 1
ATOM 6311 O O . MET B 1 365 ? 97.919 -52.566 12.554 1.00 69.34 365 MET B O 1
ATOM 6316 N N . LEU B 1 366 ? 97.091 -52.695 10.469 1.00 68.59 366 LEU B N 1
ATOM 6317 C CA . LEU B 1 366 ? 98.011 -51.697 9.952 1.00 69.46 366 LEU B CA 1
ATOM 6318 C C . LEU B 1 366 ? 97.783 -50.385 10.698 1.00 67.93 366 LEU B C 1
ATOM 6319 O O . LEU B 1 366 ? 98.731 -49.668 11.031 1.00 67.62 366 LEU B O 1
ATOM 6324 N N . PHE B 1 367 ? 96.519 -50.088 10.981 1.00 93.39 367 PHE B N 1
ATOM 6325 C CA . PHE B 1 367 ? 96.172 -48.917 11.770 1.00 93.50 367 PHE B CA 1
ATOM 6326 C C . PHE B 1 367 ? 96.757 -49.049 13.173 1.00 92.88 367 PHE B C 1
ATOM 6327 O O . PHE B 1 367 ? 97.158 -48.061 13.786 1.00 92.45 367 PHE B O 1
ATOM 6335 N N . ASN B 1 368 ? 96.795 -50.278 13.680 1.00 94.00 368 ASN B N 1
ATOM 6336 C CA . ASN B 1 368 ? 97.312 -50.540 15.015 1.00 93.45 368 ASN B CA 1
ATOM 6337 C C . ASN B 1 368 ? 98.767 -50.109 15.069 1.00 92.51 368 ASN B C 1
ATOM 6338 O O . ASN B 1 368 ? 99.206 -49.479 16.033 1.00 92.21 368 ASN B O 1
ATOM 6343 N N . ASP B 1 369 ? 99.507 -50.451 14.018 1.00 94.06 369 ASP B N 1
ATOM 6344 C CA . ASP B 1 369 ? 100.917 -50.073 13.918 1.00 93.56 369 ASP B CA 1
ATOM 6345 C C . ASP B 1 369 ? 101.123 -48.631 13.446 1.00 93.58 369 ASP B C 1
ATOM 6346 O O . ASP B 1 369 ? 102.226 -48.095 13.551 1.00 93.48 369 ASP B O 1
ATOM 6351 N N . LEU B 1 370 ? 100.070 -48.009 12.922 1.00 68.81 370 LEU B N 1
ATOM 6352 C CA . LEU B 1 370 ? 100.080 -46.568 12.668 1.00 68.98 370 LEU B CA 1
ATOM 6353 C C . LEU B 1 370 ? 100.073 -45.763 13.970 1.00 68.99 370 LEU B C 1
ATOM 6354 O O . LEU B 1 370 ? 100.684 -44.698 14.049 1.00 69.11 370 LEU B O 1
ATOM 6359 N N . LEU B 1 371 ? 99.372 -46.272 14.982 1.00 87.81 371 LEU B N 1
ATOM 6360 C CA . LEU B 1 371 ? 99.158 -45.541 16.233 1.00 87.95 371 LEU B CA 1
ATOM 6361 C C . LEU B 1 371 ? 100.340 -45.582 17.196 1.00 87.65 371 LEU B C 1
ATOM 6362 O O . LEU B 1 371 ? 100.384 -44.804 18.147 1.00 87.86 371 LEU B O 1
ATOM 6367 N N . THR B 1 372 ? 101.277 -46.498 16.970 1.00 77.58 372 THR B N 1
ATOM 6368 C CA . THR B 1 372 ? 102.314 -46.794 17.961 1.00 77.57 372 THR B CA 1
ATOM 6369 C C . THR B 1 372 ? 102.775 -45.583 18.795 1.00 78.09 372 THR B C 1
ATOM 6370 O O . THR B 1 372 ? 102.985 -45.715 20.003 1.00 78.26 372 THR B O 1
ATOM 6374 N N . PRO B 1 373 ? 102.936 -44.401 18.168 1.00 65.63 373 PRO B N 1
ATOM 6375 C CA . PRO B 1 373 ? 103.288 -43.268 19.033 1.00 66.42 373 PRO B CA 1
ATOM 6376 C C . PRO B 1 373 ? 102.202 -42.957 20.064 1.00 66.32 373 PRO B C 1
ATOM 6377 O O . PRO B 1 373 ? 102.503 -42.712 21.237 1.00 66.81 373 PRO B O 1
ATOM 6381 N N . LEU B 1 374 ? 100.946 -42.976 19.629 1.00 70.40 374 LEU B N 1
ATOM 6382 C CA . LEU B 1 374 ? 99.830 -42.757 20.539 1.00 70.48 374 LEU B CA 1
ATOM 6383 C C . LEU B 1 374 ? 99.841 -43.783 21.659 1.00 70.28 374 LEU B C 1
ATOM 6384 O O . LEU B 1 374 ? 99.504 -43.459 22.790 1.00 70.52 374 LEU B O 1
ATOM 6389 N N . GLU B 1 375 ? 100.204 -45.022 21.340 1.00 67.47 375 GLU B N 1
ATOM 6390 C CA . GLU B 1 375 ? 100.254 -46.082 22.344 1.00 67.29 375 GLU B CA 1
ATOM 6391 C C . GLU B 1 375 ? 101.312 -45.794 23.395 1.00 67.56 375 GLU B C 1
ATOM 6392 O O . GLU B 1 375 ? 101.099 -46.035 24.582 1.00 67.69 375 GLU B O 1
ATOM 6398 N N . CYS B 1 376 ? 102.458 -45.286 22.960 1.00 55.98 376 CYS B N 1
ATOM 6399 C CA . CYS B 1 376 ? 103.493 -44.878 23.898 1.00 56.23 376 CYS B CA 1
ATOM 6400 C C . CYS B 1 376 ? 102.959 -43.827 24.859 1.00 55.42 376 CYS B C 1
ATOM 6401 O O . CYS B 1 376 ? 103.169 -43.919 26.069 1.00 55.30 376 CYS B O 1
ATOM 6404 N N . ALA B 1 377 ? 102.268 -42.829 24.317 1.00 92.57 377 ALA B N 1
ATOM 6405 C CA . ALA B 1 377 ? 101.648 -41.804 25.151 1.00 93.07 377 ALA B CA 1
ATOM 6406 C C . ALA B 1 377 ? 100.673 -42.415 26.161 1.00 92.50 377 ALA B C 1
ATOM 6407 O O . ALA B 1 377 ? 100.696 -42.074 27.344 1.00 92.96 377 ALA B O 1
ATOM 6409 N N . MET B 1 378 ? 99.826 -43.325 25.692 1.00 97.56 378 MET B N 1
ATOM 6410 C CA . MET B 1 378 ? 98.817 -43.946 26.540 1.00 97.37 378 MET B CA 1
ATOM 6411 C C . MET B 1 378 ? 99.446 -45.058 27.369 1.00 97.36 378 MET B C 1
ATOM 6412 O O . MET B 1 378 ? 98.795 -45.643 28.235 1.00 97.26 378 MET B O 1
ATOM 6417 N N . GLN B 1 379 ? 100.711 -45.354 27.093 1.00 80.59 379 GLN B N 1
ATOM 6418 C CA . GLN B 1 379 ? 101.477 -46.263 27.933 1.00 80.56 379 GLN B CA 1
ATOM 6419 C C . GLN B 1 379 ? 101.996 -45.510 29.154 1.00 81.43 379 GLN B C 1
ATOM 6420 O O . GLN B 1 379 ? 102.004 -46.042 30.260 1.00 81.53 379 GLN B O 1
ATOM 6426 N N . PHE B 1 380 ? 102.444 -44.275 28.942 1.00 54.76 380 PHE B N 1
ATOM 6427 C CA . PHE B 1 380 ? 102.801 -43.393 30.045 1.00 55.72 380 PHE B CA 1
ATOM 6428 C C . PHE B 1 380 ? 101.590 -43.176 30.937 1.00 55.01 380 PHE B C 1
ATOM 6429 O O . PHE B 1 380 ? 101.662 -43.345 32.153 1.00 55.23 380 PHE B O 1
ATOM 6437 N N . ILE B 1 381 ? 100.479 -42.788 30.323 1.00 53.07 381 ILE B N 1
ATOM 6438 C CA . ILE B 1 381 ? 99.267 -42.481 31.072 1.00 52.02 381 ILE B CA 1
ATOM 6439 C C . ILE B 1 381 ? 98.707 -43.701 31.809 1.00 50.94 381 ILE B C 1
ATOM 6440 O O . ILE B 1 381 ? 98.373 -43.610 32.987 1.00 50.46 381 ILE B O 1
ATOM 6445 N N . MET B 1 382 ? 98.599 -44.836 31.122 1.00 73.84 382 MET B N 1
ATOM 6446 C CA . MET B 1 382 ? 98.042 -46.038 31.741 1.00 72.81 382 MET B CA 1
ATOM 6447 C C . MET B 1 382 ? 98.920 -46.540 32.884 1.00 73.00 382 MET B C 1
ATOM 6448 O O . MET B 1 382 ? 98.430 -46.826 33.979 1.00 72.11 382 MET B O 1
ATOM 6453 N N . SER B 1 383 ? 100.220 -46.634 32.624 1.00 60.68 383 SER B N 1
ATOM 6454 C CA . SER B 1 383 ? 101.169 -47.126 33.615 1.00 61.14 383 SER B CA 1
ATOM 6455 C C . SER B 1 383 ? 101.235 -46.205 34.831 1.00 61.80 383 SER B C 1
ATOM 6456 O O . SER B 1 383 ? 101.375 -46.671 35.961 1.00 61.54 383 SER B O 1
ATOM 6459 N N . LEU B 1 384 ? 101.140 -44.899 34.598 1.00 50.97 384 LEU B N 1
ATOM 6460 C CA . LEU B 1 384 ? 101.221 -43.927 35.681 1.00 51.30 384 LEU B CA 1
ATOM 6461 C C . LEU B 1 384 ? 99.981 -43.988 36.560 1.00 50.23 384 LEU B C 1
ATOM 6462 O O . LEU B 1 384 ? 100.076 -43.907 37.779 1.00 50.58 384 LEU B O 1
ATOM 6467 N N . ILE B 1 385 ? 98.814 -44.111 35.938 1.00 70.92 385 ILE B N 1
ATOM 6468 C CA . ILE B 1 385 ? 97.571 -44.223 36.688 1.00 69.36 385 ILE B CA 1
ATOM 6469 C C . ILE B 1 385 ? 97.635 -45.452 37.590 1.00 68.57 385 ILE B C 1
ATOM 6470 O O . ILE B 1 385 ? 97.295 -45.384 38.770 1.00 68.12 385 ILE B O 1
ATOM 6475 N N . SER B 1 386 ? 98.073 -46.574 37.026 1.00 77.91 386 SER B N 1
ATOM 6476 C CA . SER B 1 386 ? 98.259 -47.795 37.801 1.00 77.30 386 SER B CA 1
ATOM 6477 C C . SER B 1 386 ? 99.206 -47.540 38.966 1.00 78.22 386 SER B C 1
ATOM 6478 O O . SER B 1 386 ? 98.982 -48.009 40.082 1.00 77.58 386 SER B O 1
ATOM 6481 N N . ARG B 1 387 ? 100.269 -46.794 38.686 1.00 50.73 387 ARG B N 1
ATOM 6482 C CA . ARG B 1 387 ? 101.280 -46.464 39.681 1.00 52.10 387 ARG B CA 1
ATOM 6483 C C . ARG B 1 387 ? 100.677 -45.736 40.889 1.00 52.06 387 ARG B C 1
ATOM 6484 O O . ARG B 1 387 ? 100.895 -46.130 42.039 1.00 52.84 387 ARG B O 1
ATOM 6492 N N . THR B 1 388 ? 99.908 -44.685 40.619 1.00 51.26 388 THR B N 1
ATOM 6493 C CA . THR B 1 388 ? 99.313 -43.867 41.670 1.00 51.27 388 THR B CA 1
ATOM 6494 C C . THR B 1 388 ? 98.155 -44.593 42.343 1.00 50.36 388 THR B C 1
ATOM 6495 O O . THR B 1 388 ? 97.770 -44.260 43.460 1.00 50.64 388 THR B O 1
ATOM 6499 N N . HIS B 1 389 ? 97.592 -45.575 41.653 1.00 75.38 389 HIS B N 1
ATOM 6500 C CA . HIS B 1 389 ? 96.582 -46.438 42.249 1.00 73.71 389 HIS B CA 1
ATOM 6501 C C . HIS B 1 389 ? 97.223 -47.321 43.312 1.00 73.76 389 HIS B C 1
ATOM 6502 O O . HIS B 1 389 ? 96.653 -47.532 44.384 1.00 73.05 389 HIS B O 1
ATOM 6509 N N . GLU B 1 390 ? 98.416 -47.828 43.016 1.00 55.26 390 GLU B N 1
ATOM 6510 C CA . GLU B 1 390 ? 99.176 -48.593 43.997 1.00 55.77 390 GLU B CA 1
ATOM 6511 C C . GLU B 1 390 ? 99.573 -47.712 45.186 1.00 56.87 390 GLU B C 1
ATOM 6512 O O . GLU B 1 390 ? 99.487 -48.143 46.336 1.00 56.80 390 GLU B O 1
ATOM 6518 N N . TYR B 1 391 ? 99.999 -46.481 44.909 1.00 66.77 391 TYR B N 1
ATOM 6519 C CA . TYR B 1 391 ? 100.292 -45.521 45.971 1.00 68.23 391 TYR B CA 1
ATOM 6520 C C . TYR B 1 391 ? 99.100 -45.395 46.908 1.00 66.74 391 TYR B C 1
ATOM 6521 O O . TYR B 1 391 ? 99.242 -45.484 48.128 1.00 67.02 391 TYR B O 1
ATOM 6530 N N . GLN B 1 392 ? 97.924 -45.182 46.328 1.00 69.57 392 GLN B N 1
ATOM 6531 C CA . GLN B 1 392 ? 96.709 -44.983 47.109 1.00 68.34 392 GLN B CA 1
ATOM 6532 C C . GLN B 1 392 ? 96.360 -46.216 47.937 1.00 66.97 392 GLN B C 1
ATOM 6533 O O . GLN B 1 392 ? 95.894 -46.098 49.070 1.00 66.66 392 GLN B O 1
ATOM 6539 N N . ALA B 1 393 ? 96.583 -47.397 47.371 1.00 52.21 393 ALA B N 1
ATOM 6540 C CA . ALA B 1 393 ? 96.302 -48.645 48.073 1.00 52.68 393 ALA B CA 1
ATOM 6541 C C . ALA B 1 393 ? 97.225 -48.846 49.274 1.00 54.75 393 ALA B C 1
ATOM 6542 O O . ALA B 1 393 ? 96.806 -49.362 50.311 1.00 55.46 393 ALA B O 1
ATOM 6544 N N . ASP B 1 394 ? 98.482 -48.443 49.129 1.00 82.01 394 ASP B N 1
ATOM 6545 C CA . ASP B 1 394 ? 99.439 -48.541 50.222 1.00 83.29 394 ASP B CA 1
ATOM 6546 C C . ASP B 1 394 ? 99.003 -47.622 51.353 1.00 83.61 394 ASP B C 1
ATOM 6547 O O . ASP B 1 394 ? 98.961 -48.029 52.512 1.00 83.50 394 ASP B O 1
ATOM 6552 N N . ALA B 1 395 ? 98.682 -46.379 51.008 1.00 73.93 395 ALA B N 1
ATOM 6553 C CA . ALA B 1 395 ? 98.195 -45.413 51.986 1.00 74.36 395 ALA B CA 1
ATOM 6554 C C . ALA B 1 395 ? 96.957 -45.944 52.703 1.00 72.39 395 ALA B C 1
ATOM 6555 O O . ALA B 1 395 ? 96.783 -45.729 53.905 1.00 72.64 395 ALA B O 1
ATOM 6557 N N . TYR B 1 396 ? 96.099 -46.641 51.966 1.00 56.25 396 TYR B N 1
ATOM 6558 C CA . TYR B 1 396 ? 94.898 -47.222 52.554 1.00 55.73 396 TYR B CA 1
ATOM 6559 C C . TYR B 1 396 ? 95.242 -48.356 53.516 1.00 57.37 396 TYR B C 1
ATOM 6560 O O . TYR B 1 396 ? 94.565 -48.550 54.525 1.00 57.99 396 TYR B O 1
ATOM 6569 N N . ALA B 1 397 ? 96.287 -49.112 53.196 1.00 58.19 397 ALA B N 1
ATOM 6570 C CA . ALA B 1 397 ? 96.768 -50.154 54.094 1.00 60.05 397 ALA B CA 1
ATOM 6571 C C . ALA B 1 397 ? 97.332 -49.498 55.347 1.00 62.24 397 ALA B C 1
ATOM 6572 O O . ALA B 1 397 ? 97.293 -50.070 56.436 1.00 63.89 397 ALA B O 1
ATOM 6574 N N . LYS B 1 398 ? 97.864 -48.291 55.175 1.00 80.64 398 LYS B N 1
ATOM 6575 C CA . LYS B 1 398 ? 98.364 -47.497 56.290 1.00 82.19 398 LYS B CA 1
ATOM 6576 C C . LYS B 1 398 ? 97.217 -47.102 57.212 1.00 81.28 398 LYS B C 1
ATOM 6577 O O . LYS B 1 398 ? 97.346 -47.163 58.435 1.00 81.82 398 LYS B O 1
ATOM 6583 N N . LYS B 1 399 ? 96.098 -46.692 56.622 1.00 62.34 399 LYS B N 1
ATOM 6584 C CA . LYS B 1 399 ? 94.917 -46.331 57.400 1.00 62.14 399 LYS B CA 1
ATOM 6585 C C . LYS B 1 399 ? 94.552 -47.427 58.397 1.00 63.35 399 LYS B C 1
ATOM 6586 O O . LYS B 1 399 ? 94.023 -47.143 59.470 1.00 64.44 399 LYS B O 1
ATOM 6592 N N . LEU B 1 400 ? 94.839 -48.677 58.045 1.00 63.31 400 LEU B N 1
ATOM 6593 C CA . LEU B 1 400 ? 94.506 -49.806 58.910 1.00 64.54 400 LEU B CA 1
ATOM 6594 C C . LEU B 1 400 ? 95.643 -50.173 59.869 1.00 67.48 400 LEU B C 1
ATOM 6595 O O . LEU B 1 400 ? 95.475 -51.027 60.742 1.00 69.02 400 LEU B O 1
ATOM 6600 N N . GLY B 1 401 ? 96.793 -49.526 59.705 1.00 87.45 401 GLY B N 1
ATOM 6601 C CA . GLY B 1 401 ? 97.904 -49.686 60.627 1.00 89.54 401 GLY B CA 1
ATOM 6602 C C . GLY B 1 401 ? 98.900 -50.772 60.258 1.00 90.18 401 GLY B C 1
ATOM 6603 O O . GLY B 1 401 ? 99.811 -51.065 61.031 1.00 92.33 401 GLY B O 1
ATOM 6604 N N . TYR B 1 402 ? 98.737 -51.368 59.081 1.00 80.46 402 TYR B N 1
ATOM 6605 C CA . TYR B 1 402 ? 99.626 -52.441 58.643 1.00 81.01 402 TYR B CA 1
ATOM 6606 C C . TYR B 1 402 ? 100.875 -51.925 57.930 1.00 82.38 402 TYR B C 1
ATOM 6607 O O . TYR B 1 402 ? 101.576 -52.697 57.278 1.00 82.72 402 TYR B O 1
ATOM 6616 N N . LYS B 1 403 ? 101.160 -50.632 58.057 1.00 71.25 403 LYS B N 1
ATOM 6617 C CA . LYS B 1 403 ? 102.282 -50.030 57.341 1.00 71.43 403 LYS B CA 1
ATOM 6618 C C . LYS B 1 403 ? 103.593 -50.777 57.588 1.00 73.74 403 LYS B C 1
ATOM 6619 O O . LYS B 1 403 ? 104.292 -51.148 56.642 1.00 73.20 403 LYS B O 1
ATOM 6625 N N . GLN B 1 404 ? 103.923 -51.009 58.853 1.00 87.95 404 GLN B N 1
ATOM 6626 C CA . GLN B 1 404 ? 105.215 -51.590 59.203 1.00 89.65 404 GLN B CA 1
ATOM 6627 C C . GLN B 1 404 ? 105.322 -53.038 58.732 1.00 89.09 404 GLN B C 1
ATOM 6628 O O . GLN B 1 404 ? 106.415 -53.524 58.442 1.00 90.20 404 GLN B O 1
ATOM 6634 N N . ASN B 1 405 ? 104.189 -53.728 58.669 1.00 77.15 405 ASN B N 1
ATOM 6635 C CA . ASN B 1 405 ? 104.160 -55.100 58.181 1.00 76.75 405 ASN B CA 1
ATOM 6636 C C . ASN B 1 405 ? 104.227 -55.140 56.658 1.00 74.28 405 ASN B C 1
ATOM 6637 O O . ASN B 1 405 ? 104.901 -55.992 56.076 1.00 74.58 405 ASN B O 1
ATOM 6642 N N . LEU B 1 406 ? 103.532 -54.204 56.018 1.00 94.37 406 LEU B N 1
ATOM 6643 C CA . LEU B 1 406 ? 103.528 -54.111 54.564 1.00 94.07 406 LEU B CA 1
ATOM 6644 C C . LEU B 1 406 ? 104.945 -53.911 54.053 1.00 95.64 406 LEU B C 1
ATOM 6645 O O . LEU B 1 406 ? 105.333 -54.492 53.044 1.00 95.82 406 LEU B O 1
ATOM 6650 N N . CYS B 1 407 ? 105.711 -53.075 54.745 1.00 75.86 407 CYS B N 1
ATOM 6651 C CA . CYS B 1 407 ? 107.112 -52.862 54.398 1.00 77.57 407 CYS B CA 1
ATOM 6652 C C . CYS B 1 407 ? 107.896 -54.174 54.369 1.00 78.07 407 CYS B C 1
ATOM 6653 O O . CYS B 1 407 ? 108.581 -54.473 53.391 1.00 78.65 407 CYS B O 1
ATOM 6656 N N . ARG B 1 408 ? 107.798 -54.955 55.440 1.00 101.11 408 ARG B N 1
ATOM 6657 C CA . ARG B 1 408 ? 108.523 -56.219 55.518 1.00 101.91 408 ARG B CA 1
ATOM 6658 C C . ARG B 1 408 ? 108.007 -57.221 54.489 1.00 101.31 408 ARG B C 1
ATOM 6659 O O . ARG B 1 408 ? 108.737 -58.118 54.065 1.00 102.37 408 ARG B O 1
ATOM 6667 N N . ALA B 1 409 ? 106.748 -57.075 54.094 1.00 75.95 409 ALA B N 1
ATOM 6668 C CA . ALA B 1 409 ? 106.188 -57.923 53.051 1.00 75.39 409 ALA B CA 1
ATOM 6669 C C . ALA B 1 409 ? 106.907 -57.655 51.730 1.00 75.89 409 ALA B C 1
ATOM 6670 O O . ALA B 1 409 ? 107.459 -58.567 51.115 1.00 76.87 409 ALA B O 1
ATOM 6672 N N . LEU B 1 410 ? 106.904 -56.395 51.307 1.00 75.48 410 LEU B N 1
ATOM 6673 C CA . LEU B 1 410 ? 107.508 -56.003 50.040 1.00 75.96 410 LEU B CA 1
ATOM 6674 C C . LEU B 1 410 ? 108.987 -56.364 49.976 1.00 77.77 410 LEU B C 1
ATOM 6675 O O . LEU B 1 410 ? 109.463 -56.859 48.955 1.00 78.41 410 LEU B O 1
ATOM 6680 N N . ILE B 1 411 ? 109.718 -56.114 51.058 1.00 87.31 411 ILE B N 1
ATOM 6681 C CA . ILE B 1 411 ? 111.141 -56.435 51.079 1.00 89.12 411 ILE B CA 1
ATOM 6682 C C . ILE B 1 411 ? 111.342 -57.949 51.013 1.00 89.81 411 ILE B C 1
ATOM 6683 O O . ILE B 1 411 ? 112.247 -58.426 50.331 1.00 91.16 411 ILE B O 1
ATOM 6688 N N . ASP B 1 412 ? 110.497 -58.704 51.710 1.00 88.74 412 ASP B N 1
ATOM 6689 C CA . ASP B 1 412 ? 110.610 -60.161 51.709 1.00 89.79 412 ASP B CA 1
ATOM 6690 C C . ASP B 1 412 ? 110.354 -60.739 50.322 1.00 90.10 412 ASP B C 1
ATOM 6691 O O . ASP B 1 412 ? 110.954 -61.747 49.947 1.00 91.84 412 ASP B O 1
ATOM 6696 N N . LEU B 1 413 ? 109.455 -60.113 49.568 1.00 101.34 413 LEU B N 1
ATOM 6697 C CA . LEU B 1 413 ? 109.186 -60.536 48.196 1.00 101.51 413 LEU B CA 1
ATOM 6698 C C . LEU B 1 413 ? 110.381 -60.228 47.298 1.00 102.67 413 LEU B C 1
ATOM 6699 O O . LEU B 1 413 ? 110.803 -61.062 46.498 1.00 104.10 413 LEU B O 1
ATOM 6704 N N . GLN B 1 414 ? 110.922 -59.022 47.444 1.00 72.13 414 GLN B N 1
ATOM 6705 C CA . GLN B 1 414 ? 112.043 -58.569 46.629 1.00 72.53 414 GLN B CA 1
ATOM 6706 C C . GLN B 1 414 ? 113.284 -59.423 46.863 1.00 74.91 414 GLN B C 1
ATOM 6707 O O . GLN B 1 414 ? 114.085 -59.625 45.953 1.00 75.12 414 GLN B O 1
ATOM 6713 N N . ILE B 1 415 ? 113.444 -59.919 48.083 1.00 76.82 415 ILE B N 1
ATOM 6714 C CA . ILE B 1 415 ? 114.559 -60.802 48.402 1.00 79.29 415 ILE B CA 1
ATOM 6715 C C . ILE B 1 415 ? 114.415 -62.118 47.646 1.00 78.90 415 ILE B C 1
ATOM 6716 O O . ILE B 1 415 ? 115.396 -62.671 47.147 1.00 80.04 415 ILE B O 1
ATOM 6721 N N . LYS B 1 416 ? 113.184 -62.615 47.571 1.00 77.39 416 LYS B N 1
ATOM 6722 C CA . LYS B 1 416 ? 112.911 -63.921 46.982 1.00 77.23 416 LYS B CA 1
ATOM 6723 C C . LYS B 1 416 ? 112.762 -63.854 45.459 1.00 75.32 416 LYS B C 1
ATOM 6724 O O . LYS B 1 416 ? 112.866 -64.873 44.773 1.00 75.50 416 LYS B O 1
ATOM 6730 N N . ASN B 1 417 ? 112.516 -62.657 44.935 1.00 73.64 417 ASN B N 1
ATOM 6731 C CA . ASN B 1 417 ? 112.398 -62.463 43.495 1.00 72.00 417 ASN B CA 1
ATOM 6732 C C . ASN B 1 417 ? 113.637 -61.803 42.891 1.00 72.66 417 ASN B C 1
ATOM 6733 O O . ASN B 1 417 ? 113.736 -61.652 41.673 1.00 71.68 417 ASN B O 1
ATOM 6738 N N . LEU B 1 418 ? 114.579 -61.415 43.746 1.00 74.48 418 LEU B N 1
ATOM 6739 C CA . LEU B 1 418 ? 115.810 -60.770 43.297 1.00 75.42 418 LEU B CA 1
ATOM 6740 C C . LEU B 1 418 ? 115.509 -59.600 42.365 1.00 73.59 418 LEU B C 1
ATOM 6741 O O . LEU B 1 418 ? 116.287 -59.302 41.459 1.00 73.78 418 LEU B O 1
ATOM 6746 N N . SER B 1 419 ? 114.381 -58.938 42.599 1.00 72.88 419 SER B N 1
ATOM 6747 C CA . SER B 1 419 ? 113.972 -57.795 41.792 1.00 71.28 419 SER B CA 1
ATOM 6748 C C . SER B 1 419 ? 115.077 -56.746 41.719 1.00 72.51 419 SER B C 1
ATOM 6749 O O . SER B 1 419 ? 116.008 -56.754 42.523 1.00 74.34 419 SER B O 1
ATOM 6752 N N . THR B 1 420 ? 114.972 -55.847 40.744 1.00 92.72 420 THR B N 1
ATOM 6753 C CA . THR B 1 420 ? 115.960 -54.791 40.564 1.00 94.22 420 THR B CA 1
ATOM 6754 C C . THR B 1 420 ? 115.903 -53.805 41.724 1.00 94.14 420 THR B C 1
ATOM 6755 O O . THR B 1 420 ? 114.823 -53.396 42.148 1.00 92.41 420 THR B O 1
ATOM 6759 N N . MET B 1 421 ? 117.071 -53.428 42.233 1.00 74.02 421 MET B N 1
ATOM 6760 C CA . MET B 1 421 ? 117.152 -52.570 43.410 1.00 75.15 421 MET B CA 1
ATOM 6761 C C . MET B 1 421 ? 116.980 -51.090 43.066 1.00 74.51 421 MET B C 1
ATOM 6762 O O . MET B 1 421 ? 115.945 -50.497 43.371 1.00 73.19 421 MET B O 1
ATOM 6767 N N . ASN B 1 422 ? 117.991 -50.496 42.439 1.00 86.63 422 ASN B N 1
ATOM 6768 C CA . ASN B 1 422 ? 117.909 -49.097 42.020 1.00 87.67 422 ASN B CA 1
ATOM 6769 C C . ASN B 1 422 ? 117.666 -48.964 40.518 1.00 87.46 422 ASN B C 1
ATOM 6770 O O . ASN B 1 422 ? 118.494 -49.373 39.703 1.00 88.81 422 ASN B O 1
ATOM 6775 N N . VAL B 1 423 ? 116.522 -48.385 40.165 1.00 97.01 423 VAL B N 1
ATOM 6776 C CA . VAL B 1 423 ? 116.083 -48.309 38.774 1.00 96.23 423 VAL B CA 1
ATOM 6777 C C . VAL B 1 423 ? 116.168 -46.894 38.206 1.00 98.15 423 VAL B C 1
ATOM 6778 O O . VAL B 1 423 ? 116.232 -45.916 38.950 1.00 99.68 423 VAL B O 1
ATOM 6782 N N . ASP B 1 424 ? 116.166 -46.800 36.879 1.00 91.50 424 ASP B N 1
ATOM 6783 C CA . ASP B 1 424 ? 116.174 -45.513 36.189 1.00 93.49 424 ASP B CA 1
ATOM 6784 C C . ASP B 1 424 ? 114.777 -44.888 36.213 1.00 91.52 424 ASP B C 1
ATOM 6785 O O . ASP B 1 424 ? 113.786 -45.577 35.973 1.00 88.32 424 ASP B O 1
ATOM 6790 N N . PRO B 1 425 ? 114.693 -43.578 36.505 1.00 98.76 425 PRO B N 1
ATOM 6791 C CA . PRO B 1 425 ? 113.402 -42.882 36.590 1.00 97.44 425 PRO B CA 1
ATOM 6792 C C . PRO B 1 425 ? 112.558 -42.980 35.317 1.00 95.28 425 PRO B C 1
ATOM 6793 O O . PRO B 1 425 ? 111.371 -43.303 35.396 1.00 92.37 425 PRO B O 1
ATOM 6797 N N . LEU B 1 426 ? 113.163 -42.705 34.165 1.00 90.43 426 LEU B N 1
ATOM 6798 C CA . LEU B 1 426 ? 112.447 -42.734 32.893 1.00 88.38 426 LEU B CA 1
ATOM 6799 C C . LEU B 1 426 ? 111.992 -44.157 32.587 1.00 84.70 426 LEU B C 1
ATOM 6800 O O . LEU B 1 426 ? 110.815 -44.407 32.300 1.00 81.96 426 LEU B O 1
ATOM 6805 N N . TYR B 1 427 ? 112.938 -45.088 32.658 1.00 82.47 427 TYR B N 1
ATOM 6806 C CA . TYR B 1 427 ? 112.647 -46.498 32.459 1.00 79.79 427 TYR B CA 1
ATOM 6807 C C . TYR B 1 427 ? 111.433 -46.895 33.290 1.00 77.39 427 TYR B C 1
ATOM 6808 O O . TYR B 1 427 ? 110.569 -47.641 32.827 1.00 75.04 427 TYR B O 1
ATOM 6817 N N . SER B 1 428 ? 111.375 -46.391 34.519 1.00 77.00 428 SER B N 1
ATOM 6818 C CA . SER B 1 428 ? 110.279 -46.704 35.429 1.00 75.17 428 SER B CA 1
ATOM 6819 C C . SER B 1 428 ? 108.979 -46.033 35.012 1.00 73.96 428 SER B C 1
ATOM 6820 O O . SER B 1 428 ? 107.899 -46.603 35.169 1.00 72.01 428 SER B O 1
ATOM 6823 N N . SER B 1 429 ? 109.082 -44.822 34.478 1.00 111.52 429 SER B N 1
ATOM 6824 C CA . SER B 1 429 ? 107.899 -44.084 34.064 1.00 110.66 429 SER B CA 1
ATOM 6825 C C . SER B 1 429 ? 107.200 -44.795 32.911 1.00 108.34 429 SER B C 1
ATOM 6826 O O . SER B 1 429 ? 105.971 -44.785 32.823 1.00 106.90 429 SER B O 1
ATOM 6829 N N . TYR B 1 430 ? 107.981 -45.413 32.029 1.00 67.78 430 TYR B N 1
ATOM 6830 C CA . TYR B 1 430 ? 107.407 -46.133 30.893 1.00 65.85 430 TYR B CA 1
ATOM 6831 C C . TYR B 1 430 ? 106.919 -47.540 31.246 1.00 64.23 430 TYR B C 1
ATOM 6832 O O . TYR B 1 430 ? 105.751 -47.864 31.031 1.00 62.87 430 TYR B O 1
ATOM 6841 N N . HIS B 1 431 ? 107.801 -48.364 31.804 1.00 59.72 431 HIS B N 1
ATOM 6842 C CA . HIS B 1 431 ? 107.487 -49.775 32.024 1.00 58.74 431 HIS B CA 1
ATOM 6843 C C . HIS B 1 431 ? 106.808 -50.054 33.362 1.00 58.17 431 HIS B C 1
ATOM 6844 O O . HIS B 1 431 ? 105.702 -50.596 33.401 1.00 56.88 431 HIS B O 1
ATOM 6851 N N . TYR B 1 432 ? 107.470 -49.682 34.454 1.00 57.11 432 TYR B N 1
ATOM 6852 C CA . TYR B 1 432 ? 107.009 -50.047 35.790 1.00 56.89 432 TYR B CA 1
ATOM 6853 C C . TYR B 1 432 ? 105.586 -49.570 36.074 1.00 55.40 432 TYR B C 1
ATOM 6854 O O . TYR B 1 432 ? 105.324 -48.372 36.166 1.00 55.12 432 TYR B O 1
ATOM 6863 N N . SER B 1 433 ? 104.669 -50.524 36.206 1.00 95.50 433 SER B N 1
ATOM 6864 C CA . SER B 1 433 ? 103.303 -50.227 36.616 1.00 94.47 433 SER B CA 1
ATOM 6865 C C . SER B 1 433 ? 103.249 -50.103 38.133 1.00 94.55 433 SER B C 1
ATOM 6866 O O . SER B 1 433 ? 102.379 -49.426 38.684 1.00 94.09 433 SER B O 1
ATOM 6869 N N . HIS B 1 434 ? 104.186 -50.769 38.802 1.00 120.78 434 HIS B N 1
ATOM 6870 C CA . HIS B 1 434 ? 104.324 -50.669 40.248 1.00 121.08 434 HIS B CA 1
ATOM 6871 C C . HIS B 1 434 ? 105.520 -49.787 40.583 1.00 123.07 434 HIS B C 1
ATOM 6872 O O . HIS B 1 434 ? 106.598 -49.961 40.016 1.00 124.04 434 HIS B O 1
ATOM 6879 N N . PRO B 1 435 ? 105.337 -48.835 41.510 1.00 67.47 435 PRO B N 1
ATOM 6880 C CA . PRO B 1 435 ? 106.416 -47.923 41.910 1.00 69.84 435 PRO B CA 1
ATOM 6881 C C . PRO B 1 435 ? 107.631 -48.655 42.471 1.00 70.55 435 PRO B C 1
ATOM 6882 O O . PRO B 1 435 ? 107.506 -49.787 42.941 1.00 69.40 435 PRO B O 1
ATOM 6886 N N . THR B 1 436 ? 108.791 -48.007 42.425 1.00 70.61 436 THR B N 1
ATOM 6887 C CA . THR B 1 436 ? 110.012 -48.582 42.973 1.00 71.75 436 THR B CA 1
ATOM 6888 C C . THR B 1 436 ? 109.771 -48.994 44.420 1.00 71.43 436 THR B C 1
ATOM 6889 O O . THR B 1 436 ? 109.068 -48.303 45.156 1.00 71.40 436 THR B O 1
ATOM 6893 N N . LEU B 1 437 ? 110.349 -50.119 44.828 1.00 83.93 437 LEU B N 1
ATOM 6894 C CA . LEU B 1 437 ? 110.225 -50.568 46.209 1.00 83.68 437 LEU B CA 1
ATOM 6895 C C . LEU B 1 437 ? 110.577 -49.428 47.157 1.00 85.29 437 LEU B C 1
ATOM 6896 O O . LEU B 1 437 ? 109.798 -49.083 48.045 1.00 84.83 437 LEU B O 1
ATOM 6901 N N . ALA B 1 438 ? 111.753 -48.843 46.955 1.00 77.33 438 ALA B N 1
ATOM 6902 C CA . ALA B 1 438 ? 112.196 -47.703 47.747 1.00 79.31 438 ALA B CA 1
ATOM 6903 C C . ALA B 1 438 ? 111.132 -46.609 47.776 1.00 79.26 438 ALA B C 1
ATOM 6904 O O . ALA B 1 438 ? 110.939 -45.941 48.794 1.00 80.14 438 ALA B O 1
ATOM 6906 N N . GLU B 1 439 ? 110.439 -46.434 46.656 1.00 74.92 439 GLU B N 1
ATOM 6907 C CA . GLU B 1 439 ? 109.425 -45.394 46.538 1.00 75.19 439 GLU B CA 1
ATOM 6908 C C . GLU B 1 439 ? 108.144 -45.782 47.276 1.00 73.39 439 GLU B C 1
ATOM 6909 O O . GLU B 1 439 ? 107.394 -44.919 47.730 1.00 74.07 439 GLU B O 1
ATOM 6915 N N . ARG B 1 440 ? 107.905 -47.084 47.404 1.00 99.22 440 ARG B N 1
ATOM 6916 C CA . ARG B 1 440 ? 106.757 -47.578 48.157 1.00 97.21 440 ARG B CA 1
ATOM 6917 C C . ARG B 1 440 ? 107.020 -47.490 49.659 1.00 97.97 440 ARG B C 1
ATOM 6918 O O . ARG B 1 440 ? 106.091 -47.329 50.451 1.00 97.07 440 ARG B O 1
ATOM 6926 N N . LEU B 1 441 ? 108.289 -47.597 50.045 1.00 85.34 441 LEU B N 1
ATOM 6927 C CA . LEU B 1 441 ? 108.670 -47.494 51.450 1.00 86.25 441 LEU B CA 1
ATOM 6928 C C . LEU B 1 441 ? 108.590 -46.044 51.900 1.00 88.33 441 LEU B C 1
ATOM 6929 O O . LEU B 1 441 ? 108.089 -45.751 52.984 1.00 88.42 441 LEU B O 1
ATOM 6934 N N . THR B 1 442 ? 109.097 -45.139 51.068 1.00 71.96 442 THR B N 1
ATOM 6935 C CA . THR B 1 442 ? 109.099 -43.718 51.395 1.00 74.02 442 THR B CA 1
ATOM 6936 C C . THR B 1 442 ? 107.671 -43.217 51.606 1.00 73.37 442 THR B C 1
ATOM 6937 O O . THR B 1 442 ? 107.445 -42.239 52.319 1.00 74.77 442 THR B O 1
ATOM 6941 N N . ALA B 1 443 ? 106.711 -43.898 50.985 1.00 72.87 443 ALA B N 1
ATOM 6942 C CA . ALA B 1 443 ? 105.299 -43.558 51.133 1.00 71.03 443 ALA B CA 1
ATOM 6943 C C . ALA B 1 443 ? 104.770 -44.005 52.498 1.00 69.63 443 ALA B C 1
ATOM 6944 O O . ALA B 1 443 ? 103.725 -43.537 52.954 1.00 68.49 443 ALA B O 1
ATOM 6946 N N . LEU B 1 444 ? 105.498 -44.915 53.140 1.00 107.55 444 LEU B N 1
ATOM 6947 C CA . LEU B 1 444 ? 105.123 -45.442 54.450 1.00 106.44 444 LEU B CA 1
ATOM 6948 C C . LEU B 1 444 ? 106.123 -45.036 55.538 1.00 108.89 444 LEU B C 1
ATOM 6949 O O . LEU B 1 444 ? 105.858 -45.217 56.725 1.00 108.48 444 LEU B O 1
ATOM 6954 N N . ASP B 1 445 ? 107.276 -44.514 55.122 1.00 127.40 445 ASP B N 1
ATOM 6955 C CA . ASP B 1 445 ? 108.247 -43.889 56.029 1.00 129.94 445 ASP B CA 1
ATOM 6956 C C . ASP B 1 445 ? 109.297 -44.829 56.640 1.00 129.75 445 ASP B C 1
ATOM 6957 O O . ASP B 1 445 ? 110.070 -44.407 57.502 1.00 131.49 445 ASP B O 1
ATOM 6962 N N . TYR B 1 446 ? 109.336 -46.085 56.205 1.00 82.59 446 TYR B N 1
ATOM 6963 C CA . TYR B 1 446 ? 110.395 -47.002 56.631 1.00 104.89 446 TYR B CA 1
ATOM 6964 C C . TYR B 1 446 ? 110.262 -48.355 55.938 1.00 121.84 446 TYR B C 1
ATOM 6965 O O . TYR B 1 446 ? 109.856 -49.343 56.551 1.00 122.67 446 TYR B O 1
#